Protein AF-A0A8H3U389-F1 (afdb_monomer)

Foldseek 3Di:
DDDDDDDDDDDDQDDAAEAELDPPAQEWEQAEQSRHTYGAHLVLLVLLFPQSVVVVVVVPDPDPDDDDDDDDDDDDDDDDDDDPPDDRHYDYHHHADPVLVVQVRCLSLLVLVPHDALVVCLPDCNLLSNLLVCLVRVRLLSCLLVVCRSVVDPSSVVSDDLLSQLNSCVSNVVPVSVVVSLVVCLQQPQDLCVVSVVVCVVGPHDDVVSSVVSSVVSVVVLVVVLVVLVVLLVVLVPPDPDPVSVVVNVLSVVLCVVLVNPDPNDPGDGNNSVVVSNVPRDDDDDDDDDDPPQPVVVVVPQPQEAELDPLALEWEQEEPSRRIYGAHLVLLLVQFPQSVVCLPPVHPNVVQSVVCVSVYDYHYHHPADPVLVVVLRNQSSVPPPPDVPDSPVPDDDLVSLLSNLVVCLVGVNLVSCLVVVVVVLVVRVVPDPDDLLSQCNSCLSSVPQVSNFVSLLCCLFPFLAQLVVSCCPSCVPCPDPPVQSVVSVVLSVVLLVLLLVLLVVVLVVLVVADPDDDDDDPDDDDPDHDPLSVLQSVLSCVQCVVSNDDDDRRDGNNNSLVSLLPRDADCPDDPDQDPPHPSSPDHSNRSSVVSSVVSSVPRTGDGSCCVVCVPPCPADDGPDHDPDDDDDDDDADDAAEAELDPPAQEWEQEAAPSHTHTYGAHLVLLLSQFVQSVVCLDPVHPNVVQSVVCVVVVHHYYHYHHPADPLLVNLVRNLSSSVCVPHAAAPGDDLVSLLSNLVVCLVRVRLSSCVSVNVSNLVSPLVDPPDDLVSQLLSCLSSVPFVSNFSSLLVVLQPDLDQLVVVCVDPVCCVVPPPPDDPLNSVQSNVLNVVLLVVLLVLLVVVLVCLVVVDDDDPDDDDDDGPDDDPLSVVLSCLSQVLCVVCCNPPVDPPHDSQCSGNNSVLVSLQPRDFDDQPPDPPDDPSSVDTSNNSSVVSSVVSSVPRIGDGSQSSVDPDPPDDRPGPDDD

InterPro domains:
  IPR000210 BTB/POZ domain [PS50097] (648-729)
  IPR011333 SKP1/BTB/POZ domain superfamily [G3DSA:3.30.710.10] (309-420)
  IPR011333 SKP1/BTB/POZ domain superfamily [G3DSA:3.30.710.10] (644-759)

Solvent-accessible surface area (backbone atoms only — not comparable to full-atom values): 56302 Å² total; per-residue (Å²): 135,83,89,82,86,82,82,85,76,85,74,80,81,73,82,59,53,74,45,76,79,30,93,87,33,60,28,32,36,30,22,15,88,70,45,31,35,35,30,31,45,56,70,55,42,36,64,45,9,66,52,47,36,52,57,53,51,65,70,69,55,80,88,87,66,92,86,82,88,81,93,87,83,87,86,80,92,77,85,91,77,95,70,93,72,78,87,57,51,72,49,83,37,57,91,41,61,47,70,39,49,52,49,51,52,32,57,73,61,42,36,56,87,76,52,73,52,48,75,64,42,43,54,87,61,47,52,52,54,31,24,52,48,34,45,74,36,56,28,49,60,58,44,44,54,54,50,53,59,34,65,68,35,64,70,31,54,71,63,42,57,56,64,56,42,31,54,32,19,57,41,62,68,33,64,68,54,26,50,53,32,50,52,49,49,52,32,62,44,56,65,88,56,58,69,43,52,54,61,40,72,78,40,87,86,61,65,63,67,59,57,53,50,49,54,49,51,46,50,52,51,54,49,51,52,51,48,53,54,51,51,52,52,50,52,46,68,66,52,79,95,40,75,67,40,56,50,52,46,52,51,51,57,51,43,34,44,74,64,59,51,51,95,62,74,84,75,82,63,23,52,50,64,51,50,55,53,58,67,69,50,85,83,86,91,83,90,87,84,84,81,88,64,62,70,72,50,60,61,70,75,52,63,71,55,44,74,75,28,94,85,28,36,29,28,38,29,23,19,91,82,52,37,32,36,27,30,46,55,69,52,44,38,73,52,9,66,51,44,37,51,46,56,25,77,90,30,71,63,11,42,48,42,59,71,37,68,72,69,48,28,80,45,81,38,62,91,43,59,51,67,42,49,54,55,52,49,36,53,65,66,68,48,84,81,78,60,89,67,77,65,66,80,64,70,84,62,67,64,59,52,40,50,36,28,53,52,25,50,77,39,51,30,33,84,62,46,38,81,65,43,61,59,52,54,54,54,55,69,73,75,58,96,77,60,56,62,60,48,39,52,32,21,55,53,50,66,34,41,63,56,28,21,53,39,43,30,47,48,41,33,62,48,32,68,60,44,72,64,48,43,61,71,69,42,79,81,59,85,67,63,67,65,56,41,52,50,44,46,53,49,33,51,53,48,54,49,45,45,32,50,49,52,50,52,49,49,53,55,53,74,67,52,81,92,80,81,87,80,90,69,84,95,64,91,69,102,68,72,51,75,56,40,52,49,48,45,50,49,46,49,60,59,42,46,83,66,57,56,82,84,66,91,65,63,20,50,51,57,52,45,49,57,53,64,65,42,68,70,79,83,74,89,71,95,72,90,47,97,85,40,72,55,69,73,53,53,60,40,57,56,38,49,54,51,46,52,54,43,58,70,66,59,71,38,55,54,51,56,46,66,78,35,62,89,79,40,87,39,72,80,52,94,52,89,58,93,73,54,83,91,85,90,86,79,94,66,78,68,50,78,43,77,73,33,93,88,35,52,29,30,38,34,22,18,48,89,92,56,30,28,40,37,29,28,45,56,68,47,43,35,65,39,12,59,47,46,34,56,47,54,26,74,92,30,71,59,12,40,48,41,53,56,25,55,76,69,79,39,67,30,77,47,83,37,48,90,42,60,46,68,31,51,51,47,52,51,26,54,63,56,34,37,53,87,82,40,75,54,68,75,65,61,52,72,70,52,52,38,48,33,25,52,49,24,48,76,33,53,22,36,63,51,45,39,54,58,51,51,47,41,47,54,55,44,76,80,47,98,82,64,66,56,69,59,50,35,50,31,20,57,51,48,69,34,50,68,56,22,19,54,40,39,25,50,48,44,29,61,49,47,66,56,62,76,61,55,69,66,40,69,87,50,41,83,84,43,69,88,74,72,50,71,61,46,50,50,51,49,49,52,46,33,54,52,42,52,52,50,47,51,50,56,54,50,50,50,55,48,50,58,70,61,74,76,82,82,85,84,83,86,80,93,75,67,94,88,71,83,51,76,61,39,56,52,49,47,52,50,52,54,49,49,31,38,76,62,49,64,39,80,78,58,97,78,50,49,83,62,46,50,7,55,50,35,39,43,54,53,49,68,63,57,73,71,72,83,80,72,89,73,82,92,73,58,69,70,76,71,58,53,63,51,58,54,40,52,50,53,44,52,47,47,66,65,72,50,64,39,55,60,48,58,68,55,69,53,90,58,96,86,60,89,74,86,55,96,62,89,131

Structure (mmCIF, N/CA/C/O backbone):
data_AF-A0A8H3U389-F1
#
_entry.id   AF-A0A8H3U389-F1
#
loop_
_atom_site.group_PDB
_atom_site.id
_atom_site.type_symbol
_atom_site.label_atom_id
_atom_site.label_alt_id
_atom_site.label_comp_id
_atom_site.label_asym_id
_atom_site.label_entity_id
_atom_site.label_seq_id
_atom_site.pdbx_PDB_ins_code
_atom_site.Cartn_x
_atom_site.Cartn_y
_atom_site.Cartn_z
_atom_site.occupancy
_atom_site.B_iso_or_equiv
_atom_site.auth_seq_id
_atom_site.auth_comp_id
_atom_site.auth_asym_id
_atom_site.auth_atom_id
_atom_site.pdbx_PDB_model_num
ATOM 1 N N . MET A 1 1 ? -30.116 -65.122 30.675 1.00 31.58 1 MET A N 1
ATOM 2 C CA . MET A 1 1 ? -29.232 -65.496 31.797 1.00 31.58 1 MET A CA 1
ATOM 3 C C . MET A 1 1 ? -28.264 -64.350 32.051 1.00 31.58 1 MET A C 1
ATOM 5 O O . MET A 1 1 ? -27.555 -63.986 31.128 1.00 31.58 1 MET A O 1
ATOM 9 N N . SER A 1 2 ? -28.268 -63.854 33.293 1.00 30.45 2 SER A N 1
ATOM 10 C CA . SER A 1 2 ? -27.250 -63.041 33.987 1.00 30.45 2 SER A CA 1
ATOM 11 C C . SER A 1 2 ? -26.970 -61.600 33.532 1.00 30.45 2 SER A C 1
ATOM 13 O O . SER A 1 2 ? -26.254 -61.361 32.566 1.00 30.45 2 SER A O 1
ATOM 15 N N . GLU A 1 3 ? -27.412 -60.663 34.375 1.00 33.66 3 GLU A N 1
ATOM 16 C CA . GLU A 1 3 ? -26.834 -59.332 34.613 1.00 33.66 3 GLU A CA 1
ATOM 17 C C . GLU A 1 3 ? -25.350 -59.398 35.038 1.00 33.66 3 GLU A C 1
ATOM 19 O O . GLU A 1 3 ? -24.922 -60.388 35.644 1.00 33.66 3 GLU A O 1
ATOM 24 N N . ARG A 1 4 ? -24.593 -58.316 34.775 1.00 30.34 4 ARG A N 1
ATOM 25 C CA . ARG A 1 4 ? -23.497 -57.810 35.630 1.00 30.34 4 ARG A CA 1
ATOM 26 C C . ARG A 1 4 ? -23.075 -56.376 35.233 1.00 30.34 4 ARG A C 1
ATOM 28 O O . ARG A 1 4 ? -22.478 -56.170 34.184 1.00 30.34 4 ARG A O 1
ATOM 35 N N . ASP A 1 5 ? -23.434 -55.431 36.102 1.00 27.38 5 ASP A N 1
ATOM 36 C CA . ASP A 1 5 ? -22.780 -54.165 36.504 1.00 27.38 5 ASP A CA 1
ATOM 37 C C . ASP A 1 5 ? -21.539 -53.644 35.729 1.00 27.38 5 ASP A C 1
ATOM 39 O O . ASP A 1 5 ? -20.494 -54.306 35.733 1.00 27.38 5 ASP A O 1
ATOM 43 N N . PRO A 1 6 ? -21.542 -52.384 35.238 1.00 29.55 6 PRO A N 1
ATOM 44 C CA . PRO A 1 6 ? -20.328 -51.609 35.024 1.00 29.55 6 PRO A CA 1
ATOM 45 C C . PRO A 1 6 ? -20.076 -50.669 36.217 1.00 29.55 6 PRO A C 1
ATOM 47 O O . PRO A 1 6 ? -20.831 -49.741 36.504 1.00 29.55 6 PRO A O 1
ATOM 50 N N . LYS A 1 7 ? -18.964 -50.916 36.912 1.00 30.80 7 LYS A N 1
ATOM 51 C CA . LYS A 1 7 ? -18.446 -50.114 38.025 1.00 30.80 7 LYS A CA 1
ATOM 52 C C . LYS A 1 7 ? -18.387 -48.615 37.688 1.00 30.80 7 LYS A C 1
ATOM 54 O O . LYS A 1 7 ? -17.728 -48.216 36.734 1.00 30.80 7 LYS A O 1
ATOM 59 N N . ARG A 1 8 ? -18.979 -47.799 38.570 1.00 29.50 8 ARG A N 1
ATOM 60 C CA . ARG A 1 8 ? -18.662 -46.375 38.773 1.00 29.50 8 ARG A CA 1
ATOM 61 C C . ARG A 1 8 ? -17.157 -46.208 39.017 1.00 29.50 8 ARG A C 1
ATOM 63 O O . ARG A 1 8 ? -16.671 -46.535 40.099 1.00 29.50 8 ARG A O 1
ATOM 70 N N . THR A 1 9 ? -16.438 -45.641 38.059 1.00 26.55 9 THR A N 1
ATOM 71 C CA . THR A 1 9 ? -15.171 -44.946 38.314 1.00 26.55 9 THR A CA 1
ATOM 72 C C . THR A 1 9 ? -15.516 -43.514 38.718 1.00 26.55 9 THR A C 1
ATOM 74 O O . THR A 1 9 ? -16.033 -42.744 37.912 1.00 26.55 9 THR A O 1
ATOM 77 N N . LYS A 1 10 ? -15.281 -43.165 39.990 1.00 26.84 10 LYS A N 1
ATOM 78 C CA . LYS A 1 10 ? -15.216 -41.767 40.432 1.00 26.84 10 LYS A CA 1
ATOM 79 C C . LYS A 1 10 ? -14.062 -41.107 39.673 1.00 26.84 10 LYS A C 1
ATOM 81 O O . LYS A 1 10 ? -12.914 -41.481 39.888 1.00 26.84 10 LYS A O 1
ATOM 86 N N . ILE A 1 11 ? -14.379 -40.178 38.780 1.00 28.47 11 ILE A N 1
ATOM 87 C CA . ILE A 1 11 ? -13.418 -39.205 38.263 1.00 28.47 11 ILE A CA 1
ATOM 88 C C . ILE A 1 11 ? -13.366 -38.106 39.326 1.00 28.47 11 ILE A C 1
ATOM 90 O O . ILE A 1 11 ? -14.380 -37.464 39.594 1.00 28.47 11 ILE A O 1
ATOM 94 N N . GLU A 1 12 ? -12.228 -37.969 40.001 1.00 29.84 12 GLU A N 1
ATOM 95 C CA . GLU A 1 12 ? -11.930 -36.798 40.827 1.00 29.84 12 GLU A CA 1
ATOM 96 C C . GLU A 1 12 ? -11.946 -35.566 39.911 1.00 29.84 12 GLU A C 1
ATOM 98 O O . GLU A 1 12 ? -11.271 -35.547 38.882 1.00 29.84 12 GLU A O 1
ATOM 103 N N . ALA A 1 13 ? -12.786 -34.579 40.231 1.00 33.91 13 ALA A N 1
ATOM 104 C CA . ALA A 1 13 ? -12.853 -33.323 39.498 1.00 33.91 13 ALA A CA 1
ATOM 105 C C . ALA A 1 13 ? -11.536 -32.566 39.712 1.00 33.91 13 ALA A C 1
ATOM 107 O O . ALA A 1 13 ? -11.208 -32.209 40.841 1.00 33.91 13 ALA A O 1
ATOM 108 N N . ALA A 1 14 ? -10.771 -32.371 38.639 1.00 38.34 14 ALA A N 1
ATOM 109 C CA . ALA A 1 14 ? -9.646 -31.448 38.640 1.00 38.34 14 ALA A CA 1
ATOM 110 C C . ALA A 1 14 ? -10.173 -30.022 38.866 1.00 38.34 14 ALA A C 1
ATOM 112 O O . ALA A 1 14 ? -11.208 -29.664 38.298 1.00 38.34 14 ALA A O 1
ATOM 113 N N . ASP A 1 15 ? -9.472 -29.223 39.674 1.00 44.41 15 ASP A N 1
ATOM 114 C CA . ASP A 1 15 ? -9.773 -27.796 39.809 1.00 44.41 15 ASP A CA 1
ATOM 115 C C . ASP A 1 15 ? -9.789 -27.138 38.414 1.00 44.41 15 ASP A C 1
ATOM 117 O O . ASP A 1 15 ? -8.889 -27.404 37.604 1.00 44.41 15 ASP A O 1
ATOM 121 N N . PRO A 1 16 ? -10.797 -26.308 38.090 1.00 56.16 16 PRO A N 1
ATOM 122 C CA . PRO A 1 16 ? -10.878 -25.664 36.787 1.00 56.16 16 PRO A CA 1
ATOM 123 C C . PRO A 1 16 ? -9.660 -24.757 36.578 1.00 56.16 16 PRO A C 1
ATOM 125 O O . PRO A 1 16 ? -9.362 -23.889 37.397 1.00 56.16 16 PRO A O 1
ATOM 128 N N . LEU A 1 17 ? -8.946 -24.959 35.467 1.00 77.56 17 LEU A N 1
ATOM 129 C CA . LEU A 1 17 ? -7.827 -24.107 35.064 1.00 77.56 17 LEU A CA 1
ATOM 130 C C . LEU A 1 17 ? -8.307 -22.651 34.937 1.00 77.56 17 LEU A C 1
ATOM 132 O O . LEU A 1 17 ? -9.255 -22.379 34.201 1.00 77.56 17 LEU A O 1
ATOM 136 N N . GLU A 1 18 ? -7.646 -21.720 35.629 1.00 87.50 18 GLU A N 1
ATOM 137 C CA . GLU A 1 18 ? -7.949 -20.285 35.578 1.00 87.50 18 GLU A CA 1
ATOM 138 C C . GLU A 1 18 ? -6.853 -19.503 34.836 1.00 87.50 18 GLU A C 1
ATOM 140 O O . GLU A 1 18 ? -5.659 -19.783 34.948 1.00 87.50 18 GLU A O 1
ATOM 145 N N . THR A 1 19 ? -7.245 -18.523 34.023 1.00 90.25 19 THR A N 1
ATOM 146 C CA . THR A 1 19 ? -6.338 -17.651 33.267 1.00 90.25 19 THR A CA 1
ATOM 147 C C . THR A 1 19 ? -6.800 -16.201 33.365 1.00 90.25 19 THR A C 1
ATOM 149 O O . THR A 1 19 ? -7.871 -15.838 32.886 1.00 90.25 19 THR A O 1
ATOM 152 N N . VAL A 1 20 ? -5.972 -15.346 33.965 1.00 89.19 20 VAL A N 1
ATOM 153 C CA . VAL A 1 20 ? -6.294 -13.927 34.179 1.00 89.19 20 VAL A CA 1
ATOM 154 C C . VAL A 1 20 ? -5.685 -13.069 33.066 1.00 89.19 20 VAL A C 1
ATOM 156 O O . VAL A 1 20 ? -4.471 -12.832 33.025 1.00 89.19 20 VAL A O 1
ATOM 159 N N . ILE A 1 21 ? -6.531 -12.602 32.143 1.00 87.94 21 ILE A N 1
ATOM 160 C CA . ILE A 1 21 ? -6.138 -11.746 31.008 1.00 87.94 21 ILE A CA 1
ATOM 161 C C . ILE A 1 21 ? -6.300 -10.261 31.353 1.00 87.94 21 ILE A C 1
ATOM 163 O O . ILE A 1 21 ? -5.461 -9.448 30.965 1.00 87.94 21 ILE A O 1
ATOM 167 N N . ASP A 1 22 ? -7.312 -9.891 32.131 1.00 83.94 22 ASP A N 1
ATOM 168 C CA . ASP A 1 22 ? -7.382 -8.576 32.775 1.00 83.94 22 ASP A CA 1
ATOM 169 C C . ASP A 1 22 ? -7.480 -8.774 34.295 1.00 83.94 22 ASP A C 1
ATOM 171 O O . ASP A 1 22 ? -8.491 -9.294 34.762 1.00 83.94 22 ASP A O 1
ATOM 175 N N . PRO A 1 23 ? -6.449 -8.402 35.080 1.00 82.19 23 PRO A N 1
ATOM 176 C CA . PRO A 1 23 ? -6.518 -8.436 36.542 1.00 82.19 23 PRO A CA 1
ATOM 177 C C . PRO A 1 23 ? -7.611 -7.532 37.124 1.00 82.19 23 PRO A C 1
ATOM 179 O O . PRO A 1 23 ? -8.062 -7.772 38.234 1.00 82.19 23 PRO A O 1
ATOM 182 N N . GLU A 1 24 ? -8.023 -6.501 36.380 1.00 79.56 24 GLU A N 1
ATOM 183 C CA . GLU A 1 24 ? -9.140 -5.603 36.707 1.00 79.56 24 GLU A CA 1
ATOM 184 C C . GLU A 1 24 ? -10.374 -5.929 35.844 1.00 79.56 24 GLU A C 1
ATOM 186 O O . GLU A 1 24 ? -11.165 -5.042 35.506 1.00 79.56 24 GLU A O 1
ATOM 191 N N . GLY A 1 25 ? -10.474 -7.179 35.384 1.00 82.38 25 GLY A N 1
ATOM 192 C CA . GLY A 1 25 ? -11.593 -7.671 34.595 1.00 82.38 25 GLY A CA 1
ATOM 193 C C . GLY A 1 25 ? -12.848 -7.833 35.447 1.00 82.38 25 GLY A C 1
ATOM 194 O O . GLY A 1 25 ? -12.783 -8.293 36.581 1.00 82.38 25 GLY A O 1
ATOM 195 N N . ASP A 1 26 ? -13.988 -7.468 34.874 1.00 86.12 26 ASP A N 1
ATOM 196 C CA . ASP A 1 26 ? -15.321 -7.534 35.479 1.00 86.12 26 ASP A CA 1
ATOM 197 C C . ASP A 1 26 ? -16.134 -8.754 35.005 1.00 86.12 26 ASP A C 1
ATOM 199 O O . ASP A 1 26 ? -17.257 -8.960 35.455 1.00 86.12 26 ASP A O 1
ATOM 203 N N . LEU A 1 27 ? -15.581 -9.569 34.097 1.00 88.38 27 LEU A N 1
ATOM 204 C CA . LEU A 1 27 ? -16.271 -10.700 33.478 1.00 88.38 27 LEU A CA 1
ATOM 205 C C . LEU A 1 27 ? -15.435 -11.984 33.539 1.00 88.38 27 LEU A C 1
ATOM 207 O O . LEU A 1 27 ? -14.271 -12.015 33.126 1.00 88.38 27 LEU A O 1
ATOM 211 N N . ARG A 1 28 ? -16.072 -13.080 33.959 1.00 91.31 28 ARG A N 1
ATOM 212 C CA . ARG A 1 28 ? -15.537 -14.445 33.907 1.00 91.31 28 ARG A CA 1
ATOM 213 C C . ARG A 1 28 ? -16.137 -15.212 32.727 1.00 91.31 28 ARG A C 1
ATOM 215 O O . ARG A 1 28 ? -17.337 -15.470 32.678 1.00 91.31 28 ARG A O 1
ATOM 222 N N . LEU A 1 29 ? -15.301 -15.641 31.786 1.00 90.88 29 LEU A N 1
ATOM 223 C CA . LEU A 1 29 ? -15.684 -16.576 30.725 1.00 90.88 29 LEU A CA 1
ATOM 224 C C . LEU A 1 29 ? -15.360 -18.006 31.167 1.00 90.88 29 LEU A C 1
ATOM 226 O O . LEU A 1 29 ? -14.203 -18.305 31.447 1.00 90.88 29 LEU A O 1
ATOM 230 N N . VAL A 1 30 ? -16.344 -18.903 31.174 1.00 89.81 30 VAL A N 1
ATOM 231 C CA . VAL A 1 30 ? -16.118 -20.339 31.429 1.00 89.81 30 VAL A CA 1
ATOM 232 C C . VAL A 1 30 ? -16.218 -21.087 30.107 1.00 89.81 30 VAL A C 1
ATOM 234 O O . VAL A 1 30 ? -17.298 -21.168 29.517 1.00 89.81 30 VAL A O 1
ATOM 237 N N . VAL A 1 31 ? -15.091 -21.594 29.604 1.00 90.69 31 VAL A N 1
ATOM 238 C CA 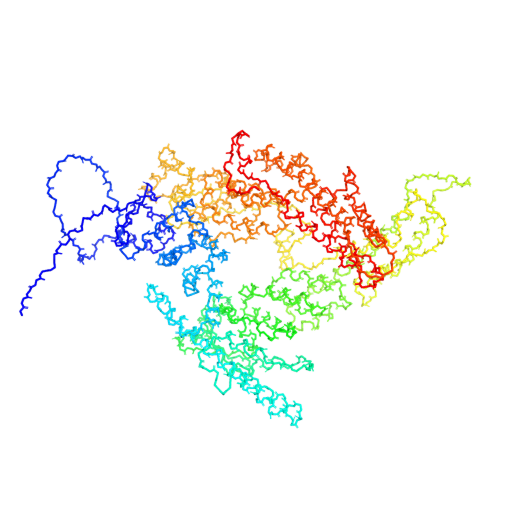. VAL A 1 31 ? -14.947 -22.005 28.199 1.00 90.69 31 VAL A CA 1
ATOM 239 C C . VAL A 1 31 ? -14.614 -23.487 28.058 1.00 90.69 31 VAL A C 1
ATOM 241 O O . VAL A 1 31 ? -13.679 -23.998 28.672 1.00 90.69 31 VAL A O 1
ATOM 244 N N . GLY A 1 32 ? -15.329 -24.151 27.150 1.00 85.56 32 GLY A N 1
ATOM 245 C CA . GLY A 1 32 ? -15.058 -25.530 26.750 1.00 85.56 32 GLY A CA 1
ATOM 246 C C . GLY A 1 32 ? -15.545 -26.595 27.743 1.00 85.56 32 GLY A C 1
ATOM 247 O O . GLY A 1 32 ? -16.123 -26.268 28.781 1.00 85.56 32 GLY A O 1
ATOM 248 N N . PRO A 1 33 ? -15.324 -27.884 27.422 1.00 77.62 33 PRO A N 1
ATOM 249 C CA . PRO A 1 33 ? -15.779 -29.010 28.241 1.00 77.62 33 PRO A CA 1
ATOM 250 C C . PRO A 1 33 ? -15.042 -29.112 29.582 1.00 77.62 33 PRO A C 1
ATOM 252 O O . PRO A 1 33 ? -15.611 -29.615 30.544 1.00 77.62 33 PRO A O 1
ATOM 255 N N . ASP A 1 34 ? -13.814 -28.592 29.649 1.00 82.06 34 ASP A N 1
ATOM 256 C CA . ASP A 1 34 ? -12.984 -28.576 30.860 1.00 82.06 34 ASP A CA 1
ATOM 257 C C . ASP A 1 34 ? -13.311 -27.386 31.787 1.00 82.06 34 ASP A C 1
ATOM 259 O O . ASP A 1 34 ? -12.638 -27.190 32.794 1.00 82.06 34 ASP A O 1
ATOM 263 N N . ALA A 1 35 ? -14.322 -26.575 31.438 1.00 83.75 35 ALA A N 1
ATOM 264 C CA . ALA A 1 35 ? -14.764 -25.401 32.194 1.00 83.75 35 ALA A CA 1
ATOM 265 C C . ALA A 1 35 ? -13.623 -24.423 32.556 1.00 83.75 35 ALA A C 1
ATOM 267 O O . ALA A 1 35 ? -13.550 -23.918 33.675 1.00 83.75 35 ALA A O 1
ATOM 268 N N . HIS A 1 36 ? -12.736 -24.134 31.596 1.00 90.62 36 HIS A N 1
ATOM 269 C CA . HIS A 1 36 ? -11.584 -23.247 31.798 1.00 90.62 36 HIS A CA 1
ATOM 270 C C . HIS A 1 36 ? -12.061 -21.814 32.088 1.00 90.62 36 HIS A C 1
ATOM 272 O O . HIS A 1 36 ? -12.776 -21.231 31.270 1.00 90.62 36 HIS A O 1
ATOM 278 N N . SER A 1 37 ? -11.669 -21.254 33.234 1.00 91.12 37 SER A N 1
ATOM 279 C CA . SER A 1 37 ? -12.039 -19.906 33.692 1.00 91.12 37 SER A CA 1
ATOM 280 C C . SER A 1 37 ? -11.095 -18.857 33.098 1.00 91.12 37 SER A C 1
ATOM 282 O O . SER A 1 37 ? -9.876 -18.981 33.212 1.00 91.12 37 SER A O 1
ATOM 284 N N . ILE A 1 38 ? -11.629 -17.822 32.447 1.00 92.50 38 ILE A N 1
ATOM 285 C CA . ILE A 1 38 ? -10.850 -16.727 31.855 1.00 92.50 38 ILE A CA 1
ATOM 286 C C . ILE A 1 38 ? -11.407 -15.384 32.339 1.00 92.50 38 ILE A C 1
ATOM 288 O O . ILE A 1 38 ? -12.562 -15.070 32.057 1.00 92.50 38 ILE A O 1
ATOM 292 N N . ILE A 1 39 ? -10.594 -14.578 33.028 1.00 90.38 39 ILE A N 1
ATOM 293 C CA . ILE A 1 39 ? -11.000 -13.257 33.549 1.00 90.38 39 ILE A CA 1
ATOM 294 C C . ILE A 1 39 ? -10.601 -12.153 32.560 1.00 90.38 39 ILE A C 1
ATOM 296 O O . ILE A 1 39 ? -9.427 -12.051 32.183 1.00 90.38 39 ILE A O 1
ATOM 300 N N . VAL A 1 40 ? -11.577 -11.351 32.120 1.00 91.50 40 VAL A N 1
ATOM 301 C CA . VAL A 1 40 ? -11.466 -10.346 31.041 1.00 91.50 40 VAL A CA 1
ATOM 302 C C . VAL A 1 40 ? -12.329 -9.106 31.317 1.00 91.50 40 VAL A C 1
ATOM 304 O O . VAL A 1 40 ? -13.203 -9.126 32.177 1.00 91.50 40 VAL A O 1
ATOM 307 N N . SER A 1 41 ? -12.114 -8.031 30.552 1.00 87.75 41 SER A N 1
ATOM 308 C CA . SER A 1 41 ? -12.941 -6.815 30.584 1.00 87.75 41 SER A CA 1
ATOM 309 C C . SER A 1 41 ? -14.129 -6.909 29.621 1.00 87.75 41 SER A C 1
ATOM 311 O O . SER A 1 41 ? -13.953 -7.018 28.402 1.00 87.75 41 SER A O 1
ATOM 313 N N . SER A 1 42 ? -15.347 -6.795 30.153 1.00 87.75 42 SER A N 1
ATOM 314 C CA . SER A 1 42 ? -16.600 -6.780 29.391 1.00 87.75 42 SER A CA 1
ATOM 315 C C . SER A 1 42 ? -16.640 -5.618 28.389 1.00 87.75 42 SER A C 1
ATOM 317 O O . SER A 1 42 ? -16.991 -5.816 27.225 1.00 87.75 42 SER A O 1
ATOM 319 N N . LYS A 1 43 ? -16.179 -4.423 28.798 1.00 81.12 43 LYS A N 1
ATOM 320 C CA . LYS A 1 43 ? -16.102 -3.225 27.943 1.00 81.12 43 LYS A CA 1
ATOM 321 C C . LYS A 1 43 ? -15.229 -3.463 26.704 1.00 81.12 43 LYS A C 1
ATOM 323 O O . LYS A 1 43 ? -15.625 -3.083 25.607 1.00 81.12 43 LYS A O 1
ATOM 328 N N . ILE A 1 44 ? -14.075 -4.121 26.853 1.00 85.56 44 ILE A N 1
ATOM 329 C CA . ILE A 1 44 ? -13.172 -4.417 25.721 1.00 85.56 44 ILE A CA 1
ATOM 330 C C . ILE A 1 44 ? -13.823 -5.395 24.749 1.00 85.56 44 ILE A C 1
ATOM 332 O O . ILE A 1 44 ? -13.752 -5.192 23.536 1.00 85.56 44 ILE A O 1
ATOM 336 N N . LEU A 1 45 ? -14.491 -6.430 25.265 1.00 87.75 45 LEU A N 1
ATOM 337 C CA . LEU A 1 45 ? -15.215 -7.371 24.414 1.00 87.75 45 LEU A CA 1
ATOM 338 C C . LEU A 1 45 ? -16.340 -6.681 23.634 1.00 87.75 45 LEU A C 1
ATOM 340 O O . LEU A 1 45 ? -16.474 -6.938 22.442 1.00 87.75 45 LEU A O 1
ATOM 344 N N . CYS A 1 46 ? -17.099 -5.781 24.268 1.00 84.44 46 CYS A N 1
ATOM 345 C CA . CYS A 1 46 ? -18.162 -5.017 23.609 1.00 84.44 46 CYS A CA 1
ATOM 346 C C . CYS A 1 46 ? -17.638 -4.095 22.501 1.00 84.44 46 CYS A C 1
ATOM 348 O O . CYS A 1 46 ? -18.257 -4.013 21.443 1.00 84.44 46 CYS A O 1
ATOM 350 N N . VAL A 1 47 ? -16.499 -3.427 22.723 1.00 80.62 47 VAL A N 1
ATOM 351 C CA . VAL A 1 47 ? -15.861 -2.569 21.707 1.00 80.62 47 VAL A CA 1
ATOM 352 C C . VAL A 1 47 ? -15.363 -3.403 20.525 1.00 80.62 47 VAL A C 1
ATOM 354 O O . VAL A 1 47 ? -15.509 -3.007 19.372 1.00 80.62 47 VAL A O 1
ATOM 357 N N . ALA A 1 48 ? -14.800 -4.583 20.793 1.00 79.94 48 ALA A N 1
ATOM 358 C CA . ALA A 1 48 ? -14.247 -5.450 19.759 1.00 79.94 48 ALA A CA 1
ATOM 359 C C . ALA A 1 48 ? -15.296 -6.273 18.988 1.00 79.94 48 ALA A C 1
ATOM 361 O O . ALA A 1 48 ? -14.984 -6.785 17.910 1.00 79.94 48 ALA A O 1
ATOM 362 N N . SER A 1 49 ? -16.495 -6.463 19.547 1.00 87.50 49 SER A N 1
ATOM 363 C CA . SER A 1 49 ? -17.476 -7.433 19.061 1.00 87.50 49 SER A CA 1
ATOM 364 C C . SER A 1 49 ? -18.911 -7.040 19.386 1.00 87.50 49 SER A C 1
ATOM 366 O O . SER A 1 49 ? -19.334 -6.986 20.544 1.00 87.50 49 SER A O 1
ATOM 368 N N . THR A 1 50 ? -19.714 -6.919 18.332 1.00 83.75 50 THR A N 1
ATOM 369 C CA . THR A 1 50 ? -21.167 -6.779 18.453 1.00 83.75 50 THR A CA 1
ATOM 370 C C . THR A 1 50 ? -21.812 -8.019 19.075 1.00 83.75 50 THR A C 1
ATOM 372 O O . THR A 1 50 ? -22.747 -7.891 19.855 1.00 83.75 50 THR A O 1
ATOM 375 N N . VAL A 1 51 ? -21.275 -9.216 18.813 1.00 85.88 51 VAL A N 1
ATOM 376 C CA . VAL A 1 51 ? -21.795 -10.482 19.358 1.00 85.88 51 VAL A CA 1
ATOM 377 C C . VAL A 1 51 ? -21.587 -10.568 20.870 1.00 85.88 51 VAL A C 1
ATOM 379 O O . VAL A 1 51 ? -22.484 -11.007 21.590 1.00 85.88 51 VAL A O 1
ATOM 382 N N . PHE A 1 52 ? -20.419 -10.158 21.377 1.00 87.19 52 PHE A N 1
ATOM 383 C CA . PHE A 1 52 ? -20.210 -10.067 22.822 1.00 87.19 52 PHE A CA 1
ATOM 384 C C . PHE A 1 52 ? -21.099 -8.986 23.436 1.00 87.19 52 PHE A C 1
ATOM 386 O O . PHE A 1 52 ? -21.710 -9.249 24.469 1.00 87.19 52 PHE A O 1
ATOM 393 N N . LYS A 1 53 ? -21.249 -7.830 22.773 1.00 83.81 53 LYS A N 1
ATOM 394 C CA . LYS A 1 53 ? -22.162 -6.765 23.213 1.00 83.81 53 LYS A CA 1
ATOM 395 C C . LYS A 1 53 ? -23.602 -7.269 23.354 1.00 83.81 53 LYS A C 1
ATOM 397 O O . LYS A 1 53 ? -24.199 -7.100 24.410 1.00 83.81 53 LYS A O 1
ATOM 402 N N . GLU A 1 54 ? -24.136 -7.964 22.352 1.00 84.25 54 GLU A N 1
ATOM 403 C CA . GLU A 1 54 ? -25.475 -8.571 22.403 1.00 84.25 54 GLU A CA 1
ATOM 404 C C . GLU A 1 54 ? -25.606 -9.603 23.530 1.00 84.25 54 GLU A C 1
ATOM 406 O O . GLU A 1 54 ? -26.565 -9.566 24.301 1.00 84.25 54 GLU A O 1
ATOM 411 N N . LYS A 1 55 ? -24.624 -10.504 23.671 1.00 81.88 55 LYS A N 1
ATOM 412 C CA . LYS A 1 55 ? -24.627 -11.523 24.733 1.00 81.88 55 LYS A CA 1
ATOM 413 C C . LYS A 1 55 ? -24.624 -10.918 26.135 1.00 81.88 55 LYS A C 1
ATOM 415 O O . LYS A 1 55 ? -25.291 -11.450 27.015 1.00 81.88 55 LYS A O 1
ATOM 420 N N . LEU A 1 56 ? -23.888 -9.827 26.330 1.00 82.88 56 LEU A N 1
ATOM 421 C CA . LEU A 1 56 ? -23.782 -9.131 27.611 1.00 82.88 56 LEU A CA 1
ATOM 422 C C . LEU A 1 56 ? -24.987 -8.218 27.887 1.00 82.88 56 LEU A C 1
ATOM 424 O O . LEU A 1 56 ? -25.334 -8.016 29.045 1.00 82.88 56 LEU A O 1
ATOM 428 N N . LEU A 1 57 ? -25.667 -7.711 26.852 1.00 75.12 57 LEU A N 1
ATOM 429 C CA . LEU A 1 57 ? -26.932 -6.979 27.002 1.00 75.12 57 LEU A CA 1
ATOM 430 C C . LEU A 1 57 ? -28.067 -7.894 27.475 1.00 75.12 57 LEU A C 1
ATOM 432 O O . LEU A 1 57 ? -28.809 -7.517 28.376 1.00 75.12 57 LEU A O 1
ATOM 436 N N . VAL A 1 58 ? -28.168 -9.109 26.919 1.00 65.50 58 VAL A N 1
ATOM 437 C CA . VAL A 1 58 ? -29.149 -10.120 27.366 1.00 65.50 58 VAL A CA 1
ATOM 438 C C . VAL A 1 58 ? -28.904 -10.521 28.822 1.00 65.50 58 VAL A C 1
ATOM 440 O O . VAL A 1 58 ? -29.854 -10.765 29.553 1.00 65.50 58 VAL A O 1
ATOM 443 N N . PHE A 1 59 ? -27.644 -10.534 29.258 1.00 57.03 59 PHE A N 1
ATOM 444 C CA . PHE A 1 59 ? -27.269 -10.825 30.642 1.00 57.03 59 PHE A CA 1
ATOM 445 C C . PHE A 1 59 ? -27.710 -9.729 31.637 1.00 57.03 59 PHE A C 1
ATOM 447 O O . PHE A 1 59 ? -27.905 -10.021 32.810 1.00 57.03 59 PHE A O 1
ATOM 454 N N . LYS A 1 60 ? -27.887 -8.477 31.182 1.00 51.38 60 LYS A N 1
ATOM 455 C CA . LYS A 1 60 ? -28.237 -7.314 32.025 1.00 51.38 60 LYS A CA 1
ATOM 456 C C . LYS A 1 60 ? -29.721 -6.916 31.983 1.00 51.38 60 LYS A C 1
ATOM 458 O O . LYS A 1 60 ? -30.096 -5.932 32.618 1.00 51.38 60 LYS A O 1
ATOM 463 N N . ALA A 1 61 ? -30.565 -7.633 31.240 1.00 37.44 61 ALA A N 1
ATOM 464 C CA . ALA A 1 61 ? -32.005 -7.379 31.214 1.00 37.44 61 ALA A CA 1
ATOM 465 C C . ALA A 1 61 ? -32.681 -7.979 32.468 1.00 37.44 61 ALA A C 1
ATOM 467 O O . ALA A 1 61 ? -32.430 -9.145 32.767 1.00 37.44 61 ALA A O 1
ATOM 468 N N . PRO A 1 62 ? -33.540 -7.239 33.199 1.00 40.19 62 PRO A N 1
ATOM 469 C CA . PRO A 1 62 ? -34.343 -7.820 34.272 1.00 40.19 62 PRO A CA 1
ATOM 470 C C . PRO A 1 62 ? -35.310 -8.860 33.695 1.00 40.19 62 PRO A C 1
ATOM 472 O O . PRO A 1 62 ? -35.972 -8.593 32.691 1.00 40.19 62 PRO A O 1
ATOM 475 N N . ASP A 1 63 ? -35.390 -10.026 34.333 1.00 41.00 63 ASP A N 1
ATOM 476 C CA . ASP A 1 63 ? -36.291 -11.121 33.973 1.00 41.00 63 ASP A CA 1
ATOM 477 C C . ASP A 1 63 ? -37.753 -10.658 33.817 1.00 41.00 63 ASP A C 1
ATOM 479 O O . ASP A 1 63 ? -38.468 -10.447 34.795 1.00 41.00 63 ASP A O 1
ATOM 483 N N . GLU A 1 64 ? -38.239 -10.613 32.577 1.00 36.69 64 GLU A N 1
ATOM 484 C CA . GLU A 1 64 ? -39.666 -10.721 32.252 1.00 36.69 64 GLU A CA 1
ATOM 485 C C . GLU A 1 64 ? -39.937 -12.010 31.462 1.00 36.69 64 GLU A C 1
ATOM 487 O O . GLU A 1 64 ? -40.565 -12.004 30.409 1.00 36.69 64 GLU A O 1
ATOM 492 N N . ALA A 1 65 ? -39.446 -13.148 31.949 1.00 33.38 65 ALA A N 1
ATOM 493 C CA . ALA A 1 65 ? -40.031 -14.453 31.648 1.00 33.38 65 ALA A CA 1
ATOM 494 C C . ALA A 1 65 ? -39.453 -15.488 32.606 1.00 33.38 65 ALA A C 1
ATOM 496 O O . ALA A 1 65 ? -38.345 -15.985 32.419 1.00 33.38 65 ALA A O 1
ATOM 497 N N . GLY A 1 66 ? -40.234 -15.825 33.631 1.00 38.41 66 GLY A N 1
ATOM 498 C CA . GLY A 1 66 ? -39.962 -16.996 34.441 1.00 38.41 66 GLY A CA 1
ATOM 499 C C . GLY A 1 66 ? -39.817 -18.241 33.565 1.00 38.41 66 GLY A C 1
ATOM 500 O O . GLY A 1 66 ? -40.575 -18.443 32.615 1.00 38.41 66 GLY A O 1
ATOM 501 N N . ASP A 1 67 ? -38.874 -19.076 33.992 1.00 37.75 67 ASP A N 1
ATOM 502 C CA . ASP A 1 67 ? -38.684 -20.479 33.632 1.00 37.75 67 ASP A CA 1
ATOM 503 C C . ASP A 1 67 ? -37.631 -20.770 32.544 1.00 37.75 67 ASP A C 1
ATOM 505 O O . ASP A 1 67 ? -37.910 -20.762 31.342 1.00 37.75 67 ASP A O 1
ATOM 509 N N . ARG A 1 68 ? -36.408 -21.097 33.008 1.00 29.73 68 ARG A N 1
ATOM 510 C CA . ARG A 1 68 ? -35.569 -22.223 32.536 1.00 29.73 68 ARG A CA 1
ATOM 511 C C . ARG A 1 68 ? -34.319 -22.430 33.431 1.00 29.73 68 ARG A C 1
ATOM 513 O O . ARG A 1 68 ? -33.281 -21.844 33.164 1.00 29.73 68 ARG A O 1
ATOM 520 N N . PHE A 1 69 ? -34.451 -23.357 34.401 1.00 31.72 69 PHE A N 1
ATOM 521 C CA . PHE A 1 69 ? -33.468 -24.385 34.856 1.00 31.72 69 PHE A CA 1
ATOM 522 C C . PHE A 1 69 ? -32.089 -23.941 35.431 1.00 31.72 69 PHE A C 1
ATOM 524 O O . PHE A 1 69 ? -31.337 -23.281 34.735 1.00 31.72 69 PHE A O 1
ATOM 531 N N . VAL A 1 70 ? -31.566 -24.349 36.607 1.00 30.88 70 VAL A N 1
ATOM 532 C CA . VAL A 1 70 ? -31.932 -25.240 37.741 1.00 30.88 70 VAL A CA 1
ATOM 533 C C . VAL A 1 70 ? -31.108 -24.791 38.968 1.00 30.88 70 VAL A C 1
ATOM 535 O O . VAL A 1 70 ? -29.891 -24.662 38.867 1.00 30.88 70 VAL A O 1
ATOM 538 N N . HIS A 1 71 ? -31.750 -24.649 40.132 1.00 31.94 71 HIS A N 1
ATOM 539 C CA . HIS A 1 71 ? -31.115 -24.777 41.450 1.00 31.94 71 HIS A CA 1
ATOM 540 C C . HIS A 1 71 ? -31.020 -26.262 41.815 1.00 31.94 71 HIS A C 1
ATOM 542 O O . HIS A 1 71 ? -32.067 -26.900 41.817 1.00 31.94 71 HIS A O 1
ATOM 548 N N . ASP A 1 72 ? -29.837 -26.783 42.167 1.00 29.45 72 ASP A N 1
ATOM 549 C CA . ASP A 1 72 ? -29.683 -27.660 43.346 1.00 29.45 72 ASP A CA 1
ATOM 550 C C . ASP A 1 72 ? -28.202 -27.980 43.642 1.00 29.45 72 ASP A C 1
ATOM 552 O O . ASP A 1 72 ? -27.607 -28.779 42.926 1.00 29.45 72 ASP A O 1
ATOM 556 N N . VAL A 1 73 ? -27.621 -27.385 44.695 1.00 29.50 73 VAL A N 1
ATOM 557 C CA . VAL A 1 73 ? -26.722 -28.053 45.664 1.00 29.50 73 VAL A CA 1
ATOM 558 C C . VAL A 1 73 ? -26.784 -27.247 46.971 1.00 29.50 73 VAL A C 1
ATOM 560 O O . VAL A 1 73 ? -26.426 -26.073 47.013 1.00 29.50 73 VAL A O 1
ATOM 563 N N . SER A 1 74 ? -27.246 -27.879 48.049 1.00 29.11 74 SER A N 1
ATOM 564 C CA . SER A 1 74 ? -27.264 -27.319 49.412 1.00 29.11 74 SER A CA 1
ATOM 565 C C . SER A 1 74 ? -25.848 -27.217 50.020 1.00 29.11 74 SER A C 1
ATOM 567 O O . SER A 1 74 ? -25.073 -28.160 49.847 1.00 29.11 74 SER A O 1
ATOM 569 N N . PRO A 1 75 ? -25.499 -26.174 50.804 1.00 34.12 75 PRO A N 1
ATOM 570 C CA . PRO A 1 75 ? -24.234 -26.131 51.535 1.00 34.12 75 PRO A CA 1
ATOM 571 C C . PRO A 1 75 ? -24.375 -26.750 52.939 1.00 34.12 75 PRO A C 1
ATOM 573 O O . PRO A 1 75 ? -25.248 -26.374 53.720 1.00 34.12 75 PRO A O 1
ATOM 576 N N . GLY A 1 76 ? -23.498 -27.701 53.271 1.00 28.14 76 GLY A N 1
ATOM 577 C CA . GLY A 1 76 ? -23.237 -28.133 54.652 1.00 28.14 76 GLY A CA 1
ATOM 578 C C . GLY A 1 76 ? -22.155 -27.257 55.307 1.00 28.14 76 GLY A C 1
ATOM 579 O O . GLY A 1 76 ? -21.334 -26.688 54.587 1.00 28.14 76 GLY A O 1
ATOM 580 N N . PRO A 1 77 ? -22.134 -27.118 56.646 1.00 40.84 77 PRO A N 1
ATOM 581 C CA . PRO A 1 77 ? -21.373 -26.076 57.327 1.00 40.84 77 PRO A CA 1
ATOM 582 C C . PRO A 1 77 ? -19.913 -26.493 57.524 1.00 40.84 77 PRO A C 1
ATOM 584 O O . PRO A 1 77 ? -19.650 -27.560 58.078 1.00 40.84 77 PRO A O 1
ATOM 587 N N . VAL A 1 78 ? -18.966 -25.641 57.124 1.00 33.91 78 VAL A N 1
ATOM 588 C CA . VAL A 1 78 ? -17.570 -25.727 57.576 1.00 33.91 78 VAL A CA 1
ATOM 589 C C . VAL A 1 78 ? -17.036 -24.322 57.845 1.00 33.91 78 VAL A C 1
ATOM 591 O O . VAL A 1 78 ? -17.215 -23.396 57.058 1.00 33.91 78 VAL A O 1
ATOM 594 N N . ASP A 1 79 ? -16.422 -24.204 59.015 1.00 31.12 79 ASP A N 1
ATOM 595 C CA . ASP A 1 79 ? -15.928 -23.008 59.676 1.00 31.12 79 ASP A CA 1
ATOM 596 C C . ASP A 1 79 ? -14.916 -22.166 58.878 1.00 31.12 79 ASP A C 1
ATOM 598 O O . ASP A 1 79 ? -13.960 -22.670 58.295 1.00 31.12 79 ASP A O 1
ATOM 602 N N . GLY A 1 80 ? -15.061 -20.844 59.018 1.00 36.00 80 GLY A N 1
ATOM 603 C CA . GLY A 1 80 ? -13.941 -19.948 59.312 1.00 36.00 80 GLY A CA 1
ATOM 604 C C . GLY A 1 80 ? -12.922 -19.665 58.206 1.00 36.00 80 GLY A C 1
ATOM 605 O O . GLY A 1 80 ? -11.788 -20.129 58.290 1.00 36.00 80 GLY A O 1
ATOM 606 N N . LYS A 1 81 ? -13.276 -18.765 57.276 1.00 27.75 81 LYS A N 1
ATOM 607 C CA . LYS A 1 81 ? -12.458 -17.616 56.819 1.00 27.75 81 LYS A CA 1
ATOM 608 C C . LYS A 1 81 ? -13.255 -16.806 55.790 1.00 27.75 81 LYS A C 1
ATOM 610 O O . LYS A 1 81 ? -13.535 -17.292 54.703 1.00 27.75 81 LYS A O 1
ATOM 615 N N . MET A 1 82 ? -13.615 -15.569 56.137 1.00 31.81 82 MET A N 1
ATOM 616 C CA . MET A 1 82 ? -14.111 -14.582 55.174 1.00 31.81 82 MET A CA 1
ATOM 617 C C . MET A 1 82 ? -12.991 -14.270 54.172 1.00 31.81 82 MET A C 1
ATOM 619 O O . MET A 1 82 ? -11.986 -13.667 54.546 1.00 31.81 82 MET A O 1
ATOM 623 N N . SER A 1 83 ? -13.160 -14.685 52.919 1.00 30.84 83 SER A N 1
ATOM 624 C CA . SER A 1 83 ? -12.508 -14.064 51.767 1.00 30.84 83 SER A CA 1
ATOM 625 C C . SER A 1 83 ? -13.606 -13.433 50.920 1.00 30.84 83 SER A C 1
ATOM 627 O O . SER A 1 83 ? -14.467 -14.145 50.408 1.00 30.84 83 SER A O 1
ATOM 629 N N . GLU A 1 84 ? -13.593 -12.108 50.817 1.00 33.41 84 GLU A N 1
ATOM 630 C CA . GLU A 1 84 ? -14.384 -11.342 49.855 1.00 33.41 84 GLU A CA 1
ATOM 631 C C . GLU A 1 84 ? -13.941 -11.747 48.438 1.00 33.41 84 GLU A C 1
ATOM 633 O O . GLU A 1 84 ? -12.972 -11.218 47.902 1.00 33.41 84 GLU A O 1
ATOM 638 N N . ALA A 1 85 ? -14.586 -12.760 47.859 1.00 35.47 85 ALA A N 1
ATOM 639 C CA . ALA A 1 85 ? -14.528 -13.023 46.429 1.00 35.47 85 ALA A CA 1
ATOM 640 C C . ALA A 1 85 ? -15.708 -12.265 45.814 1.00 35.47 85 ALA A C 1
ATOM 642 O O . ALA A 1 85 ? -16.852 -12.676 45.984 1.00 35.47 85 ALA A O 1
ATOM 643 N N . GLU A 1 86 ? -15.435 -11.112 45.203 1.00 45.91 86 GLU A N 1
ATOM 644 C CA . GLU A 1 86 ? -16.433 -10.345 44.455 1.00 45.91 86 GLU A CA 1
ATOM 645 C C . GLU A 1 86 ? -17.073 -11.249 43.382 1.00 45.91 86 GLU A C 1
ATOM 647 O O . GLU A 1 86 ? -16.366 -11.886 42.595 1.00 45.91 86 GLU A O 1
ATOM 652 N N . ASP A 1 87 ? -18.408 -11.336 43.380 1.00 57.81 87 ASP A N 1
ATOM 653 C CA . ASP A 1 87 ? -19.203 -12.059 42.381 1.00 57.81 87 ASP A CA 1
ATOM 654 C C . ASP A 1 87 ? -18.990 -11.416 40.997 1.00 57.81 87 ASP A C 1
ATOM 656 O O . ASP A 1 87 ? -19.633 -10.428 40.645 1.00 57.81 87 ASP A O 1
ATOM 660 N N . LEU A 1 88 ? -18.053 -11.953 40.212 1.00 73.75 88 LEU A N 1
ATOM 661 C CA . LEU A 1 88 ? -17.856 -11.565 38.814 1.00 73.75 88 LEU A CA 1
ATOM 662 C C . LEU A 1 88 ? -19.003 -12.101 37.947 1.00 73.75 88 LEU A C 1
ATOM 664 O O . LEU A 1 88 ? -19.336 -13.292 38.012 1.00 73.75 88 LEU A O 1
ATOM 668 N N . ASP A 1 89 ? -19.526 -11.262 37.049 1.00 81.00 89 ASP A N 1
ATOM 669 C CA . ASP A 1 89 ? -20.485 -11.689 36.026 1.00 81.00 89 ASP A CA 1
ATOM 670 C C . ASP A 1 89 ? -19.889 -12.874 35.242 1.00 81.00 89 ASP A C 1
ATOM 672 O O . ASP A 1 89 ? -18.755 -12.813 34.759 1.00 81.00 89 ASP A O 1
ATOM 676 N N . THR A 1 90 ? -20.624 -13.986 35.130 1.00 84.12 90 THR A N 1
ATOM 677 C CA . THR A 1 90 ? -20.103 -15.230 34.534 1.00 84.12 90 THR A CA 1
ATOM 678 C C . THR A 1 90 ? -20.840 -15.602 33.247 1.00 84.12 90 THR A C 1
ATOM 680 O O . THR A 1 90 ? -22.041 -15.867 33.252 1.00 84.12 90 THR A O 1
ATOM 683 N N . LEU A 1 91 ? -20.100 -15.706 32.137 1.00 86.88 91 LEU A N 1
ATOM 684 C CA . LEU A 1 91 ? -20.612 -16.116 30.827 1.00 86.88 91 LEU A CA 1
ATOM 685 C C . LEU A 1 91 ? -20.135 -17.532 30.462 1.00 86.88 91 LEU A C 1
ATOM 687 O O . LEU A 1 91 ? -18.944 -17.777 30.254 1.00 86.88 91 LEU A O 1
ATOM 691 N N . LEU A 1 92 ? -21.082 -18.466 30.328 1.00 87.00 92 LEU A N 1
ATOM 692 C CA . LEU A 1 92 ? -20.811 -19.871 30.002 1.00 87.00 92 LEU A CA 1
ATOM 693 C C . LEU A 1 92 ? -20.714 -20.107 28.484 1.00 87.00 92 LEU A C 1
ATOM 695 O O . LEU A 1 92 ? -21.664 -19.870 27.735 1.00 87.00 92 LEU A O 1
ATOM 699 N N . LEU A 1 93 ? -19.582 -20.651 28.031 1.00 88.56 93 LEU A N 1
ATOM 700 C CA . LEU A 1 93 ? -19.252 -20.936 26.630 1.00 88.56 93 LEU A CA 1
ATOM 701 C C . LEU A 1 93 ? -18.779 -22.400 26.447 1.00 88.56 93 LEU A C 1
ATOM 703 O O . LEU A 1 93 ? -17.660 -22.651 25.990 1.00 88.56 93 LEU A O 1
ATOM 707 N N . PRO A 1 94 ? -19.626 -23.403 26.753 1.00 81.19 94 PRO A N 1
ATOM 708 C CA . PRO A 1 94 ? -19.209 -24.807 26.888 1.00 81.19 94 PRO A CA 1
ATOM 709 C C . PRO A 1 94 ? -18.756 -25.469 25.576 1.00 81.19 94 PRO A C 1
ATOM 711 O O . PRO A 1 94 ? -18.050 -26.471 25.591 1.00 81.19 94 PRO A O 1
ATOM 714 N N . ASN A 1 95 ? -19.150 -24.914 24.427 1.00 81.94 95 ASN A N 1
ATOM 715 C CA . ASN A 1 95 ? -18.848 -25.472 23.103 1.00 81.94 95 ASN A CA 1
ATOM 716 C C . ASN A 1 95 ? -17.630 -24.825 22.422 1.00 81.94 95 ASN A C 1
ATOM 718 O O . ASN A 1 95 ? -17.367 -25.112 21.254 1.00 81.94 95 ASN A O 1
ATOM 722 N N . ASP A 1 96 ? -16.930 -23.920 23.108 1.00 88.25 96 ASP A N 1
ATOM 723 C CA . ASP A 1 96 ? -15.812 -23.176 22.532 1.00 88.25 96 ASP A CA 1
ATOM 724 C C . ASP A 1 96 ? -14.454 -23.751 22.907 1.00 88.25 96 ASP A C 1
ATOM 726 O O . ASP A 1 96 ? -14.270 -24.399 23.934 1.00 88.25 96 ASP A O 1
ATOM 730 N N . ASN A 1 97 ? -13.474 -23.510 22.040 1.00 88.62 97 ASN A N 1
ATOM 731 C CA . ASN A 1 97 ? -12.111 -23.956 22.267 1.00 88.62 97 ASN A CA 1
ATOM 732 C C . ASN A 1 97 ? -11.401 -22.976 23.213 1.00 88.62 97 ASN A C 1
ATOM 734 O O . ASN A 1 97 ? -11.090 -21.853 22.816 1.00 88.62 97 ASN A O 1
ATOM 738 N N . ALA A 1 98 ? -11.111 -23.413 24.442 1.00 89.25 98 ALA A N 1
ATOM 739 C CA . ALA A 1 98 ? -10.493 -22.573 25.471 1.00 89.25 98 ALA A CA 1
ATOM 740 C C . ALA A 1 98 ? -9.176 -21.922 25.009 1.00 89.25 98 ALA A C 1
ATOM 742 O O . ALA A 1 98 ? -8.987 -20.723 25.186 1.00 89.25 98 ALA A O 1
ATOM 743 N N . LYS A 1 99 ? -8.296 -22.664 24.319 1.00 89.00 99 LYS A N 1
ATOM 744 C CA . LYS A 1 99 ? -7.007 -22.132 23.832 1.00 89.00 99 LYS A CA 1
ATOM 745 C C . LYS A 1 99 ? -7.183 -21.037 22.778 1.00 89.00 99 LYS A C 1
ATOM 747 O O . LYS A 1 99 ? -6.473 -20.036 22.810 1.00 89.00 99 LYS A O 1
ATOM 752 N N . ALA A 1 100 ? -8.124 -21.216 21.851 1.00 89.31 100 ALA A N 1
ATOM 753 C CA . ALA A 1 100 ? -8.436 -20.197 20.853 1.00 89.31 100 ALA A CA 1
ATOM 754 C C . ALA A 1 100 ? -9.114 -18.964 21.481 1.00 89.31 100 ALA A C 1
ATOM 756 O O . ALA A 1 100 ? -8.852 -17.852 21.024 1.00 89.31 100 ALA A O 1
ATOM 757 N N . MET A 1 101 ? -9.910 -19.140 22.549 1.00 92.44 101 MET A N 1
ATOM 758 C CA . MET A 1 101 ? -10.504 -18.022 23.291 1.00 92.44 101 MET A CA 1
ATOM 759 C C . MET A 1 101 ? -9.442 -17.218 24.033 1.00 92.44 101 MET A C 1
ATOM 761 O O . MET A 1 101 ? -9.428 -15.999 23.920 1.00 92.44 101 MET A O 1
ATOM 765 N N . ILE A 1 102 ? -8.515 -17.887 24.726 1.00 91.19 102 ILE A N 1
ATOM 766 C CA . ILE A 1 102 ? -7.393 -17.225 25.407 1.00 91.19 102 ILE A CA 1
ATOM 767 C C . ILE A 1 102 ? -6.587 -16.394 24.404 1.00 91.19 102 ILE A C 1
ATOM 769 O O . ILE A 1 102 ? -6.318 -15.223 24.655 1.00 91.19 102 ILE A O 1
ATOM 773 N N . LEU A 1 103 ? -6.263 -16.964 23.237 1.00 91.56 103 LEU A N 1
ATOM 774 C CA . LEU A 1 103 ? -5.549 -16.242 22.184 1.00 91.56 103 LEU A CA 1
ATOM 775 C C . LEU A 1 103 ? -6.339 -15.027 21.670 1.00 91.56 103 LEU A C 1
ATOM 777 O O . LEU A 1 103 ? -5.770 -13.946 21.527 1.00 91.56 103 LEU A O 1
ATOM 781 N N . LEU A 1 104 ? -7.642 -15.183 21.415 1.00 92.06 104 LEU A N 1
ATOM 782 C CA . LEU A 1 104 ? -8.507 -14.071 21.016 1.00 92.06 104 LEU A CA 1
ATOM 783 C C . LEU A 1 104 ? -8.497 -12.971 22.078 1.00 92.06 104 LEU A C 1
ATOM 785 O O . LEU A 1 104 ? -8.207 -11.824 21.761 1.00 92.06 104 LEU A O 1
ATOM 789 N N . CYS A 1 105 ? -8.736 -13.315 23.340 1.00 91.00 105 CYS A N 1
ATOM 790 C CA . CYS A 1 105 ? -8.760 -12.356 24.435 1.00 91.00 105 CYS A CA 1
ATOM 791 C C . CYS A 1 105 ? -7.399 -11.678 24.657 1.00 91.00 105 CYS A C 1
ATOM 793 O O . CYS A 1 105 ? -7.385 -10.471 24.887 1.00 91.00 105 CYS A O 1
ATOM 795 N N . ASN A 1 106 ? -6.273 -12.386 24.512 1.00 88.56 106 ASN A N 1
ATOM 796 C CA . ASN A 1 106 ? -4.935 -11.785 24.561 1.00 88.56 106 ASN A CA 1
ATOM 797 C C . ASN A 1 106 ? -4.752 -10.718 23.473 1.00 88.56 106 ASN A C 1
ATOM 799 O O . ASN A 1 106 ? -4.233 -9.640 23.757 1.00 88.56 106 ASN A O 1
ATOM 803 N N . ILE A 1 107 ? -5.225 -10.983 22.249 1.00 87.06 107 ILE A N 1
ATOM 804 C CA . ILE A 1 107 ? -5.199 -10.000 21.157 1.00 87.06 107 ILE A CA 1
ATOM 805 C C . ILE A 1 107 ? -6.087 -8.796 21.488 1.00 87.06 107 ILE A C 1
ATOM 807 O O . ILE A 1 107 ? -5.634 -7.658 21.376 1.00 87.06 107 ILE A O 1
ATOM 811 N N . LEU A 1 108 ? -7.325 -9.037 21.933 1.00 86.94 108 LEU A N 1
ATOM 812 C CA . LEU A 1 108 ? -8.277 -7.969 22.257 1.00 86.94 108 LEU A CA 1
ATOM 813 C C . LEU A 1 108 ? -7.800 -7.072 23.412 1.00 86.94 108 LEU A C 1
ATOM 815 O O . LEU A 1 108 ? -8.117 -5.890 23.427 1.00 86.94 108 LEU A O 1
ATOM 819 N N . HIS A 1 109 ? -7.019 -7.614 24.351 1.00 86.94 109 HIS A N 1
ATOM 820 C CA . HIS A 1 109 ? -6.470 -6.885 25.501 1.00 86.94 109 HIS A CA 1
ATOM 821 C C . HIS A 1 109 ? -5.029 -6.393 25.273 1.00 86.94 109 HIS A C 1
ATOM 823 O O . HIS A 1 109 ? -4.309 -6.132 26.235 1.00 86.94 109 HIS A O 1
ATOM 829 N N . PHE A 1 110 ? -4.582 -6.287 24.016 1.00 82.19 110 PHE A N 1
ATOM 830 C CA . PHE A 1 110 ? -3.258 -5.770 23.635 1.00 82.19 110 PHE A CA 1
ATOM 831 C C . PHE A 1 110 ? -2.065 -6.498 24.276 1.00 82.19 110 PHE A C 1
ATOM 833 O O . PHE A 1 110 ? -0.969 -5.942 24.388 1.00 82.19 110 PHE A O 1
ATOM 840 N N . ARG A 1 111 ? -2.226 -7.774 24.648 1.00 78.62 111 ARG A N 1
ATOM 841 C CA . ARG A 1 111 ? -1.138 -8.615 25.166 1.00 78.62 111 ARG A CA 1
ATOM 842 C C . ARG A 1 111 ? -0.304 -9.181 24.021 1.00 78.62 111 ARG A C 1
ATOM 844 O O . ARG A 1 111 ? -0.217 -10.389 23.834 1.00 78.62 111 ARG A O 1
ATOM 851 N N . SER A 1 112 ? 0.331 -8.297 23.249 1.00 71.62 112 SER A N 1
ATOM 852 C CA . SER A 1 112 ? 1.071 -8.651 22.028 1.00 71.62 112 SER A CA 1
ATOM 853 C C . SER A 1 112 ? 2.218 -9.645 22.251 1.00 71.62 112 SER A C 1
ATOM 855 O O . SER A 1 112 ? 2.631 -10.305 21.308 1.00 71.62 112 SER A O 1
ATOM 857 N N . GLN A 1 113 ? 2.754 -9.739 23.471 1.00 72.75 113 GLN A N 1
ATOM 858 C CA . GLN A 1 113 ? 3.807 -10.700 23.834 1.00 72.75 113 GLN A CA 1
ATOM 859 C C . GLN A 1 113 ? 3.283 -12.136 23.975 1.00 72.75 113 GLN A C 1
ATOM 861 O O . GLN A 1 113 ? 4.036 -13.079 23.779 1.00 72.75 113 GLN A O 1
ATOM 866 N N . GLU A 1 114 ? 1.992 -12.291 24.270 1.00 81.81 114 GLU A N 1
ATOM 867 C CA . GLU A 1 114 ? 1.305 -13.584 24.386 1.00 81.81 114 GLU A CA 1
ATOM 868 C C . GLU A 1 114 ? 0.722 -14.044 23.035 1.00 81.81 114 GLU A C 1
ATOM 870 O O . GLU A 1 114 ? 0.033 -15.065 22.948 1.00 81.81 114 GLU A O 1
ATOM 875 N N . VAL A 1 115 ? 0.940 -13.257 21.972 1.00 83.06 115 VAL A N 1
ATOM 876 C CA . VAL A 1 115 ? 0.498 -13.562 20.611 1.00 83.06 115 VAL A CA 1
ATOM 877 C C . VAL A 1 115 ? 1.608 -14.353 19.910 1.00 83.06 115 VAL A C 1
ATOM 879 O O . VAL A 1 115 ? 2.723 -13.846 19.795 1.00 83.06 115 VAL A O 1
ATOM 882 N N . PRO A 1 116 ? 1.323 -15.568 19.413 1.00 83.75 116 PRO A N 1
ATOM 883 C CA . PRO A 1 116 ? 2.329 -16.422 18.804 1.00 83.75 116 PRO A CA 1
ATOM 884 C C . PRO A 1 116 ? 2.877 -15.824 17.506 1.00 83.75 116 PRO A C 1
ATOM 886 O O . PRO A 1 116 ? 2.174 -15.131 16.758 1.00 83.75 116 PRO A O 1
ATOM 889 N N . SER A 1 117 ? 4.130 -16.154 17.205 1.00 79.25 117 SER A N 1
ATOM 890 C CA . SER A 1 117 ? 4.747 -15.855 15.913 1.00 79.25 117 SER A CA 1
ATOM 891 C C . SER A 1 117 ? 4.088 -16.645 14.769 1.00 79.25 117 SER A C 1
ATOM 893 O O . SER A 1 117 ? 3.310 -17.579 14.990 1.00 79.25 117 SER A O 1
ATOM 895 N N . ALA A 1 118 ? 4.406 -16.280 13.522 1.00 77.12 118 ALA A N 1
ATOM 896 C CA . ALA A 1 118 ? 3.933 -17.006 12.342 1.00 77.12 118 ALA A CA 1
ATOM 897 C C . ALA A 1 118 ? 4.331 -18.499 12.394 1.00 77.12 118 ALA A C 1
ATOM 899 O O . ALA A 1 118 ? 3.513 -19.376 12.119 1.00 77.12 118 ALA A O 1
ATOM 900 N N . ASP A 1 119 ? 5.545 -18.808 12.846 1.00 72.88 119 ASP A N 1
ATOM 901 C CA . ASP A 1 119 ? 6.026 -20.189 12.931 1.00 72.88 119 ASP A CA 1
ATOM 902 C C . ASP A 1 119 ? 5.293 -20.979 14.029 1.00 72.88 119 ASP A C 1
ATOM 904 O O . ASP A 1 119 ? 4.903 -22.130 13.832 1.00 72.88 119 ASP A O 1
ATOM 908 N N . GLU A 1 120 ? 4.993 -20.348 15.164 1.00 78.38 120 GLU A N 1
ATOM 909 C CA . GLU A 1 120 ? 4.281 -20.987 16.277 1.00 78.38 120 GLU A CA 1
ATOM 910 C C . GLU A 1 120 ? 2.800 -21.254 15.972 1.00 78.38 120 GLU A C 1
ATOM 912 O O . GLU A 1 120 ? 2.254 -22.287 16.383 1.00 78.38 120 GLU A O 1
ATOM 917 N N . ILE A 1 121 ? 2.131 -20.348 15.244 1.00 81.69 121 ILE A N 1
ATOM 918 C CA . ILE A 1 121 ? 0.712 -20.510 14.886 1.00 81.69 121 ILE A CA 1
ATOM 919 C C . ILE A 1 121 ? 0.505 -21.572 13.792 1.00 81.69 121 ILE A C 1
ATOM 921 O O . ILE A 1 121 ? -0.568 -22.182 13.730 1.00 81.69 121 ILE A O 1
ATOM 925 N N . SER A 1 122 ? 1.537 -21.839 12.979 1.00 70.50 122 SER A N 1
ATOM 926 C CA . SER A 1 122 ? 1.530 -22.866 11.923 1.00 70.50 122 SER A CA 1
ATOM 927 C C . SER A 1 122 ? 1.360 -24.294 12.470 1.00 70.50 122 SER A C 1
ATOM 929 O O . SER A 1 122 ? 0.855 -25.192 11.794 1.00 70.50 122 SER A O 1
ATOM 931 N N . THR A 1 123 ? 1.703 -24.517 13.742 1.00 60.69 123 THR A N 1
ATOM 932 C CA . THR A 1 123 ? 1.766 -25.860 14.323 1.00 60.69 123 THR A CA 1
ATOM 933 C C . THR A 1 123 ? 0.394 -26.331 14.834 1.00 60.69 123 THR A C 1
ATOM 935 O O . THR A 1 123 ? -0.230 -25.703 15.692 1.00 60.69 123 THR A O 1
ATOM 938 N N . GLY A 1 124 ? -0.080 -27.495 14.369 1.00 59.28 124 GLY A N 1
ATOM 939 C CA . GLY A 1 124 ? -1.178 -28.232 15.020 1.00 59.28 124 GLY A CA 1
ATOM 940 C C . GLY A 1 124 ? -2.602 -27.704 14.788 1.00 59.28 124 GLY A C 1
ATOM 941 O O . GLY A 1 124 ? -3.483 -27.951 15.608 1.00 59.28 124 GLY A O 1
ATOM 942 N N . GLY A 1 125 ? -2.861 -26.976 13.695 1.00 68.38 125 GLY A N 1
ATOM 943 C CA . GLY A 1 125 ? -4.218 -26.534 13.332 1.00 68.38 125 GLY A CA 1
ATOM 944 C C . GLY A 1 125 ? -4.806 -25.436 14.231 1.00 68.38 125 GLY A C 1
ATOM 945 O O . GLY A 1 125 ? -6.011 -25.187 14.179 1.00 68.38 125 GLY A O 1
ATOM 946 N N . ARG A 1 126 ? -3.974 -24.760 15.035 1.00 82.88 126 ARG A N 1
ATOM 947 C CA . ARG A 1 126 ? -4.379 -23.678 15.953 1.00 82.88 126 ARG A CA 1
ATOM 948 C C . ARG A 1 126 ? -5.073 -22.525 15.225 1.00 82.88 126 ARG A C 1
ATOM 950 O O . ARG A 1 126 ? -6.126 -22.075 15.674 1.00 82.88 126 ARG A O 1
ATOM 957 N N . LEU A 1 127 ? -4.543 -22.117 14.066 1.00 87.62 127 LEU A N 1
ATOM 958 C CA . LEU A 1 127 ? -5.113 -21.038 13.252 1.00 87.62 127 LEU A CA 1
ATOM 959 C C . LEU A 1 127 ? -6.551 -21.329 12.796 1.00 87.62 127 LEU A C 1
ATOM 961 O O . LEU A 1 127 ? -7.375 -20.422 12.743 1.00 87.62 127 LEU A O 1
ATOM 965 N N . PHE A 1 128 ? -6.883 -22.595 12.524 1.00 86.06 128 PHE A N 1
ATOM 966 C CA . PHE A 1 128 ? -8.235 -22.992 12.124 1.00 86.06 128 PHE A CA 1
ATOM 967 C C . PHE A 1 128 ? -9.257 -22.751 13.242 1.00 86.06 128 PHE A C 1
ATOM 969 O O . PHE A 1 128 ? -10.308 -22.147 13.012 1.00 86.06 128 PHE A O 1
ATOM 976 N N . PHE A 1 129 ? -8.953 -23.194 14.467 1.00 85.31 129 PHE A N 1
ATOM 977 C CA . PHE A 1 129 ? -9.832 -22.974 15.621 1.00 85.31 129 PHE A CA 1
ATOM 978 C C . PHE A 1 129 ? -9.929 -21.491 15.977 1.00 85.31 129 PHE A C 1
ATOM 980 O O . PHE A 1 129 ? -11.026 -21.002 16.238 1.00 85.31 129 PHE A O 1
ATOM 987 N N . PHE A 1 130 ? -8.814 -20.764 15.899 1.00 90.56 130 PHE A N 1
ATOM 988 C CA . PHE A 1 130 ? -8.792 -19.319 16.090 1.00 90.56 130 PHE A CA 1
ATOM 989 C C . PHE A 1 130 ? -9.681 -18.582 15.076 1.00 90.56 130 PHE A C 1
ATOM 991 O O . PHE A 1 130 ? -10.581 -17.850 15.477 1.00 90.56 130 PHE A O 1
ATOM 998 N N . ALA A 1 131 ? -9.523 -18.844 13.774 1.00 89.38 131 ALA A N 1
ATOM 999 C CA . ALA A 1 131 ? -10.359 -18.251 12.728 1.00 89.38 131 ALA A CA 1
ATOM 1000 C C . ALA A 1 131 ? -11.854 -18.556 12.935 1.00 89.38 131 ALA A C 1
ATOM 1002 O O . ALA A 1 131 ? -12.709 -17.698 12.733 1.00 89.38 131 ALA A O 1
ATOM 1003 N N . SER A 1 132 ? -12.177 -19.767 13.400 1.00 85.56 132 SER A N 1
ATOM 1004 C CA . SER A 1 132 ? -13.553 -20.155 13.756 1.00 85.56 132 SER A CA 1
ATOM 1005 C C . SER A 1 132 ? -14.140 -19.275 14.851 1.00 85.56 132 SER A C 1
ATOM 1007 O O . SER A 1 132 ? -15.305 -18.891 14.774 1.00 85.56 132 SER A O 1
ATOM 1009 N N . MET A 1 133 ? -13.334 -18.953 15.859 1.00 87.69 133 MET A N 1
ATOM 1010 C CA . MET A 1 133 ? -13.743 -18.092 16.960 1.00 87.69 133 MET A CA 1
ATOM 1011 C C . MET A 1 133 ? -13.890 -16.637 16.542 1.00 87.69 133 MET A C 1
ATOM 1013 O O . MET A 1 133 ? -14.900 -16.023 16.870 1.00 87.69 133 MET A O 1
ATOM 1017 N N . VAL A 1 134 ? -12.935 -16.113 15.774 1.00 90.12 134 VAL A N 1
ATOM 1018 C CA . VAL A 1 134 ? -12.995 -14.751 15.225 1.00 90.12 134 VAL A CA 1
ATOM 1019 C C . VAL A 1 134 ? -14.290 -14.543 14.449 1.00 90.12 134 VAL A C 1
ATOM 1021 O O . VAL A 1 134 ? -15.002 -13.573 14.696 1.00 90.12 134 VAL A O 1
ATOM 1024 N N . HIS A 1 135 ? -14.625 -15.488 13.569 1.00 87.69 135 HIS A N 1
ATOM 1025 C CA . HIS A 1 135 ? -15.856 -15.441 12.791 1.00 87.69 135 HIS A CA 1
ATOM 1026 C C . HIS A 1 135 ? -17.104 -15.572 13.677 1.00 87.69 135 HIS A C 1
ATOM 1028 O O . HIS A 1 135 ? -18.043 -14.797 13.531 1.00 87.69 135 HIS A O 1
ATOM 1034 N N . LYS A 1 136 ? -17.105 -16.506 14.643 1.00 86.62 136 LYS A N 1
ATOM 1035 C CA . LYS A 1 136 ? -18.230 -16.714 15.574 1.00 86.62 136 LYS A CA 1
ATOM 1036 C C . LYS A 1 136 ? -18.564 -15.458 16.384 1.00 86.62 136 LYS A C 1
ATOM 1038 O O . LYS A 1 136 ? -19.737 -15.205 16.640 1.00 86.62 136 LYS A O 1
ATOM 1043 N N . TYR A 1 137 ? -17.545 -14.723 16.816 1.00 88.56 137 TYR A N 1
ATOM 1044 C CA . TYR A 1 137 ? -17.695 -13.538 17.656 1.00 88.56 137 TYR A CA 1
ATOM 1045 C C . TYR A 1 137 ? -17.604 -12.224 16.873 1.00 88.56 137 TYR A C 1
ATOM 1047 O O . TYR A 1 137 ? -17.609 -11.167 17.485 1.00 88.56 137 TYR A O 1
ATOM 1055 N N . ALA A 1 138 ? -17.551 -12.254 15.539 1.00 86.88 138 ALA A N 1
ATOM 1056 C CA . ALA A 1 138 ? -17.454 -11.057 14.698 1.00 86.88 138 ALA A CA 1
ATOM 1057 C C . ALA A 1 138 ? -16.311 -10.093 15.097 1.00 86.88 138 ALA A C 1
ATOM 1059 O O . ALA A 1 138 ? -16.444 -8.877 14.996 1.00 86.88 138 ALA A O 1
ATOM 1060 N N . CYS A 1 139 ? -15.166 -10.630 15.532 1.00 85.12 139 CYS A N 1
ATOM 1061 C CA . CYS A 1 139 ? -14.018 -9.837 16.000 1.00 85.12 139 CYS A CA 1
ATOM 1062 C C . CYS A 1 139 ? -12.991 -9.552 14.890 1.00 85.12 139 CYS A C 1
ATOM 1064 O O . CYS A 1 139 ? -11.812 -9.342 15.185 1.00 85.12 139 CYS A O 1
ATOM 1066 N N . ILE A 1 140 ? -13.380 -9.624 13.610 1.00 85.75 140 ILE A N 1
ATOM 1067 C CA . ILE A 1 140 ? -12.414 -9.625 12.501 1.00 85.75 140 ILE A CA 1
ATOM 1068 C C . ILE A 1 140 ? -11.567 -8.356 12.466 1.00 85.75 140 ILE A C 1
ATOM 1070 O O . ILE A 1 140 ? -10.348 -8.442 12.334 1.00 85.75 140 ILE A O 1
ATOM 1074 N N . ASN A 1 141 ? -12.182 -7.192 12.674 1.00 79.50 141 ASN A N 1
ATOM 1075 C CA . ASN A 1 141 ? -11.481 -5.913 12.638 1.00 79.50 141 ASN A CA 1
ATOM 1076 C C . ASN A 1 141 ? -10.321 -5.894 13.636 1.00 79.50 141 ASN A C 1
ATOM 1078 O O . ASN A 1 141 ? -9.200 -5.581 13.246 1.00 79.50 141 ASN A O 1
ATOM 1082 N N . ALA A 1 142 ? -10.563 -6.350 14.863 1.00 79.44 142 ALA A N 1
ATOM 1083 C CA . ALA A 1 142 ? -9.584 -6.388 15.942 1.00 79.44 142 ALA A CA 1
ATOM 1084 C C . ALA A 1 142 ? -8.378 -7.306 15.669 1.00 79.44 142 ALA A C 1
ATOM 1086 O O . ALA A 1 142 ? -7.267 -7.037 16.122 1.00 79.44 142 ALA A O 1
ATOM 1087 N N . VAL A 1 143 ? -8.574 -8.400 14.925 1.00 84.50 143 VAL A N 1
ATOM 1088 C CA . VAL A 1 143 ? -7.521 -9.407 14.690 1.00 84.50 143 VAL A CA 1
ATOM 1089 C C . VAL A 1 143 ? -6.885 -9.314 13.299 1.00 84.50 143 VAL A C 1
ATOM 1091 O O . VAL A 1 143 ? -5.845 -9.935 13.054 1.00 84.50 143 VAL A O 1
ATOM 1094 N N . ARG A 1 144 ? -7.486 -8.555 12.371 1.00 82.25 144 ARG A N 1
ATOM 1095 C CA . ARG A 1 144 ? -7.052 -8.433 10.967 1.00 82.25 144 ARG A CA 1
ATOM 1096 C C . ARG A 1 144 ? -5.566 -8.056 10.831 1.00 82.25 144 ARG A C 1
ATOM 1098 O O . ARG A 1 144 ? -4.874 -8.738 10.080 1.00 82.25 144 ARG A O 1
ATOM 1105 N N . PRO A 1 145 ? -5.011 -7.069 11.569 1.00 74.81 145 PRO A N 1
ATOM 1106 C CA . PRO A 1 145 ? -3.593 -6.712 11.435 1.00 74.81 145 PRO A CA 1
ATOM 1107 C C . PRO A 1 145 ? -2.629 -7.868 11.743 1.00 74.81 145 PRO A C 1
ATOM 1109 O O . PRO A 1 145 ? -1.618 -8.034 11.066 1.00 74.81 145 PRO A O 1
ATOM 1112 N N . ILE A 1 146 ? -2.956 -8.685 12.746 1.00 80.56 146 ILE A N 1
ATOM 1113 C CA . ILE A 1 146 ? -2.120 -9.808 13.190 1.00 80.56 146 ILE A CA 1
ATOM 1114 C C . ILE A 1 146 ? -2.253 -10.984 12.220 1.00 80.56 146 ILE A C 1
ATOM 1116 O O . ILE A 1 146 ? -1.258 -11.561 11.786 1.00 80.56 146 ILE A O 1
ATOM 1120 N N . THR A 1 147 ? -3.489 -11.311 11.841 1.00 84.31 147 THR A N 1
ATOM 1121 C CA . THR A 1 147 ? -3.779 -12.442 10.950 1.00 84.31 147 THR A CA 1
ATOM 1122 C C . THR A 1 147 ? -3.204 -12.252 9.548 1.00 84.31 147 THR A C 1
ATOM 1124 O O . THR A 1 147 ? -2.669 -13.210 8.996 1.00 84.31 147 THR A O 1
ATOM 1127 N N . VAL A 1 148 ? -3.203 -11.026 9.011 1.00 78.19 148 VAL A N 1
ATOM 1128 C CA . VAL A 1 148 ? -2.504 -10.700 7.753 1.00 78.19 148 VAL A CA 1
ATOM 1129 C C . VAL A 1 148 ? -1.004 -10.976 7.872 1.00 78.19 148 VAL A C 1
ATOM 1131 O O . VAL A 1 148 ? -0.410 -11.532 6.950 1.00 78.19 148 VAL A O 1
ATOM 1134 N N . GLY A 1 149 ? -0.385 -10.640 9.009 1.00 72.75 149 GLY A N 1
ATOM 1135 C CA . GLY A 1 149 ? 1.027 -10.934 9.265 1.00 72.75 149 GLY A CA 1
ATOM 1136 C C . GLY A 1 149 ? 1.326 -12.434 9.251 1.00 72.75 149 GLY A C 1
ATOM 1137 O O . GLY A 1 149 ? 2.262 -12.867 8.581 1.00 72.75 149 GLY A O 1
ATOM 1138 N N . TRP A 1 150 ? 0.497 -13.240 9.921 1.00 83.38 150 TRP A N 1
ATOM 1139 C CA . TRP A 1 150 ? 0.629 -14.701 9.905 1.00 83.38 150 TRP A CA 1
ATOM 1140 C C . TRP A 1 150 ? 0.446 -15.293 8.503 1.00 83.38 150 TRP A C 1
ATOM 1142 O O . TRP A 1 150 ? 1.253 -16.115 8.077 1.00 83.38 150 TRP A O 1
ATOM 1152 N N . LEU A 1 151 ? -0.587 -14.860 7.776 1.00 81.50 151 LEU A N 1
ATOM 1153 C CA . LEU A 1 151 ? -0.937 -15.385 6.450 1.00 81.50 151 LEU A CA 1
ATOM 1154 C C . LEU A 1 151 ? -0.017 -14.888 5.326 1.00 81.50 151 LEU A C 1
ATOM 1156 O O . LEU A 1 151 ? -0.000 -15.475 4.248 1.00 81.50 151 LEU A O 1
ATOM 1160 N N . SER A 1 152 ? 0.785 -13.851 5.578 1.00 75.06 152 SER A N 1
ATOM 1161 C CA . SER A 1 152 ? 1.838 -13.408 4.655 1.00 75.06 152 SER A CA 1
ATOM 1162 C C . SER A 1 152 ? 3.051 -14.348 4.642 1.00 75.06 152 SER A C 1
ATOM 1164 O O . SER A 1 152 ? 3.865 -14.281 3.722 1.00 75.06 152 SER A O 1
ATOM 1166 N N . SER A 1 153 ? 3.201 -15.217 5.650 1.00 76.06 153 SER A N 1
ATOM 1167 C CA . SER A 1 153 ? 4.276 -16.210 5.689 1.00 76.06 153 SER A CA 1
ATOM 1168 C C . SER A 1 153 ? 3.935 -17.408 4.808 1.00 76.06 153 SER A C 1
ATOM 1170 O O . SER A 1 153 ? 3.009 -18.170 5.091 1.00 76.06 153 SER A O 1
ATOM 1172 N N . GLN A 1 154 ? 4.734 -17.615 3.761 1.00 76.38 154 GLN A N 1
ATOM 1173 C CA . GLN A 1 154 ? 4.576 -18.754 2.859 1.00 76.38 154 GLN A CA 1
ATOM 1174 C C . GLN A 1 154 ? 4.688 -20.094 3.604 1.00 76.38 154 GLN A C 1
ATOM 1176 O O . GLN A 1 154 ? 3.904 -20.996 3.337 1.00 76.38 154 GLN A O 1
ATOM 1181 N N . ALA A 1 155 ? 5.566 -20.193 4.609 1.00 75.62 155 ALA A N 1
ATOM 1182 C CA . ALA A 1 155 ? 5.700 -21.391 5.439 1.00 75.62 155 ALA A CA 1
ATOM 1183 C C . ALA A 1 155 ? 4.404 -21.728 6.200 1.00 75.62 155 ALA A C 1
ATOM 1185 O O . ALA A 1 155 ? 4.026 -22.895 6.307 1.00 75.62 155 ALA A O 1
ATOM 1186 N N . VAL A 1 156 ? 3.681 -20.709 6.685 1.00 78.56 156 VAL A N 1
ATOM 1187 C CA . VAL A 1 156 ? 2.379 -20.901 7.343 1.00 78.56 156 VAL A CA 1
ATOM 1188 C C . VAL A 1 156 ? 1.361 -21.427 6.344 1.00 78.56 156 VAL A C 1
ATOM 1190 O O . VAL A 1 156 ? 0.692 -22.421 6.624 1.00 78.56 156 VAL A O 1
ATOM 1193 N N . VAL A 1 157 ? 1.265 -20.791 5.176 1.00 81.62 157 VAL A N 1
ATOM 1194 C CA . VAL A 1 157 ? 0.316 -21.176 4.124 1.00 81.62 157 VAL A CA 1
ATOM 1195 C C . VAL A 1 157 ? 0.575 -22.608 3.644 1.00 81.62 157 VAL A C 1
ATOM 1197 O O . VAL A 1 157 ? -0.365 -23.393 3.562 1.00 81.62 157 VAL A O 1
ATOM 1200 N N . GLU A 1 158 ? 1.839 -22.978 3.422 1.00 81.25 158 GLU A N 1
ATOM 1201 C CA . GLU A 1 158 ? 2.248 -24.319 2.976 1.00 81.25 158 GLU A CA 1
ATOM 1202 C C . GLU A 1 158 ? 2.044 -25.409 4.043 1.00 81.25 158 GLU A C 1
ATOM 1204 O O . GLU A 1 158 ? 1.822 -26.572 3.708 1.00 81.25 158 GLU A O 1
ATOM 1209 N N . SER A 1 159 ? 2.074 -25.056 5.334 1.00 81.50 159 SER A N 1
ATOM 1210 C CA . SER A 1 159 ? 1.836 -26.010 6.432 1.00 81.50 159 SER A CA 1
ATOM 1211 C C . SER A 1 159 ? 0.366 -26.428 6.589 1.00 81.50 159 SER A C 1
ATOM 1213 O O . SER A 1 159 ? 0.055 -27.424 7.253 1.00 81.50 159 SER A O 1
ATOM 1215 N N . ILE A 1 160 ? -0.563 -25.663 6.006 1.00 81.12 160 ILE A N 1
ATOM 1216 C CA . ILE A 1 160 ? -2.003 -25.840 6.182 1.00 81.12 160 ILE A CA 1
ATOM 1217 C C . ILE A 1 160 ? -2.570 -26.595 4.980 1.00 81.12 160 ILE A C 1
ATOM 1219 O O . ILE A 1 160 ? -2.395 -26.208 3.832 1.00 81.12 160 ILE A O 1
ATOM 1223 N N . GLN A 1 161 ? -3.333 -27.657 5.249 1.00 81.69 161 GLN A N 1
ATOM 1224 C CA . GLN A 1 161 ? -4.081 -28.363 4.205 1.00 81.69 161 GLN A CA 1
ATOM 1225 C C . GLN A 1 161 ? -5.009 -27.400 3.455 1.00 81.69 161 GLN A C 1
ATOM 1227 O O . GLN A 1 161 ? -5.756 -26.652 4.093 1.00 81.69 161 GLN A O 1
ATOM 1232 N N . MET A 1 162 ? -5.009 -27.467 2.122 1.00 81.88 162 MET A N 1
ATOM 1233 C CA . MET A 1 162 ? -5.729 -26.532 1.248 1.00 81.88 162 MET A CA 1
ATOM 1234 C C . MET A 1 162 ? -7.218 -26.400 1.614 1.00 81.88 162 MET A C 1
ATOM 1236 O O . MET A 1 162 ? -7.778 -25.305 1.610 1.00 81.88 162 MET A O 1
ATOM 1240 N N . GLU A 1 163 ? -7.851 -27.496 2.046 1.00 79.69 163 GLU A N 1
ATOM 1241 C CA . GLU A 1 163 ? -9.237 -27.514 2.519 1.00 79.69 163 GLU A CA 1
ATOM 1242 C C . GLU A 1 163 ? -9.467 -26.636 3.754 1.00 79.69 163 GLU A C 1
ATOM 1244 O O . GLU A 1 163 ? -10.475 -25.938 3.862 1.00 79.69 163 GLU A O 1
ATOM 1249 N N . LYS A 1 164 ? -8.531 -26.667 4.707 1.00 82.50 164 LYS A N 1
ATOM 1250 C CA . LYS A 1 164 ? -8.583 -25.839 5.917 1.00 82.50 164 LYS A CA 1
ATOM 1251 C C . LYS A 1 164 ? -8.207 -24.398 5.604 1.00 82.50 164 LYS A C 1
ATOM 1253 O O . LYS A 1 164 ? -8.779 -23.498 6.212 1.00 82.50 164 LYS A O 1
ATOM 1258 N N . LEU A 1 165 ? -7.291 -24.183 4.661 1.00 86.56 165 LEU A N 1
ATOM 1259 C CA . LEU A 1 165 ? -6.872 -22.857 4.214 1.00 86.56 165 LEU A CA 1
ATOM 1260 C C . LEU A 1 165 ? -8.036 -22.085 3.578 1.00 86.56 165 LEU A C 1
ATOM 1262 O O . LEU A 1 165 ? -8.225 -20.907 3.877 1.00 86.56 165 LEU A O 1
ATOM 1266 N N . LEU A 1 166 ? -8.876 -22.765 2.793 1.00 85.19 166 LEU A N 1
ATOM 1267 C CA . LEU A 1 166 ? -10.106 -22.194 2.237 1.00 85.19 166 LEU A CA 1
ATOM 1268 C C . LEU A 1 166 ? -11.078 -21.733 3.339 1.00 85.19 166 LEU A C 1
ATOM 1270 O O . LEU A 1 166 ? -11.654 -20.650 3.276 1.00 85.19 166 LEU A O 1
ATOM 1274 N N . VAL A 1 167 ? -11.244 -22.541 4.389 1.00 84.81 167 VAL A N 1
ATOM 1275 C CA . VAL A 1 167 ? -12.121 -22.195 5.518 1.00 84.81 167 VAL A CA 1
ATOM 1276 C C . VAL A 1 167 ? -11.529 -21.061 6.365 1.00 84.81 167 VAL A C 1
ATOM 1278 O O . VAL A 1 167 ? -12.266 -20.181 6.806 1.00 84.81 167 VAL A O 1
ATOM 1281 N N . ILE A 1 168 ? -10.212 -21.061 6.591 1.00 87.12 168 ILE A N 1
ATOM 1282 C CA . ILE A 1 168 ? -9.502 -20.006 7.330 1.00 87.12 168 ILE A CA 1
ATOM 1283 C C . ILE A 1 168 ? -9.609 -18.674 6.592 1.00 87.12 168 ILE A C 1
ATOM 1285 O O . ILE A 1 168 ? -10.002 -17.683 7.200 1.00 87.12 168 ILE A O 1
ATOM 1289 N N . SER A 1 169 ? -9.306 -18.659 5.294 1.00 87.56 169 SER A N 1
ATOM 1290 C CA . SER A 1 169 ? -9.365 -17.448 4.472 1.00 87.56 169 SER A CA 1
ATOM 1291 C C . SER A 1 169 ? -10.776 -16.866 4.398 1.00 87.56 169 SER A C 1
ATOM 1293 O O . SER A 1 169 ? -10.930 -15.658 4.529 1.00 87.56 169 SER A O 1
ATOM 1295 N N . TYR A 1 170 ? -11.816 -17.705 4.320 1.00 86.62 170 TYR A N 1
ATOM 1296 C CA . TYR A 1 170 ? -13.207 -17.251 4.438 1.00 86.62 170 TYR A CA 1
ATOM 1297 C C . TYR A 1 170 ? -13.493 -16.601 5.799 1.00 86.62 170 TYR A C 1
ATOM 1299 O O . TYR A 1 170 ? -14.011 -15.491 5.875 1.00 86.62 170 TYR A O 1
ATOM 1307 N N . ARG A 1 171 ? -13.143 -17.289 6.891 1.00 86.50 171 ARG A N 1
ATOM 1308 C CA . ARG A 1 171 ? -13.448 -16.849 8.263 1.00 86.50 171 ARG A CA 1
ATOM 1309 C C . ARG A 1 171 ? -12.685 -15.599 8.689 1.00 86.50 171 ARG A C 1
ATOM 1311 O O . ARG A 1 171 ? -13.163 -14.873 9.554 1.00 86.50 171 ARG A O 1
ATOM 1318 N N . LEU A 1 172 ? -11.509 -15.385 8.109 1.00 87.06 172 LEU A N 1
ATOM 1319 C CA . LEU A 1 172 ? -10.676 -14.206 8.324 1.00 87.06 172 LEU A CA 1
ATOM 1320 C C . LEU A 1 172 ? -10.875 -13.133 7.245 1.00 87.06 172 LEU A C 1
ATOM 1322 O O . LEU A 1 172 ? -10.135 -12.156 7.228 1.00 87.06 172 LEU A O 1
ATOM 1326 N N . GLU A 1 173 ? -11.857 -13.305 6.354 1.00 85.44 173 GLU A N 1
ATOM 1327 C CA . GLU A 1 173 ? -12.176 -12.356 5.280 1.00 85.44 173 GLU A CA 1
ATOM 1328 C C . GLU A 1 173 ? -10.968 -12.008 4.384 1.00 85.44 173 GLU A C 1
ATOM 1330 O O . GLU A 1 173 ? -10.869 -10.912 3.828 1.00 85.44 173 GLU A O 1
ATOM 1335 N N . ASP A 1 174 ? -10.042 -12.956 4.212 1.00 80.12 174 ASP A N 1
ATOM 1336 C CA . ASP A 1 174 ? -8.899 -12.814 3.314 1.00 80.12 174 ASP A CA 1
ATOM 1337 C C . ASP A 1 174 ? -9.303 -13.238 1.899 1.00 80.12 174 ASP A C 1
ATOM 1339 O O . ASP A 1 174 ? -9.187 -14.398 1.497 1.00 80.12 174 ASP A O 1
ATOM 1343 N N . ALA A 1 175 ? -9.802 -12.271 1.131 1.00 77.62 175 ALA A N 1
ATOM 1344 C CA . ALA A 1 175 ? -10.288 -12.503 -0.225 1.00 77.62 175 ALA A CA 1
ATOM 1345 C C . ALA A 1 175 ? -9.202 -13.028 -1.182 1.00 77.62 175 ALA A C 1
ATOM 1347 O O . ALA A 1 175 ? -9.506 -13.814 -2.083 1.00 77.62 175 ALA A O 1
ATOM 1348 N N . ALA A 1 176 ? -7.944 -12.608 -1.007 1.00 74.31 176 ALA A N 1
ATOM 1349 C CA . ALA A 1 176 ? -6.849 -13.011 -1.886 1.00 74.31 176 ALA A CA 1
ATOM 1350 C C . ALA A 1 176 ? -6.473 -14.475 -1.644 1.00 74.31 176 ALA A C 1
ATOM 1352 O O . ALA A 1 176 ? -6.383 -15.255 -2.595 1.00 74.31 176 ALA A O 1
ATOM 1353 N N . LEU A 1 177 ? -6.326 -14.851 -0.372 1.00 77.69 177 LEU A N 1
ATOM 1354 C CA . LEU A 1 177 ? -6.030 -16.221 0.025 1.00 77.69 177 LEU A CA 1
ATOM 1355 C C . LEU A 1 177 ? -7.212 -17.160 -0.243 1.00 77.69 177 LEU A C 1
ATOM 1357 O O . LEU A 1 177 ? -7.016 -18.314 -0.621 1.00 77.69 177 LEU A O 1
ATOM 1361 N N . PHE A 1 178 ? -8.448 -16.674 -0.105 1.00 82.88 178 PHE A N 1
ATOM 1362 C CA . PHE A 1 178 ? -9.645 -17.439 -0.458 1.00 82.88 178 PHE A CA 1
ATOM 1363 C C . PHE A 1 178 ? -9.697 -17.723 -1.962 1.00 82.88 178 PHE A C 1
ATOM 1365 O O . PHE A 1 178 ? -9.987 -18.843 -2.383 1.00 82.88 178 PHE A O 1
ATOM 1372 N N . PHE A 1 179 ? -9.354 -16.735 -2.793 1.00 79.31 179 PHE A N 1
ATOM 1373 C CA . PHE A 1 179 ? -9.264 -16.920 -4.238 1.00 79.31 179 PHE A CA 1
ATOM 1374 C C . PHE A 1 179 ? -8.166 -17.918 -4.627 1.00 79.31 179 PHE A C 1
ATOM 1376 O O . PHE A 1 179 ? -8.433 -18.834 -5.403 1.00 79.31 179 PHE A O 1
ATOM 1383 N N . SER A 1 180 ? -6.948 -17.774 -4.094 1.00 77.31 180 SER A N 1
ATOM 1384 C CA . SER A 1 180 ? -5.847 -18.682 -4.439 1.00 77.31 180 SER A CA 1
ATOM 1385 C C . SER A 1 180 ? -6.125 -20.111 -3.976 1.00 77.31 180 SER A C 1
ATOM 1387 O O . SER A 1 180 ? -6.023 -21.032 -4.783 1.00 77.31 180 SER A O 1
ATOM 1389 N N . SER A 1 181 ? -6.568 -20.290 -2.728 1.00 79.88 181 SER A N 1
ATOM 1390 C CA . SER A 1 181 ? -6.878 -21.615 -2.181 1.00 79.88 181 SER A CA 1
ATOM 1391 C C . SER A 1 181 ? -8.049 -22.287 -2.899 1.00 79.88 181 SER A C 1
ATOM 1393 O O . SER A 1 181 ? -7.968 -23.473 -3.205 1.00 79.88 181 SER A O 1
ATOM 1395 N N . SER A 1 182 ? -9.113 -21.551 -3.248 1.00 81.25 182 SER A N 1
ATOM 1396 C CA . SER A 1 182 ? -10.228 -22.104 -4.035 1.00 81.25 182 SER A CA 1
ATOM 1397 C C . SER A 1 182 ? -9.820 -22.479 -5.461 1.00 81.25 182 SER A C 1
ATOM 1399 O O . SER A 1 182 ? -10.217 -23.536 -5.952 1.00 81.25 182 SER A O 1
ATOM 1401 N N . HIS A 1 183 ? -9.007 -21.652 -6.121 1.00 81.31 183 HIS A N 1
ATOM 1402 C CA . HIS A 1 183 ? -8.486 -21.929 -7.458 1.00 81.31 183 HIS A CA 1
ATOM 1403 C C . HIS A 1 183 ? -7.568 -23.155 -7.472 1.00 81.31 183 HIS A C 1
ATOM 1405 O O . HIS A 1 183 ? -7.699 -24.025 -8.331 1.00 81.31 183 HIS A O 1
ATOM 1411 N N . GLU A 1 184 ? -6.664 -23.263 -6.502 1.00 80.19 184 GLU A N 1
ATOM 1412 C CA . GLU A 1 184 ? -5.768 -24.410 -6.383 1.00 80.19 184 GLU A CA 1
ATOM 1413 C C . GLU A 1 184 ? -6.537 -25.701 -6.085 1.00 80.19 184 GLU A C 1
ATOM 1415 O O . GLU A 1 184 ? -6.262 -26.740 -6.689 1.00 80.19 184 GLU A O 1
ATOM 1420 N N . LEU A 1 185 ? -7.579 -25.627 -5.252 1.00 79.25 185 LEU A N 1
ATOM 1421 C CA . LEU A 1 185 ? -8.472 -26.754 -5.002 1.00 79.25 185 LEU A CA 1
ATOM 1422 C C . LEU A 1 185 ? -9.200 -27.216 -6.280 1.00 79.25 185 LEU A C 1
ATOM 1424 O O . LEU A 1 185 ? -9.361 -28.415 -6.490 1.00 79.25 185 LEU A O 1
ATOM 1428 N N . LEU A 1 186 ? -9.612 -26.291 -7.159 1.00 78.12 186 LEU A N 1
ATOM 1429 C CA . LEU A 1 186 ? -10.223 -26.621 -8.457 1.00 78.12 186 LEU A CA 1
ATOM 1430 C C . LEU A 1 186 ? -9.246 -27.332 -9.404 1.00 78.12 186 LEU A C 1
ATOM 1432 O O . LEU A 1 186 ? -9.659 -28.212 -10.162 1.00 78.12 186 LEU A O 1
ATOM 1436 N N . LEU A 1 187 ? -7.968 -26.945 -9.379 1.00 75.00 187 LEU A N 1
ATOM 1437 C CA . LEU A 1 187 ? -6.939 -27.511 -10.252 1.00 75.00 187 LEU A CA 1
ATOM 1438 C C . LEU A 1 187 ? -6.491 -28.905 -9.813 1.00 75.00 187 LEU A C 1
ATOM 1440 O O . LEU A 1 187 ? -6.351 -29.793 -10.660 1.00 75.00 187 LEU A O 1
ATOM 1444 N N . THR A 1 188 ? -6.267 -29.069 -8.509 1.00 74.19 188 THR A N 1
ATOM 1445 C CA . THR A 1 188 ? -5.552 -30.212 -7.923 1.00 74.19 188 THR A CA 1
ATOM 1446 C C . THR A 1 188 ? -6.472 -31.318 -7.419 1.00 74.19 188 THR A C 1
ATOM 1448 O O . THR A 1 188 ? -6.049 -32.471 -7.355 1.00 74.19 188 THR A O 1
ATOM 1451 N N . SER A 1 189 ? -7.729 -31.012 -7.076 1.00 71.31 189 SER A N 1
ATOM 1452 C CA . SER A 1 189 ? -8.624 -32.004 -6.479 1.00 71.31 189 SER A CA 1
ATOM 1453 C C . SER A 1 189 ? -8.958 -33.125 -7.465 1.00 71.31 189 SER A C 1
ATOM 1455 O O . SER A 1 189 ? -9.448 -32.883 -8.569 1.00 71.31 189 SER A O 1
ATOM 1457 N N . GLU A 1 190 ? -8.689 -34.366 -7.060 1.00 66.81 190 GLU A N 1
ATOM 1458 C CA . GLU A 1 190 ? -9.017 -35.567 -7.834 1.00 66.81 190 GLU A CA 1
ATOM 1459 C C . GLU A 1 190 ? -10.431 -36.078 -7.504 1.00 66.81 190 GLU A C 1
ATOM 1461 O O . GLU A 1 190 ? -11.189 -36.395 -8.422 1.00 66.81 190 GLU A O 1
ATOM 1466 N N . ASP A 1 191 ? -10.817 -36.050 -6.223 1.00 62.03 191 ASP A N 1
ATOM 1467 C CA . ASP A 1 191 ? -12.115 -36.504 -5.694 1.00 62.03 191 ASP A CA 1
ATOM 1468 C C . ASP A 1 191 ? -13.210 -35.415 -5.783 1.00 62.03 191 ASP A C 1
ATOM 1470 O O . ASP A 1 191 ? -12.907 -34.224 -5.835 1.00 62.03 191 ASP A O 1
ATOM 1474 N N . ASP A 1 192 ? -14.495 -35.790 -5.729 1.00 62.00 192 ASP A N 1
ATOM 1475 C CA . ASP A 1 192 ? -15.647 -34.866 -5.635 1.00 62.00 192 ASP A CA 1
ATOM 1476 C C . ASP A 1 192 ? -15.713 -34.167 -4.260 1.00 62.00 192 ASP A C 1
ATOM 1478 O O . ASP A 1 192 ? -16.581 -34.479 -3.446 1.00 62.00 192 ASP A O 1
ATOM 1482 N N . PHE A 1 193 ? -14.747 -33.293 -3.938 1.00 66.19 193 PHE A N 1
ATOM 1483 C CA . PHE A 1 193 ? -14.643 -32.467 -2.714 1.00 66.19 193 PHE A CA 1
ATOM 1484 C C . PHE A 1 193 ? -15.041 -33.160 -1.381 1.00 66.19 193 PHE A C 1
ATOM 1486 O O . PHE A 1 193 ? -15.339 -32.507 -0.380 1.00 66.19 193 PHE A O 1
ATOM 1493 N N . LEU A 1 194 ? -15.015 -34.495 -1.316 1.00 61.09 194 LEU A N 1
ATOM 1494 C CA . LEU A 1 194 ? -15.508 -35.304 -0.194 1.00 61.09 194 LEU A CA 1
ATOM 1495 C C . LEU A 1 194 ? -14.680 -35.072 1.072 1.00 61.09 194 LEU A C 1
ATOM 1497 O O . LEU A 1 194 ? -15.210 -35.067 2.185 1.00 61.09 194 LEU A O 1
ATOM 1501 N N . ARG A 1 195 ? -13.375 -34.838 0.900 1.00 61.06 195 ARG A N 1
ATOM 1502 C CA . ARG A 1 195 ? -12.459 -34.453 1.981 1.00 61.06 195 ARG A CA 1
ATOM 1503 C C . ARG A 1 195 ? -12.822 -33.083 2.554 1.00 61.06 195 ARG A C 1
ATOM 1505 O O . ARG A 1 195 ? -12.909 -32.944 3.771 1.00 61.06 195 ARG A O 1
ATOM 1512 N N . LEU A 1 196 ? -13.141 -32.118 1.689 1.00 64.38 196 LEU A N 1
ATOM 1513 C CA . LEU A 1 196 ? -13.589 -30.781 2.081 1.00 64.38 196 LEU A CA 1
ATOM 1514 C C . LEU A 1 196 ? -14.940 -30.837 2.814 1.00 64.38 196 LEU A C 1
ATOM 1516 O O . LEU A 1 196 ? -15.082 -30.215 3.862 1.00 64.38 196 LEU A O 1
ATOM 1520 N N . LYS A 1 197 ? -15.892 -31.668 2.357 1.00 65.94 197 LYS A N 1
ATOM 1521 C CA . LYS A 1 197 ? -17.168 -31.914 3.062 1.00 65.94 197 LYS A CA 1
ATOM 1522 C C . LYS A 1 197 ? -16.958 -32.432 4.487 1.00 65.94 197 LYS A C 1
ATOM 1524 O O . LYS A 1 197 ? -17.637 -31.967 5.398 1.00 65.94 197 LYS A O 1
ATOM 1529 N N . LYS A 1 198 ? -15.990 -33.331 4.713 1.00 66.44 198 LYS A N 1
ATOM 1530 C CA . LYS A 1 198 ? -15.633 -33.800 6.067 1.00 66.44 198 LYS A CA 1
ATOM 1531 C C . LYS A 1 198 ? -15.077 -32.666 6.933 1.00 66.44 198 LYS A C 1
ATOM 1533 O O . LYS A 1 198 ? -15.547 -32.483 8.050 1.00 66.44 198 LYS A O 1
ATOM 1538 N N . VAL A 1 199 ? -14.135 -31.875 6.416 1.00 64.56 199 VAL A N 1
ATOM 1539 C CA . VAL A 1 199 ? -13.541 -30.731 7.142 1.00 64.56 199 VAL A CA 1
ATOM 1540 C C . VAL A 1 199 ? -14.600 -29.684 7.503 1.00 64.56 199 VAL A C 1
ATOM 1542 O O . VAL A 1 199 ? -14.641 -29.210 8.637 1.00 64.56 199 VAL A O 1
ATOM 1545 N N . VAL A 1 200 ? -15.498 -29.381 6.565 1.00 62.00 200 VAL A N 1
ATOM 1546 C CA . VAL A 1 200 ? -16.616 -28.454 6.761 1.00 62.00 200 VAL A CA 1
ATOM 1547 C C . VAL A 1 200 ? -17.622 -29.001 7.772 1.00 62.00 200 VAL A C 1
ATOM 1549 O O . VAL A 1 200 ? -17.995 -28.267 8.676 1.00 62.00 200 VAL A O 1
ATOM 1552 N N . SER A 1 201 ? -17.992 -30.285 7.703 1.00 57.88 201 SER A N 1
ATOM 1553 C CA . SER A 1 201 ? -18.984 -30.900 8.605 1.00 57.88 201 SER A CA 1
ATOM 1554 C C . SER A 1 201 ? -18.598 -30.889 10.090 1.00 57.88 201 SER A C 1
ATOM 1556 O O . SER A 1 201 ? -19.471 -30.903 10.952 1.00 57.88 201 SER A O 1
ATOM 1558 N N . VAL A 1 202 ? -17.300 -30.818 10.400 1.00 54.41 202 VAL A N 1
ATOM 1559 C CA . VAL A 1 202 ? -16.781 -30.743 11.777 1.00 54.41 202 VAL A CA 1
ATOM 1560 C C . VAL A 1 202 ? -16.840 -29.306 12.329 1.00 54.41 202 VAL A C 1
ATOM 1562 O O . VAL A 1 202 ? -16.659 -29.086 13.523 1.00 54.41 202 VAL A O 1
ATOM 1565 N N . SER A 1 203 ? -17.127 -28.302 11.492 1.00 52.97 203 SER A N 1
ATOM 1566 C CA . SER A 1 203 ? -17.091 -26.888 11.870 1.00 52.97 203 SER A CA 1
ATOM 1567 C C . SER A 1 203 ? -18.392 -26.148 11.509 1.00 52.97 203 SER A C 1
ATOM 1569 O O . SER A 1 203 ? -18.903 -26.272 10.403 1.00 52.97 203 SER A O 1
ATOM 1571 N N . ARG A 1 204 ? -18.953 -25.360 12.437 1.00 56.09 204 ARG A N 1
ATOM 1572 C CA . ARG A 1 204 ? -20.167 -24.535 12.212 1.00 56.09 204 ARG A CA 1
ATOM 1573 C C . ARG A 1 204 ? -20.019 -23.561 11.013 1.00 56.09 204 ARG A C 1
ATOM 1575 O O . ARG A 1 204 ? -18.892 -23.207 10.652 1.00 56.09 204 ARG A O 1
ATOM 1582 N N . PRO A 1 205 ? -21.151 -23.133 10.414 1.00 58.75 205 PRO A N 1
ATOM 1583 C CA . PRO A 1 205 ? -21.450 -23.379 9.008 1.00 58.75 205 PRO A CA 1
ATOM 1584 C C . PRO A 1 205 ? -20.448 -22.677 8.081 1.00 58.75 205 PRO A C 1
ATOM 1586 O O . PRO A 1 205 ? -20.458 -21.459 7.934 1.00 58.75 205 PRO A O 1
ATOM 1589 N N . PHE A 1 206 ? -19.590 -23.456 7.425 1.00 65.81 206 PHE A N 1
ATOM 1590 C CA . PHE A 1 206 ? -19.005 -23.009 6.164 1.00 65.81 206 PHE A CA 1
ATOM 1591 C C . PHE A 1 206 ? -20.084 -23.192 5.083 1.00 65.81 206 PHE A C 1
ATOM 1593 O O . PHE A 1 206 ? -20.661 -24.284 5.025 1.00 65.81 206 PHE A O 1
ATOM 1600 N N . PRO A 1 207 ? -20.416 -22.165 4.280 1.00 72.00 207 PRO A N 1
ATOM 1601 C CA . PRO A 1 207 ? -21.547 -22.240 3.357 1.00 72.00 207 PRO A CA 1
ATOM 1602 C C . PRO A 1 207 ? -21.420 -23.427 2.392 1.00 72.00 207 PRO A C 1
ATOM 1604 O O . PRO A 1 207 ? -20.474 -23.495 1.606 1.00 72.00 207 PRO A O 1
ATOM 1607 N N . SER A 1 208 ? -22.377 -24.362 2.424 1.00 69.88 208 SER A N 1
ATOM 1608 C CA . SER A 1 208 ? -22.388 -25.515 1.506 1.00 69.88 208 SER A CA 1
ATOM 1609 C C . SER A 1 208 ? -22.464 -25.071 0.044 1.00 69.88 208 SER A C 1
ATOM 1611 O O . SER A 1 208 ? -21.842 -25.691 -0.809 1.00 69.88 208 SER A O 1
ATOM 1613 N N . GLN A 1 209 ? -23.103 -23.924 -0.206 1.00 74.38 209 GLN A N 1
ATOM 1614 C CA . GLN A 1 209 ? -23.174 -23.252 -1.506 1.00 74.38 209 GLN A CA 1
ATOM 1615 C C . GLN A 1 209 ? -21.793 -23.015 -2.133 1.00 74.38 209 GLN A C 1
ATOM 1617 O O . GLN A 1 209 ? -21.646 -23.137 -3.345 1.00 74.38 209 GLN A O 1
ATOM 1622 N N . ILE A 1 210 ? -20.759 -22.719 -1.331 1.00 75.81 210 ILE A N 1
ATOM 1623 C CA . ILE A 1 210 ? -19.387 -22.556 -1.842 1.00 75.81 210 ILE A CA 1
ATOM 1624 C C . ILE A 1 210 ? -18.871 -23.888 -2.395 1.00 75.81 210 ILE A C 1
ATOM 1626 O O . ILE A 1 210 ? -18.252 -23.914 -3.455 1.00 75.81 210 ILE A O 1
ATOM 1630 N N . LEU A 1 211 ? -19.145 -25.000 -1.706 1.00 72.56 211 LEU A N 1
ATOM 1631 C CA . LEU A 1 211 ? -18.744 -26.340 -2.147 1.00 72.56 211 LEU A CA 1
ATOM 1632 C C . LEU A 1 211 ? -19.455 -26.731 -3.440 1.00 72.56 211 LEU A C 1
ATOM 1634 O O . LEU A 1 211 ? -18.818 -27.242 -4.361 1.00 72.56 211 LEU A O 1
ATOM 1638 N N . ASP A 1 212 ? -20.755 -26.457 -3.504 1.00 73.94 212 ASP A N 1
ATOM 1639 C CA . ASP A 1 212 ? -21.583 -26.759 -4.667 1.00 73.94 212 ASP A CA 1
ATOM 1640 C C . ASP A 1 212 ? -21.129 -25.922 -5.876 1.00 73.94 212 ASP A C 1
ATOM 1642 O O . ASP A 1 212 ? -20.898 -26.474 -6.950 1.00 73.94 212 ASP A O 1
ATOM 1646 N N . THR A 1 213 ? -20.834 -24.632 -5.670 1.00 78.50 213 THR A N 1
ATOM 1647 C CA . THR A 1 213 ? -20.289 -23.730 -6.701 1.00 78.50 213 THR A CA 1
ATOM 1648 C C . THR A 1 213 ? -18.917 -24.192 -7.200 1.00 78.50 213 THR A C 1
ATOM 1650 O O . THR A 1 213 ? -18.632 -24.117 -8.396 1.00 78.50 213 THR A O 1
ATOM 1653 N N . LEU A 1 214 ? -18.032 -24.670 -6.316 1.00 75.94 214 LEU A N 1
ATOM 1654 C CA . LEU A 1 214 ? -16.724 -25.193 -6.727 1.00 75.94 214 LEU A CA 1
ATOM 1655 C C . LEU A 1 214 ? -16.871 -26.475 -7.557 1.00 75.94 214 LEU A C 1
ATOM 1657 O O . LEU A 1 214 ? -16.200 -26.620 -8.580 1.00 75.94 214 LEU A O 1
ATOM 1661 N N . GLN A 1 215 ? -17.778 -27.375 -7.169 1.00 75.88 215 GLN A N 1
ATOM 1662 C CA . GLN A 1 215 ? -18.078 -28.583 -7.944 1.00 75.88 215 GLN A CA 1
ATOM 1663 C C . GLN A 1 215 ? -18.682 -28.250 -9.310 1.00 75.88 215 GLN A C 1
ATOM 1665 O O . GLN A 1 215 ? -18.285 -28.833 -10.326 1.00 75.88 215 GLN A O 1
ATOM 1670 N N . GLU A 1 216 ? -19.603 -27.294 -9.354 1.00 77.31 216 GLU A N 1
ATOM 1671 C CA . GLU A 1 216 ? -20.218 -26.850 -10.595 1.00 77.31 216 GLU A CA 1
ATOM 1672 C C . GLU A 1 216 ? -19.186 -26.203 -11.521 1.00 77.31 216 GLU A C 1
ATOM 1674 O O . GLU A 1 216 ? -19.059 -26.610 -12.675 1.00 77.31 216 GLU A O 1
ATOM 1679 N N . ARG A 1 217 ? -18.364 -25.275 -11.013 1.00 78.75 217 ARG A N 1
ATOM 1680 C CA . ARG A 1 217 ? -17.292 -24.642 -11.798 1.00 78.75 217 ARG A CA 1
ATOM 1681 C C . ARG A 1 217 ? -16.297 -25.656 -12.339 1.00 78.75 217 ARG A C 1
ATOM 1683 O O . ARG A 1 217 ? -15.923 -25.563 -13.505 1.00 78.75 217 ARG A O 1
ATOM 1690 N N . ARG A 1 218 ? -15.882 -26.636 -11.531 1.00 76.31 218 ARG A N 1
ATOM 1691 C CA . ARG A 1 218 ? -15.006 -27.722 -11.994 1.00 76.31 218 ARG A CA 1
ATOM 1692 C C . ARG A 1 218 ? -15.652 -28.475 -13.158 1.00 76.31 218 ARG A C 1
ATOM 1694 O O . ARG A 1 218 ? -14.995 -28.691 -14.174 1.00 76.31 218 ARG A O 1
ATOM 1701 N N . SER A 1 219 ? -16.937 -28.806 -13.035 1.00 75.75 219 SER A N 1
ATOM 1702 C CA . SER A 1 219 ? -17.702 -29.484 -14.087 1.00 75.75 219 SER A CA 1
ATOM 1703 C C . SER A 1 219 ? -17.792 -28.631 -15.357 1.00 75.75 219 SER A C 1
ATOM 1705 O O . SER A 1 219 ? -17.421 -29.097 -16.426 1.00 75.75 219 SER A O 1
ATOM 1707 N N . GLN A 1 220 ? -18.155 -27.351 -15.243 1.00 77.88 220 GLN A N 1
ATOM 1708 C CA . GLN A 1 220 ? -18.218 -26.418 -16.374 1.00 77.88 220 GLN A CA 1
ATOM 1709 C C . GLN A 1 220 ? -16.865 -26.250 -17.086 1.00 77.88 220 GLN A C 1
ATOM 1711 O O . GLN A 1 220 ? -16.826 -26.106 -18.306 1.00 77.88 220 GLN A O 1
ATOM 1716 N N . ILE A 1 221 ? -15.744 -26.258 -16.354 1.00 73.06 221 ILE A N 1
ATOM 1717 C CA . ILE A 1 221 ? -14.408 -26.162 -16.962 1.00 73.06 221 ILE A CA 1
ATOM 1718 C C . ILE A 1 221 ? -14.077 -27.428 -17.759 1.00 73.06 221 ILE A C 1
ATOM 1720 O O . ILE A 1 221 ? -13.560 -27.322 -18.873 1.00 73.06 221 ILE A O 1
ATOM 1724 N N . PHE A 1 222 ? -14.388 -28.614 -17.228 1.00 72.56 222 PHE A N 1
ATOM 1725 C CA . PHE A 1 222 ? -14.240 -29.855 -17.991 1.00 72.56 222 PHE A CA 1
ATOM 1726 C C . PHE A 1 222 ? -15.101 -29.841 -19.254 1.00 72.56 222 PHE A C 1
ATOM 1728 O O . PHE A 1 222 ? -14.622 -30.249 -20.310 1.00 72.56 222 PHE A O 1
ATOM 1735 N N . ASP A 1 223 ? -16.316 -29.307 -19.176 1.00 73.75 223 ASP A N 1
ATOM 1736 C CA . ASP A 1 223 ? -17.252 -29.255 -20.302 1.00 73.75 223 ASP A CA 1
ATOM 1737 C C . ASP A 1 223 ? -16.739 -28.315 -21.390 1.00 73.75 223 ASP A C 1
ATOM 1739 O O . ASP A 1 223 ? -16.612 -28.714 -22.544 1.00 73.75 223 ASP A O 1
ATOM 1743 N N . LYS A 1 224 ? -16.274 -27.123 -21.003 1.00 76.81 224 LYS A N 1
ATOM 1744 C CA . LYS A 1 224 ? -15.620 -26.184 -21.923 1.00 76.81 224 LYS A CA 1
ATOM 1745 C C . LYS A 1 224 ? -14.353 -26.754 -22.555 1.00 76.81 224 LYS A C 1
ATOM 1747 O O . LYS A 1 224 ? -14.083 -26.488 -23.722 1.00 76.81 224 LYS A O 1
ATOM 1752 N N . LEU A 1 225 ? -13.550 -27.521 -21.813 1.00 71.38 225 LEU A N 1
ATOM 1753 C CA . LEU A 1 225 ? -12.371 -28.183 -22.379 1.00 71.38 225 LEU A CA 1
ATOM 1754 C C . LEU A 1 225 ? -12.764 -29.217 -23.433 1.00 71.38 225 LEU A C 1
ATOM 1756 O O . LEU A 1 225 ? -12.120 -29.284 -24.481 1.00 71.38 225 LEU A O 1
ATOM 1760 N N . VAL A 1 226 ? -13.816 -29.995 -23.169 1.00 71.75 226 VAL A N 1
ATOM 1761 C CA . VAL A 1 226 ? -14.393 -30.919 -24.148 1.00 71.75 226 VAL A CA 1
ATOM 1762 C C . VAL A 1 226 ? -14.840 -30.141 -25.387 1.00 71.75 226 VAL A C 1
ATOM 1764 O O . VAL A 1 226 ? -14.390 -30.459 -26.488 1.00 71.75 226 VAL A O 1
ATOM 1767 N N . ASP A 1 227 ? -15.619 -29.077 -25.214 1.00 74.25 227 ASP A N 1
ATOM 1768 C CA . ASP A 1 227 ? -16.134 -28.266 -26.319 1.00 74.25 227 ASP A CA 1
ATOM 1769 C C . ASP A 1 227 ? -15.018 -27.626 -27.149 1.00 74.25 227 ASP A C 1
ATOM 1771 O O . ASP A 1 227 ? -15.062 -27.680 -28.373 1.00 74.25 227 ASP A O 1
ATOM 1775 N N . LEU A 1 228 ? -13.964 -27.096 -26.519 1.00 76.00 228 LEU A N 1
ATOM 1776 C CA . LEU A 1 228 ? -12.801 -26.534 -27.220 1.00 76.00 228 LEU A CA 1
ATOM 1777 C C . LEU A 1 228 ? -12.067 -27.581 -28.066 1.00 76.00 228 LEU A C 1
ATOM 1779 O O . LEU A 1 228 ? -11.611 -27.287 -29.176 1.00 76.00 228 LEU A O 1
ATOM 1783 N N . ILE A 1 229 ? -11.937 -28.806 -27.550 1.00 70.19 229 ILE A N 1
ATOM 1784 C CA . ILE A 1 229 ? -11.342 -29.920 -28.292 1.00 70.19 229 ILE A CA 1
ATOM 1785 C C . ILE A 1 229 ? -12.229 -30.275 -29.494 1.00 70.19 229 ILE A C 1
ATOM 1787 O O . ILE A 1 229 ? -11.715 -30.409 -30.609 1.00 70.19 229 ILE A O 1
ATOM 1791 N N . PHE A 1 230 ? -13.545 -30.377 -29.296 1.00 70.50 230 PHE A N 1
ATOM 1792 C CA . PHE A 1 230 ? -14.504 -30.691 -30.357 1.00 70.50 230 PHE A CA 1
ATOM 1793 C C . PHE A 1 230 ? -14.613 -29.586 -31.411 1.00 70.50 230 PHE A C 1
ATOM 1795 O O . PHE A 1 230 ? -14.574 -29.886 -32.602 1.00 70.50 230 PHE A O 1
ATOM 1802 N N . ASP A 1 231 ? -14.672 -28.316 -31.017 1.00 74.69 231 ASP A N 1
ATOM 1803 C CA . ASP A 1 231 ? -14.701 -27.175 -31.934 1.00 74.69 231 ASP A CA 1
ATOM 1804 C C . ASP A 1 231 ? -13.420 -27.113 -32.773 1.00 74.69 231 ASP A C 1
ATOM 1806 O O . ASP A 1 231 ? -13.467 -26.896 -33.985 1.00 74.69 231 ASP A O 1
ATOM 1810 N N . ARG A 1 232 ? -12.256 -27.410 -32.176 1.00 69.31 232 ARG A N 1
ATOM 1811 C CA . ARG A 1 232 ? -11.005 -27.490 -32.939 1.00 69.31 232 ARG A CA 1
ATOM 1812 C C . ARG A 1 232 ? -11.023 -28.620 -33.969 1.00 69.31 232 ARG A C 1
ATOM 1814 O O . ARG A 1 232 ? -10.536 -28.420 -35.082 1.00 69.31 232 ARG A O 1
ATOM 1821 N N . ILE A 1 233 ? -11.566 -29.781 -33.605 1.00 65.12 233 ILE A N 1
ATOM 1822 C CA . ILE A 1 233 ? -11.775 -30.919 -34.513 1.00 65.12 233 ILE A CA 1
ATOM 1823 C C . ILE A 1 233 ? -12.735 -30.519 -35.644 1.00 65.12 233 ILE A C 1
ATOM 1825 O O . ILE A 1 233 ? -12.433 -30.761 -36.811 1.00 65.12 233 ILE A O 1
ATOM 1829 N N . LEU A 1 234 ? -13.842 -29.845 -35.320 1.00 66.12 234 LEU A N 1
ATOM 1830 C CA . LEU A 1 234 ? -14.847 -29.396 -36.283 1.00 66.12 234 LEU A CA 1
ATOM 1831 C C . LEU A 1 234 ? -14.304 -28.337 -37.248 1.00 66.12 234 LEU A C 1
ATOM 1833 O O . LEU A 1 234 ? -14.522 -28.458 -38.451 1.00 66.12 234 LEU A O 1
ATOM 1837 N N . LYS A 1 235 ? -13.560 -27.337 -36.765 1.00 67.44 235 LYS A N 1
ATOM 1838 C CA . LYS A 1 235 ? -12.909 -26.323 -37.613 1.00 67.44 235 LYS A CA 1
ATOM 1839 C C . LYS A 1 235 ? -11.933 -26.962 -38.600 1.00 67.44 235 LYS A C 1
ATOM 1841 O O . LYS A 1 235 ? -12.040 -26.731 -39.798 1.00 67.44 235 LYS A O 1
ATOM 1846 N N . LEU A 1 236 ? -11.064 -27.856 -38.119 1.00 57.09 236 LEU A N 1
ATOM 1847 C CA . LEU A 1 236 ? -10.138 -28.603 -38.979 1.00 57.09 236 LEU A CA 1
ATOM 1848 C C . LEU A 1 236 ? -10.847 -29.548 -39.966 1.00 57.09 236 LEU A C 1
ATOM 1850 O O . LEU A 1 236 ? -10.242 -29.940 -40.957 1.00 57.09 236 LEU A O 1
ATOM 1854 N N . SER A 1 237 ? -12.105 -29.920 -39.709 1.00 55.84 237 SER A N 1
ATOM 1855 C CA . SER A 1 237 ? -12.908 -30.746 -40.621 1.00 55.84 237 SER A CA 1
ATOM 1856 C C . SER A 1 237 ? -13.669 -29.954 -41.694 1.00 55.84 237 SER A C 1
ATOM 1858 O O . SER A 1 237 ? -14.164 -30.567 -42.636 1.00 55.84 237 SER A O 1
ATOM 1860 N N . LYS A 1 238 ? -13.795 -28.625 -41.545 1.00 53.00 238 LYS A N 1
ATOM 1861 C CA . LYS A 1 238 ? -14.617 -27.758 -42.411 1.00 53.00 238 LYS A CA 1
ATOM 1862 C C . LYS A 1 238 ? -13.818 -26.890 -43.391 1.00 53.00 238 LYS A C 1
ATOM 1864 O O . LYS A 1 238 ? -14.400 -26.464 -44.383 1.00 53.00 238 LYS A O 1
ATOM 1869 N N . ASP A 1 239 ? -12.539 -26.615 -43.129 1.00 50.34 239 ASP A N 1
ATOM 1870 C CA . ASP A 1 239 ? -11.665 -25.910 -44.083 1.00 50.34 239 ASP A CA 1
ATOM 1871 C C . ASP A 1 239 ? -11.426 -26.775 -45.338 1.00 50.34 239 ASP A C 1
ATOM 1873 O O . ASP A 1 239 ? -11.351 -28.001 -45.218 1.00 50.34 239 ASP A O 1
ATOM 1877 N N . ASP A 1 240 ? -11.287 -26.152 -46.522 1.00 45.91 240 ASP A N 1
ATOM 1878 C CA . ASP A 1 240 ? -11.053 -26.834 -47.810 1.00 45.91 240 ASP A CA 1
ATOM 1879 C C . ASP A 1 240 ? -10.072 -28.005 -47.643 1.00 45.91 240 ASP A C 1
ATOM 1881 O O . ASP A 1 240 ? -8.981 -27.829 -47.084 1.00 45.91 240 ASP A O 1
ATOM 1885 N N . PHE A 1 241 ? -10.485 -29.201 -48.092 1.00 50.97 241 PHE A N 1
ATOM 1886 C CA . PHE A 1 241 ? -9.793 -30.491 -47.942 1.00 50.97 241 PHE A CA 1
ATOM 1887 C C . PHE A 1 241 ? -8.393 -30.476 -48.580 1.00 50.97 241 PHE A C 1
ATOM 1889 O O . PHE A 1 241 ? -8.144 -31.057 -49.634 1.00 50.97 241 PHE A O 1
ATOM 1896 N N . SER A 1 242 ? -7.453 -29.807 -47.926 1.00 48.84 242 SER A N 1
ATOM 1897 C CA . SER A 1 242 ? -6.038 -29.839 -48.250 1.00 48.84 242 SER A CA 1
ATOM 1898 C C . SER A 1 242 ? -5.363 -30.935 -47.430 1.00 48.84 242 SER A C 1
ATOM 1900 O O . SER A 1 242 ? -5.709 -31.164 -46.264 1.00 48.84 242 SER A O 1
ATOM 1902 N N . ASP A 1 243 ? -4.339 -31.574 -47.996 1.00 45.47 243 ASP A N 1
ATOM 1903 C CA . ASP A 1 243 ? -3.533 -32.593 -47.303 1.00 45.47 243 ASP A CA 1
ATOM 1904 C C . ASP A 1 243 ? -2.983 -32.087 -45.959 1.00 45.47 243 ASP A C 1
ATOM 1906 O O . ASP A 1 243 ? -2.812 -32.838 -44.996 1.00 45.47 243 ASP A O 1
ATOM 1910 N N . ARG A 1 244 ? -2.756 -30.773 -45.861 1.00 48.47 244 ARG A N 1
ATOM 1911 C CA . ARG A 1 244 ? -2.305 -30.095 -44.647 1.00 48.47 244 ARG A CA 1
ATOM 1912 C C . ARG A 1 244 ? -3.356 -30.119 -43.536 1.00 48.47 244 ARG A C 1
ATOM 1914 O O . ARG A 1 244 ? -2.994 -30.392 -42.390 1.00 48.47 244 ARG A O 1
ATOM 1921 N N . THR A 1 245 ? -4.622 -29.843 -43.847 1.00 53.97 245 THR A N 1
ATOM 1922 C CA . THR A 1 245 ? -5.715 -29.840 -42.860 1.00 53.97 245 THR A CA 1
ATOM 1923 C C . THR A 1 245 ? -6.005 -31.264 -42.375 1.00 53.97 245 THR A C 1
ATOM 1925 O O . THR A 1 245 ? -6.124 -31.502 -41.171 1.00 53.97 245 THR A O 1
ATOM 1928 N N . ALA A 1 246 ? -5.983 -32.240 -43.293 1.00 50.97 246 ALA A N 1
ATOM 1929 C CA . ALA A 1 246 ? -6.157 -33.660 -42.981 1.00 50.97 246 ALA A CA 1
ATOM 1930 C C . ALA A 1 246 ? -5.050 -34.203 -42.054 1.00 50.97 246 ALA A C 1
ATOM 1932 O O . ALA A 1 246 ? -5.336 -34.890 -41.068 1.00 50.97 246 ALA A O 1
ATOM 1933 N N . LEU A 1 247 ? -3.786 -33.840 -42.310 1.00 51.94 247 LEU A N 1
ATOM 1934 C CA . LEU A 1 247 ? -2.660 -34.190 -41.438 1.00 51.94 247 LEU A CA 1
ATOM 1935 C C . LEU A 1 247 ? -2.815 -33.587 -40.035 1.00 51.94 247 LEU A C 1
ATOM 1937 O O . LEU A 1 247 ? -2.610 -34.286 -39.042 1.00 51.94 247 LEU A O 1
ATOM 1941 N N . GLN A 1 248 ? -3.202 -32.312 -39.928 1.00 56.06 248 GLN A N 1
ATOM 1942 C CA . GLN A 1 248 ? -3.408 -31.649 -38.634 1.00 56.06 248 GLN A CA 1
ATOM 1943 C C . GLN A 1 248 ? -4.508 -32.319 -37.804 1.00 56.06 248 GLN A C 1
ATOM 1945 O O . GLN A 1 248 ? -4.315 -32.548 -36.606 1.00 56.06 248 GLN A O 1
ATOM 1950 N N . LEU A 1 249 ? -5.626 -32.676 -38.440 1.00 62.94 249 LEU A N 1
ATOM 1951 C CA . LEU A 1 249 ? -6.734 -33.370 -37.790 1.00 62.94 249 LEU A CA 1
ATOM 1952 C C . LEU A 1 249 ? -6.324 -34.774 -37.309 1.00 62.94 249 LEU A C 1
ATOM 1954 O O . LEU A 1 249 ? -6.579 -35.135 -36.158 1.00 62.94 249 LEU A O 1
ATOM 1958 N N . GLY A 1 250 ? -5.613 -35.537 -38.146 1.00 54.97 250 GLY A N 1
ATOM 1959 C CA . GLY A 1 250 ? -5.117 -36.871 -37.796 1.00 54.97 250 GLY A CA 1
ATOM 1960 C C . GLY A 1 250 ? -4.129 -36.870 -36.621 1.00 54.97 250 GLY A C 1
ATOM 1961 O O . GLY A 1 250 ? -4.237 -37.708 -35.721 1.00 54.97 250 GLY A O 1
ATOM 1962 N N . TYR A 1 251 ? -3.195 -35.910 -36.579 1.00 60.38 251 TYR A N 1
ATOM 1963 C CA . TYR A 1 251 ? -2.250 -35.761 -35.463 1.00 60.38 251 TYR A CA 1
ATOM 1964 C C . TYR A 1 251 ? -2.945 -35.386 -34.153 1.00 60.38 251 TYR A C 1
ATOM 1966 O O . TYR A 1 251 ? -2.599 -35.941 -33.108 1.00 60.38 251 TYR A O 1
ATOM 1974 N N . LEU A 1 252 ? -3.929 -34.483 -34.203 1.00 68.62 252 LEU A N 1
ATOM 1975 C CA . LEU A 1 252 ? -4.689 -34.064 -33.028 1.00 68.62 252 LEU A CA 1
ATOM 1976 C C . LEU A 1 252 ? -5.455 -35.243 -32.415 1.00 68.62 252 LEU A C 1
ATOM 1978 O O . LEU A 1 252 ? -5.276 -35.536 -31.235 1.00 68.62 252 LEU A O 1
ATOM 1982 N N . ILE A 1 253 ? -6.234 -35.974 -33.221 1.00 66.56 253 ILE A N 1
ATOM 1983 C CA . ILE A 1 253 ? -7.021 -37.125 -32.747 1.00 66.56 253 ILE A CA 1
ATOM 1984 C C . ILE A 1 253 ? -6.104 -38.230 -32.200 1.00 66.56 253 ILE A C 1
ATOM 1986 O O . ILE A 1 253 ? -6.373 -38.796 -31.138 1.00 66.56 253 ILE A O 1
ATOM 1990 N N . LYS A 1 254 ? -4.982 -38.521 -32.875 1.00 63.12 254 LYS A N 1
ATOM 1991 C CA . LYS A 1 254 ? -4.012 -39.526 -32.408 1.00 63.12 254 LYS A CA 1
ATOM 1992 C C . LYS A 1 254 ? -3.322 -39.105 -31.105 1.00 63.12 254 LYS A C 1
ATOM 1994 O O . LYS A 1 254 ? -3.121 -39.953 -30.239 1.00 63.12 254 LYS A O 1
ATOM 1999 N N . GLY A 1 255 ? -2.996 -37.819 -30.951 1.00 69.50 255 GLY A N 1
ATOM 2000 C CA . GLY A 1 255 ? -2.425 -37.254 -29.725 1.00 69.50 255 GLY A CA 1
ATOM 2001 C C . GLY A 1 255 ? -3.392 -37.310 -28.542 1.00 69.50 255 GLY A C 1
ATOM 2002 O O . GLY A 1 255 ? -3.014 -37.765 -27.466 1.00 69.50 255 GLY A O 1
ATOM 2003 N N . LEU A 1 256 ? -4.658 -36.942 -28.758 1.00 72.69 256 LEU A N 1
ATOM 2004 C CA . LEU A 1 256 ? -5.712 -37.033 -27.742 1.00 72.69 256 LEU A CA 1
ATOM 2005 C C . LEU A 1 256 ? -5.956 -38.484 -27.307 1.00 72.69 256 LEU A C 1
ATOM 2007 O O . LEU A 1 256 ? -6.038 -38.765 -26.111 1.00 72.69 256 LEU A O 1
ATOM 2011 N N . LYS A 1 257 ? -5.997 -39.425 -28.260 1.00 71.44 257 LYS A N 1
ATOM 2012 C CA . LYS A 1 257 ? -6.132 -40.858 -27.963 1.00 71.44 257 LYS A CA 1
ATOM 2013 C C . LYS A 1 257 ? -4.936 -41.404 -27.177 1.00 71.44 257 LYS A C 1
ATOM 2015 O O . LYS A 1 257 ? -5.136 -42.176 -26.247 1.00 71.44 257 LYS A O 1
ATOM 2020 N N . ALA A 1 258 ? -3.713 -40.988 -27.515 1.00 70.31 258 ALA A N 1
ATOM 2021 C CA . ALA A 1 258 ? -2.503 -41.406 -26.803 1.00 70.31 258 ALA A CA 1
ATOM 2022 C C . ALA A 1 258 ? -2.480 -40.950 -25.333 1.00 70.31 258 ALA A C 1
ATOM 2024 O O . ALA A 1 258 ? -1.886 -41.625 -24.500 1.00 70.31 258 ALA A O 1
ATOM 2025 N N . GLN A 1 259 ? -3.155 -39.841 -25.013 1.00 74.31 259 GLN A N 1
ATOM 2026 C CA . GLN A 1 259 ? -3.273 -39.305 -23.652 1.00 74.31 259 GLN A CA 1
ATOM 2027 C C . GLN A 1 259 ? -4.534 -39.779 -22.902 1.00 74.31 259 GLN A C 1
ATOM 2029 O O . GLN A 1 259 ? -4.804 -39.322 -21.787 1.00 74.31 259 GLN A O 1
ATOM 2034 N N . CYS A 1 260 ? -5.304 -40.702 -23.494 1.00 70.38 260 CYS A N 1
ATOM 2035 C CA . CYS A 1 260 ? -6.606 -41.170 -23.001 1.00 70.38 260 CYS A CA 1
ATOM 2036 C C . CYS A 1 260 ? -7.635 -40.038 -22.809 1.00 70.38 260 CYS A C 1
ATOM 2038 O O . CYS A 1 260 ? -8.450 -40.097 -21.895 1.00 70.38 260 CYS A O 1
ATOM 2040 N N . LEU A 1 261 ? -7.591 -39.005 -23.657 1.00 71.25 261 LEU A N 1
ATOM 2041 C CA . LEU A 1 261 ? -8.504 -37.852 -23.626 1.00 71.25 261 LEU A CA 1
ATOM 2042 C C . LEU A 1 261 ? -9.654 -37.968 -24.647 1.00 71.25 261 LEU A C 1
ATOM 2044 O O . LEU A 1 261 ? -10.437 -37.039 -24.811 1.00 71.25 261 LEU A O 1
ATOM 2048 N N . TRP A 1 262 ? -9.742 -39.089 -25.367 1.00 63.34 262 TRP A N 1
ATOM 2049 C CA . TRP A 1 262 ? -10.750 -39.352 -26.396 1.00 63.34 262 TRP A CA 1
ATOM 2050 C C . TRP A 1 262 ? -11.233 -40.809 -26.310 1.00 63.34 262 TRP A C 1
ATOM 2052 O O . TRP A 1 262 ? -10.375 -41.698 -26.244 1.00 63.34 262 TRP A O 1
ATOM 2062 N N . PRO A 1 263 ? -12.551 -41.105 -26.369 1.00 53.94 263 PRO A N 1
ATOM 2063 C CA . PRO A 1 263 ? -13.680 -40.202 -26.649 1.00 53.94 263 PRO A CA 1
ATOM 2064 C C . PRO A 1 263 ? -14.319 -39.540 -25.410 1.00 53.94 263 PRO A C 1
ATOM 2066 O O . PRO A 1 263 ? -15.098 -38.609 -25.571 1.00 53.94 263 PRO A O 1
ATOM 2069 N N . GLU A 1 264 ? -13.997 -39.984 -24.190 1.00 61.34 264 GLU A N 1
ATOM 2070 C CA . GLU A 1 264 ? -14.532 -39.423 -22.938 1.00 61.34 264 GLU A CA 1
ATOM 2071 C C . GLU A 1 264 ? -13.409 -38.796 -22.095 1.00 61.34 264 GLU A C 1
ATOM 2073 O O . GLU A 1 264 ? -12.445 -39.469 -21.742 1.00 61.34 264 GLU A O 1
ATOM 2078 N N . LEU A 1 265 ? -13.558 -37.515 -21.732 1.00 60.44 265 LEU A N 1
ATOM 2079 C CA . LEU A 1 265 ? -12.611 -36.761 -20.891 1.00 60.44 265 LEU A CA 1
ATOM 2080 C C . LEU A 1 265 ? -12.850 -36.972 -19.375 1.00 60.44 265 LEU A C 1
ATOM 2082 O O . LEU A 1 265 ? -12.016 -36.614 -18.550 1.00 60.44 265 LEU A O 1
ATOM 2086 N N . ARG A 1 266 ? -14.021 -37.511 -19.000 1.00 59.56 266 ARG A N 1
ATOM 2087 C CA . ARG A 1 266 ? -14.695 -37.257 -17.709 1.00 59.56 266 ARG A CA 1
ATOM 2088 C C . ARG A 1 266 ? -14.512 -38.297 -16.594 1.00 59.56 266 ARG A C 1
ATOM 2090 O O . ARG A 1 266 ? -15.371 -38.388 -15.722 1.00 59.56 266 ARG A O 1
ATOM 2097 N N . ARG A 1 267 ? -13.439 -39.093 -16.543 1.00 52.69 267 ARG A N 1
ATOM 2098 C CA . ARG A 1 267 ? -13.266 -40.018 -15.399 1.00 52.69 267 ARG A CA 1
ATOM 2099 C C . ARG A 1 267 ? -11.912 -39.851 -14.709 1.00 52.69 267 ARG A C 1
ATOM 2101 O O . ARG A 1 267 ? -10.871 -40.180 -15.267 1.00 52.69 267 ARG A O 1
ATOM 2108 N N . THR A 1 268 ? -11.997 -39.319 -13.483 1.00 53.88 268 THR A N 1
ATOM 2109 C CA . THR A 1 268 ? -11.024 -39.427 -12.378 1.00 53.88 268 THR A CA 1
ATOM 2110 C C . THR A 1 268 ? -9.653 -38.765 -12.570 1.00 53.88 268 THR A C 1
ATOM 2112 O O . THR A 1 268 ? -8.644 -39.333 -12.162 1.00 53.88 268 THR A O 1
ATOM 2115 N N . ARG A 1 269 ? -9.580 -37.573 -13.180 1.00 64.12 269 ARG A N 1
ATOM 2116 C CA . ARG A 1 269 ? -8.328 -36.792 -13.274 1.00 64.12 269 ARG A CA 1
ATOM 2117 C C . ARG A 1 269 ? -8.492 -35.386 -12.696 1.00 64.12 269 ARG A C 1
ATOM 2119 O O . ARG A 1 269 ? -9.572 -34.799 -12.781 1.00 64.12 269 ARG A O 1
ATOM 2126 N N . SER A 1 270 ? -7.411 -34.841 -12.140 1.00 73.06 270 SER A N 1
ATOM 2127 C CA . SER A 1 270 ? -7.324 -33.414 -11.821 1.00 73.06 270 SER A CA 1
ATOM 2128 C C . SER A 1 270 ? -7.310 -32.581 -13.114 1.00 73.06 270 SER A C 1
ATOM 2130 O O . SER A 1 270 ? -6.916 -33.056 -14.193 1.00 73.06 270 SER A O 1
ATOM 2132 N N . LEU A 1 271 ? -7.773 -31.334 -13.027 1.00 72.81 271 LEU A N 1
ATOM 2133 C CA . LEU A 1 271 ? -7.803 -30.421 -14.171 1.00 72.81 271 LEU A CA 1
ATOM 2134 C C . LEU A 1 271 ? -6.376 -30.113 -14.653 1.00 72.81 271 LEU A C 1
ATOM 2136 O O . LEU A 1 271 ? -6.110 -30.107 -15.855 1.00 72.81 271 LEU A O 1
ATOM 2140 N N . GLU A 1 272 ? -5.439 -29.965 -13.718 1.00 77.56 272 GLU A N 1
ATOM 2141 C CA . GLU A 1 272 ? -4.021 -29.752 -14.006 1.00 77.56 272 GLU A CA 1
ATOM 2142 C C . GLU A 1 272 ? -3.396 -30.909 -14.804 1.00 77.56 272 GLU A C 1
ATOM 2144 O O . GLU A 1 272 ? -2.778 -30.686 -15.848 1.00 77.56 272 GLU A O 1
ATOM 2149 N N . ASN A 1 273 ? -3.629 -32.160 -14.392 1.00 73.88 273 ASN A N 1
ATOM 2150 C CA . ASN A 1 273 ? -3.126 -33.334 -15.114 1.00 73.88 273 ASN A CA 1
ATOM 2151 C C . ASN A 1 273 ? -3.699 -33.419 -16.538 1.00 73.88 273 ASN A C 1
ATOM 2153 O O . ASN A 1 273 ? -3.006 -33.822 -17.479 1.00 73.88 273 ASN A O 1
ATOM 2157 N N . THR A 1 274 ? -4.953 -33.001 -16.713 1.00 73.62 274 THR A N 1
ATOM 2158 C CA . THR A 1 274 ? -5.622 -32.947 -18.020 1.00 73.62 274 THR A CA 1
ATOM 2159 C C . THR A 1 274 ? -4.986 -31.888 -18.927 1.00 73.62 274 THR A C 1
ATOM 2161 O O . THR A 1 274 ? -4.651 -32.182 -20.077 1.00 73.62 274 THR A O 1
ATOM 2164 N N . ILE A 1 275 ? -4.737 -30.684 -18.401 1.00 73.44 275 ILE A N 1
ATOM 2165 C CA . ILE A 1 275 ? -4.075 -29.584 -19.123 1.00 73.44 275 ILE A CA 1
ATOM 2166 C C . ILE A 1 275 ? -2.645 -29.967 -19.524 1.00 73.44 275 ILE A C 1
ATOM 2168 O O . ILE A 1 275 ? -2.261 -29.789 -20.682 1.00 73.44 275 ILE A O 1
ATOM 2172 N N . ASN A 1 276 ? -1.872 -30.547 -18.605 1.00 74.44 276 ASN A N 1
ATOM 2173 C CA . ASN A 1 276 ? -0.500 -30.980 -18.876 1.00 74.44 276 ASN A CA 1
ATOM 2174 C C . ASN A 1 276 ? -0.451 -32.067 -19.963 1.00 74.44 276 ASN A C 1
ATOM 2176 O O . ASN A 1 276 ? 0.390 -32.020 -20.867 1.00 74.44 276 ASN A O 1
ATOM 2180 N N . SER A 1 277 ? -1.411 -32.995 -19.939 1.00 73.56 277 SER A N 1
ATOM 2181 C CA . SER A 1 277 ? -1.563 -34.021 -20.977 1.00 73.56 277 SER A CA 1
ATOM 2182 C C . SER A 1 277 ? -1.873 -33.406 -22.348 1.00 73.56 277 SER A C 1
ATOM 2184 O O . SER A 1 277 ? -1.265 -33.801 -23.343 1.00 73.56 277 SER A O 1
ATOM 2186 N N . LEU A 1 278 ? -2.745 -32.392 -22.415 1.00 70.12 278 LEU A N 1
ATOM 2187 C CA . LEU A 1 278 ? -3.041 -31.655 -23.653 1.00 70.12 278 LEU A CA 1
ATOM 2188 C C . LEU A 1 278 ? -1.828 -30.874 -24.179 1.00 70.12 278 LEU A C 1
ATOM 2190 O O . LEU A 1 278 ? -1.547 -30.903 -25.379 1.00 70.12 278 LEU A O 1
ATOM 2194 N N . ALA A 1 279 ? -1.083 -30.205 -23.296 1.00 67.31 279 ALA A N 1
ATOM 2195 C CA . ALA A 1 279 ? 0.096 -29.416 -23.656 1.00 67.31 279 ALA A CA 1
ATOM 2196 C C . ALA A 1 279 ? 1.232 -30.268 -24.253 1.00 67.31 279 ALA A C 1
ATOM 2198 O O . ALA A 1 279 ? 2.023 -29.774 -25.058 1.00 67.31 279 ALA A O 1
ATOM 2199 N N . SER A 1 280 ? 1.291 -31.557 -23.903 1.00 66.56 280 SER A N 1
ATOM 2200 C CA . SER A 1 280 ? 2.280 -32.504 -24.432 1.00 66.56 280 SER A CA 1
ATOM 2201 C C . SER A 1 280 ? 2.080 -32.868 -25.918 1.00 66.56 280 SER A C 1
ATOM 2203 O O . SER A 1 280 ? 2.978 -33.439 -26.547 1.00 66.56 280 SER A O 1
ATOM 2205 N N . ILE A 1 281 ? 0.932 -32.518 -26.516 1.00 64.69 281 ILE A N 1
ATOM 2206 C CA . ILE A 1 281 ? 0.625 -32.779 -27.929 1.00 64.69 281 ILE A CA 1
ATOM 2207 C C . ILE A 1 281 ? 1.367 -31.750 -28.813 1.00 64.69 281 ILE A C 1
ATOM 2209 O O . ILE A 1 281 ? 1.055 -30.559 -28.823 1.00 64.69 281 ILE A O 1
ATOM 2213 N N . LYS A 1 282 ? 2.383 -32.201 -29.567 1.00 50.59 282 LYS A N 1
ATOM 2214 C CA . LYS A 1 282 ? 3.292 -31.344 -30.366 1.00 50.59 282 LYS A CA 1
ATOM 2215 C C . LYS A 1 282 ? 2.552 -30.465 -31.402 1.00 50.59 282 LYS A C 1
ATOM 2217 O O . LYS A 1 282 ? 1.782 -30.973 -32.212 1.00 50.59 282 LYS A O 1
ATOM 2222 N N . ARG A 1 283 ? 2.851 -29.153 -31.440 1.00 46.00 283 ARG A N 1
ATOM 2223 C CA . ARG A 1 283 ? 2.309 -28.164 -32.410 1.00 46.00 283 ARG A CA 1
ATOM 2224 C C . ARG A 1 283 ? 3.132 -28.072 -33.709 1.00 46.00 283 ARG A C 1
ATOM 2226 O O . ARG A 1 283 ? 4.358 -28.083 -33.657 1.00 46.00 283 ARG A O 1
ATOM 2233 N N . ILE A 1 284 ? 2.465 -27.832 -34.848 1.00 36.00 284 ILE A N 1
ATOM 2234 C CA . ILE A 1 284 ? 3.078 -27.357 -36.111 1.00 36.00 284 ILE A CA 1
ATOM 2235 C C . ILE A 1 284 ? 2.797 -25.847 -36.252 1.00 36.00 284 ILE A C 1
ATOM 2237 O O . ILE A 1 284 ? 1.645 -25.428 -36.151 1.00 36.00 284 ILE A O 1
ATOM 2241 N N . LYS A 1 285 ? 3.833 -25.017 -36.456 1.00 27.50 285 LYS A N 1
ATOM 2242 C CA . LYS A 1 285 ? 3.742 -23.539 -36.525 1.00 27.50 285 LYS A CA 1
ATOM 2243 C C . LYS A 1 285 ? 3.464 -23.029 -37.943 1.00 27.50 285 LYS A C 1
ATOM 2245 O O . LYS A 1 285 ? 4.257 -23.330 -38.823 1.00 27.50 285 LYS A O 1
ATOM 2250 N N . PHE A 1 286 ? 2.468 -22.149 -38.111 1.00 27.09 286 PHE A N 1
ATOM 2251 C CA . PHE A 1 286 ? 2.398 -21.143 -39.188 1.00 27.09 286 PHE A CA 1
ATOM 2252 C C . PHE A 1 286 ? 1.661 -19.871 -38.709 1.00 27.09 286 PHE A C 1
ATOM 2254 O O . PHE A 1 286 ? 0.819 -19.948 -37.818 1.00 27.09 286 PHE A O 1
ATOM 2261 N N . SER A 1 287 ? 2.052 -18.719 -39.268 1.00 29.50 287 SER A N 1
ATOM 2262 C CA . SER A 1 287 ? 1.716 -17.329 -38.883 1.00 29.50 287 SER A CA 1
ATOM 2263 C C . SER A 1 287 ? 0.393 -16.828 -39.482 1.00 29.50 287 SER A C 1
ATOM 2265 O O . SER A 1 287 ? 0.103 -17.204 -40.613 1.00 29.50 287 SER A O 1
ATOM 2267 N N . VAL A 1 288 ? -0.349 -15.943 -38.786 1.00 28.44 288 VAL A N 1
ATOM 2268 C CA . VAL A 1 288 ? -1.534 -15.232 -39.330 1.00 28.44 288 VAL A CA 1
ATOM 2269 C C . VAL A 1 288 ? -1.665 -13.785 -38.807 1.00 28.44 288 VAL A C 1
ATOM 2271 O O . VAL A 1 288 ? -1.225 -13.459 -37.703 1.00 28.44 288 VAL A O 1
ATOM 2274 N N . ASP A 1 289 ? -2.270 -12.969 -39.676 1.00 25.48 289 ASP A N 1
ATOM 2275 C CA . ASP A 1 289 ? -2.555 -11.530 -39.707 1.00 25.48 289 ASP A CA 1
ATOM 2276 C C . ASP A 1 289 ? -3.787 -11.003 -38.913 1.00 25.48 289 ASP A C 1
ATOM 2278 O O . ASP A 1 289 ? -4.674 -11.755 -38.531 1.00 25.48 289 ASP A O 1
ATOM 2282 N N . SER A 1 290 ? -3.803 -9.659 -38.800 1.00 28.55 290 SER A N 1
ATOM 2283 C CA . SER A 1 290 ? -4.873 -8.620 -38.820 1.00 28.55 290 SER A CA 1
ATOM 2284 C C . SER A 1 290 ? -6.086 -8.544 -37.851 1.00 28.55 290 SER A C 1
ATOM 2286 O O . SER A 1 290 ? -6.651 -9.554 -37.462 1.00 28.55 290 SER A O 1
ATOM 2288 N N . PRO A 1 291 ? -6.544 -7.309 -37.495 1.00 31.53 291 PRO A N 1
ATOM 2289 C CA . PRO A 1 291 ? -7.135 -6.987 -36.180 1.00 31.53 291 PRO A CA 1
ATOM 2290 C C . PRO A 1 291 ? -8.659 -6.715 -36.132 1.00 31.53 291 PRO A C 1
ATOM 2292 O O . PRO A 1 291 ? -9.176 -6.427 -35.062 1.00 31.53 291 PRO A O 1
ATOM 2295 N N . GLY A 1 292 ? -9.399 -6.773 -37.244 1.00 33.50 292 GLY A N 1
ATOM 2296 C CA . GLY A 1 292 ? -10.818 -6.355 -37.280 1.00 33.50 292 GLY A CA 1
ATOM 2297 C C . GLY A 1 292 ? -11.844 -7.388 -36.787 1.00 33.50 292 GLY A C 1
ATOM 2298 O O . GLY A 1 292 ? -13.027 -7.082 -36.713 1.00 33.50 292 GLY A O 1
ATOM 2299 N N . THR A 1 293 ? -11.413 -8.607 -36.470 1.00 40.09 293 THR A N 1
ATOM 2300 C CA . THR A 1 293 ? -12.304 -9.774 -36.305 1.00 40.09 293 THR A CA 1
ATOM 2301 C C . THR A 1 293 ? -12.575 -10.132 -34.835 1.00 40.09 293 THR A C 1
ATOM 2303 O O . THR A 1 293 ? -13.444 -10.947 -34.542 1.00 40.09 293 THR A O 1
ATOM 2306 N N . ILE A 1 294 ? -11.847 -9.522 -33.895 1.00 39.94 294 ILE A N 1
ATOM 2307 C CA . ILE A 1 294 ? -11.726 -10.020 -32.513 1.00 39.94 294 ILE A CA 1
ATOM 2308 C C . ILE A 1 294 ? -12.964 -9.683 -31.657 1.00 39.94 294 ILE A C 1
ATOM 2310 O O . ILE A 1 294 ? -13.416 -10.513 -30.872 1.00 39.94 294 ILE A O 1
ATOM 2314 N N . MET A 1 295 ? -13.570 -8.504 -31.834 1.00 41.00 295 MET A N 1
ATOM 2315 C CA . MET A 1 295 ? -14.643 -8.030 -30.942 1.00 41.00 295 MET A CA 1
ATOM 2316 C C . MET A 1 295 ? -16.037 -8.572 -31.285 1.00 41.00 295 MET A C 1
ATOM 2318 O O . MET A 1 295 ? -16.831 -8.814 -30.382 1.00 41.00 295 MET A O 1
ATOM 2322 N N . SER A 1 296 ? -16.322 -8.861 -32.558 1.00 45.16 296 SER A N 1
ATOM 2323 C CA . SER A 1 296 ? -17.555 -9.558 -32.960 1.00 45.16 296 SER A CA 1
ATOM 2324 C C . SER A 1 296 ? -17.541 -11.050 -32.607 1.00 45.16 296 SER A C 1
ATOM 2326 O O . SER A 1 296 ? -18.587 -11.688 -32.574 1.00 45.16 296 SER A O 1
ATOM 2328 N N . GLN A 1 297 ? -16.359 -11.623 -32.359 1.00 44.00 297 GLN A N 1
ATOM 2329 C CA . GLN A 1 297 ? -16.209 -13.012 -31.917 1.00 44.00 297 GLN A CA 1
ATOM 2330 C C . GLN A 1 297 ? -16.475 -13.170 -30.410 1.00 44.00 297 GLN A C 1
ATOM 2332 O O . GLN A 1 297 ? -17.026 -14.185 -30.002 1.00 44.00 297 GLN A O 1
ATOM 2337 N N . LEU A 1 298 ? -16.186 -12.148 -29.593 1.00 42.75 298 LEU A N 1
ATOM 2338 C CA . LEU A 1 298 ? -16.398 -12.179 -28.137 1.00 42.75 298 LEU A CA 1
ATOM 2339 C C . LEU A 1 298 ? -17.879 -12.234 -27.724 1.00 42.75 298 LEU A C 1
ATOM 2341 O O . LEU A 1 298 ? -18.209 -12.883 -26.734 1.00 42.75 298 LEU A O 1
ATOM 2345 N N . THR A 1 299 ? -18.779 -11.585 -28.468 1.00 44.38 299 THR A N 1
ATOM 2346 C CA . THR A 1 299 ? -20.233 -11.644 -28.219 1.00 44.38 299 THR A CA 1
ATOM 2347 C C . THR A 1 299 ? -20.883 -12.912 -28.770 1.00 44.38 299 THR A C 1
ATOM 2349 O O . THR A 1 299 ? -21.872 -13.373 -28.206 1.00 44.38 299 THR A O 1
ATOM 2352 N N . ALA A 1 300 ? -20.318 -13.526 -29.815 1.00 47.25 300 ALA A N 1
ATOM 2353 C CA . ALA A 1 300 ? -20.820 -14.788 -30.362 1.00 47.25 300 ALA A CA 1
ATOM 2354 C C . ALA A 1 300 ? -20.600 -15.987 -29.412 1.00 47.25 300 ALA A C 1
ATOM 2356 O O . ALA A 1 300 ? -21.393 -16.927 -29.427 1.00 47.25 300 ALA A O 1
ATOM 2357 N N . ASP A 1 301 ? -19.577 -15.925 -28.551 1.00 43.97 301 ASP A N 1
ATOM 2358 C CA . ASP A 1 301 ? -19.205 -17.001 -27.619 1.00 43.97 301 ASP A CA 1
ATOM 2359 C C . ASP A 1 301 ? -19.975 -16.976 -26.271 1.00 43.97 301 ASP A C 1
ATOM 2361 O O . ASP A 1 301 ? -19.861 -17.920 -25.488 1.00 43.97 301 ASP A O 1
ATOM 2365 N N . LEU A 1 302 ? -20.766 -15.932 -25.967 1.00 48.62 302 LEU A N 1
ATOM 2366 C CA . LEU A 1 302 ? -21.365 -15.710 -24.629 1.00 48.62 302 LEU A CA 1
ATOM 2367 C C . LEU A 1 302 ? -22.858 -16.082 -24.476 1.00 48.62 302 LEU A C 1
ATOM 2369 O O . LEU A 1 302 ? -23.412 -15.913 -23.389 1.00 48.62 302 LEU A O 1
ATOM 2373 N N . GLY A 1 303 ? -23.509 -16.641 -25.503 1.00 57.41 303 GLY A N 1
ATOM 2374 C CA . GLY A 1 303 ? -24.948 -16.963 -25.473 1.00 57.41 303 GLY A CA 1
ATOM 2375 C C . GLY A 1 303 ? -25.855 -15.714 -25.411 1.00 57.41 303 GLY A C 1
ATOM 2376 O O . GLY A 1 303 ? -25.354 -14.602 -25.320 1.00 57.41 303 GLY A O 1
ATOM 2377 N N . PRO A 1 304 ? -27.195 -15.846 -25.475 1.00 71.06 304 PRO A N 1
ATOM 2378 C CA . PRO A 1 304 ? -28.113 -14.694 -25.548 1.00 71.06 304 PRO A CA 1
ATOM 2379 C C . PRO A 1 304 ? -28.294 -13.930 -24.220 1.00 71.06 304 PRO A C 1
ATOM 2381 O O . PRO A 1 304 ? -28.815 -12.812 -24.214 1.00 71.06 304 PRO A O 1
ATOM 2384 N N . THR A 1 305 ? -27.887 -14.537 -23.099 1.00 79.12 305 THR A N 1
ATOM 2385 C CA . THR A 1 305 ? -28.036 -13.987 -21.748 1.00 79.12 305 THR A CA 1
ATOM 2386 C C . THR A 1 305 ? -26.763 -14.215 -20.941 1.00 79.12 305 THR A C 1
ATOM 2388 O O . THR A 1 305 ? -26.271 -15.337 -20.851 1.00 79.12 305 THR A O 1
ATOM 2391 N N . THR A 1 306 ? -26.259 -13.166 -20.297 1.00 83.62 306 THR A N 1
ATOM 2392 C CA . THR A 1 306 ? -25.131 -13.203 -19.364 1.00 83.62 306 THR A CA 1
ATOM 2393 C C . THR A 1 306 ? -25.613 -12.878 -17.952 1.00 83.62 306 THR A C 1
ATOM 2395 O O . THR A 1 306 ? -25.994 -11.749 -17.652 1.00 83.62 306 THR A O 1
ATOM 2398 N N . THR A 1 307 ? -25.577 -13.864 -17.059 1.00 84.62 307 THR A N 1
ATOM 2399 C CA . THR A 1 307 ? -25.977 -13.690 -15.657 1.00 84.62 307 THR A CA 1
ATOM 2400 C C . THR A 1 307 ? -24.774 -13.261 -14.816 1.00 84.62 307 THR A C 1
ATOM 2402 O O . THR A 1 307 ? -23.863 -14.051 -14.569 1.00 84.62 307 THR A O 1
ATOM 2405 N N . ILE A 1 308 ? -24.750 -11.993 -14.399 1.00 80.81 308 ILE A N 1
ATOM 2406 C CA . ILE A 1 308 ? -23.724 -11.419 -13.510 1.00 80.81 308 ILE A CA 1
ATOM 2407 C C . ILE A 1 308 ? -24.130 -11.569 -12.047 1.00 80.81 308 ILE A C 1
ATOM 2409 O O . ILE A 1 308 ? -23.256 -11.670 -11.194 1.00 80.81 308 ILE A O 1
ATOM 2413 N N . ASP A 1 309 ? -25.422 -11.632 -11.746 1.00 76.50 309 ASP A N 1
ATOM 2414 C CA . ASP A 1 309 ? -25.934 -12.023 -10.436 1.00 76.50 309 ASP A CA 1
ATOM 2415 C C . ASP A 1 309 ? -27.075 -13.030 -10.610 1.00 76.50 309 ASP A C 1
ATOM 2417 O O . ASP A 1 309 ? -28.026 -12.759 -11.340 1.00 76.50 309 ASP A O 1
ATOM 2421 N N . GLU A 1 310 ? -26.951 -14.207 -9.992 1.00 76.50 310 GLU A N 1
ATOM 2422 C CA . GLU A 1 310 ? -27.953 -15.282 -10.086 1.00 76.50 310 GLU A CA 1
ATOM 2423 C C . GLU A 1 310 ? -29.203 -14.967 -9.259 1.00 76.50 310 GLU A C 1
ATOM 2425 O O . GLU A 1 310 ? -30.292 -15.417 -9.606 1.00 76.50 310 GLU A O 1
ATOM 2430 N N . GLU A 1 311 ? -29.061 -14.130 -8.227 1.00 74.81 311 GLU A N 1
ATOM 2431 C CA . GLU A 1 311 ? -30.169 -13.562 -7.452 1.00 74.81 311 GLU A CA 1
ATOM 2432 C C . GLU A 1 311 ? -30.541 -12.151 -7.950 1.00 74.81 311 GLU A C 1
ATOM 2434 O O . GLU A 1 311 ? -31.238 -11.398 -7.268 1.00 74.81 311 GLU A O 1
ATOM 2439 N N . GLY A 1 312 ? -30.058 -11.770 -9.139 1.00 78.75 312 GLY A N 1
ATOM 2440 C CA . GLY A 1 312 ? -30.267 -10.449 -9.715 1.00 78.75 312 GLY A CA 1
ATOM 2441 C C . GLY A 1 312 ? -31.745 -10.130 -9.946 1.00 78.75 312 GLY A C 1
ATOM 2442 O O . GLY A 1 312 ? -32.484 -10.882 -10.579 1.00 78.75 312 GLY A O 1
ATOM 2443 N N . ASP A 1 313 ? -32.172 -8.967 -9.466 1.00 86.31 313 ASP A N 1
ATOM 2444 C CA . ASP A 1 313 ? -33.537 -8.450 -9.565 1.00 86.31 313 ASP A CA 1
ATOM 2445 C C . ASP A 1 313 ? -33.759 -7.555 -10.801 1.00 86.31 313 ASP A C 1
ATOM 2447 O O . ASP A 1 313 ? -34.891 -7.145 -11.078 1.00 86.31 313 ASP A O 1
ATOM 2451 N N . LEU A 1 314 ? -32.697 -7.273 -11.565 1.00 89.50 314 LEU A N 1
ATOM 2452 C CA . LEU A 1 314 ? -32.704 -6.409 -12.743 1.00 89.50 314 LEU A CA 1
ATOM 2453 C C . LEU A 1 314 ? -32.004 -7.086 -13.931 1.00 89.50 314 LEU A C 1
ATOM 2455 O O . LEU A 1 314 ? -30.895 -7.597 -13.813 1.00 89.50 314 LEU A O 1
ATOM 2459 N N . THR A 1 315 ? -32.629 -7.042 -15.106 1.00 92.38 315 THR A N 1
ATOM 2460 C CA . THR A 1 315 ? -32.061 -7.512 -16.374 1.00 92.38 315 THR A CA 1
ATOM 2461 C C . THR A 1 315 ? -31.953 -6.356 -17.359 1.00 92.38 315 THR A C 1
ATOM 2463 O O . THR A 1 315 ? -32.962 -5.795 -17.777 1.00 92.38 315 THR A O 1
ATOM 2466 N N . PHE A 1 316 ? -30.739 -6.015 -17.778 1.00 91.94 316 PHE A N 1
ATOM 2467 C CA . PHE A 1 316 ? -30.532 -5.071 -18.871 1.00 91.94 316 PHE A CA 1
ATOM 2468 C C . PHE A 1 316 ? -30.621 -5.770 -20.225 1.00 91.94 316 PHE A C 1
ATOM 2470 O O . PHE A 1 316 ? -30.040 -6.836 -20.407 1.00 91.94 316 PHE A O 1
ATOM 2477 N N . ILE A 1 317 ? -31.304 -5.157 -21.185 1.00 90.19 317 ILE A N 1
ATOM 2478 C CA . ILE A 1 317 ? -31.333 -5.580 -22.588 1.00 90.19 317 ILE A CA 1
ATOM 2479 C C . ILE A 1 317 ? -30.491 -4.571 -23.369 1.00 90.19 317 ILE A C 1
ATOM 2481 O O . ILE A 1 317 ? -30.923 -3.439 -23.573 1.00 90.19 317 ILE A O 1
ATOM 2485 N N . VAL A 1 318 ? -29.274 -4.956 -23.749 1.00 88.06 318 VAL A N 1
ATOM 2486 C CA . VAL A 1 318 ? -28.231 -4.027 -24.207 1.00 88.06 318 VAL A CA 1
ATOM 2487 C C . VAL A 1 318 ? -27.937 -4.188 -25.699 1.00 88.06 318 VAL A C 1
ATOM 2489 O O . VAL A 1 318 ? -27.806 -5.312 -26.197 1.00 88.06 318 VAL A O 1
ATOM 2492 N N . GLY A 1 319 ? -27.787 -3.056 -26.391 1.00 83.00 319 GLY A N 1
ATOM 2493 C CA . GLY A 1 319 ? -27.382 -2.974 -27.796 1.00 83.00 319 GLY A CA 1
ATOM 2494 C C . GLY A 1 319 ? -28.434 -3.461 -28.801 1.00 83.00 319 GLY A C 1
ATOM 2495 O O . GLY A 1 319 ? -29.476 -4.014 -28.443 1.00 83.00 319 GLY A O 1
ATOM 2496 N N . GLU A 1 320 ? -28.141 -3.311 -30.097 1.00 74.06 320 GLU A N 1
ATOM 2497 C CA . GLU A 1 320 ? -29.020 -3.770 -31.191 1.00 74.06 320 GLU A CA 1
ATOM 2498 C C . GLU A 1 320 ? -29.247 -5.290 -31.176 1.00 74.06 320 GLU A C 1
ATOM 2500 O O . GLU A 1 320 ? -30.319 -5.770 -31.545 1.00 74.06 320 GLU A O 1
ATOM 2505 N N . ALA A 1 321 ? -28.259 -6.049 -30.688 1.00 73.69 321 ALA A N 1
ATOM 2506 C CA . ALA A 1 321 ? -28.347 -7.497 -30.510 1.00 73.69 321 ALA A CA 1
ATOM 2507 C C . ALA A 1 321 ? -29.265 -7.918 -29.343 1.00 73.69 321 ALA A C 1
ATOM 2509 O O . ALA A 1 321 ? -29.478 -9.115 -29.148 1.00 73.69 321 ALA A O 1
ATOM 2510 N N . LYS A 1 322 ? -29.808 -6.956 -28.576 1.00 83.69 322 LYS A N 1
ATOM 2511 C CA . LYS A 1 322 ? -30.687 -7.167 -27.413 1.00 83.69 322 LYS A CA 1
ATOM 2512 C C . LYS A 1 322 ? -30.128 -8.185 -26.414 1.00 83.69 322 LYS A C 1
ATOM 2514 O O . LYS A 1 322 ? -30.854 -9.037 -25.898 1.00 83.69 322 LYS A O 1
ATOM 2519 N N . HIS A 1 323 ? -28.830 -8.088 -26.136 1.00 84.44 323 HIS A N 1
ATOM 2520 C CA . HIS A 1 323 ? -28.139 -9.008 -25.238 1.00 84.44 323 HIS A CA 1
ATOM 2521 C C . HIS A 1 323 ? -28.640 -8.823 -23.808 1.00 84.44 323 HIS A C 1
ATOM 2523 O O . HIS A 1 323 ? -28.673 -7.698 -23.305 1.00 84.44 323 HIS A O 1
ATOM 2529 N N . ARG A 1 324 ? -29.030 -9.909 -23.141 1.00 89.62 324 ARG A N 1
ATOM 2530 C CA . ARG A 1 324 ? -29.583 -9.840 -21.783 1.00 89.62 324 ARG A CA 1
ATOM 2531 C C . ARG A 1 324 ? -28.484 -9.932 -20.739 1.00 89.62 324 ARG A C 1
ATOM 2533 O O . ARG A 1 324 ? -27.666 -10.842 -20.797 1.00 89.62 324 ARG A O 1
ATOM 2540 N N . ILE A 1 325 ? -28.481 -9.038 -19.757 1.00 90.06 325 ILE A N 1
ATOM 2541 C CA . ILE A 1 325 ? -27.498 -9.026 -18.672 1.00 90.06 325 ILE A CA 1
ATOM 2542 C C . ILE A 1 325 ? -28.217 -8.938 -17.326 1.00 90.06 325 ILE A C 1
ATOM 2544 O O . ILE A 1 325 ? -28.802 -7.903 -17.015 1.00 90.06 325 ILE A O 1
ATOM 2548 N N . VAL A 1 326 ? -28.171 -10.006 -16.529 1.00 89.44 326 VAL A N 1
ATOM 2549 C CA . VAL A 1 326 ? -28.842 -10.077 -15.215 1.00 89.44 326 VAL A CA 1
ATOM 2550 C C . VAL A 1 326 ? -27.890 -9.598 -14.120 1.00 89.44 326 VAL A C 1
ATOM 2552 O O . VAL A 1 326 ? -26.765 -10.088 -14.039 1.00 89.44 326 VAL A O 1
ATOM 2555 N N . VAL A 1 327 ? -28.317 -8.642 -13.297 1.00 89.69 327 VAL A N 1
ATOM 2556 C CA . VAL A 1 327 ? -27.505 -7.923 -12.298 1.00 89.69 327 VAL A CA 1
ATOM 2557 C C . VAL A 1 327 ? -28.316 -7.624 -11.033 1.00 89.69 327 VAL A C 1
ATOM 2559 O O . VAL A 1 327 ? -29.546 -7.608 -11.062 1.00 89.69 327 VAL A O 1
ATOM 2562 N N . ALA A 1 328 ? -27.632 -7.312 -9.930 1.00 87.75 328 ALA A N 1
ATOM 2563 C CA . ALA A 1 328 ? -28.274 -6.816 -8.716 1.00 87.75 328 ALA A CA 1
ATOM 2564 C C . ALA A 1 328 ? -28.404 -5.285 -8.746 1.00 87.75 328 ALA A C 1
ATOM 2566 O O . ALA A 1 328 ? -27.419 -4.538 -8.681 1.00 87.75 328 ALA A O 1
ATOM 2567 N N . SER A 1 329 ? -29.642 -4.796 -8.764 1.00 87.12 329 SER A N 1
ATOM 2568 C CA . SER A 1 329 ? -29.972 -3.368 -8.762 1.00 87.12 329 SER A CA 1
ATOM 2569 C C . SER A 1 329 ? -29.359 -2.639 -7.559 1.00 87.12 329 SER A C 1
ATOM 2571 O O . SER A 1 329 ? -28.831 -1.533 -7.690 1.00 87.12 329 SER A O 1
ATOM 2573 N N . LYS A 1 330 ? -29.339 -3.294 -6.388 1.00 82.31 330 LYS A N 1
ATOM 2574 C CA . LYS A 1 330 ? -28.804 -2.748 -5.134 1.00 82.31 330 LYS A CA 1
ATOM 2575 C C . LYS A 1 330 ? -27.311 -2.433 -5.224 1.00 82.31 330 LYS A C 1
ATOM 2577 O O . LYS A 1 330 ? -26.885 -1.403 -4.707 1.00 82.31 330 LYS A O 1
ATOM 2582 N N . VAL A 1 331 ? -26.529 -3.270 -5.908 1.00 80.31 331 VAL A N 1
ATOM 2583 C CA . VAL A 1 331 ? -25.096 -3.029 -6.136 1.00 80.31 331 VAL A CA 1
ATOM 2584 C C . VAL A 1 331 ? -24.909 -1.791 -7.010 1.00 80.31 331 VAL A C 1
ATOM 2586 O O . VAL A 1 331 ? -24.123 -0.909 -6.669 1.00 80.31 331 VAL A O 1
ATOM 2589 N N . LEU A 1 332 ? -25.692 -1.662 -8.083 1.00 85.38 332 LEU A N 1
ATOM 2590 C CA . LEU A 1 332 ? -25.627 -0.518 -8.998 1.00 85.38 332 LEU A CA 1
ATOM 2591 C C . LEU A 1 332 ? -26.014 0.806 -8.326 1.00 85.38 332 LEU A C 1
ATOM 2593 O O . LEU A 1 332 ? -25.360 1.824 -8.542 1.00 85.38 332 LEU A O 1
ATOM 2597 N N . VAL A 1 333 ? -27.031 0.791 -7.461 1.00 84.06 333 VAL A N 1
ATOM 2598 C CA . VAL A 1 333 ? -27.461 1.958 -6.670 1.00 84.06 333 VAL A CA 1
ATOM 2599 C C . VAL A 1 333 ? -26.387 2.412 -5.671 1.00 84.06 333 VAL A C 1
ATOM 2601 O O . VAL A 1 333 ? -26.288 3.605 -5.375 1.00 84.06 333 VAL A O 1
ATOM 2604 N N . LEU A 1 334 ? -25.584 1.483 -5.143 1.00 77.56 334 LEU A N 1
ATOM 2605 C CA . LEU A 1 334 ? -24.494 1.799 -4.215 1.00 77.56 334 LEU A CA 1
ATOM 2606 C C . LEU A 1 334 ? -23.304 2.458 -4.922 1.00 77.56 334 LEU A C 1
ATOM 2608 O O . LEU A 1 334 ? -22.708 3.383 -4.373 1.00 77.56 334 LEU A O 1
ATOM 2612 N N . VAL A 1 335 ? -22.972 1.999 -6.131 1.00 78.69 335 VAL A N 1
ATOM 2613 C CA . VAL A 1 335 ? -21.760 2.426 -6.854 1.00 78.69 335 VAL A CA 1
ATOM 2614 C C . VAL A 1 335 ? -21.975 3.612 -7.796 1.00 78.69 335 VAL A C 1
ATOM 2616 O O . VAL A 1 335 ? -21.004 4.275 -8.146 1.00 78.69 335 VAL A O 1
ATOM 2619 N N . SER A 1 336 ? -23.217 3.889 -8.207 1.00 89.44 336 SER A N 1
ATOM 2620 C CA . SER A 1 336 ? -23.544 4.901 -9.217 1.00 89.44 336 SER A CA 1
ATOM 2621 C C . SER A 1 336 ? -24.695 5.796 -8.782 1.00 89.44 336 SER A C 1
ATOM 2623 O O . SER A 1 336 ? -25.811 5.345 -8.507 1.00 89.44 336 SER A O 1
ATOM 2625 N N . LYS A 1 337 ? -24.469 7.112 -8.819 1.00 86.38 337 LYS A N 1
ATOM 2626 C CA . LYS A 1 337 ? -25.535 8.096 -8.572 1.00 86.38 337 LYS A CA 1
ATOM 2627 C C . LYS A 1 337 ? -26.572 8.114 -9.693 1.00 86.38 337 LYS A C 1
ATOM 2629 O O . LYS A 1 337 ? -27.740 8.402 -9.430 1.00 86.38 337 LYS A O 1
ATOM 2634 N N . VAL A 1 338 ? -26.153 7.810 -10.923 1.00 90.56 338 VAL A N 1
ATOM 2635 C CA . VAL A 1 338 ? -27.040 7.729 -12.090 1.00 90.56 338 VAL A CA 1
ATOM 2636 C C . VAL A 1 338 ? -28.019 6.576 -11.906 1.00 90.56 338 VAL A C 1
ATOM 2638 O O . VAL A 1 338 ? -29.226 6.810 -11.957 1.00 90.56 338 VAL A O 1
ATOM 2641 N N . PHE A 1 339 ? -27.532 5.372 -11.585 1.00 89.50 339 PHE A N 1
ATOM 2642 C CA . PHE A 1 339 ? -28.399 4.226 -11.301 1.00 89.50 339 PHE A CA 1
ATOM 2643 C C . PHE A 1 339 ? -29.224 4.430 -10.030 1.00 89.50 339 PHE A C 1
ATOM 2645 O O . PHE A 1 339 ? -30.414 4.138 -10.040 1.00 89.50 339 PHE A O 1
ATOM 2652 N N . LYS A 1 340 ? -28.667 5.036 -8.972 1.00 86.75 340 LYS A N 1
ATOM 2653 C CA . LYS A 1 340 ? -29.437 5.420 -7.773 1.00 86.75 340 LYS A CA 1
ATOM 2654 C C . LYS A 1 340 ? -30.636 6.305 -8.094 1.00 86.75 340 LYS A C 1
ATOM 2656 O O . LYS A 1 340 ? -31.696 6.138 -7.499 1.00 86.75 340 LYS A O 1
ATOM 2661 N N . LYS A 1 341 ? -30.473 7.257 -9.014 1.00 89.06 341 LYS A N 1
ATOM 2662 C CA . LYS A 1 341 ? -31.555 8.148 -9.438 1.00 89.06 341 LYS A CA 1
ATOM 2663 C C . LYS A 1 341 ? -32.530 7.434 -10.379 1.00 89.06 341 LYS A C 1
ATOM 2665 O O . LYS A 1 341 ? -33.731 7.486 -10.131 1.00 89.06 341 LYS A O 1
ATOM 2670 N N . MET A 1 342 ? -32.022 6.738 -11.397 1.00 88.31 342 MET A N 1
ATOM 2671 C CA . MET A 1 342 ? -32.810 5.997 -12.394 1.00 88.31 342 MET A CA 1
ATOM 2672 C C . MET A 1 342 ? -33.674 4.894 -11.765 1.00 88.31 342 MET A C 1
ATOM 2674 O O . MET A 1 342 ? -34.829 4.729 -12.134 1.00 88.31 342 MET A O 1
ATOM 2678 N N . LEU A 1 343 ? -33.140 4.177 -10.777 1.00 87.50 343 LEU A N 1
ATOM 2679 C CA . LEU A 1 343 ? -33.822 3.073 -10.095 1.00 87.50 343 LEU A CA 1
ATOM 2680 C C . LEU A 1 343 ? -34.584 3.532 -8.838 1.00 87.50 343 LEU A C 1
ATOM 2682 O O . LEU A 1 343 ? -35.066 2.712 -8.062 1.00 87.50 343 LEU A O 1
ATOM 2686 N N . SER A 1 344 ? -34.724 4.847 -8.629 1.00 84.94 344 SER A N 1
ATOM 2687 C CA . SER A 1 344 ? -35.562 5.404 -7.562 1.00 84.94 344 SER A CA 1
ATOM 2688 C C . SER A 1 344 ? -37.039 5.466 -7.966 1.00 84.94 344 SER A C 1
ATOM 2690 O O . SER A 1 344 ? -37.383 5.517 -9.146 1.00 84.94 344 SER A O 1
ATOM 2692 N N . ASN A 1 345 ? -37.933 5.581 -6.982 1.00 84.56 345 ASN A N 1
ATOM 2693 C CA . ASN A 1 345 ? -39.380 5.724 -7.204 1.00 84.56 345 ASN A CA 1
ATOM 2694 C C . ASN A 1 345 ? -39.795 6.984 -8.007 1.00 84.56 345 ASN A C 1
ATOM 2696 O O . ASN A 1 345 ? -40.955 7.111 -8.413 1.00 84.56 345 ASN A O 1
ATOM 2700 N N . GLN A 1 346 ? -38.866 7.913 -8.256 1.00 83.12 346 GLN A N 1
ATOM 2701 C CA . GLN A 1 346 ? -39.102 9.125 -9.042 1.00 83.12 346 GLN A CA 1
ATOM 2702 C C . GLN A 1 346 ? -39.152 8.837 -10.549 1.00 83.12 346 GLN A C 1
ATOM 2704 O O . GLN A 1 346 ? -39.846 9.539 -11.287 1.00 83.12 346 GLN A O 1
ATOM 2709 N N . PHE A 1 347 ? -38.487 7.774 -10.999 1.00 86.12 347 PHE A N 1
ATOM 2710 C CA . PHE A 1 347 ? -38.397 7.382 -12.404 1.00 86.12 347 PHE A CA 1
ATOM 2711 C C . PHE A 1 347 ? -39.282 6.169 -12.702 1.00 86.12 347 PHE A C 1
ATOM 2713 O O . PHE A 1 347 ? -39.699 5.444 -11.795 1.00 86.12 347 PHE A O 1
ATOM 2720 N N . LYS A 1 348 ? -39.638 5.990 -13.979 1.00 86.38 348 LYS A N 1
ATOM 2721 C CA . LYS A 1 348 ? -40.511 4.891 -14.415 1.00 86.38 348 LYS A CA 1
ATOM 2722 C C . LYS A 1 348 ? -39.851 3.551 -14.088 1.00 86.38 348 LYS A C 1
ATOM 2724 O O . LYS A 1 348 ? -40.477 2.695 -13.478 1.00 86.38 348 LYS A O 1
ATOM 2729 N N . GLU A 1 349 ? -38.570 3.451 -14.408 1.00 88.19 349 GLU A N 1
ATOM 2730 C CA . GLU A 1 349 ? -37.716 2.284 -14.247 1.00 88.19 349 GLU A CA 1
ATOM 2731 C C . GLU A 1 349 ? -37.654 1.827 -12.784 1.00 88.19 349 GLU A C 1
ATOM 2733 O O . GLU A 1 349 ? -37.835 0.649 -12.498 1.00 88.19 349 GLU A O 1
ATOM 2738 N N . GLY A 1 350 ? -37.482 2.752 -11.832 1.00 83.69 350 GLY A N 1
ATOM 2739 C CA . GLY A 1 350 ? -37.489 2.416 -10.407 1.00 83.69 350 GLY A CA 1
ATOM 2740 C C . GLY A 1 350 ? -38.868 2.047 -9.856 1.00 83.69 350 GLY A C 1
ATOM 2741 O O . GLY A 1 350 ? -38.965 1.173 -8.996 1.00 83.69 350 GLY A O 1
ATOM 2742 N N . ARG A 1 351 ? -39.959 2.650 -10.356 1.00 86.94 351 ARG A N 1
ATOM 2743 C CA . ARG A 1 351 ? -41.323 2.224 -9.980 1.00 86.94 351 ARG A CA 1
ATOM 2744 C C . ARG A 1 351 ? -41.634 0.817 -10.479 1.00 86.94 351 ARG A C 1
ATOM 2746 O O . ARG A 1 351 ? -42.239 0.044 -9.743 1.00 86.94 351 ARG A O 1
ATOM 2753 N N . GLU A 1 352 ? -41.217 0.493 -11.698 1.00 86.25 352 GLU A N 1
ATOM 2754 C CA . GLU A 1 352 ? -41.419 -0.830 -12.294 1.00 86.25 352 GLU A CA 1
ATOM 2755 C C . GLU A 1 352 ? -40.535 -1.894 -11.633 1.00 86.25 352 GLU A C 1
ATOM 2757 O O . GLU A 1 352 ? -41.028 -2.982 -11.344 1.00 86.25 352 GLU A O 1
ATOM 2762 N N . LEU A 1 353 ? -39.297 -1.555 -11.256 1.00 85.19 353 LEU A N 1
ATOM 2763 C CA . LEU A 1 353 ? -38.443 -2.417 -10.434 1.00 85.19 353 LEU A CA 1
ATOM 2764 C C . LEU A 1 353 ? -39.081 -2.734 -9.067 1.00 85.19 353 LEU A C 1
ATOM 2766 O O . LEU A 1 353 ? -39.113 -3.891 -8.652 1.00 85.19 353 LEU A O 1
ATOM 2770 N N . ILE A 1 354 ? -39.644 -1.728 -8.384 1.00 83.25 354 ILE A N 1
ATOM 2771 C CA . ILE A 1 354 ? -40.352 -1.924 -7.105 1.00 83.25 354 ILE A CA 1
ATOM 2772 C C . ILE A 1 354 ? -41.613 -2.779 -7.305 1.00 83.25 354 ILE A C 1
ATOM 2774 O O . ILE A 1 354 ? -41.870 -3.689 -6.519 1.00 83.25 354 ILE A O 1
ATOM 2778 N N . ALA A 1 355 ? -42.385 -2.522 -8.365 1.00 83.56 355 ALA A N 1
ATOM 2779 C CA . ALA A 1 355 ? -43.591 -3.285 -8.686 1.00 83.56 355 ALA A CA 1
ATOM 2780 C C . ALA A 1 355 ? -43.289 -4.749 -9.051 1.00 83.56 355 ALA A C 1
ATOM 2782 O O . ALA A 1 355 ? -44.097 -5.632 -8.755 1.00 83.56 355 ALA A O 1
ATOM 2783 N N . ALA A 1 356 ? -42.122 -5.018 -9.647 1.00 81.75 356 ALA A N 1
ATOM 2784 C CA . ALA A 1 356 ? -41.660 -6.369 -9.946 1.00 81.75 356 ALA A CA 1
ATOM 2785 C C . ALA A 1 356 ? -41.370 -7.189 -8.675 1.00 81.75 356 ALA A C 1
ATOM 2787 O O . ALA A 1 356 ? -41.432 -8.416 -8.729 1.00 81.75 356 ALA A O 1
ATOM 2788 N N . ASN A 1 357 ? -41.109 -6.542 -7.529 1.00 75.25 357 ASN A N 1
ATOM 2789 C CA . ASN A 1 357 ? -40.970 -7.172 -6.209 1.00 75.25 357 ASN A CA 1
ATOM 2790 C C . ASN A 1 357 ? -40.037 -8.404 -6.209 1.00 75.25 357 ASN A C 1
ATOM 2792 O O . ASN A 1 357 ? -40.411 -9.483 -5.748 1.00 75.25 357 ASN A O 1
ATOM 2796 N N . GLY A 1 358 ? -38.848 -8.262 -6.804 1.00 66.31 358 GLY A N 1
ATOM 2797 C CA . GLY A 1 358 ? -37.847 -9.334 -6.892 1.00 66.31 358 GLY A CA 1
ATOM 2798 C C . GLY A 1 358 ? -38.114 -10.401 -7.961 1.00 66.31 358 GLY A C 1
ATOM 2799 O O . GLY A 1 358 ? -37.365 -11.366 -8.041 1.00 66.31 358 GLY A O 1
ATOM 2800 N N . LYS A 1 359 ? -39.143 -10.248 -8.809 1.00 67.75 359 LYS A N 1
ATOM 2801 C CA . LYS A 1 359 ? -39.441 -11.180 -9.920 1.00 67.75 359 LYS A CA 1
ATOM 2802 C C . LYS A 1 359 ? -38.640 -10.915 -11.207 1.00 67.75 359 LYS A C 1
ATOM 2804 O O . LYS A 1 359 ? -38.966 -11.501 -12.235 1.00 67.75 359 LYS A O 1
ATOM 2809 N N . GLY A 1 360 ? -37.619 -10.056 -11.149 1.00 70.38 360 GLY A N 1
ATOM 2810 C CA . GLY A 1 360 ? -36.809 -9.642 -12.298 1.00 70.38 360 GLY A CA 1
ATOM 2811 C C . GLY A 1 360 ? -37.507 -8.577 -13.152 1.00 70.38 360 GLY A C 1
ATOM 2812 O O . GLY A 1 360 ? -38.504 -8.859 -13.811 1.00 70.38 360 GLY A O 1
ATOM 2813 N N . TYR A 1 361 ? -36.993 -7.346 -13.147 1.00 87.94 361 TYR A N 1
ATOM 2814 C CA . TYR A 1 361 ? -37.441 -6.265 -14.040 1.00 87.94 361 TYR A CA 1
ATOM 2815 C C . TYR A 1 361 ? -36.498 -6.127 -15.243 1.00 87.94 361 TYR A C 1
ATOM 2817 O O . TYR A 1 361 ? -35.289 -6.285 -15.092 1.00 87.94 361 TYR A O 1
ATOM 2825 N N . GLU A 1 362 ? -37.028 -5.819 -16.428 1.00 90.12 362 GLU A N 1
ATOM 2826 C CA . GLU A 1 362 ? -36.248 -5.698 -17.667 1.00 90.12 362 GLU A CA 1
ATOM 2827 C C . GLU A 1 362 ? -36.130 -4.243 -18.122 1.00 90.12 362 GLU A C 1
ATOM 2829 O O . GLU A 1 362 ? -37.132 -3.542 -18.241 1.00 90.12 362 GLU A O 1
ATOM 2834 N N . LEU A 1 363 ? -34.905 -3.795 -18.407 1.00 90.00 363 LEU A N 1
ATOM 2835 C CA . LEU A 1 363 ? -34.601 -2.412 -18.777 1.00 90.00 363 LEU A CA 1
ATOM 2836 C C . LEU A 1 363 ? -33.775 -2.372 -20.070 1.00 90.00 363 LEU A C 1
ATOM 2838 O O . LEU A 1 363 ? -32.672 -2.911 -20.124 1.00 90.00 363 LEU A O 1
ATOM 2842 N N . GLU A 1 364 ? -34.292 -1.723 -21.117 1.00 89.50 364 GLU A N 1
ATOM 2843 C CA . GLU A 1 364 ? -33.604 -1.604 -22.412 1.00 89.50 364 GLU A CA 1
ATOM 2844 C C . GLU A 1 364 ? -32.570 -0.460 -22.430 1.00 89.50 364 GLU A C 1
ATOM 2846 O O . GLU A 1 364 ? -32.878 0.682 -22.088 1.00 89.50 364 GLU A O 1
ATOM 2851 N N . LEU A 1 365 ? -31.350 -0.766 -22.884 1.00 88.25 365 LEU A N 1
ATOM 2852 C CA . LEU A 1 365 ? -30.232 0.156 -23.109 1.00 88.25 365 LEU A CA 1
ATOM 2853 C C . LEU A 1 365 ? -29.716 -0.001 -24.557 1.00 88.25 365 LEU A C 1
ATOM 2855 O O . LEU A 1 365 ? -28.673 -0.622 -24.784 1.00 88.25 365 LEU A O 1
ATOM 2859 N N . PRO A 1 366 ? -30.450 0.510 -25.562 1.00 81.38 366 PRO A N 1
ATOM 2860 C CA . PRO A 1 366 ? -30.163 0.237 -26.973 1.00 81.38 366 PRO A CA 1
ATOM 2861 C C . PRO A 1 366 ? -28.850 0.859 -27.468 1.00 81.38 366 PRO A C 1
ATOM 2863 O O . PRO A 1 366 ? -28.220 0.305 -28.363 1.00 81.38 366 PRO A O 1
ATOM 2866 N N . ASP A 1 367 ? -28.423 1.972 -26.868 1.00 78.38 367 ASP A N 1
ATOM 2867 C CA . ASP A 1 367 ? -27.235 2.729 -27.290 1.00 78.38 367 ASP A CA 1
ATOM 2868 C C . ASP A 1 367 ? -25.930 2.256 -26.624 1.00 78.38 367 ASP A C 1
ATOM 2870 O O . ASP A 1 367 ? -24.860 2.795 -26.914 1.00 78.38 367 ASP A O 1
ATOM 2874 N N . ASP A 1 368 ? -26.004 1.308 -25.687 1.00 85.56 368 ASP A N 1
ATOM 2875 C CA . ASP A 1 368 ? -24.836 0.830 -24.949 1.00 85.56 368 ASP A CA 1
ATOM 2876 C C . ASP A 1 368 ? -24.228 -0.423 -25.571 1.00 85.56 368 ASP A C 1
ATOM 2878 O O . ASP A 1 368 ? -24.919 -1.274 -26.130 1.00 85.56 368 ASP A O 1
ATOM 2882 N N . ASP A 1 369 ? -22.905 -0.538 -25.454 1.00 78.25 369 ASP A N 1
ATOM 2883 C CA . ASP A 1 369 ? -22.164 -1.695 -25.937 1.00 78.25 369 ASP A CA 1
ATOM 2884 C C . ASP A 1 369 ? -22.284 -2.868 -24.941 1.00 78.25 369 ASP A C 1
ATOM 2886 O O . ASP A 1 369 ? -21.872 -2.732 -23.779 1.00 78.25 369 ASP A O 1
ATOM 2890 N N . PRO A 1 370 ? -22.800 -4.038 -25.366 1.00 79.56 370 PRO A N 1
ATOM 2891 C CA . PRO A 1 370 ? -22.983 -5.185 -24.482 1.00 79.56 370 PRO A CA 1
ATOM 2892 C C . PRO A 1 370 ? -21.689 -5.657 -23.815 1.00 79.56 370 PRO A C 1
ATOM 2894 O O . PRO A 1 370 ? -21.697 -5.986 -22.629 1.00 79.56 370 PRO A O 1
ATOM 2897 N N . ALA A 1 371 ? -20.564 -5.662 -24.537 1.00 75.19 371 ALA A N 1
ATOM 2898 C CA . ALA A 1 371 ? -19.292 -6.139 -24.000 1.00 75.19 371 ALA A CA 1
ATOM 2899 C C . ALA A 1 371 ? -18.754 -5.196 -22.910 1.00 75.19 371 ALA A C 1
ATOM 2901 O O . ALA A 1 371 ? -18.329 -5.653 -21.845 1.00 75.19 371 ALA A O 1
ATOM 2902 N N . ALA A 1 372 ? -18.837 -3.882 -23.129 1.00 78.19 372 ALA A N 1
ATOM 2903 C CA . ALA A 1 372 ? -18.473 -2.880 -22.138 1.00 78.19 372 ALA A CA 1
ATOM 2904 C C . ALA A 1 372 ? -19.374 -2.957 -20.890 1.00 78.19 372 ALA A C 1
ATOM 2906 O O . ALA A 1 372 ? -18.865 -2.909 -19.766 1.00 78.19 372 ALA A O 1
ATOM 2907 N N . CYS A 1 373 ? -20.688 -3.153 -21.065 1.00 84.00 373 CYS A N 1
ATOM 2908 C CA . CYS A 1 373 ? -21.625 -3.366 -19.958 1.00 84.00 373 CYS A CA 1
ATOM 2909 C C . CYS A 1 373 ? -21.270 -4.609 -19.139 1.00 84.00 373 CYS A C 1
ATOM 2911 O O . CYS A 1 373 ? -21.193 -4.523 -17.915 1.00 84.00 373 CYS A O 1
ATOM 2913 N N . ILE A 1 374 ? -20.987 -5.740 -19.792 1.00 81.44 374 ILE A N 1
ATOM 2914 C CA . ILE A 1 374 ? -20.610 -6.987 -19.110 1.00 81.44 374 ILE A CA 1
ATOM 2915 C C . ILE A 1 374 ? -19.353 -6.782 -18.263 1.00 81.44 374 ILE A C 1
ATOM 2917 O O . ILE A 1 374 ? -19.322 -7.168 -17.094 1.00 81.44 374 ILE A O 1
ATOM 2921 N N . VAL A 1 375 ? -18.314 -6.162 -18.821 1.00 76.31 375 VAL A N 1
ATOM 2922 C CA . VAL A 1 375 ? -17.058 -5.940 -18.093 1.00 76.31 375 VAL A CA 1
ATOM 2923 C C . VAL A 1 375 ? -17.259 -4.959 -16.935 1.00 76.31 375 VAL A C 1
ATOM 2925 O O . VAL A 1 375 ? -16.856 -5.260 -15.812 1.00 76.31 375 VAL A O 1
ATOM 2928 N N . MET A 1 376 ? -17.926 -3.822 -17.160 1.00 83.31 376 MET A N 1
ATOM 2929 C CA . MET A 1 376 ? -18.207 -2.843 -16.103 1.00 83.31 376 MET A CA 1
ATOM 2930 C C . MET A 1 376 ? -19.034 -3.462 -14.968 1.00 83.31 376 MET A C 1
ATOM 2932 O O . MET A 1 376 ? -18.695 -3.288 -13.796 1.00 83.31 376 MET A O 1
ATOM 2936 N N . PHE A 1 377 ? -20.086 -4.216 -15.297 1.00 85.00 377 PHE A N 1
ATOM 2937 C CA . PHE A 1 377 ? -20.959 -4.837 -14.307 1.00 85.00 377 PHE A CA 1
ATOM 2938 C C . PHE A 1 377 ? -20.267 -5.952 -13.521 1.00 85.00 377 PHE A C 1
ATOM 2940 O O . PHE A 1 377 ? -20.436 -6.005 -12.306 1.00 85.00 377 PHE A O 1
ATOM 2947 N N . ASN A 1 378 ? -19.419 -6.769 -14.151 1.00 78.94 378 ASN A N 1
ATOM 2948 C CA . ASN A 1 378 ? -18.600 -7.747 -13.425 1.00 78.94 378 ASN A CA 1
ATOM 2949 C C . ASN A 1 378 ? -17.671 -7.081 -12.397 1.00 78.94 378 ASN A C 1
ATOM 2951 O O . ASN A 1 378 ? -17.499 -7.600 -11.293 1.00 78.94 378 ASN A O 1
ATOM 2955 N N . ILE A 1 379 ? -17.102 -5.921 -12.740 1.00 73.81 379 ILE A N 1
ATOM 2956 C CA . ILE A 1 379 ? -16.204 -5.181 -11.847 1.00 73.81 379 ILE A CA 1
ATOM 2957 C C . ILE A 1 379 ? -16.971 -4.596 -10.658 1.00 73.81 379 ILE A C 1
ATOM 2959 O O . ILE A 1 379 ? -16.564 -4.808 -9.518 1.00 73.81 379 ILE A O 1
ATOM 2963 N N . VAL A 1 380 ? -18.089 -3.899 -10.892 1.00 77.44 380 VAL A N 1
ATOM 2964 C CA . VAL A 1 380 ? -18.854 -3.276 -9.793 1.00 77.44 380 VAL A CA 1
ATOM 2965 C C . VAL A 1 380 ? -19.575 -4.292 -8.900 1.00 77.44 380 VAL A C 1
ATOM 2967 O O . VAL A 1 380 ? -19.820 -3.995 -7.737 1.00 77.44 380 VAL A O 1
ATOM 2970 N N . HIS A 1 381 ? -19.857 -5.499 -9.404 1.00 80.62 381 HIS A N 1
ATOM 2971 C CA . HIS A 1 381 ? -20.366 -6.627 -8.609 1.00 80.62 381 HIS A CA 1
ATOM 2972 C C . HIS A 1 381 ? -19.252 -7.439 -7.932 1.00 80.62 381 HIS A C 1
ATOM 2974 O O . HIS A 1 381 ? -19.506 -8.536 -7.440 1.00 80.62 381 HIS A O 1
ATOM 2980 N N . TYR A 1 382 ? -18.017 -6.920 -7.899 1.00 66.62 382 TYR A N 1
ATOM 2981 C CA . TYR A 1 382 ? -16.871 -7.542 -7.233 1.00 66.62 382 TYR A CA 1
ATOM 2982 C C . TYR A 1 382 ? -16.637 -9.003 -7.647 1.00 66.62 382 TYR A C 1
ATOM 2984 O O . TYR A 1 382 ? -16.210 -9.812 -6.827 1.00 66.62 382 TYR A O 1
ATOM 2992 N N . ARG A 1 383 ? -16.890 -9.368 -8.914 1.00 61.41 383 ARG A N 1
ATOM 2993 C CA . ARG A 1 383 ? -16.658 -10.734 -9.407 1.00 61.41 383 ARG A CA 1
ATOM 2994 C C . ARG A 1 383 ? -15.170 -10.923 -9.760 1.00 61.41 383 ARG A C 1
ATOM 2996 O O . ARG A 1 383 ? -14.719 -10.424 -10.791 1.00 61.41 383 ARG A O 1
ATOM 3003 N N . PRO A 1 384 ? -14.386 -11.687 -8.967 1.00 40.50 384 PRO A N 1
ATOM 3004 C CA . PRO A 1 384 ? -12.932 -11.802 -9.141 1.00 40.50 384 PRO A CA 1
ATOM 3005 C C . PRO A 1 384 ? -12.521 -12.706 -10.317 1.00 40.50 384 PRO A C 1
ATOM 3007 O O . PRO A 1 384 ? -11.345 -12.783 -10.661 1.00 40.50 384 PRO A O 1
ATOM 3010 N N . ALA A 1 385 ? -13.482 -13.395 -10.943 1.00 42.09 385 ALA A N 1
ATOM 3011 C CA . ALA A 1 385 ? -13.255 -14.298 -12.071 1.00 42.09 385 ALA A CA 1
ATOM 3012 C C . ALA A 1 385 ? -13.001 -13.575 -13.408 1.00 42.09 385 ALA A C 1
ATOM 3014 O O . ALA A 1 385 ? -12.638 -14.231 -14.383 1.00 42.09 385 ALA A O 1
ATOM 3015 N N . PHE A 1 386 ? -13.138 -12.245 -13.473 1.00 43.66 386 PHE A N 1
ATOM 3016 C CA . PHE A 1 386 ? -12.685 -11.478 -14.633 1.00 43.66 386 PHE A CA 1
ATOM 3017 C C . PHE A 1 386 ? -11.159 -11.311 -14.585 1.00 43.66 386 PHE A C 1
ATOM 3019 O O . PHE A 1 386 ? -10.615 -10.258 -14.253 1.00 43.66 386 PHE A O 1
ATOM 3026 N N . GLN A 1 387 ? -10.454 -12.397 -14.890 1.00 47.56 387 GLN A N 1
ATOM 3027 C CA . GLN A 1 387 ? -9.079 -12.334 -15.357 1.00 47.56 387 GLN A CA 1
ATOM 3028 C C . GLN A 1 387 ? -9.139 -12.322 -16.876 1.00 47.56 387 GLN A C 1
ATOM 3030 O O . GLN A 1 387 ? -9.648 -13.289 -17.453 1.00 47.56 387 GLN A O 1
ATOM 3035 N N . PRO A 1 388 ? -8.637 -11.280 -17.546 1.00 43.84 388 PRO A N 1
ATOM 3036 C CA . PRO A 1 388 ? -8.584 -11.321 -18.986 1.00 43.84 388 PRO A CA 1
ATOM 3037 C C . PRO A 1 388 ? -7.552 -12.377 -19.398 1.00 43.84 388 PRO A C 1
ATOM 3039 O O . PRO A 1 388 ? -6.338 -12.209 -19.297 1.00 43.84 388 PRO A O 1
ATOM 3042 N N . THR A 1 389 ? -8.065 -13.549 -19.745 1.00 39.50 389 THR A N 1
ATOM 3043 C CA . THR A 1 389 ? -7.288 -14.769 -19.918 1.00 39.50 389 THR A CA 1
ATOM 3044 C C . THR A 1 389 ? -7.170 -15.064 -21.405 1.00 39.50 389 THR A C 1
ATOM 3046 O O . THR A 1 389 ? -8.148 -15.095 -22.143 1.00 39.50 389 THR A O 1
ATOM 3049 N N . GLU A 1 390 ? -5.921 -15.225 -21.838 1.00 38.06 390 GLU A N 1
ATOM 3050 C CA . GLU A 1 390 ? -5.443 -15.667 -23.156 1.00 38.06 390 GLU A CA 1
ATOM 3051 C C . GLU A 1 390 ? -5.804 -14.849 -24.413 1.00 38.06 390 GLU A C 1
ATOM 3053 O O . GLU A 1 390 ? -4.977 -14.811 -25.325 1.00 38.06 390 GLU A O 1
ATOM 3058 N N . VAL A 1 391 ? -6.921 -14.119 -24.466 1.00 37.62 391 VAL A N 1
ATOM 3059 C CA . VAL A 1 391 ? -7.271 -13.248 -25.612 1.00 37.62 391 VAL A CA 1
ATOM 3060 C C . VAL A 1 391 ? -6.414 -11.966 -25.627 1.00 37.62 391 VAL A C 1
ATOM 3062 O O . VAL A 1 391 ? -6.003 -11.493 -26.682 1.00 37.62 391 VAL A O 1
ATOM 3065 N N . GLU A 1 392 ? -5.984 -11.474 -24.459 1.00 43.00 392 GLU A N 1
ATOM 3066 C CA . GLU A 1 392 ? -5.098 -10.302 -24.321 1.00 43.00 392 GLU A CA 1
ATOM 3067 C C . GLU A 1 392 ? -3.636 -10.532 -24.729 1.00 43.00 392 GLU A C 1
ATOM 3069 O O . GLU A 1 392 ? -2.869 -9.577 -24.909 1.00 43.00 392 GLU A O 1
ATOM 3074 N N . LYS A 1 393 ? -3.211 -11.790 -24.892 1.00 39.66 393 LYS A N 1
ATOM 3075 C CA . LYS A 1 393 ? -1.830 -12.098 -25.292 1.00 39.66 393 LYS A CA 1
ATOM 3076 C C . LYS A 1 393 ? -1.569 -11.790 -26.768 1.00 39.66 393 LYS A C 1
ATOM 3078 O O . LYS A 1 393 ? -0.406 -11.682 -27.163 1.00 39.66 393 LYS A O 1
ATOM 3083 N N . GLN A 1 394 ? -2.611 -11.564 -27.572 1.00 39.25 394 GLN A N 1
ATOM 3084 C CA . GLN A 1 394 ? -2.486 -11.056 -28.936 1.00 39.25 394 GLN A CA 1
ATOM 3085 C C . GLN A 1 394 ? -3.062 -9.639 -29.043 1.00 39.25 394 GLN A C 1
ATOM 3087 O O . GLN A 1 394 ? -4.207 -9.446 -29.404 1.00 39.25 394 GLN A O 1
ATOM 3092 N N . LYS A 1 395 ? -2.195 -8.645 -28.794 1.00 42.75 395 LYS A N 1
ATOM 3093 C CA . LYS A 1 395 ? -2.384 -7.208 -29.082 1.00 42.75 395 LYS A CA 1
ATOM 3094 C C . LYS A 1 395 ? -3.583 -6.517 -28.388 1.00 42.75 395 LYS A C 1
ATOM 3096 O O . LYS A 1 395 ? -4.699 -6.560 -28.855 1.00 42.75 395 LYS A O 1
ATOM 3101 N N . ARG A 1 396 ? -3.247 -5.590 -27.478 1.00 54.12 396 ARG A N 1
ATOM 3102 C CA . ARG A 1 396 ? -3.556 -4.154 -27.659 1.00 54.12 396 ARG A CA 1
ATOM 3103 C C . ARG A 1 396 ? -5.022 -3.792 -28.059 1.00 54.12 396 ARG A C 1
ATOM 3105 O O . ARG A 1 396 ? -5.178 -3.293 -29.165 1.00 54.12 396 ARG A O 1
ATOM 3112 N N . ASP A 1 397 ? -5.974 -3.674 -27.125 1.00 61.78 397 ASP A N 1
ATOM 3113 C CA . ASP A 1 397 ? -7.234 -2.932 -27.402 1.00 61.78 397 ASP A CA 1
ATOM 3114 C C . ASP A 1 397 ? -7.419 -1.689 -26.520 1.00 61.78 397 ASP A C 1
ATOM 3116 O O . ASP A 1 397 ? -7.954 -1.717 -25.416 1.00 61.78 397 ASP A O 1
ATOM 3120 N N . LEU A 1 398 ? -6.946 -0.549 -27.041 1.00 64.12 398 LEU A N 1
ATOM 3121 C CA . LEU A 1 398 ? -7.292 0.775 -26.513 1.00 64.12 398 LEU A CA 1
ATOM 3122 C C . LEU A 1 398 ? -8.780 1.071 -26.719 1.00 64.12 398 LEU A C 1
ATOM 3124 O O . LEU A 1 398 ? -9.332 1.876 -25.979 1.00 64.12 398 LEU A O 1
ATOM 3128 N N . ASP A 1 399 ? -9.413 0.409 -27.684 1.00 67.44 399 ASP A N 1
ATOM 3129 C CA . ASP A 1 399 ? -10.811 0.614 -28.042 1.00 67.44 399 ASP A CA 1
ATOM 3130 C C . ASP A 1 399 ? -11.755 0.037 -26.981 1.00 67.44 399 ASP A C 1
ATOM 3132 O O . ASP A 1 399 ? -12.710 0.704 -26.593 1.00 67.44 399 ASP A O 1
ATOM 3136 N N . VAL A 1 400 ? -11.417 -1.118 -26.393 1.00 70.19 400 VAL A N 1
ATOM 3137 C CA . VAL A 1 400 ? -12.140 -1.685 -25.238 1.00 70.19 400 VAL A CA 1
ATOM 3138 C C . VAL A 1 400 ? -12.021 -0.772 -24.019 1.00 70.19 400 VAL A C 1
ATOM 3140 O O . VAL A 1 400 ? -13.017 -0.439 -23.380 1.00 70.19 400 VAL A O 1
ATOM 3143 N N . LEU A 1 401 ? -10.807 -0.300 -23.721 1.00 72.88 401 LEU A N 1
ATOM 3144 C CA . LEU A 1 401 ? -10.581 0.650 -22.628 1.00 72.88 401 LEU A CA 1
ATOM 3145 C C . LEU A 1 401 ? -11.313 1.979 -22.851 1.00 72.88 401 LEU A C 1
ATOM 3147 O O . LEU A 1 401 ? -11.832 2.560 -21.900 1.00 72.88 401 LEU A O 1
ATOM 3151 N N . ARG A 1 402 ? -11.367 2.457 -24.097 1.00 76.56 402 ARG A N 1
ATOM 3152 C CA . ARG A 1 402 ? -12.104 3.662 -24.487 1.00 76.56 402 ARG A CA 1
ATOM 3153 C C . ARG A 1 402 ? -13.604 3.471 -24.286 1.00 76.56 402 ARG A C 1
ATOM 3155 O O . ARG A 1 402 ? -14.223 4.326 -23.659 1.00 76.56 402 ARG A O 1
ATOM 3162 N N . ALA A 1 403 ? -14.169 2.367 -24.772 1.00 76.81 403 ALA A N 1
ATOM 3163 C CA . ALA A 1 403 ? -15.586 2.045 -24.612 1.00 76.81 403 ALA A CA 1
ATOM 3164 C C . ALA A 1 403 ? -15.975 1.950 -23.129 1.00 76.81 403 ALA A C 1
ATOM 3166 O O . ALA A 1 403 ? -16.959 2.552 -22.705 1.00 76.81 403 ALA A O 1
ATOM 3167 N N . LEU A 1 404 ? -15.143 1.295 -22.316 1.00 77.50 404 LEU A N 1
ATOM 3168 C CA . LEU A 1 404 ? -15.353 1.177 -20.872 1.00 77.50 404 LEU A CA 1
ATOM 3169 C C . LEU A 1 404 ? -15.251 2.513 -20.139 1.00 77.50 404 LEU A C 1
ATOM 3171 O O . LEU A 1 404 ? -16.086 2.798 -19.286 1.00 77.50 404 LEU A O 1
ATOM 3175 N N . ALA A 1 405 ? -14.262 3.345 -20.472 1.00 81.44 405 ALA A N 1
ATOM 3176 C CA . ALA A 1 405 ? -14.118 4.669 -19.873 1.00 81.44 405 ALA A CA 1
ATOM 3177 C C . ALA A 1 405 ? -15.314 5.577 -20.203 1.00 81.44 405 ALA A C 1
ATOM 3179 O O . ALA A 1 405 ? -15.797 6.290 -19.327 1.00 81.44 405 ALA A O 1
ATOM 3180 N N . LEU A 1 406 ? -15.820 5.518 -21.441 1.00 82.06 406 LEU A N 1
ATOM 3181 C CA . LEU A 1 406 ? -17.019 6.250 -21.861 1.00 82.06 406 LEU A CA 1
ATOM 3182 C C . LEU A 1 406 ? -18.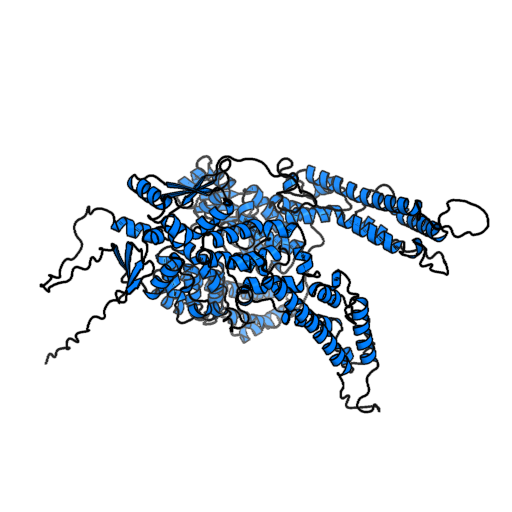274 5.760 -21.132 1.00 82.06 406 LEU A C 1
ATOM 3184 O O . LEU A 1 406 ? -19.076 6.575 -20.680 1.00 82.06 406 LEU A O 1
ATOM 3188 N N . LEU A 1 407 ? -18.431 4.443 -20.990 1.00 85.06 407 LEU A N 1
ATOM 3189 C CA . LEU A 1 407 ? -19.568 3.847 -20.295 1.00 85.06 407 LEU A CA 1
ATOM 3190 C C . LEU A 1 407 ? -19.546 4.165 -18.792 1.00 85.06 407 LEU A C 1
ATOM 3192 O O . LEU A 1 407 ? -20.566 4.532 -18.211 1.00 85.06 407 LEU A O 1
ATOM 3196 N N . ALA A 1 408 ? -18.374 4.084 -18.162 1.00 85.00 408 ALA A N 1
ATOM 3197 C CA . ALA A 1 408 ? -18.213 4.385 -16.747 1.00 85.00 408 ALA A CA 1
ATOM 3198 C C . ALA A 1 408 ? -18.444 5.865 -16.425 1.00 85.00 408 ALA A C 1
ATOM 3200 O O . ALA A 1 408 ? -19.030 6.166 -15.388 1.00 85.00 408 ALA A O 1
ATOM 3201 N N . ASP A 1 409 ? -18.020 6.775 -17.305 1.00 85.00 409 ASP A N 1
ATOM 3202 C CA . ASP A 1 409 ? -18.333 8.205 -17.207 1.00 85.00 409 ASP A CA 1
ATOM 3203 C C . ASP A 1 409 ? -19.843 8.452 -17.369 1.00 85.00 409 ASP A C 1
ATOM 3205 O O . ASP A 1 409 ? -20.453 9.095 -16.514 1.00 85.00 409 ASP A O 1
ATOM 3209 N N . LYS A 1 410 ? -20.477 7.847 -18.392 1.00 86.81 410 LYS A N 1
ATOM 3210 C CA . LYS A 1 410 ? -21.933 7.937 -18.641 1.00 86.81 410 LYS A CA 1
ATOM 3211 C C . LYS A 1 410 ? -22.755 7.572 -17.401 1.00 86.81 410 LYS A C 1
ATOM 3213 O O . LYS A 1 410 ? -23.755 8.231 -17.119 1.00 86.81 410 LYS A O 1
ATOM 3218 N N . TYR A 1 411 ? -22.334 6.541 -16.671 1.00 88.62 411 TYR A N 1
ATOM 3219 C CA . TYR A 1 411 ? -23.048 6.019 -15.507 1.00 88.62 411 TYR A CA 1
ATOM 3220 C C . TYR A 1 411 ? -22.467 6.446 -14.148 1.00 88.62 411 TYR A C 1
ATOM 3222 O O . TYR A 1 411 ? -22.934 5.942 -13.134 1.00 88.62 411 TYR A O 1
ATOM 3230 N N . ASP A 1 412 ? -21.511 7.379 -14.071 1.00 84.75 412 ASP A N 1
ATOM 3231 C CA . ASP A 1 412 ? -20.859 7.791 -12.804 1.00 84.75 412 ASP A CA 1
ATOM 3232 C C . ASP A 1 412 ? -20.289 6.598 -11.999 1.00 84.75 412 ASP A C 1
ATOM 3234 O O . ASP A 1 412 ? -20.384 6.540 -10.775 1.00 84.75 412 ASP A O 1
ATOM 3238 N N . CYS A 1 413 ? -19.712 5.617 -12.699 1.00 82.50 413 CYS A N 1
ATOM 3239 C CA . CYS A 1 413 ? -19.103 4.409 -12.125 1.00 82.50 413 CYS A CA 1
ATOM 3240 C C . CYS A 1 413 ? -17.570 4.494 -12.036 1.00 82.50 413 CYS A C 1
ATOM 3242 O O . CYS A 1 413 ? -16.927 3.548 -11.581 1.00 82.50 413 CYS A O 1
ATOM 3244 N N . VAL A 1 414 ? -16.961 5.606 -12.468 1.00 81.50 414 VAL A N 1
ATOM 3245 C CA . VAL A 1 414 ? -15.497 5.775 -12.556 1.00 81.50 414 VAL A CA 1
ATOM 3246 C C . VAL A 1 414 ? -14.798 5.450 -11.233 1.00 81.50 414 VAL A C 1
ATOM 3248 O O . VAL A 1 414 ? -13.831 4.690 -11.217 1.00 81.50 414 VAL A O 1
ATOM 3251 N N . GLY A 1 415 ? -15.313 5.967 -10.114 1.00 69.81 415 GLY A N 1
ATOM 3252 C CA . GLY A 1 415 ? -14.729 5.734 -8.789 1.00 69.81 415 GLY A CA 1
ATOM 3253 C C . GLY A 1 415 ? -14.796 4.276 -8.323 1.00 69.81 415 GLY A C 1
ATOM 3254 O O . GLY A 1 415 ? -13.936 3.848 -7.559 1.00 69.81 415 GLY A O 1
ATOM 3255 N N . ALA A 1 416 ? -15.777 3.507 -8.803 1.00 72.38 416 ALA A N 1
ATOM 3256 C CA . ALA A 1 416 ? -15.940 2.097 -8.456 1.00 72.38 416 ALA A CA 1
ATOM 3257 C C . ALA A 1 416 ? -14.987 1.185 -9.244 1.00 72.38 416 ALA A C 1
ATOM 3259 O O . ALA A 1 416 ? -14.582 0.137 -8.745 1.00 72.38 416 ALA A O 1
ATOM 3260 N N . ILE A 1 417 ? -14.603 1.587 -10.460 1.00 73.75 417 ILE A N 1
ATOM 3261 C CA . ILE A 1 417 ? -13.756 0.774 -11.342 1.00 73.75 417 ILE A CA 1
ATOM 3262 C C . ILE A 1 417 ? -12.272 1.182 -11.326 1.00 73.75 417 ILE A C 1
ATOM 3264 O O . ILE A 1 417 ? -11.418 0.372 -11.687 1.00 73.75 417 ILE A O 1
ATOM 3268 N N . GLU A 1 418 ? -11.936 2.401 -10.883 1.00 71.50 418 GLU A N 1
ATOM 3269 C CA . GLU A 1 418 ? -10.572 2.970 -10.910 1.00 71.50 418 GLU A CA 1
ATOM 3270 C C . GLU A 1 418 ? -9.456 2.009 -10.441 1.00 71.50 418 GLU A C 1
ATOM 3272 O O . GLU A 1 418 ? -8.477 1.856 -11.185 1.00 71.50 418 GLU A O 1
ATOM 3277 N N . PRO A 1 419 ? -9.590 1.274 -9.313 1.00 61.88 419 PRO A N 1
ATOM 3278 C CA . PRO A 1 419 ? -8.503 0.435 -8.802 1.00 61.88 419 PRO A CA 1
ATOM 3279 C C . PRO A 1 419 ? -8.083 -0.689 -9.761 1.00 61.88 419 PRO A C 1
ATOM 3281 O O . PRO A 1 419 ? -6.913 -1.077 -9.808 1.00 61.88 419 PRO A O 1
ATOM 3284 N N . VAL A 1 420 ? -9.031 -1.210 -10.548 1.00 64.12 420 VAL A N 1
ATOM 3285 C CA . VAL A 1 420 ? -8.793 -2.279 -11.530 1.00 64.12 420 VAL A CA 1
ATOM 3286 C C . VAL A 1 420 ? -8.109 -1.717 -12.780 1.00 64.12 420 VAL A C 1
ATOM 3288 O O . VAL A 1 420 ? -7.170 -2.317 -13.314 1.00 64.12 420 VAL A O 1
ATOM 3291 N N . PHE A 1 421 ? -8.524 -0.526 -13.216 1.00 68.62 421 PHE A N 1
ATOM 3292 C CA . PHE A 1 421 ? -8.078 0.077 -14.472 1.00 68.62 421 PHE A CA 1
ATOM 3293 C C . PHE A 1 421 ? -6.720 0.771 -14.381 1.00 68.62 421 PHE A C 1
ATOM 3295 O O . PHE A 1 421 ? -5.956 0.699 -15.345 1.00 68.62 421 PHE A O 1
ATOM 3302 N N . SER A 1 422 ? -6.345 1.349 -13.236 1.00 63.94 422 SER A N 1
ATOM 3303 C CA . SER A 1 422 ? -5.016 1.959 -13.049 1.00 63.94 422 SER A CA 1
ATOM 3304 C C . SER A 1 422 ? -3.874 0.974 -13.349 1.00 63.94 422 SER A C 1
ATOM 3306 O O . SER A 1 422 ? -2.847 1.334 -13.939 1.00 63.94 422 SER A O 1
ATOM 3308 N N . ARG A 1 423 ? -4.078 -0.318 -13.053 1.00 62.91 423 ARG A N 1
ATOM 3309 C CA . ARG A 1 423 ? -3.133 -1.395 -13.389 1.00 62.91 423 ARG A CA 1
ATOM 3310 C C . ARG A 1 423 ? -3.127 -1.732 -14.887 1.00 62.91 423 ARG A C 1
ATOM 3312 O O . ARG A 1 423 ? -2.049 -1.913 -15.462 1.00 62.91 423 ARG A O 1
ATOM 3319 N N . TRP A 1 424 ? -4.299 -1.772 -15.523 1.00 68.94 424 TRP A N 1
ATOM 3320 C CA . TRP A 1 424 ? -4.464 -2.074 -16.952 1.00 68.94 424 TRP A CA 1
ATOM 3321 C C . TRP A 1 424 ? -3.895 -0.959 -17.844 1.00 68.94 424 TRP A C 1
ATOM 3323 O O . TRP A 1 424 ? -3.089 -1.217 -18.742 1.00 68.94 424 TRP A O 1
ATOM 3333 N N . ILE A 1 425 ? -4.193 0.301 -17.521 1.00 65.38 425 ILE A N 1
ATOM 3334 C CA . ILE A 1 425 ? -3.686 1.498 -18.205 1.00 65.38 425 ILE A CA 1
ATOM 3335 C C . ILE A 1 425 ? -2.157 1.575 -18.108 1.00 65.38 425 ILE A C 1
ATOM 3337 O O . ILE A 1 425 ? -1.476 1.837 -19.104 1.00 65.38 425 ILE A O 1
ATOM 3341 N N . ALA A 1 426 ? -1.582 1.269 -16.939 1.00 64.94 426 ALA A N 1
ATOM 3342 C CA . ALA A 1 426 ? -0.133 1.207 -16.771 1.00 64.94 426 ALA A CA 1
ATOM 3343 C C . ALA A 1 426 ? 0.520 0.107 -17.629 1.00 64.94 426 ALA A C 1
ATOM 3345 O O . ALA A 1 426 ? 1.632 0.304 -18.125 1.00 64.94 426 ALA A O 1
ATOM 3346 N N . ALA A 1 427 ? -0.138 -1.041 -17.826 1.00 61.16 427 ALA A N 1
ATOM 3347 C CA . ALA A 1 427 ? 0.345 -2.110 -18.703 1.00 61.16 427 ALA A CA 1
ATOM 3348 C C . ALA A 1 427 ? 0.296 -1.704 -20.189 1.00 61.16 427 ALA A C 1
ATOM 3350 O O . ALA A 1 427 ? 1.290 -1.858 -20.906 1.00 61.16 427 ALA A O 1
ATOM 3351 N N . VAL A 1 428 ? -0.803 -1.087 -20.635 1.00 61.97 428 VAL A N 1
ATOM 3352 C CA . VAL A 1 428 ? -0.955 -0.591 -22.016 1.00 61.97 428 VAL A CA 1
ATOM 3353 C C . VAL A 1 428 ? 0.037 0.539 -22.323 1.00 61.97 428 VAL A C 1
ATOM 3355 O O . VAL A 1 428 ? 0.679 0.539 -23.375 1.00 61.97 428 VAL A O 1
ATOM 3358 N N . ALA A 1 429 ? 0.264 1.459 -21.383 1.00 61.88 429 ALA A N 1
ATOM 3359 C CA . ALA A 1 429 ? 1.182 2.586 -21.560 1.00 61.88 429 ALA A CA 1
ATOM 3360 C C . ALA A 1 429 ? 2.673 2.196 -21.641 1.00 61.88 429 ALA A C 1
ATOM 3362 O O . ALA A 1 429 ? 3.494 3.027 -22.045 1.00 61.88 429 ALA A O 1
ATOM 3363 N N . ARG A 1 430 ? 3.046 0.969 -21.238 1.00 60.38 430 ARG A N 1
ATOM 3364 C CA . ARG A 1 430 ? 4.423 0.440 -21.329 1.00 60.38 430 ARG A CA 1
ATOM 3365 C C . ARG A 1 430 ? 4.740 -0.205 -22.684 1.00 60.38 430 ARG A C 1
ATOM 3367 O O . ARG A 1 430 ? 5.913 -0.370 -22.995 1.00 60.38 430 ARG A O 1
ATOM 3374 N N . THR A 1 431 ? 3.731 -0.562 -23.483 1.00 53.50 431 THR A N 1
ATOM 3375 C CA . THR A 1 431 ? 3.886 -1.435 -24.667 1.00 53.50 431 THR A CA 1
ATOM 3376 C C . THR A 1 431 ? 3.656 -0.738 -26.017 1.00 53.50 431 THR A C 1
ATOM 3378 O O . THR A 1 431 ? 3.788 -1.373 -27.072 1.00 53.50 431 THR A O 1
ATOM 3381 N N . ARG A 1 432 ? 3.304 0.558 -26.030 1.00 56.00 432 ARG A N 1
ATOM 3382 C CA . ARG A 1 432 ? 2.899 1.285 -27.249 1.00 56.00 432 ARG A CA 1
ATOM 3383 C C . ARG A 1 432 ? 3.746 2.518 -27.580 1.00 56.00 432 ARG A C 1
ATOM 3385 O O . ARG A 1 432 ? 4.239 3.204 -26.692 1.00 56.00 432 ARG A O 1
ATOM 3392 N N . VAL A 1 433 ? 3.819 2.785 -28.890 1.00 47.62 433 VAL A N 1
ATOM 3393 C CA . VAL A 1 433 ? 4.387 3.982 -29.548 1.00 47.62 433 VAL A CA 1
ATOM 3394 C C . VAL A 1 433 ? 3.280 4.820 -30.242 1.00 47.62 433 VAL A C 1
ATOM 3396 O O . VAL A 1 433 ? 3.543 5.932 -30.669 1.00 47.62 433 VAL A O 1
ATOM 3399 N N . SER A 1 434 ? 2.029 4.333 -30.327 1.00 54.69 434 SER A N 1
ATOM 3400 C CA . SER A 1 434 ? 0.877 5.034 -30.936 1.00 54.69 434 SER A CA 1
ATOM 3401 C C . SER A 1 434 ? -0.426 4.836 -30.133 1.00 54.69 434 SER A C 1
ATOM 3403 O O . SER A 1 434 ? -0.608 3.778 -29.517 1.00 54.69 434 SER A O 1
ATOM 3405 N N . GLY A 1 435 ? -1.314 5.846 -30.139 1.00 66.50 435 GLY A N 1
ATOM 3406 C CA . GLY A 1 435 ? -2.604 5.875 -29.416 1.00 66.50 435 GLY A CA 1
ATOM 3407 C C . GLY A 1 435 ? -2.674 6.813 -28.195 1.00 66.50 435 GLY A C 1
ATOM 3408 O O . GLY A 1 435 ? -3.516 6.622 -27.317 1.00 66.50 435 GLY A O 1
ATOM 3409 N N . ASP A 1 436 ? -1.755 7.780 -28.087 1.00 72.69 436 ASP A N 1
ATOM 3410 C CA . ASP A 1 436 ? -1.700 8.762 -26.989 1.00 72.69 436 ASP A CA 1
ATOM 3411 C C . ASP A 1 436 ? -2.958 9.642 -26.904 1.00 72.69 436 ASP A C 1
ATOM 3413 O O . ASP A 1 436 ? -3.353 10.072 -25.827 1.00 72.69 436 ASP A O 1
ATOM 3417 N N . ASP A 1 437 ? -3.599 9.872 -28.039 1.00 73.69 437 ASP A N 1
ATOM 3418 C CA . ASP A 1 437 ? -4.840 10.610 -28.204 1.00 73.69 437 ASP A CA 1
ATOM 3419 C C . ASP A 1 437 ? -6.004 9.906 -27.464 1.00 73.69 437 ASP A C 1
ATOM 3421 O O . ASP A 1 437 ? -6.641 10.464 -26.565 1.00 73.69 437 ASP A O 1
ATOM 3425 N N . THR A 1 438 ? -6.186 8.610 -27.717 1.00 75.62 438 THR A N 1
ATOM 3426 C CA . THR A 1 438 ? -7.181 7.782 -27.021 1.00 75.62 438 THR A CA 1
ATOM 3427 C C . THR A 1 438 ? -6.836 7.610 -25.537 1.00 75.62 438 THR A C 1
ATOM 3429 O O . THR A 1 438 ? -7.720 7.639 -24.682 1.00 75.62 438 THR A O 1
ATOM 3432 N N . LEU A 1 439 ? -5.548 7.511 -25.190 1.00 80.06 439 LEU A N 1
ATOM 3433 C CA . LEU A 1 439 ? -5.096 7.462 -23.795 1.00 80.06 439 LEU A CA 1
ATOM 3434 C C . LEU A 1 439 ? -5.325 8.776 -23.034 1.00 80.06 439 LEU A C 1
ATOM 3436 O O . LEU A 1 439 ? -5.583 8.739 -21.828 1.00 80.06 439 LEU A O 1
ATOM 3440 N N . LEU A 1 440 ? -5.233 9.931 -23.700 1.00 84.00 440 LEU A N 1
ATOM 3441 C CA . LEU A 1 440 ? -5.528 11.226 -23.087 1.00 84.00 440 LEU A CA 1
ATOM 3442 C C . LEU A 1 440 ? -7.010 11.309 -22.705 1.00 84.00 440 LEU A C 1
ATOM 3444 O O . LEU A 1 440 ? -7.323 11.712 -21.587 1.00 84.00 440 LEU A O 1
ATOM 3448 N N . LEU A 1 441 ? -7.900 10.857 -23.595 1.00 82.75 441 LEU A N 1
ATOM 3449 C CA . LEU A 1 441 ? -9.335 10.748 -23.325 1.00 82.75 441 LEU A CA 1
ATOM 3450 C C . LEU A 1 441 ? -9.621 9.779 -22.169 1.00 82.75 441 LEU A C 1
ATOM 3452 O O . LEU A 1 441 ? -10.276 10.163 -21.206 1.00 82.75 441 LEU A O 1
ATOM 3456 N N . ILE A 1 442 ? -9.077 8.558 -22.219 1.00 83.19 442 ILE A N 1
ATOM 3457 C CA . ILE A 1 442 ? -9.276 7.542 -21.170 1.00 83.19 442 ILE A CA 1
ATOM 3458 C C . ILE A 1 442 ? -8.798 8.055 -19.806 1.00 83.19 442 ILE A C 1
ATOM 3460 O O . ILE A 1 442 ? -9.520 7.950 -18.820 1.00 83.19 442 ILE A O 1
ATOM 3464 N N . SER A 1 443 ? -7.594 8.632 -19.737 1.00 86.38 443 SER A N 1
ATOM 3465 C CA . SER A 1 443 ? -7.035 9.135 -18.473 1.00 86.38 443 SER A CA 1
ATOM 3466 C C . SER A 1 443 ? -7.784 10.349 -17.918 1.00 86.38 443 SER A C 1
ATOM 3468 O O . SER A 1 443 ? -7.816 10.530 -16.703 1.00 86.38 443 SER A O 1
ATOM 3470 N N . TYR A 1 444 ? -8.418 11.155 -18.776 1.00 86.81 444 TYR A N 1
ATOM 3471 C CA . TYR A 1 444 ? -9.321 12.221 -18.346 1.00 86.81 444 TYR A CA 1
ATOM 3472 C C . TYR A 1 444 ? -10.629 11.664 -17.771 1.00 86.81 444 TYR A C 1
ATOM 3474 O O . TYR A 1 444 ? -10.969 11.996 -16.636 1.00 86.81 444 TYR A O 1
ATOM 3482 N N . LEU A 1 445 ? -11.318 10.793 -18.521 1.00 84.56 445 LEU A N 1
ATOM 3483 C CA . LEU A 1 445 ? -12.606 10.203 -18.128 1.00 84.56 445 LEU A CA 1
ATOM 3484 C C . LEU A 1 445 ? -12.484 9.377 -16.843 1.00 84.56 445 LEU A C 1
ATOM 3486 O O . LEU A 1 445 ? -13.322 9.475 -15.956 1.00 84.56 445 LEU A O 1
ATOM 3490 N N . LEU A 1 446 ? -11.396 8.617 -16.697 1.00 80.88 446 LEU A N 1
ATOM 3491 C CA . LEU A 1 446 ? -11.139 7.811 -15.502 1.00 80.88 446 LEU A CA 1
ATOM 3492 C C . LEU A 1 446 ? -10.501 8.595 -14.349 1.00 80.88 446 LEU A C 1
ATOM 3494 O O . LEU A 1 446 ? -10.167 8.021 -13.315 1.00 80.88 446 LEU A O 1
ATOM 3498 N N . ASN A 1 447 ? -10.322 9.908 -14.512 1.00 81.50 447 ASN A N 1
ATOM 3499 C CA . ASN A 1 447 ? -9.727 10.784 -13.513 1.00 81.50 447 ASN A CA 1
ATOM 3500 C C . ASN A 1 447 ? -8.307 10.353 -13.061 1.00 81.50 447 ASN A C 1
ATOM 3502 O O . ASN A 1 447 ? -7.924 10.579 -11.911 1.00 81.50 447 ASN A O 1
ATOM 3506 N N . ASP A 1 448 ? -7.497 9.763 -13.948 1.00 83.62 448 ASP A N 1
ATOM 3507 C CA . ASP A 1 448 ? -6.114 9.343 -13.673 1.00 83.62 448 ASP A CA 1
ATOM 3508 C C . ASP A 1 448 ? -5.132 10.500 -13.926 1.00 83.62 448 ASP A C 1
ATOM 3510 O O . ASP A 1 448 ? -4.592 10.698 -15.021 1.00 83.62 448 ASP A O 1
ATOM 3514 N N . ALA A 1 449 ? -4.855 11.269 -12.870 1.00 83.56 449 ALA A N 1
ATOM 3515 C CA . ALA A 1 449 ? -3.970 12.429 -12.940 1.00 83.56 449 ALA A CA 1
ATOM 3516 C C . ALA A 1 449 ? -2.520 12.087 -13.338 1.00 83.56 449 ALA A C 1
ATOM 3518 O O . ALA A 1 449 ? -1.847 12.908 -13.976 1.00 83.56 449 ALA A O 1
ATOM 3519 N N . GLN A 1 450 ? -2.012 10.904 -12.971 1.00 84.12 450 GLN A N 1
ATOM 3520 C CA . GLN A 1 450 ? -0.626 10.525 -13.258 1.00 84.12 450 GLN A CA 1
ATOM 3521 C C . GLN A 1 450 ? -0.452 10.178 -14.732 1.00 84.12 450 GLN A C 1
ATOM 3523 O O . GLN A 1 450 ? 0.477 10.683 -15.381 1.00 84.12 450 GLN A O 1
ATOM 3528 N N . MET A 1 451 ? -1.355 9.355 -15.272 1.00 83.00 451 MET A N 1
ATOM 3529 C CA . MET A 1 451 ? -1.319 8.991 -16.681 1.00 83.00 451 MET A CA 1
ATOM 3530 C C . MET A 1 451 ? -1.634 10.193 -17.566 1.00 83.00 451 MET A C 1
ATOM 3532 O O . MET A 1 451 ? -0.896 10.437 -18.522 1.00 83.00 451 MET A O 1
ATOM 3536 N N . PHE A 1 452 ? -2.614 11.022 -17.191 1.00 86.94 452 PHE A N 1
ATOM 3537 C CA . PHE A 1 452 ? -2.946 12.246 -17.920 1.00 86.94 452 PHE A CA 1
ATOM 3538 C C . PHE A 1 452 ? -1.731 13.178 -18.056 1.00 86.94 452 PHE A C 1
ATOM 3540 O O . PHE A 1 452 ? -1.411 13.661 -19.147 1.00 86.94 452 PHE A O 1
ATOM 3547 N N . LYS A 1 453 ? -0.961 13.376 -16.975 1.00 87.19 453 LYS A N 1
ATOM 3548 C CA . LYS A 1 453 ? 0.284 14.165 -17.008 1.00 87.19 453 LYS A CA 1
ATOM 3549 C C . LYS A 1 453 ? 1.363 13.540 -17.889 1.00 87.19 453 LYS A C 1
ATOM 3551 O O . LYS A 1 453 ? 2.113 14.256 -18.557 1.00 87.19 453 LYS A O 1
ATOM 3556 N N . LYS A 1 454 ? 1.486 12.214 -17.873 1.00 85.00 454 LYS A N 1
ATOM 3557 C CA . LYS A 1 454 ? 2.491 11.490 -18.657 1.00 85.00 454 LYS A CA 1
ATOM 3558 C C . LYS A 1 454 ? 2.183 11.549 -20.154 1.00 85.00 454 LYS A C 1
ATOM 3560 O O . LYS A 1 454 ? 3.073 11.892 -20.932 1.00 85.00 454 LYS A O 1
ATOM 3565 N N . VAL A 1 455 ? 0.941 11.256 -20.533 1.00 85.19 455 VAL A N 1
ATOM 3566 C CA . VAL A 1 455 ? 0.471 11.234 -21.924 1.00 85.19 455 VAL A CA 1
ATOM 3567 C C . VAL A 1 455 ? 0.459 12.646 -22.504 1.00 85.19 455 VAL A C 1
ATOM 3569 O O . VAL A 1 455 ? 1.077 12.874 -23.537 1.00 85.19 455 VAL A O 1
ATOM 3572 N N . SER A 1 456 ? -0.075 13.641 -21.787 1.00 88.00 456 SER A N 1
ATOM 3573 C CA . SER A 1 456 ? -0.020 15.043 -22.240 1.00 88.00 456 SER A CA 1
ATOM 3574 C C . SER A 1 456 ? 1.413 15.555 -22.442 1.00 88.00 456 SER A C 1
ATOM 3576 O O . SER A 1 456 ? 1.680 16.287 -23.394 1.00 88.00 456 SER A O 1
ATOM 3578 N N . ARG A 1 457 ? 2.378 15.150 -21.597 1.00 87.69 457 ARG A N 1
ATOM 3579 C CA . ARG A 1 457 ? 3.802 15.470 -21.814 1.00 87.69 457 ARG A CA 1
ATOM 3580 C C . ARG A 1 457 ? 4.330 14.844 -23.103 1.00 87.69 457 ARG A C 1
ATOM 3582 O O . ARG A 1 457 ? 5.119 15.488 -23.795 1.00 87.69 457 ARG A O 1
ATOM 3589 N N . ARG A 1 458 ? 3.956 13.593 -23.383 1.00 84.62 458 ARG A N 1
ATOM 3590 C CA . ARG A 1 458 ? 4.371 12.883 -24.596 1.00 84.62 458 ARG A CA 1
ATOM 3591 C C . ARG A 1 458 ? 3.798 13.568 -25.829 1.00 84.62 458 ARG A C 1
ATOM 3593 O O . ARG A 1 458 ? 4.570 13.943 -26.705 1.00 84.62 458 ARG A O 1
ATOM 3600 N N . MET A 1 459 ? 2.510 13.904 -25.798 1.00 82.31 459 MET A N 1
ATOM 3601 C CA . MET A 1 459 ? 1.852 14.624 -26.881 1.00 82.31 459 MET A CA 1
ATOM 3602 C C . MET A 1 459 ? 2.500 15.980 -27.180 1.00 82.31 459 MET A C 1
ATOM 3604 O O . MET A 1 459 ? 2.773 16.281 -28.337 1.00 82.31 459 MET A O 1
ATOM 3608 N N . ILE A 1 460 ? 2.831 16.770 -26.150 1.00 85.75 460 ILE A N 1
ATOM 3609 C CA . ILE A 1 460 ? 3.553 18.047 -26.314 1.00 85.75 460 ILE A CA 1
ATOM 3610 C C . ILE A 1 460 ? 4.911 17.843 -27.011 1.00 85.75 460 ILE A C 1
ATOM 3612 O O . ILE A 1 460 ? 5.339 18.707 -27.775 1.00 85.75 460 ILE A O 1
ATOM 3616 N N . ARG A 1 461 ? 5.602 16.726 -26.738 1.00 84.19 461 ARG A N 1
ATOM 3617 C CA . ARG A 1 461 ? 6.938 16.436 -27.286 1.00 84.19 461 ARG A CA 1
ATOM 3618 C C . ARG A 1 461 ? 6.905 15.893 -28.711 1.00 84.19 461 ARG A C 1
ATOM 3620 O O . ARG A 1 461 ? 7.793 16.225 -29.494 1.00 84.19 461 ARG A O 1
ATOM 3627 N N . GLU A 1 462 ? 5.935 15.033 -29.001 1.00 80.44 462 GLU A N 1
ATOM 3628 C CA . GLU A 1 462 ? 5.971 14.112 -30.142 1.00 80.44 462 GLU A CA 1
ATOM 3629 C C . GLU A 1 462 ? 4.995 14.479 -31.265 1.00 80.44 462 GLU A C 1
ATOM 3631 O O . GLU A 1 462 ? 5.312 14.205 -32.419 1.00 80.44 462 GLU A O 1
ATOM 3636 N N . HIS A 1 463 ? 3.870 15.154 -30.988 1.00 76.00 463 HIS A N 1
ATOM 3637 C CA . HIS A 1 463 ? 2.943 15.546 -32.056 1.00 76.00 463 HIS A CA 1
ATOM 3638 C C . HIS A 1 463 ? 3.466 16.728 -32.881 1.00 76.00 463 HIS A C 1
ATOM 3640 O O . HIS A 1 463 ? 3.773 17.806 -32.353 1.00 76.00 463 HIS A O 1
ATOM 3646 N N . ALA A 1 464 ? 3.496 16.517 -34.196 1.00 71.06 464 ALA A N 1
ATOM 3647 C CA . ALA A 1 464 ? 3.779 17.528 -35.209 1.00 71.06 464 ALA A CA 1
ATOM 3648 C C . ALA A 1 464 ? 2.530 18.340 -35.599 1.00 71.06 464 ALA A C 1
ATOM 3650 O O . ALA A 1 464 ? 2.651 19.517 -35.940 1.00 71.06 464 ALA A O 1
ATOM 3651 N N . ASP A 1 465 ? 1.344 17.736 -35.497 1.00 70.75 465 ASP A N 1
ATOM 3652 C CA . ASP A 1 465 ? 0.083 18.332 -35.942 1.00 70.75 465 ASP A CA 1
ATOM 3653 C C . ASP A 1 465 ? -0.401 19.463 -35.030 1.00 70.75 465 ASP A C 1
ATOM 3655 O O . ASP A 1 465 ? -0.071 19.550 -33.843 1.00 70.75 465 ASP A O 1
ATOM 3659 N N . ASP A 1 466 ? -1.206 20.360 -35.584 1.00 72.38 466 ASP A N 1
ATOM 3660 C CA . ASP A 1 466 ? -1.964 21.336 -34.811 1.00 72.38 466 ASP A CA 1
ATOM 3661 C C . ASP A 1 466 ? -2.955 20.624 -33.859 1.00 72.38 466 ASP A C 1
ATOM 3663 O O . ASP A 1 466 ? -3.619 19.659 -34.238 1.00 72.38 466 ASP A O 1
ATOM 3667 N N . PHE A 1 467 ? -3.039 21.090 -32.607 1.00 79.12 467 PHE A N 1
ATOM 3668 C CA . PHE A 1 467 ? -3.890 20.446 -31.604 1.00 79.12 467 PHE A CA 1
ATOM 3669 C C . PHE A 1 467 ? -5.386 20.712 -31.833 1.00 79.12 467 PHE A C 1
ATOM 3671 O O . PHE A 1 467 ? -6.188 19.916 -31.346 1.00 79.12 467 PHE A O 1
ATOM 3678 N N . ASP A 1 468 ? -5.762 21.731 -32.616 1.00 72.38 468 ASP A N 1
ATOM 3679 C CA . ASP A 1 468 ? -7.157 21.946 -33.031 1.00 72.38 468 ASP A CA 1
ATOM 3680 C C . ASP A 1 468 ? -7.600 20.864 -34.036 1.00 72.38 468 ASP A C 1
ATOM 3682 O O . ASP A 1 468 ? -8.731 20.375 -34.004 1.00 72.38 468 ASP A O 1
ATOM 3686 N N . SER A 1 469 ? -6.686 20.425 -34.903 1.00 69.50 469 SER A N 1
ATOM 3687 C CA . SER A 1 469 ? -6.884 19.311 -35.835 1.00 69.50 469 SER A CA 1
ATOM 3688 C C . SER A 1 469 ? -6.908 17.965 -35.106 1.00 69.50 469 SER A C 1
ATOM 3690 O O . SER A 1 469 ? -7.766 17.129 -35.388 1.00 69.50 469 SER A O 1
ATOM 3692 N N . VAL A 1 470 ? -6.031 17.778 -34.110 1.00 69.31 470 VAL A N 1
ATOM 3693 C CA . VAL A 1 470 ? -6.046 16.593 -33.229 1.00 69.31 470 VAL A CA 1
ATOM 3694 C C . VAL A 1 470 ? -7.359 16.510 -32.444 1.00 69.31 470 VAL A C 1
ATOM 3696 O O . VAL A 1 470 ? -7.928 15.425 -32.343 1.00 69.31 470 VAL A O 1
ATOM 3699 N N . GLN A 1 471 ? -7.882 17.637 -31.945 1.00 73.81 471 GLN A N 1
ATOM 3700 C CA . GLN A 1 471 ? -9.165 17.684 -31.236 1.00 73.81 471 GLN A CA 1
ATOM 3701 C C . GLN A 1 471 ? -10.313 17.136 -32.097 1.00 73.81 471 GLN A C 1
ATOM 3703 O O . GLN A 1 471 ? -11.070 16.284 -31.633 1.00 73.81 471 GLN A O 1
ATOM 3708 N N . LYS A 1 472 ? -10.412 17.580 -33.357 1.00 68.62 472 LYS A N 1
ATOM 3709 C CA . LYS A 1 472 ? -11.483 17.170 -34.285 1.00 68.62 472 LYS A CA 1
ATOM 3710 C C . LYS A 1 472 ? -11.471 15.674 -34.608 1.00 68.62 472 LYS A C 1
ATOM 3712 O O . LYS A 1 472 ? -12.528 15.103 -34.848 1.00 68.62 472 LYS A O 1
ATOM 3717 N N . ILE A 1 473 ? -10.291 15.054 -34.633 1.00 64.50 473 ILE A N 1
ATOM 3718 C CA . ILE A 1 473 ? -10.123 13.630 -34.961 1.00 64.50 473 ILE A CA 1
ATOM 3719 C C . ILE A 1 473 ? -10.350 12.750 -33.724 1.00 64.50 473 ILE A C 1
ATOM 3721 O O . ILE A 1 473 ? -10.984 11.702 -33.805 1.00 64.50 473 ILE A O 1
ATOM 3725 N N . MET A 1 474 ? -9.827 13.171 -32.574 1.00 64.81 474 MET A N 1
ATOM 3726 C CA . MET A 1 474 ? -9.744 12.342 -31.371 1.00 64.81 474 MET A CA 1
ATOM 3727 C C . MET A 1 474 ? -11.062 12.277 -30.588 1.00 64.81 474 MET A C 1
ATOM 3729 O O . MET A 1 474 ? -11.418 11.220 -30.051 1.00 64.81 474 MET A O 1
ATOM 3733 N N . ASP A 1 475 ? -11.787 13.394 -30.528 1.00 61.38 475 ASP A N 1
ATOM 3734 C CA . ASP A 1 475 ? -13.035 13.513 -29.778 1.00 61.38 475 ASP A CA 1
ATOM 3735 C C . ASP A 1 475 ? -14.099 14.300 -30.562 1.00 61.38 475 ASP A C 1
ATOM 3737 O O . ASP A 1 475 ? -14.407 15.452 -30.239 1.00 61.38 475 ASP A O 1
ATOM 3741 N N . PRO A 1 476 ? -14.707 13.666 -31.582 1.00 59.69 476 PRO A N 1
ATOM 3742 C CA . PRO A 1 476 ? -15.793 14.270 -32.356 1.00 59.69 476 PRO A CA 1
ATOM 3743 C C . PRO A 1 476 ? -17.001 14.667 -31.489 1.00 59.69 476 PRO A C 1
ATOM 3745 O O . PRO A 1 476 ? -17.793 15.517 -31.884 1.00 59.69 476 PRO A O 1
ATOM 3748 N N . SER A 1 477 ? -17.138 14.051 -30.309 1.00 60.88 477 SER A N 1
ATOM 3749 C CA . SER A 1 477 ? -18.224 14.260 -29.348 1.00 60.88 477 SER A CA 1
ATOM 3750 C C . SER A 1 477 ? -18.014 15.417 -28.362 1.00 60.88 477 SER A C 1
ATOM 3752 O O . SER A 1 477 ? -18.953 15.764 -27.649 1.00 60.88 477 SER A O 1
ATOM 3754 N N . GLY A 1 478 ? -16.817 16.012 -28.291 1.00 68.94 478 GLY A N 1
ATOM 3755 C CA . GLY A 1 478 ? -16.524 17.151 -27.407 1.00 68.94 478 GLY A CA 1
ATOM 3756 C C . GLY A 1 478 ? -16.543 16.849 -25.898 1.00 68.94 478 GLY A C 1
ATOM 3757 O O . GLY A 1 478 ? -16.827 17.740 -25.100 1.00 68.94 478 GLY A O 1
ATOM 3758 N N . ARG A 1 479 ? -16.251 15.606 -25.497 1.00 74.06 479 ARG A N 1
ATOM 3759 C CA . ARG A 1 479 ? -16.112 15.145 -24.099 1.00 74.06 479 ARG A CA 1
ATOM 3760 C C . ARG A 1 479 ? -14.914 15.772 -23.374 1.00 74.06 479 ARG A C 1
ATOM 3762 O O . ARG A 1 479 ? -14.971 16.009 -22.170 1.00 74.06 479 ARG A O 1
ATOM 3769 N N . LEU A 1 480 ? -13.822 16.028 -24.087 1.00 80.38 480 LEU A N 1
ATOM 3770 C CA . LEU A 1 480 ? -12.652 16.738 -23.591 1.00 80.38 480 LEU A CA 1
ATOM 3771 C C . LEU A 1 480 ? -12.834 18.244 -23.794 1.00 80.38 480 LEU A C 1
ATOM 3773 O O . LEU A 1 480 ? -13.040 18.697 -24.923 1.00 80.38 480 LEU A O 1
ATOM 3777 N N . PRO A 1 481 ? -12.665 19.058 -22.741 1.00 82.88 481 PRO A N 1
ATOM 3778 C CA . PRO A 1 481 ? -12.734 20.505 -22.883 1.00 82.88 481 PRO A CA 1
ATOM 3779 C C . PRO A 1 481 ? -11.700 21.049 -23.881 1.00 82.88 481 PRO A C 1
ATOM 3781 O O . PRO A 1 481 ? -10.504 20.782 -23.740 1.00 82.88 481 PRO A O 1
ATOM 3784 N N . SER A 1 482 ? -12.122 21.916 -24.812 1.00 80.88 482 SER A N 1
ATOM 3785 C CA . SER A 1 482 ? -11.241 22.554 -25.815 1.00 80.88 482 SER A CA 1
ATOM 3786 C C . SER A 1 482 ? -10.026 23.258 -25.197 1.00 80.88 482 SER A C 1
ATOM 3788 O O . SER A 1 482 ? -8.936 23.284 -25.766 1.00 80.88 482 SER A O 1
ATOM 3790 N N . ARG A 1 483 ? -10.180 23.761 -23.965 1.00 82.38 483 ARG A N 1
ATOM 3791 C CA . ARG A 1 483 ? -9.105 24.378 -23.175 1.00 82.38 483 ARG A CA 1
ATOM 3792 C C . ARG A 1 483 ? -7.906 23.442 -22.956 1.00 82.38 483 ARG A C 1
ATOM 3794 O O . ARG A 1 483 ? -6.791 23.931 -22.806 1.00 82.38 483 ARG A O 1
ATOM 3801 N N . ILE A 1 484 ? -8.092 22.119 -22.939 1.00 85.38 484 ILE A N 1
ATOM 3802 C CA . ILE A 1 484 ? -6.986 21.153 -22.824 1.00 85.38 484 ILE A CA 1
ATOM 3803 C C . ILE A 1 484 ? -6.063 21.268 -24.040 1.00 85.38 484 ILE A C 1
ATOM 3805 O O . ILE A 1 484 ? -4.858 21.447 -23.866 1.00 85.38 484 ILE A O 1
ATOM 3809 N N . PHE A 1 485 ? -6.616 21.227 -25.253 1.00 84.31 485 PHE A N 1
ATOM 3810 C CA . PHE A 1 485 ? -5.859 21.327 -26.507 1.00 84.31 485 PHE A CA 1
ATOM 3811 C C . PHE A 1 485 ? -5.198 22.691 -26.657 1.00 84.31 485 PHE A C 1
ATOM 3813 O O . PHE A 1 485 ? -4.019 22.772 -27.007 1.00 84.31 485 PHE A O 1
ATOM 3820 N N . GLU A 1 486 ? -5.902 23.748 -26.253 1.00 81.94 486 GLU A N 1
ATOM 3821 C CA . GLU A 1 486 ? -5.333 25.088 -26.189 1.00 81.94 486 GLU A CA 1
ATOM 3822 C C . GLU A 1 486 ? -4.104 25.131 -25.256 1.00 81.94 486 GLU A C 1
ATOM 3824 O O . GLU A 1 486 ? -3.048 25.651 -25.619 1.00 81.94 486 GLU A O 1
ATOM 3829 N N . LEU A 1 487 ? -4.191 24.535 -24.060 1.00 83.12 487 LEU A N 1
ATOM 3830 C CA . LEU A 1 487 ? -3.075 24.470 -23.110 1.00 83.12 487 LEU A CA 1
ATOM 3831 C C . LEU A 1 487 ? -1.920 23.585 -23.604 1.00 83.12 487 LEU A C 1
ATOM 3833 O O . LEU A 1 487 ? -0.759 23.934 -23.362 1.00 83.12 487 LEU A O 1
ATOM 3837 N N . LEU A 1 488 ? -2.204 22.474 -24.296 1.00 85.62 488 LEU A N 1
ATOM 3838 C CA . LEU A 1 488 ? -1.185 21.655 -24.967 1.00 85.62 488 LEU A CA 1
ATOM 3839 C C . LEU A 1 488 ? -0.443 22.487 -26.022 1.00 85.62 488 LEU A C 1
ATOM 3841 O O . LEU A 1 488 ? 0.790 22.537 -26.006 1.00 85.62 488 LEU A O 1
ATOM 3845 N N . GLY A 1 489 ? -1.186 23.211 -26.865 1.00 82.69 489 GLY A N 1
ATOM 3846 C CA . GLY A 1 489 ? -0.650 24.117 -27.878 1.00 82.69 489 GLY A CA 1
ATOM 3847 C C . GLY A 1 489 ? 0.211 25.225 -27.278 1.00 82.69 489 GLY A C 1
ATOM 3848 O O . GLY A 1 489 ? 1.384 25.360 -27.638 1.00 82.69 489 GLY A O 1
ATOM 3849 N N . ARG A 1 490 ? -0.312 25.959 -26.285 1.00 82.81 490 ARG A N 1
ATOM 3850 C CA . ARG A 1 490 ? 0.431 27.019 -25.580 1.00 82.81 490 ARG A CA 1
ATOM 3851 C C . ARG A 1 490 ? 1.720 26.487 -24.944 1.00 82.81 490 ARG A C 1
ATOM 3853 O O . ARG A 1 490 ? 2.764 27.135 -25.039 1.00 82.81 490 ARG A O 1
ATOM 3860 N N . ARG A 1 491 ? 1.692 25.307 -24.306 1.00 84.88 491 ARG A N 1
ATOM 3861 C CA . ARG A 1 491 ? 2.897 24.713 -23.694 1.00 84.88 491 ARG A CA 1
ATOM 3862 C C . ARG A 1 491 ? 3.907 24.224 -24.716 1.00 84.88 491 ARG A C 1
ATOM 3864 O O . ARG A 1 491 ? 5.102 24.381 -24.470 1.00 84.88 491 ARG A O 1
ATOM 3871 N N . ARG A 1 492 ? 3.454 23.687 -25.850 1.00 84.25 492 ARG A N 1
ATOM 3872 C CA . ARG A 1 492 ? 4.335 23.329 -26.965 1.00 84.25 492 ARG A CA 1
ATOM 3873 C C . ARG A 1 492 ? 5.059 24.560 -27.500 1.00 84.25 492 ARG A C 1
ATOM 3875 O O . ARG A 1 492 ? 6.282 24.538 -27.580 1.00 84.25 492 ARG A O 1
ATOM 3882 N N . ILE A 1 493 ? 4.336 25.651 -27.760 1.00 80.19 493 ILE A N 1
ATOM 3883 C CA . ILE A 1 493 ? 4.927 26.920 -28.215 1.00 80.19 493 ILE A CA 1
ATOM 3884 C C . ILE A 1 493 ? 5.940 27.442 -27.190 1.00 80.19 493 ILE A C 1
ATOM 3886 O O . ILE A 1 493 ? 7.073 27.753 -27.546 1.00 80.19 493 ILE A O 1
ATOM 3890 N N . LYS A 1 494 ? 5.582 27.460 -25.899 1.00 83.12 494 LYS A N 1
ATOM 3891 C CA . LYS A 1 494 ? 6.496 27.886 -24.827 1.00 83.12 494 LYS A CA 1
ATOM 3892 C C . LYS A 1 494 ? 7.763 27.027 -24.761 1.00 83.12 494 LYS A C 1
ATOM 3894 O O . LYS A 1 494 ? 8.848 27.559 -24.555 1.00 83.12 494 LYS A O 1
ATOM 3899 N N . ALA A 1 495 ? 7.643 25.713 -24.939 1.00 83.94 495 ALA A N 1
ATOM 3900 C CA . ALA A 1 495 ? 8.788 24.808 -24.948 1.00 83.94 495 ALA A CA 1
ATOM 3901 C C . ALA A 1 495 ? 9.686 25.001 -26.182 1.00 83.94 495 ALA A C 1
ATOM 3903 O O . ALA A 1 495 ? 10.908 24.956 -26.052 1.00 83.94 495 ALA A O 1
ATOM 3904 N N . ILE A 1 496 ? 9.095 25.254 -27.353 1.00 79.19 496 ILE A N 1
ATOM 3905 C CA . ILE A 1 496 ? 9.826 25.574 -28.587 1.00 79.19 496 ILE A CA 1
ATOM 3906 C C . ILE A 1 496 ? 10.587 26.895 -28.432 1.00 79.19 496 ILE A C 1
ATOM 3908 O O . ILE A 1 496 ? 11.786 26.936 -28.711 1.00 79.19 496 ILE A O 1
ATOM 3912 N N . ASN A 1 497 ? 9.930 27.937 -27.917 1.00 82.25 497 ASN A N 1
ATOM 3913 C CA . ASN A 1 497 ? 10.564 29.228 -27.650 1.00 82.25 497 ASN A CA 1
ATOM 3914 C C . ASN A 1 497 ? 11.700 29.084 -26.631 1.00 82.25 497 ASN A C 1
ATOM 3916 O O . ASN A 1 497 ? 12.791 29.581 -26.870 1.00 82.25 497 ASN A O 1
ATOM 3920 N N . ASN A 1 498 ? 11.510 28.284 -25.578 1.00 84.94 498 ASN A N 1
ATOM 3921 C CA . ASN A 1 498 ? 12.557 28.013 -24.593 1.00 84.94 498 ASN A CA 1
ATOM 3922 C C . ASN A 1 498 ? 13.814 27.357 -25.204 1.00 84.94 498 ASN A C 1
ATOM 3924 O O . ASN A 1 498 ? 14.917 27.616 -24.733 1.00 84.94 498 ASN A O 1
ATOM 3928 N N . ILE A 1 499 ? 13.691 26.532 -26.256 1.00 83.94 499 ILE A N 1
ATOM 3929 C CA . ILE A 1 499 ? 14.871 26.020 -26.983 1.00 83.94 499 ILE A CA 1
ATOM 3930 C C . ILE A 1 499 ? 15.630 27.185 -27.634 1.00 83.94 499 ILE A C 1
ATOM 3932 O O . ILE A 1 499 ? 16.848 27.280 -27.485 1.00 83.94 499 ILE A O 1
ATOM 3936 N N . ALA A 1 500 ? 14.921 28.081 -28.327 1.00 81.38 500 ALA A N 1
ATOM 3937 C CA . ALA A 1 500 ? 15.524 29.252 -28.963 1.00 81.38 500 ALA A CA 1
ATOM 3938 C C . ALA A 1 500 ? 16.133 30.226 -27.935 1.00 81.38 500 ALA A C 1
ATOM 3940 O O . ALA A 1 500 ? 17.239 30.728 -28.152 1.00 81.38 500 ALA A O 1
ATOM 3941 N N . ASP A 1 501 ? 15.467 30.428 -26.796 1.00 83.81 501 ASP A N 1
ATOM 3942 C CA . ASP A 1 501 ? 15.927 31.278 -25.696 1.00 83.81 501 ASP A CA 1
ATOM 3943 C C . ASP A 1 501 ? 17.198 30.719 -25.055 1.00 83.81 501 ASP A C 1
ATOM 3945 O O . ASP A 1 501 ? 18.145 31.463 -24.816 1.00 83.81 501 ASP A O 1
ATOM 3949 N N . LEU A 1 502 ? 17.267 29.402 -24.823 1.00 84.50 502 LEU A N 1
ATOM 3950 C CA . LEU A 1 502 ? 18.464 28.755 -24.281 1.00 84.50 502 LEU A CA 1
ATOM 3951 C C . LEU A 1 502 ? 19.649 28.843 -25.250 1.00 84.50 502 LEU A C 1
ATOM 3953 O O . LEU A 1 502 ? 20.761 29.148 -24.815 1.00 84.50 502 LEU A O 1
ATOM 3957 N N . CYS A 1 503 ? 19.424 28.637 -26.553 1.00 82.12 503 CYS A N 1
ATOM 3958 C CA . CYS A 1 503 ? 20.457 28.838 -27.571 1.00 82.12 503 CYS A CA 1
ATOM 3959 C C . CYS A 1 503 ? 20.928 30.300 -27.614 1.00 82.12 503 CYS A C 1
ATOM 3961 O O . CYS A 1 503 ? 22.128 30.556 -27.658 1.00 82.12 503 CYS A O 1
ATOM 3963 N N . SER A 1 504 ? 20.005 31.262 -27.553 1.00 82.06 504 SER A N 1
ATOM 3964 C CA . SER A 1 504 ? 20.321 32.698 -27.575 1.00 82.06 504 SER A CA 1
ATOM 3965 C C . SER A 1 504 ? 21.034 33.161 -26.302 1.00 82.06 504 SER A C 1
ATOM 3967 O O . SER A 1 504 ? 21.974 33.951 -26.367 1.00 82.06 504 SER A O 1
ATOM 3969 N N . ALA A 1 505 ? 20.643 32.638 -25.138 1.00 80.88 505 ALA A N 1
ATOM 3970 C CA . ALA A 1 505 ? 21.305 32.902 -23.865 1.00 80.88 505 ALA A CA 1
ATOM 3971 C C . ALA A 1 505 ? 22.736 32.351 -23.853 1.00 80.88 505 ALA A C 1
ATOM 3973 O O . ALA A 1 505 ? 23.653 33.037 -23.398 1.00 80.88 505 ALA A O 1
ATOM 3974 N N . HIS A 1 506 ? 22.945 31.147 -24.399 1.00 81.81 506 HIS A N 1
ATOM 3975 C CA . HIS A 1 506 ? 24.285 30.578 -24.548 1.00 81.81 506 HIS A CA 1
ATOM 3976 C C . HIS A 1 506 ? 25.129 31.375 -25.546 1.00 81.81 506 HIS A C 1
ATOM 3978 O O . HIS A 1 506 ? 26.276 31.694 -25.252 1.00 81.81 506 HIS A O 1
ATOM 3984 N N . LEU A 1 507 ? 24.545 31.797 -26.673 1.00 78.94 507 LEU A N 1
ATOM 3985 C CA . LEU A 1 507 ? 25.203 32.662 -27.656 1.00 78.94 507 LEU A CA 1
ATOM 3986 C C . LEU A 1 507 ? 25.647 33.997 -27.035 1.00 78.94 507 LEU A C 1
ATOM 3988 O O . LEU A 1 507 ? 26.778 34.427 -27.244 1.00 78.94 507 LEU A O 1
ATOM 3992 N N . LYS A 1 508 ? 24.790 34.617 -26.213 1.00 76.00 508 LYS A N 1
ATOM 3993 C CA . LYS A 1 508 ? 25.113 35.838 -25.461 1.00 76.00 508 LYS A CA 1
ATOM 3994 C C . LYS A 1 508 ? 26.233 35.608 -24.442 1.00 76.00 508 LYS A C 1
ATOM 3996 O O . LYS A 1 508 ? 27.087 36.472 -24.259 1.00 76.00 508 LYS A O 1
ATOM 4001 N N . CYS A 1 509 ? 26.253 34.444 -23.791 1.00 73.50 509 CYS A N 1
ATOM 4002 C CA . CYS A 1 509 ? 27.335 34.064 -22.883 1.00 73.50 509 CYS A CA 1
ATOM 4003 C C . CYS A 1 509 ? 28.668 33.903 -23.634 1.00 73.50 509 CYS A C 1
ATOM 4005 O O . CYS A 1 509 ? 29.693 34.404 -23.175 1.00 73.50 509 CYS A O 1
ATOM 4007 N N . LEU A 1 510 ? 28.646 33.278 -24.817 1.00 69.06 510 LEU A N 1
ATOM 4008 C CA . LEU A 1 510 ? 29.820 33.140 -25.683 1.00 69.06 510 LEU A CA 1
ATOM 4009 C C . LEU A 1 510 ? 30.302 34.499 -26.226 1.00 69.06 510 LEU A C 1
ATOM 4011 O O . LEU A 1 510 ? 31.507 34.725 -26.298 1.00 69.06 510 LEU A O 1
ATOM 4015 N N . SER A 1 511 ? 29.395 35.433 -26.545 1.00 67.12 511 SER A N 1
ATOM 4016 C CA . SER A 1 511 ? 29.757 36.763 -27.068 1.00 67.12 511 SER A CA 1
ATOM 4017 C C . SER A 1 511 ? 30.362 37.705 -26.024 1.00 67.12 511 SER A C 1
ATOM 4019 O O . SER A 1 511 ? 31.018 38.677 -26.383 1.00 67.12 511 SER A O 1
ATOM 4021 N N . GLN A 1 512 ? 30.125 37.453 -24.733 1.00 64.62 512 GLN A N 1
ATOM 4022 C CA . GLN A 1 512 ? 30.648 38.274 -23.633 1.00 64.62 512 GLN A CA 1
ATOM 4023 C C . GLN A 1 512 ? 32.107 37.944 -23.267 1.00 64.62 512 GLN A C 1
ATOM 4025 O O . GLN A 1 512 ? 32.745 38.736 -22.577 1.00 64.62 512 GLN A O 1
ATOM 4030 N N . GLY A 1 513 ? 32.649 36.818 -23.750 1.00 54.16 513 GLY A N 1
ATOM 4031 C CA . GLY A 1 513 ? 34.031 36.401 -23.495 1.00 54.16 513 GLY A CA 1
ATOM 4032 C C . GLY A 1 513 ? 34.345 36.102 -22.020 1.00 54.16 513 GLY A C 1
ATOM 4033 O O . GLY A 1 513 ? 33.509 36.215 -21.125 1.00 54.16 513 GLY A O 1
ATOM 4034 N N . THR A 1 514 ? 35.574 35.666 -21.739 1.00 47.78 514 THR A N 1
ATOM 4035 C CA . THR A 1 514 ? 36.083 35.489 -20.366 1.00 47.78 514 THR A CA 1
ATOM 4036 C C . THR A 1 514 ? 36.580 36.811 -19.772 1.00 47.78 514 THR A C 1
ATOM 4038 O O . THR A 1 514 ? 37.401 37.473 -20.413 1.00 47.78 514 THR A O 1
ATOM 4041 N N . PRO A 1 515 ? 36.218 37.179 -18.528 1.00 44.94 515 PRO A N 1
ATOM 4042 C CA . PRO A 1 515 ? 36.874 38.285 -17.838 1.00 44.94 515 PRO A CA 1
ATOM 4043 C C . PRO A 1 515 ? 38.332 37.922 -17.477 1.00 44.94 515 PRO A C 1
ATOM 4045 O O . PRO A 1 515 ? 38.566 37.103 -16.596 1.00 44.94 515 PRO A O 1
ATOM 4048 N N . ARG A 1 516 ? 39.282 38.582 -18.162 1.00 40.44 516 ARG A N 1
ATOM 4049 C CA . ARG A 1 516 ? 40.736 38.745 -17.896 1.00 40.44 516 ARG A CA 1
ATOM 4050 C C . ARG A 1 516 ? 41.656 37.506 -17.877 1.00 40.44 516 ARG A C 1
ATOM 4052 O O . ARG A 1 516 ? 41.738 36.794 -16.886 1.00 40.44 516 ARG A O 1
ATOM 4059 N N . ASN A 1 517 ? 42.538 37.428 -18.884 1.00 36.84 517 ASN A N 1
ATOM 4060 C CA . ASN A 1 517 ? 43.972 37.746 -18.727 1.00 36.84 517 ASN A CA 1
ATOM 4061 C C . ASN A 1 517 ? 44.575 38.070 -20.122 1.00 36.84 517 ASN A C 1
ATOM 4063 O O . ASN A 1 517 ? 44.532 37.204 -20.995 1.00 36.84 517 ASN A O 1
ATOM 4067 N N . PRO A 1 518 ? 45.069 39.292 -20.405 1.00 38.62 518 PRO A N 1
ATOM 4068 C CA . PRO A 1 518 ? 45.540 39.645 -21.744 1.00 38.62 518 PRO A CA 1
ATOM 4069 C C . PRO A 1 518 ? 46.926 39.043 -22.009 1.00 38.62 518 PRO A C 1
ATOM 4071 O O . PRO A 1 518 ? 47.916 39.465 -21.411 1.00 38.62 518 PRO A O 1
ATOM 4074 N N . MET A 1 519 ? 47.031 38.099 -22.948 1.00 36.66 519 MET A N 1
ATOM 4075 C CA . MET A 1 519 ? 48.316 37.842 -23.602 1.00 36.66 519 MET A CA 1
ATOM 4076 C C . MET A 1 519 ? 48.596 38.990 -24.574 1.00 36.66 519 MET A C 1
ATOM 4078 O O . MET A 1 519 ? 47.833 39.225 -25.509 1.00 36.66 519 MET A O 1
ATOM 4082 N N . LYS A 1 520 ? 49.696 39.715 -24.346 1.00 38.25 520 LYS A N 1
ATOM 4083 C CA . LYS A 1 520 ? 50.227 40.691 -25.301 1.00 38.25 520 LYS A CA 1
ATOM 4084 C C . LYS A 1 520 ? 50.680 39.954 -26.559 1.00 38.25 520 LYS A C 1
ATOM 4086 O O . LYS A 1 520 ? 51.683 39.248 -26.524 1.00 38.25 520 LYS A O 1
ATOM 4091 N N . VAL A 1 521 ? 49.995 40.187 -27.670 1.00 40.28 521 VAL A N 1
ATOM 4092 C CA . VAL A 1 521 ? 50.517 39.894 -29.005 1.00 40.28 521 VAL A CA 1
ATOM 4093 C C . VAL A 1 521 ? 50.437 41.192 -29.809 1.00 40.28 521 VAL A C 1
ATOM 4095 O O . VAL A 1 521 ? 49.361 41.737 -30.017 1.00 40.28 521 VAL A O 1
ATOM 4098 N N . HIS A 1 522 ? 51.607 41.720 -30.175 1.00 38.22 522 HIS A N 1
ATOM 4099 C CA . HIS A 1 522 ? 51.822 42.836 -31.108 1.00 38.22 522 HIS A CA 1
ATOM 4100 C C . HIS A 1 522 ? 51.055 44.155 -30.872 1.00 38.22 522 HIS A C 1
ATOM 4102 O O . HIS A 1 522 ? 50.350 44.640 -31.747 1.00 38.22 522 HIS A O 1
ATOM 4108 N N . GLY A 1 523 ? 51.297 44.814 -29.735 1.00 40.34 523 GLY A N 1
ATOM 4109 C CA . GLY A 1 523 ? 51.358 46.287 -29.686 1.00 40.34 523 GLY A CA 1
ATOM 4110 C C . GLY A 1 523 ? 50.089 47.108 -29.968 1.00 40.34 523 GLY A C 1
ATOM 4111 O O . GLY A 1 523 ? 50.190 48.330 -30.000 1.00 40.34 523 GLY A O 1
ATOM 4112 N N . LEU A 1 524 ? 48.908 46.507 -30.112 1.00 34.03 524 LEU A N 1
ATOM 4113 C CA . LEU A 1 524 ? 47.641 47.236 -30.199 1.00 34.03 524 LEU A CA 1
ATOM 4114 C C . LEU A 1 524 ? 46.673 46.743 -29.126 1.00 34.03 524 LEU A C 1
ATOM 4116 O O . LEU A 1 524 ? 46.464 45.547 -28.946 1.00 34.03 524 LEU A O 1
ATOM 4120 N N . ASN A 1 525 ? 46.092 47.695 -28.401 1.00 48.41 525 ASN A N 1
ATOM 4121 C CA . ASN A 1 525 ? 45.018 47.456 -27.449 1.00 48.41 525 ASN A CA 1
ATOM 4122 C C . ASN A 1 525 ? 43.716 47.313 -28.253 1.00 48.41 525 ASN A C 1
ATOM 4124 O O . ASN A 1 525 ? 43.321 48.265 -28.927 1.00 48.41 525 ASN A O 1
ATOM 4128 N N . PRO A 1 526 ? 43.067 46.141 -28.234 1.00 41.34 526 PRO A N 1
ATOM 4129 C CA . PRO A 1 526 ? 41.653 46.173 -27.884 1.00 41.34 526 PRO A CA 1
ATOM 4130 C C . PRO A 1 526 ? 41.209 44.945 -27.078 1.00 41.34 526 PRO A C 1
ATOM 4132 O O . PRO A 1 526 ? 41.691 43.827 -27.242 1.00 41.34 526 PRO A O 1
ATOM 4135 N N . SER A 1 527 ? 40.203 45.171 -26.248 1.00 48.31 527 SER A N 1
ATOM 4136 C CA . SER A 1 527 ? 39.224 44.214 -25.727 1.00 48.31 527 SER A CA 1
ATOM 4137 C C . SER A 1 527 ? 38.749 43.171 -26.762 1.00 48.31 527 SER A C 1
ATOM 4139 O O . SER A 1 527 ? 37.676 43.326 -27.342 1.00 48.31 527 SER A O 1
ATOM 4141 N N . SER A 1 528 ? 39.531 42.120 -27.023 1.00 47.59 528 SER A N 1
ATOM 4142 C CA . SER A 1 528 ? 39.284 41.173 -28.120 1.00 47.59 528 SER A CA 1
ATOM 4143 C C . SER A 1 528 ? 39.243 39.719 -27.636 1.00 47.59 528 SER A C 1
ATOM 4145 O O . SER A 1 528 ? 40.112 39.248 -26.905 1.00 47.59 528 SER A O 1
ATOM 4147 N N . LEU A 1 529 ? 38.163 39.033 -28.022 1.00 53.00 529 LEU A N 1
ATOM 4148 C CA . LEU A 1 529 ? 37.927 37.593 -27.876 1.00 53.00 529 LEU A CA 1
ATOM 4149 C C . LEU A 1 529 ? 39.078 36.797 -28.522 1.00 53.00 529 LEU A C 1
ATOM 4151 O O . LEU A 1 529 ? 39.609 37.226 -29.547 1.00 53.00 529 LEU A O 1
ATOM 4155 N N . SER A 1 530 ? 39.461 35.637 -27.971 1.00 60.72 530 SER A N 1
ATOM 4156 C CA . SER A 1 530 ? 40.499 34.808 -28.607 1.00 60.72 530 SER A CA 1
ATOM 4157 C C . SER A 1 530 ? 40.016 34.245 -29.953 1.00 60.72 530 SER A C 1
ATOM 4159 O O . SER A 1 530 ? 38.814 34.065 -30.159 1.00 60.72 530 SER A O 1
ATOM 4161 N N . GLN A 1 531 ? 40.937 33.902 -30.865 1.00 60.38 531 GLN A N 1
ATOM 4162 C CA . GLN A 1 531 ? 40.596 33.248 -32.141 1.00 60.38 531 GLN A CA 1
ATOM 4163 C C . GLN A 1 531 ? 39.748 31.976 -31.925 1.00 60.38 531 GLN A C 1
ATOM 4165 O O . GLN A 1 531 ? 38.821 31.712 -32.690 1.00 60.38 531 GLN A O 1
ATOM 4170 N N . HIS A 1 532 ? 40.003 31.235 -30.840 1.00 62.53 532 HIS A N 1
ATOM 4171 C CA . HIS A 1 532 ? 39.215 30.073 -30.419 1.00 62.53 532 HIS A CA 1
ATOM 4172 C C . HIS A 1 532 ? 37.788 30.441 -29.982 1.00 62.53 532 HIS A C 1
ATOM 4174 O O . HIS A 1 532 ? 36.841 29.756 -30.364 1.00 62.53 532 HIS A O 1
ATOM 4180 N N . ASP A 1 533 ? 37.612 31.533 -29.230 1.00 63.06 533 ASP A N 1
ATOM 4181 C CA . ASP A 1 533 ? 36.285 32.014 -28.818 1.00 63.06 533 ASP A CA 1
ATOM 4182 C C . ASP A 1 533 ? 35.471 32.498 -30.028 1.00 63.06 533 ASP A C 1
ATOM 4184 O O . ASP A 1 533 ? 34.280 32.204 -30.120 1.00 63.06 533 ASP A O 1
ATOM 4188 N N . MET A 1 534 ? 36.109 33.173 -30.993 1.00 65.94 534 MET A N 1
ATOM 4189 C CA . MET A 1 534 ? 35.457 33.627 -32.230 1.00 65.94 534 MET A CA 1
ATOM 4190 C C . MET A 1 534 ? 35.021 32.459 -33.124 1.00 65.94 534 MET A C 1
ATOM 4192 O O . MET A 1 534 ? 33.917 32.481 -33.669 1.00 65.94 534 MET A O 1
ATOM 4196 N N . LEU A 1 535 ? 35.853 31.420 -33.251 1.00 68.94 535 LEU A N 1
ATOM 4197 C CA . LEU A 1 535 ? 35.520 30.222 -34.027 1.00 68.94 535 LEU A CA 1
ATOM 4198 C C . LEU A 1 535 ? 34.425 29.392 -33.359 1.00 68.94 535 LEU A C 1
ATOM 4200 O O . LEU A 1 535 ? 33.496 28.957 -34.038 1.00 68.94 535 LEU A O 1
ATOM 4204 N N . LYS A 1 536 ? 34.480 29.227 -32.032 1.00 72.38 536 LYS A N 1
ATOM 4205 C CA . LYS A 1 536 ? 33.430 28.540 -31.272 1.00 72.38 536 LYS A CA 1
ATOM 4206 C C . LYS A 1 536 ? 32.100 29.294 -31.339 1.00 72.38 536 LYS A C 1
ATOM 4208 O O . LYS A 1 536 ? 31.068 28.676 -31.588 1.00 72.38 536 LYS A O 1
ATOM 4213 N N . LEU A 1 537 ? 32.120 30.620 -31.179 1.00 73.50 537 LEU A N 1
ATOM 4214 C CA . LEU A 1 537 ? 30.943 31.480 -31.330 1.00 73.50 537 LEU A CA 1
ATOM 4215 C C . LEU A 1 537 ? 30.350 31.373 -32.744 1.00 73.50 537 LEU A C 1
ATOM 4217 O O . LEU A 1 537 ? 29.143 31.185 -32.883 1.00 73.50 537 LEU A O 1
ATOM 4221 N N . GLY A 1 538 ? 31.186 31.439 -33.786 1.00 70.44 538 GLY A N 1
ATOM 4222 C CA . GLY A 1 538 ? 30.756 31.320 -35.182 1.00 70.44 538 GLY A CA 1
ATOM 4223 C C . GLY A 1 538 ? 30.212 29.933 -35.540 1.00 70.44 538 GLY A C 1
ATOM 4224 O O . GLY A 1 538 ? 29.192 29.839 -36.224 1.00 70.44 538 GLY A O 1
ATOM 4225 N N . SER A 1 539 ? 30.848 28.866 -35.048 1.00 74.44 539 SER A N 1
ATOM 4226 C CA . SER A 1 539 ? 30.407 27.476 -35.232 1.00 74.44 539 SER A CA 1
ATOM 4227 C C . SER A 1 539 ? 29.077 27.211 -34.518 1.00 74.44 539 SER A C 1
ATOM 4229 O O . SER A 1 539 ? 28.132 26.716 -35.133 1.00 74.44 539 SER A O 1
ATOM 4231 N N . PHE A 1 540 ? 28.945 27.648 -33.260 1.00 78.38 540 PHE A N 1
ATOM 4232 C CA . PHE A 1 540 ? 27.698 27.542 -32.501 1.00 78.38 540 PHE A CA 1
ATOM 4233 C C . PHE A 1 540 ? 26.564 28.353 -33.149 1.00 78.38 540 PHE A C 1
ATOM 4235 O O . PHE A 1 540 ? 25.455 27.842 -33.306 1.00 78.38 540 PHE A O 1
ATOM 4242 N N . PHE A 1 541 ? 26.826 29.595 -33.577 1.00 79.12 541 PHE A N 1
ATOM 4243 C CA . PHE A 1 541 ? 25.847 30.437 -34.276 1.00 79.12 541 PHE A CA 1
ATOM 4244 C C . PHE A 1 541 ? 25.381 29.801 -35.591 1.00 79.12 541 PHE A C 1
ATOM 4246 O O . PHE A 1 541 ? 24.182 29.687 -35.836 1.00 79.12 541 PHE A O 1
ATOM 4253 N N . ARG A 1 542 ? 26.318 29.318 -36.418 1.00 73.44 542 ARG A N 1
ATOM 4254 C CA . ARG A 1 542 ? 26.005 28.648 -37.688 1.00 73.44 542 ARG A CA 1
ATOM 4255 C C . ARG A 1 542 ? 25.183 27.381 -37.461 1.00 73.44 542 ARG A C 1
ATOM 4257 O O . ARG A 1 542 ? 24.136 27.236 -38.089 1.00 73.44 542 ARG A O 1
ATOM 4264 N N . GLY A 1 543 ? 25.612 26.513 -36.544 1.00 73.06 543 GLY A N 1
ATOM 4265 C CA . GLY A 1 543 ? 24.926 25.258 -36.236 1.00 73.06 543 GLY A CA 1
ATOM 4266 C C . GLY A 1 543 ? 23.520 25.468 -35.675 1.00 73.06 543 GLY A C 1
ATOM 4267 O O . GLY A 1 543 ? 22.587 24.769 -36.063 1.00 73.06 543 GLY A O 1
ATOM 4268 N N . THR A 1 544 ? 23.334 26.467 -34.807 1.00 78.00 544 THR A N 1
ATOM 4269 C CA . THR A 1 544 ? 22.035 26.731 -34.164 1.00 78.00 544 THR A CA 1
ATOM 4270 C C . THR A 1 544 ? 21.100 27.624 -34.979 1.00 78.00 544 THR A C 1
ATOM 4272 O O . THR A 1 544 ? 19.905 27.629 -34.696 1.00 78.00 544 THR A O 1
ATOM 4275 N N . SER A 1 545 ? 21.579 28.304 -36.028 1.00 72.75 545 SER A N 1
ATOM 4276 C CA . SER A 1 545 ? 20.775 29.216 -36.863 1.00 72.75 545 SER A CA 1
ATOM 4277 C C . SER A 1 545 ? 19.503 28.572 -37.440 1.00 72.75 545 SER A C 1
ATOM 4279 O O . SER A 1 545 ? 18.422 29.159 -37.376 1.00 72.75 545 SER A O 1
ATOM 4281 N N . ALA A 1 546 ? 19.585 27.319 -37.905 1.00 67.31 546 ALA A N 1
ATOM 4282 C CA . ALA A 1 546 ? 18.438 26.554 -38.408 1.00 67.31 546 ALA A CA 1
ATOM 4283 C C . ALA A 1 546 ? 17.403 26.216 -37.313 1.00 67.31 546 ALA A C 1
ATOM 4285 O O . ALA A 1 546 ? 16.225 26.016 -37.604 1.00 67.31 546 ALA A O 1
ATOM 4286 N N . VAL A 1 547 ? 17.840 26.194 -36.050 1.00 68.62 547 VAL A N 1
ATOM 4287 C CA . VAL A 1 547 ? 17.046 25.912 -34.843 1.00 68.62 547 VAL A CA 1
ATOM 4288 C C . VAL A 1 547 ? 16.678 27.212 -34.099 1.00 68.62 547 VAL A C 1
ATOM 4290 O O . VAL A 1 547 ? 15.992 27.180 -33.083 1.00 68.62 547 VAL A O 1
ATOM 4293 N N . GLN A 1 548 ? 17.089 28.386 -34.577 1.00 64.75 548 GLN A N 1
ATOM 4294 C CA . GLN A 1 548 ? 16.710 29.691 -34.012 1.00 64.75 548 GLN A CA 1
ATOM 4295 C C . GLN A 1 548 ? 15.575 30.371 -34.792 1.00 64.75 548 GLN A C 1
ATOM 4297 O O . GLN A 1 548 ? 14.936 31.276 -34.263 1.00 64.75 548 GLN A O 1
ATOM 4302 N N . GLY A 1 549 ? 15.280 29.911 -36.013 1.00 63.09 549 GLY A N 1
ATOM 4303 C CA . GLY A 1 549 ? 14.176 30.423 -36.828 1.00 63.09 549 GLY A CA 1
ATOM 4304 C C . GLY A 1 549 ? 12.780 30.183 -36.232 1.00 63.09 549 GLY A C 1
ATOM 4305 O O . GLY A 1 549 ? 12.566 29.265 -35.426 1.00 63.09 549 GLY A O 1
ATOM 4306 N N . THR A 1 550 ? 11.821 31.010 -36.664 1.00 54.59 550 THR A N 1
ATOM 4307 C CA . THR A 1 550 ? 10.395 30.878 -36.336 1.00 54.59 550 THR A CA 1
ATOM 4308 C C . THR A 1 550 ? 9.829 29.555 -36.856 1.00 54.59 550 THR A C 1
ATOM 4310 O O . THR A 1 550 ? 10.253 29.016 -37.879 1.00 54.59 550 THR A O 1
ATOM 4313 N N . CYS A 1 551 ? 8.898 28.990 -36.089 1.00 52.28 551 CYS A N 1
ATOM 4314 C CA . CYS A 1 551 ? 8.377 27.640 -36.281 1.00 52.28 551 CYS A CA 1
ATOM 4315 C C . CYS A 1 551 ? 7.782 27.444 -37.688 1.00 52.28 551 CYS A C 1
ATOM 4317 O O . CYS A 1 551 ? 6.883 28.184 -38.083 1.00 52.28 551 CYS A O 1
ATOM 4319 N N . LYS A 1 552 ? 8.216 26.408 -38.418 1.00 54.19 552 LYS A N 1
ATOM 4320 C CA . LYS A 1 552 ? 7.435 25.880 -39.547 1.00 54.19 552 LYS A CA 1
ATOM 4321 C C . LYS A 1 552 ? 6.272 25.059 -38.977 1.00 54.19 552 LYS A C 1
ATOM 4323 O O . LYS A 1 552 ? 6.474 24.298 -38.024 1.00 54.19 552 LYS A O 1
ATOM 4328 N N . ALA A 1 553 ? 5.068 25.210 -39.530 1.00 52.00 553 ALA A N 1
ATOM 4329 C CA . ALA A 1 553 ? 3.938 24.339 -39.204 1.00 52.00 553 ALA A CA 1
ATOM 4330 C C . ALA A 1 553 ? 4.330 22.864 -39.444 1.00 52.00 553 ALA A C 1
ATOM 4332 O O . ALA A 1 553 ? 4.951 22.563 -40.463 1.00 52.00 553 ALA A O 1
ATOM 4333 N N . GLY A 1 554 ? 4.023 21.965 -38.501 1.00 58.06 554 GLY A N 1
ATOM 4334 C CA . GLY A 1 554 ? 4.295 20.525 -38.649 1.00 58.06 554 GLY A CA 1
ATOM 4335 C C . GLY A 1 554 ? 5.627 20.008 -38.077 1.00 58.06 554 GLY A C 1
ATOM 4336 O O . GLY A 1 554 ? 6.083 18.945 -38.481 1.00 58.06 554 GLY A O 1
ATOM 4337 N N . THR A 1 555 ? 6.289 20.733 -37.164 1.00 67.38 555 THR A N 1
ATOM 4338 C CA . THR A 1 555 ? 7.549 20.292 -36.523 1.00 67.38 555 THR A CA 1
ATOM 4339 C C . THR A 1 555 ? 7.372 20.021 -35.027 1.00 67.38 555 THR A C 1
ATOM 4341 O O . THR A 1 555 ? 6.942 20.902 -34.282 1.00 67.38 555 THR A O 1
ATOM 4344 N N . SER A 1 556 ? 7.709 18.808 -34.564 1.00 79.88 556 SER A N 1
ATOM 4345 C CA . SER A 1 556 ? 7.598 18.441 -33.144 1.00 79.88 556 SER A CA 1
ATOM 4346 C C . SER A 1 556 ? 8.789 18.951 -32.317 1.00 79.88 556 SER A C 1
ATOM 4348 O O . SER A 1 556 ? 9.859 19.267 -32.850 1.00 79.88 556 SER A O 1
ATOM 4350 N N . ILE A 1 557 ? 8.650 18.989 -30.983 1.00 82.31 557 ILE A N 1
ATOM 4351 C CA . ILE A 1 557 ? 9.777 19.325 -30.091 1.00 82.31 557 ILE A CA 1
ATOM 4352 C C . ILE A 1 557 ? 10.902 18.301 -30.259 1.00 82.31 557 ILE A C 1
ATOM 4354 O O . ILE A 1 557 ? 12.074 18.675 -30.283 1.00 82.31 557 ILE A O 1
ATOM 4358 N N . ASN A 1 558 ? 10.560 17.018 -30.396 1.00 83.94 558 ASN A N 1
ATOM 4359 C CA . ASN A 1 558 ? 11.543 15.961 -30.600 1.00 83.94 558 ASN A CA 1
ATOM 4360 C C . ASN A 1 558 ? 12.323 16.134 -31.905 1.00 83.94 558 ASN A C 1
ATOM 4362 O O . ASN A 1 558 ? 13.533 15.921 -31.900 1.00 83.94 558 ASN A O 1
ATOM 4366 N N . ASP A 1 559 ? 11.684 16.552 -32.997 1.00 81.44 559 ASP A N 1
ATOM 4367 C CA . ASP A 1 559 ? 12.393 16.803 -34.259 1.00 81.44 559 ASP A CA 1
ATOM 4368 C C . ASP A 1 559 ? 13.368 17.971 -34.120 1.00 81.44 559 ASP A C 1
ATOM 4370 O O . ASP A 1 559 ? 14.502 17.900 -34.589 1.00 81.44 559 ASP A O 1
ATOM 4374 N N . ARG A 1 560 ? 12.975 19.005 -33.374 1.00 79.00 560 ARG A N 1
ATOM 4375 C CA . ARG A 1 560 ? 13.823 20.164 -33.078 1.00 79.00 560 ARG A CA 1
ATOM 4376 C C . ARG A 1 560 ? 15.001 19.809 -32.168 1.00 79.00 560 ARG A C 1
ATOM 4378 O O . ARG A 1 560 ? 16.120 20.254 -32.405 1.00 79.00 560 ARG A O 1
ATOM 4385 N N . LEU A 1 561 ? 14.778 18.963 -31.160 1.00 84.06 561 LEU A N 1
ATOM 4386 C CA . LEU A 1 561 ? 15.840 18.424 -30.307 1.00 84.06 561 LEU A CA 1
ATOM 4387 C C . LEU A 1 561 ? 16.777 17.494 -31.086 1.00 84.06 561 LEU A C 1
ATOM 4389 O O . LEU A 1 561 ? 17.979 17.529 -30.847 1.00 84.06 561 LEU A O 1
ATOM 4393 N N . LYS A 1 562 ? 16.265 16.693 -32.029 1.00 84.19 562 LYS A N 1
ATOM 4394 C CA . LYS A 1 562 ? 17.088 15.869 -32.930 1.00 84.19 562 LYS A CA 1
ATOM 4395 C C . LYS A 1 562 ? 17.945 16.732 -33.853 1.00 84.19 562 LYS A C 1
ATOM 4397 O O . LYS A 1 562 ? 19.127 16.448 -33.991 1.00 84.19 562 LYS A O 1
ATOM 4402 N N . GLN A 1 563 ? 17.377 17.788 -34.438 1.00 81.94 563 GLN A N 1
ATOM 4403 C CA . GLN A 1 563 ? 18.123 18.754 -35.250 1.00 81.94 563 GLN A CA 1
ATOM 4404 C C . GLN A 1 563 ? 19.223 19.428 -34.430 1.00 81.94 563 GLN A C 1
ATOM 4406 O O . GLN A 1 563 ? 20.366 19.470 -34.870 1.00 81.94 563 GLN A O 1
ATOM 4411 N N . LEU A 1 564 ? 18.899 19.872 -33.211 1.00 82.31 564 LEU A N 1
ATOM 4412 C CA . LEU A 1 564 ? 19.862 20.468 -32.290 1.00 82.31 564 LEU A CA 1
ATOM 4413 C C . LEU A 1 564 ? 20.988 19.476 -31.952 1.00 82.31 564 LEU A C 1
ATOM 4415 O O . LEU A 1 564 ? 22.155 19.794 -32.123 1.00 82.31 564 LEU A O 1
ATOM 4419 N N . ARG A 1 565 ? 20.649 18.240 -31.567 1.00 84.81 565 ARG A N 1
ATOM 4420 C CA . ARG A 1 565 ? 21.617 17.170 -31.254 1.00 84.81 565 ARG A CA 1
ATOM 4421 C C . ARG A 1 565 ? 22.427 16.678 -32.456 1.00 84.81 565 ARG A C 1
ATOM 4423 O O . ARG A 1 565 ? 23.432 16.006 -32.261 1.00 84.81 565 ARG A O 1
ATOM 4430 N N . GLY A 1 566 ? 21.976 16.959 -33.675 1.00 80.44 566 GLY A N 1
ATOM 4431 C CA . GLY A 1 566 ? 22.665 16.597 -34.912 1.00 80.44 566 GLY A CA 1
ATOM 4432 C C . GLY A 1 566 ? 23.804 17.546 -35.290 1.00 80.44 566 GLY A C 1
ATOM 4433 O O . GLY A 1 566 ? 24.560 17.231 -36.208 1.00 80.44 566 GLY A O 1
ATOM 4434 N N . ILE A 1 567 ? 23.934 18.687 -34.607 1.00 78.00 567 ILE A N 1
ATOM 4435 C CA . ILE A 1 567 ? 25.013 19.651 -34.833 1.00 78.00 567 ILE A CA 1
ATOM 4436 C C . ILE A 1 567 ? 26.314 19.073 -34.267 1.00 78.00 567 ILE A C 1
ATOM 4438 O O . ILE A 1 567 ? 26.404 18.773 -33.077 1.00 78.00 567 ILE A O 1
ATOM 4442 N N . LYS A 1 568 ? 27.315 18.926 -35.135 1.00 74.44 568 LYS A N 1
ATOM 4443 C CA . LYS A 1 568 ? 28.652 18.420 -34.802 1.00 74.44 568 LYS A CA 1
ATOM 4444 C C . LYS A 1 568 ? 29.676 19.548 -34.838 1.00 74.44 568 LYS A C 1
ATOM 4446 O O . LYS A 1 568 ? 29.423 20.592 -35.434 1.00 74.44 568 LYS A O 1
ATOM 4451 N N . ASP A 1 569 ? 30.835 19.318 -34.228 1.00 67.38 569 ASP A N 1
ATOM 4452 C CA . ASP A 1 569 ? 31.943 20.267 -34.286 1.00 67.38 569 ASP A CA 1
ATOM 4453 C C . ASP A 1 569 ? 32.488 20.386 -35.719 1.00 67.38 569 ASP A C 1
ATOM 4455 O O . ASP A 1 569 ? 32.998 19.419 -36.297 1.00 67.38 569 ASP A O 1
ATOM 4459 N N . ASP A 1 570 ? 32.442 21.594 -36.277 1.00 58.59 570 ASP A N 1
ATOM 4460 C CA . ASP A 1 570 ? 33.197 21.927 -37.480 1.00 58.59 570 ASP A CA 1
ATOM 4461 C C . ASP A 1 570 ? 34.679 22.006 -37.088 1.00 58.59 570 ASP A C 1
ATOM 4463 O O . ASP A 1 570 ? 35.112 22.939 -36.407 1.00 58.59 570 ASP A O 1
ATOM 4467 N N . LYS A 1 571 ? 35.477 21.006 -37.479 1.00 51.47 571 LYS A N 1
ATOM 4468 C CA . LYS A 1 571 ? 36.931 21.000 -37.252 1.00 51.47 571 LYS A CA 1
ATOM 4469 C C . LYS A 1 571 ? 37.605 22.094 -38.089 1.00 51.47 571 LYS A C 1
ATOM 4471 O O . LYS A 1 571 ? 38.181 21.819 -39.138 1.00 51.47 571 LYS A O 1
ATOM 4476 N N . TYR A 1 572 ? 37.569 23.337 -37.627 1.00 51.34 572 TYR A N 1
ATOM 4477 C CA . TYR A 1 572 ? 38.440 24.390 -38.139 1.00 51.34 572 TYR A CA 1
ATOM 4478 C C . TYR A 1 572 ? 39.841 24.144 -37.575 1.00 51.34 572 TYR A C 1
ATOM 4480 O O . TYR A 1 572 ? 40.123 24.502 -36.436 1.00 51.34 572 TYR A O 1
ATOM 4488 N N . GLY A 1 573 ? 40.670 23.436 -38.348 1.00 47.16 573 GLY A N 1
ATOM 4489 C CA . GLY A 1 573 ? 41.967 22.884 -37.948 1.00 47.16 573 GLY A CA 1
ATOM 4490 C C . GLY A 1 573 ? 42.874 23.841 -37.174 1.00 47.16 573 GLY A C 1
ATOM 4491 O O . GLY A 1 573 ? 43.649 24.590 -37.762 1.00 47.16 573 GLY A O 1
ATOM 4492 N N . LEU A 1 574 ? 42.825 23.749 -35.846 1.00 47.25 574 LEU A N 1
ATOM 4493 C CA . LEU A 1 574 ? 43.741 24.415 -34.930 1.00 47.25 574 LEU A CA 1
ATOM 4494 C C . LEU A 1 574 ? 44.556 23.354 -34.202 1.00 47.25 574 LEU A C 1
ATOM 4496 O O . LEU A 1 574 ? 44.018 22.413 -33.625 1.00 47.25 574 LEU A O 1
ATOM 4500 N N . LEU A 1 575 ? 45.875 23.491 -34.313 1.00 44.78 575 LEU A N 1
ATOM 4501 C CA . LEU A 1 575 ? 46.863 22.459 -34.001 1.00 44.78 575 LEU A CA 1
ATOM 4502 C C . LEU A 1 575 ? 47.345 22.477 -32.537 1.00 44.78 575 LEU A C 1
ATOM 4504 O O . LEU A 1 575 ? 48.295 21.769 -32.216 1.00 44.78 575 LEU A O 1
ATOM 4508 N N . SER A 1 576 ? 46.735 23.258 -31.637 1.00 50.59 576 SER A N 1
ATOM 4509 C CA . SER A 1 576 ? 47.153 23.286 -30.228 1.00 50.59 576 SER A CA 1
ATOM 4510 C C . SER A 1 576 ? 46.015 23.592 -29.248 1.00 50.59 576 SER A C 1
ATOM 4512 O O . SER A 1 576 ? 45.458 24.688 -29.206 1.00 50.59 576 SER A O 1
ATOM 4514 N N . GLU A 1 577 ? 45.685 22.608 -28.409 1.00 53.38 577 GLU A N 1
ATOM 4515 C CA . GLU A 1 577 ? 44.792 22.778 -27.261 1.00 53.38 577 GLU A CA 1
ATOM 4516 C C . GLU A 1 577 ? 45.507 23.588 -26.165 1.00 53.38 577 GLU A C 1
ATOM 4518 O O . GLU A 1 577 ? 46.585 23.213 -25.703 1.00 53.38 577 GLU A O 1
ATOM 4523 N N . SER A 1 578 ? 44.918 24.707 -25.726 1.00 52.03 578 SER A N 1
ATOM 4524 C CA . SER A 1 578 ? 45.432 25.484 -24.589 1.00 52.03 578 SER A CA 1
ATOM 4525 C C . SER A 1 578 ? 44.572 25.246 -23.341 1.00 52.03 578 SER A C 1
ATOM 4527 O O . SER A 1 578 ? 43.385 25.587 -23.360 1.00 52.03 578 SER A O 1
ATOM 4529 N N . PRO A 1 579 ? 45.137 24.764 -22.213 1.00 54.28 579 PRO A N 1
ATOM 4530 C CA . PRO A 1 579 ? 44.385 24.521 -20.972 1.00 54.28 579 PRO A CA 1
ATOM 4531 C C . PRO A 1 579 ? 43.818 25.802 -20.326 1.00 54.28 579 PRO A C 1
ATOM 4533 O O . PRO A 1 579 ? 42.964 25.743 -19.436 1.00 54.28 579 PRO A O 1
ATOM 4536 N N . HIS A 1 580 ? 44.258 26.973 -20.796 1.00 52.53 580 HIS A N 1
ATOM 4537 C CA . HIS A 1 580 ? 43.822 28.286 -20.321 1.00 52.53 580 HIS A CA 1
ATOM 4538 C C . HIS A 1 580 ? 42.701 28.890 -21.190 1.00 52.53 580 HIS A C 1
ATOM 4540 O O . HIS A 1 580 ? 42.115 29.902 -20.811 1.00 52.53 580 HIS A O 1
ATOM 4546 N N . CYS A 1 581 ? 42.353 28.266 -22.324 1.00 55.19 581 CYS A N 1
ATOM 4547 C CA . CYS A 1 581 ? 41.301 28.736 -23.225 1.00 55.19 581 CYS A CA 1
ATOM 4548 C C . CYS A 1 581 ? 39.945 28.096 -22.886 1.00 55.19 581 CYS A C 1
ATOM 4550 O O . CYS A 1 581 ? 39.788 26.878 -22.951 1.00 55.19 581 CYS A O 1
ATOM 4552 N N . ARG A 1 582 ? 38.932 28.908 -22.546 1.00 54.66 582 ARG A N 1
ATOM 4553 C CA . ARG A 1 582 ? 37.577 28.420 -22.218 1.00 54.66 582 ARG A CA 1
ATOM 4554 C C . ARG A 1 582 ? 36.887 27.759 -23.417 1.00 54.66 582 ARG A C 1
ATOM 4556 O O . ARG A 1 582 ? 36.181 26.774 -23.216 1.00 54.66 582 ARG A O 1
ATOM 4563 N N . ALA A 1 583 ? 37.126 28.240 -24.639 1.00 54.88 583 ALA A N 1
ATOM 4564 C CA . ALA A 1 583 ? 36.620 27.613 -25.860 1.00 54.88 583 ALA A CA 1
ATOM 4565 C C . ALA A 1 583 ? 37.212 26.217 -26.131 1.00 54.88 583 ALA A C 1
ATOM 4567 O O . ALA A 1 583 ? 36.525 25.396 -26.727 1.00 54.88 583 ALA A O 1
ATOM 4568 N N . CYS A 1 584 ? 38.418 25.911 -25.634 1.00 57.44 584 CYS A N 1
ATOM 4569 C CA . CYS A 1 584 ? 39.030 24.578 -25.736 1.00 57.44 584 CYS A CA 1
ATOM 4570 C C . CYS A 1 584 ? 38.582 23.603 -24.626 1.00 57.44 584 CYS A C 1
ATOM 4572 O O . CYS A 1 584 ? 38.892 22.421 -24.705 1.00 57.44 584 CYS A O 1
ATOM 4574 N N . LYS A 1 585 ? 37.872 24.068 -23.582 1.00 59.53 585 LYS A N 1
ATOM 4575 C CA . LYS A 1 585 ? 37.467 23.231 -22.429 1.00 59.53 585 LYS A CA 1
ATOM 4576 C C . LYS A 1 585 ? 36.195 22.411 -22.651 1.00 59.53 585 LYS A C 1
ATOM 4578 O O . LYS A 1 585 ? 35.987 21.434 -21.940 1.00 59.53 585 LYS A O 1
ATOM 4583 N N . CYS A 1 586 ? 35.333 22.822 -23.575 1.00 63.69 586 CYS A N 1
ATOM 4584 C CA . CYS A 1 586 ? 34.144 22.067 -23.960 1.00 63.69 586 CYS A CA 1
ATOM 4585 C C . CYS A 1 586 ? 33.837 22.293 -25.437 1.00 63.69 586 CYS A C 1
ATOM 4587 O O . CYS A 1 586 ? 34.005 23.408 -25.940 1.00 63.69 586 CYS A O 1
ATOM 4589 N N . SER A 1 587 ? 33.383 21.255 -26.131 1.00 72.19 587 SER A N 1
ATOM 4590 C CA . SER A 1 587 ? 33.058 21.359 -27.552 1.00 72.19 587 SER A CA 1
ATOM 4591 C C . SER A 1 587 ? 31.689 22.004 -27.807 1.00 72.19 587 SER A C 1
ATOM 4593 O O . SER A 1 587 ? 30.878 22.150 -26.886 1.00 72.19 587 SER A O 1
ATOM 4595 N N . VAL A 1 588 ? 31.423 22.420 -29.052 1.00 73.19 588 VAL A N 1
ATOM 4596 C CA . VAL A 1 588 ? 30.099 22.932 -29.454 1.00 73.19 588 VAL A CA 1
ATOM 4597 C C . VAL A 1 588 ? 29.062 21.820 -29.304 1.00 73.19 588 VAL A C 1
ATOM 4599 O O . VAL A 1 588 ? 27.980 22.067 -28.775 1.00 73.19 588 VAL A O 1
ATOM 4602 N N . GLU A 1 589 ? 29.424 20.584 -29.654 1.00 79.00 589 GLU A N 1
ATOM 4603 C CA . GLU A 1 589 ? 28.595 19.394 -29.431 1.00 79.00 589 GLU A CA 1
ATOM 4604 C C . GLU A 1 589 ? 28.205 19.216 -27.948 1.00 79.00 589 GLU A C 1
ATOM 4606 O O . GLU A 1 589 ? 27.032 19.002 -27.635 1.00 79.00 589 GLU A O 1
ATOM 4611 N N . GLN A 1 590 ? 29.148 19.369 -27.011 1.00 79.44 590 GLN A N 1
ATOM 4612 C CA . GLN A 1 590 ? 28.868 19.253 -25.572 1.00 79.44 590 GLN A CA 1
ATOM 4613 C C . GLN A 1 590 ? 27.933 20.356 -25.059 1.00 79.44 590 GLN A C 1
ATOM 4615 O O . GLN A 1 590 ? 26.989 20.066 -24.319 1.00 79.44 590 GLN A O 1
ATOM 4620 N N . ASP A 1 591 ? 28.152 21.606 -25.474 1.00 79.12 591 ASP A N 1
ATOM 4621 C CA . ASP A 1 591 ? 27.282 22.732 -25.115 1.00 79.12 591 ASP A CA 1
ATOM 4622 C C . ASP A 1 591 ? 25.843 22.505 -25.620 1.00 79.12 591 ASP A C 1
ATOM 4624 O O . ASP A 1 591 ? 24.861 22.738 -24.909 1.00 79.12 591 ASP A O 1
ATOM 4628 N N . ILE A 1 592 ? 25.716 21.974 -26.835 1.00 82.56 592 ILE A N 1
ATOM 4629 C CA . ILE A 1 592 ? 24.445 21.632 -27.475 1.00 82.56 592 ILE A CA 1
ATOM 4630 C C . ILE A 1 592 ? 23.726 20.496 -26.743 1.00 82.56 592 ILE A C 1
ATOM 4632 O O . ILE A 1 592 ? 22.511 20.581 -26.543 1.00 82.56 592 ILE A O 1
ATOM 4636 N N . MET A 1 593 ? 24.446 19.469 -26.278 1.00 82.56 593 MET A N 1
ATOM 4637 C CA . MET A 1 593 ? 23.860 18.392 -25.468 1.00 82.56 593 MET A CA 1
ATOM 4638 C C . MET A 1 593 ? 23.288 18.914 -24.148 1.00 82.56 593 MET A C 1
ATOM 4640 O O . MET A 1 593 ? 22.175 18.536 -23.775 1.00 82.56 593 MET A O 1
ATOM 4644 N N . VAL A 1 594 ? 24.000 19.819 -23.469 1.00 82.81 594 VAL A N 1
ATOM 4645 C CA . VAL A 1 594 ? 23.533 20.439 -22.216 1.00 82.81 594 VAL A CA 1
ATOM 4646 C C . VAL A 1 594 ? 22.277 21.280 -22.452 1.00 82.81 594 VAL A C 1
ATOM 4648 O O . VAL A 1 594 ? 21.311 21.180 -21.692 1.00 82.81 594 VAL A O 1
ATOM 4651 N N . ILE A 1 595 ? 22.252 22.080 -23.521 1.00 81.69 595 ILE A N 1
ATOM 4652 C CA . ILE A 1 595 ? 21.085 22.894 -23.888 1.00 81.69 595 ILE A CA 1
ATOM 4653 C C . ILE A 1 595 ? 19.889 22.005 -24.245 1.00 81.69 595 ILE A C 1
ATOM 4655 O O . ILE A 1 595 ? 18.780 22.254 -23.768 1.00 81.69 595 ILE A O 1
ATOM 4659 N N . ALA A 1 596 ? 20.108 20.949 -25.032 1.00 83.12 596 ALA A N 1
ATOM 4660 C CA . ALA A 1 596 ? 19.064 20.012 -25.431 1.00 83.12 596 ALA A CA 1
ATOM 4661 C C . ALA A 1 596 ? 18.472 19.254 -24.229 1.00 83.12 596 ALA A C 1
ATOM 4663 O O . ALA A 1 596 ? 17.253 19.122 -24.134 1.00 83.12 596 ALA A O 1
ATOM 4664 N N . ASP A 1 597 ? 19.305 18.784 -23.294 1.00 85.12 597 ASP A N 1
ATOM 4665 C CA . ASP A 1 597 ? 18.855 18.118 -22.061 1.00 85.12 597 ASP A CA 1
ATOM 4666 C C . ASP A 1 597 ? 18.081 19.080 -21.144 1.00 85.12 597 ASP A C 1
ATOM 4668 O O . ASP A 1 597 ? 17.001 18.752 -20.641 1.00 85.12 597 ASP A O 1
ATOM 4672 N N . LYS A 1 598 ? 18.572 20.317 -20.990 1.00 83.50 598 LYS A N 1
ATOM 4673 C CA . LYS A 1 598 ? 17.886 21.362 -20.218 1.00 83.50 598 LYS A CA 1
ATOM 4674 C C . LYS A 1 598 ? 16.523 21.707 -20.821 1.00 83.50 598 LYS A C 1
ATOM 4676 O O . LYS A 1 598 ? 15.538 21.809 -20.086 1.00 83.50 598 LYS A O 1
ATOM 4681 N N . ALA A 1 599 ? 16.446 21.837 -22.144 1.00 83.69 599 ALA A N 1
ATOM 4682 C CA . ALA A 1 599 ? 15.196 22.082 -22.852 1.00 83.69 599 ALA A CA 1
ATOM 4683 C C . ALA A 1 599 ? 14.212 20.908 -22.715 1.00 83.69 599 ALA A C 1
ATOM 4685 O O . ALA A 1 599 ? 13.036 21.121 -22.421 1.00 83.69 599 ALA A O 1
ATOM 4686 N N . GLU A 1 600 ? 14.684 19.666 -22.851 1.00 84.06 600 GLU A N 1
ATOM 4687 C CA . GLU A 1 600 ? 13.854 18.463 -22.728 1.00 84.06 600 GLU A CA 1
ATOM 4688 C C . GLU A 1 600 ? 13.286 18.275 -21.308 1.00 84.06 600 GLU A C 1
ATOM 4690 O O . GLU A 1 600 ? 12.106 17.938 -21.129 1.00 84.06 600 GLU A O 1
ATOM 4695 N N . LYS A 1 601 ? 14.097 18.540 -20.275 1.00 83.50 601 LYS A N 1
ATOM 4696 C CA . LYS A 1 601 ? 13.680 18.471 -18.862 1.00 83.50 601 LYS A CA 1
ATOM 4697 C C . LYS A 1 601 ? 12.643 19.533 -18.492 1.00 83.50 601 LYS A C 1
ATOM 4699 O O . LYS A 1 601 ? 11.802 19.274 -17.615 1.00 83.50 601 LYS A O 1
ATOM 4704 N N . ALA A 1 602 ? 12.688 20.688 -19.158 1.00 79.69 602 ALA A N 1
ATOM 4705 C CA . ALA A 1 602 ? 11.766 21.803 -18.959 1.00 79.69 602 ALA A CA 1
ATOM 4706 C C . ALA A 1 602 ? 10.355 21.532 -19.509 1.00 79.69 602 ALA A C 1
ATOM 4708 O O . ALA A 1 602 ? 9.392 22.108 -19.003 1.00 79.69 602 ALA A O 1
ATOM 4709 N N . VAL A 1 603 ? 10.192 20.619 -20.475 1.00 83.44 603 VAL A N 1
ATOM 4710 C CA . VAL A 1 603 ? 8.864 20.248 -20.993 1.00 83.44 603 VAL A CA 1
ATOM 4711 C C . VAL A 1 603 ? 8.065 19.515 -19.915 1.00 83.44 603 VAL A C 1
ATOM 4713 O O . VAL A 1 603 ? 8.477 18.458 -19.443 1.00 83.44 603 VAL A O 1
ATOM 4716 N N . LYS A 1 604 ? 6.901 20.040 -19.518 1.00 83.25 604 LYS A N 1
ATOM 4717 C CA . LYS A 1 604 ? 6.016 19.418 -18.517 1.00 83.25 604 LYS A CA 1
ATOM 4718 C C . LYS A 1 604 ? 4.633 19.143 -19.109 1.00 83.25 604 LYS A C 1
ATOM 4720 O O . LYS A 1 604 ? 4.081 19.989 -19.809 1.00 83.25 604 LYS A O 1
ATOM 4725 N N . GLY A 1 605 ? 4.065 17.984 -18.776 1.00 85.25 605 GLY A N 1
ATOM 4726 C CA . GLY A 1 605 ? 2.677 17.644 -19.100 1.00 85.25 605 GLY A CA 1
ATOM 4727 C C . GLY A 1 605 ? 1.667 18.454 -18.289 1.00 85.25 605 GLY A C 1
ATOM 4728 O O . GLY A 1 605 ? 2.030 19.109 -17.306 1.00 85.25 605 GLY A O 1
ATOM 4729 N N . LEU A 1 606 ? 0.409 18.434 -18.721 1.00 86.75 606 LEU A N 1
ATOM 4730 C CA . LEU A 1 606 ? -0.710 19.074 -18.028 1.00 86.75 606 LEU A CA 1
ATOM 4731 C C . LEU A 1 606 ? -0.993 18.375 -16.690 1.00 86.75 606 LEU A C 1
ATOM 4733 O O . LEU A 1 606 ? -0.736 17.187 -16.533 1.00 86.75 606 LEU A O 1
ATOM 4737 N N . CYS A 1 607 ? -1.494 19.127 -15.713 1.00 86.88 607 CYS A N 1
ATOM 4738 C CA . CYS A 1 607 ? -1.972 18.569 -14.451 1.00 86.88 607 CYS A CA 1
ATOM 4739 C C . CYS A 1 607 ? -3.495 18.553 -14.488 1.00 86.88 607 CYS A C 1
ATOM 4741 O O . CYS A 1 607 ? -4.097 19.605 -14.704 1.00 86.88 607 CYS A O 1
ATOM 4743 N N . LEU A 1 608 ? -4.089 17.375 -14.292 1.00 84.12 608 LEU A N 1
ATOM 4744 C CA . LEU A 1 608 ? -5.538 17.203 -14.317 1.00 84.12 608 LEU A CA 1
ATOM 4745 C C . LEU A 1 608 ? -6.215 17.973 -13.173 1.00 84.12 608 LEU A C 1
ATOM 4747 O O . LEU A 1 608 ? -7.188 18.677 -13.411 1.00 84.12 608 LEU A O 1
ATOM 4751 N N . ASP A 1 609 ? -5.642 17.931 -11.968 1.00 80.50 609 ASP A N 1
ATOM 4752 C CA . ASP A 1 609 ? -6.207 18.594 -10.783 1.00 80.50 609 ASP A CA 1
ATOM 4753 C C . ASP A 1 609 ? -6.193 20.123 -10.918 1.00 80.50 609 ASP A C 1
ATOM 4755 O O . ASP A 1 609 ? -7.212 20.771 -10.696 1.00 80.50 609 ASP A O 1
ATOM 4759 N N . CYS A 1 610 ? -5.072 20.710 -11.361 1.00 78.06 610 CYS A N 1
ATOM 4760 C CA . CYS A 1 610 ? -4.997 22.154 -11.633 1.00 78.06 610 CYS A CA 1
ATOM 4761 C C . CYS A 1 610 ? -5.903 22.585 -12.787 1.00 78.06 610 CYS A C 1
ATOM 4763 O O . CYS A 1 610 ? -6.279 23.750 -12.870 1.00 78.06 610 CYS A O 1
ATOM 4765 N N . PHE A 1 611 ? -6.190 21.676 -13.720 1.00 78.88 611 PHE A N 1
ATOM 4766 C CA . PHE A 1 611 ? -7.111 21.951 -14.810 1.00 78.88 611 PHE A CA 1
ATOM 4767 C C . PHE A 1 611 ? -8.565 21.962 -14.318 1.00 78.88 611 PHE A C 1
ATOM 4769 O O . PHE A 1 611 ? -9.297 22.895 -14.638 1.00 78.88 611 PHE A O 1
ATOM 4776 N N . GLN A 1 612 ? -8.968 20.956 -13.536 1.00 74.75 612 GLN A N 1
ATOM 4777 C CA . GLN A 1 612 ? -10.335 20.824 -13.020 1.00 74.75 612 GLN A CA 1
ATOM 4778 C C . GLN A 1 612 ? -10.656 21.851 -11.924 1.00 74.75 612 GLN A C 1
ATOM 4780 O O . GLN A 1 612 ? -11.796 22.294 -11.818 1.00 74.75 612 GLN A O 1
ATOM 4785 N N . TYR A 1 613 ? -9.658 22.253 -11.132 1.00 71.19 613 TYR A N 1
ATOM 4786 C CA . TYR A 1 613 ? -9.838 23.115 -9.963 1.00 71.19 613 TYR A CA 1
ATOM 4787 C C . TYR A 1 613 ? -8.742 24.194 -9.886 1.00 71.19 613 TYR A C 1
ATOM 4789 O O . TYR A 1 613 ? -7.876 24.142 -9.003 1.00 71.19 613 TYR A O 1
ATOM 4797 N N . PRO A 1 614 ? -8.759 25.179 -10.802 1.00 61.12 614 PRO A N 1
ATOM 4798 C CA . PRO A 1 614 ? -7.718 26.203 -10.893 1.00 61.12 614 PRO A CA 1
ATOM 4799 C C . PRO A 1 614 ? -7.577 27.044 -9.614 1.00 61.12 614 PRO A C 1
ATOM 4801 O O . PRO A 1 614 ? -6.461 27.434 -9.281 1.00 61.12 614 PRO A O 1
ATOM 4804 N N . ASP A 1 615 ? -8.668 27.239 -8.865 1.00 54.09 615 ASP A N 1
ATOM 4805 C CA . ASP A 1 615 ? -8.711 28.118 -7.685 1.00 54.09 615 ASP A CA 1
ATOM 4806 C C . ASP A 1 615 ? -8.442 27.390 -6.352 1.00 54.09 615 ASP A C 1
ATOM 4808 O O . ASP A 1 615 ? -8.212 28.033 -5.333 1.00 54.09 615 ASP A O 1
ATOM 4812 N N . LYS A 1 616 ? -8.457 26.044 -6.333 1.00 52.72 616 LYS A N 1
ATOM 4813 C CA . LYS A 1 616 ? -8.249 25.236 -5.107 1.00 52.72 616 LYS A CA 1
ATOM 4814 C C . LYS A 1 616 ? -6.826 24.706 -4.942 1.00 52.72 616 LYS A C 1
ATOM 4816 O O . LYS A 1 616 ? -6.420 24.391 -3.829 1.00 52.72 616 LYS A O 1
ATOM 4821 N N . PHE A 1 617 ? -6.073 24.564 -6.033 1.00 54.28 617 PHE A N 1
ATOM 4822 C CA . PHE A 1 617 ? -4.762 23.910 -6.012 1.00 54.28 617 PHE A CA 1
ATOM 4823 C C . PHE A 1 617 ? -3.697 24.753 -6.712 1.00 54.28 617 PHE A C 1
ATOM 4825 O O . PHE A 1 617 ? -3.112 24.353 -7.722 1.00 54.28 617 PHE A O 1
ATOM 4832 N N . GLY A 1 618 ? -3.397 25.910 -6.123 1.00 46.97 618 GLY A N 1
ATOM 4833 C CA . GLY A 1 618 ? -2.213 26.716 -6.420 1.00 46.97 618 GLY A CA 1
ATOM 4834 C C . GLY A 1 618 ? -0.907 26.066 -5.940 1.00 46.97 618 GLY A C 1
ATOM 4835 O O . GLY A 1 618 ? -0.119 26.704 -5.261 1.00 46.97 618 GLY A O 1
ATOM 4836 N N . GLY A 1 619 ? -0.673 24.789 -6.268 1.00 49.81 619 GLY A N 1
ATOM 4837 C CA . GLY A 1 619 ? 0.661 24.181 -6.225 1.00 49.81 619 GLY A CA 1
ATOM 4838 C C . GLY A 1 619 ? 0.949 23.109 -5.161 1.00 49.81 619 GLY A C 1
ATOM 4839 O O . GLY A 1 619 ? 1.814 22.280 -5.432 1.00 49.81 619 GLY A O 1
ATOM 4840 N N . GLY A 1 620 ? 0.235 23.037 -4.029 1.00 50.06 620 GLY A N 1
ATOM 4841 C CA . GLY A 1 620 ? 0.610 22.139 -2.911 1.00 50.06 620 GLY A CA 1
ATOM 4842 C C . GLY A 1 620 ? -0.054 20.748 -2.851 1.00 50.06 620 GLY A C 1
ATOM 4843 O O . GLY A 1 620 ? 0.618 19.767 -2.554 1.00 50.06 620 GLY A O 1
ATOM 4844 N N . ASN A 1 621 ? -1.349 20.629 -3.178 1.00 57.72 621 ASN A N 1
ATOM 4845 C CA . ASN A 1 621 ? -2.168 19.434 -2.870 1.00 57.72 621 ASN A CA 1
ATOM 4846 C C . ASN A 1 621 ? -2.617 18.604 -4.094 1.00 57.72 621 ASN A C 1
ATOM 4848 O O . ASN A 1 621 ? -3.643 17.926 -4.063 1.00 57.72 621 ASN A O 1
ATOM 4852 N N . CYS A 1 622 ? -1.878 18.650 -5.203 1.00 69.62 622 CYS A N 1
ATOM 4853 C CA . CYS A 1 622 ? -2.217 17.862 -6.394 1.00 69.62 622 CYS A CA 1
ATOM 4854 C C . CYS A 1 622 ? -1.724 16.412 -6.293 1.00 69.62 622 CYS A C 1
ATOM 4856 O O . CYS A 1 622 ? -0.619 16.150 -5.815 1.00 69.62 622 CYS A O 1
ATOM 4858 N N . ARG A 1 623 ? -2.476 15.471 -6.881 1.00 76.88 623 ARG A N 1
ATOM 4859 C CA . ARG A 1 623 ? -2.113 14.044 -7.020 1.00 76.88 623 ARG A CA 1
ATOM 4860 C C . ARG A 1 623 ? -0.828 13.824 -7.823 1.00 76.88 623 ARG A C 1
ATOM 4862 O O . ARG A 1 623 ? -0.252 12.737 -7.816 1.00 76.88 623 ARG A O 1
ATOM 4869 N N . VAL A 1 624 ? -0.360 14.859 -8.522 1.00 71.31 624 VAL A N 1
ATOM 4870 C CA . VAL A 1 624 ? 0.917 14.892 -9.232 1.00 71.31 624 VAL A CA 1
ATOM 4871 C C . VAL A 1 624 ? 1.806 16.009 -8.692 1.00 71.31 624 VAL A C 1
ATOM 4873 O O . VAL A 1 624 ? 1.417 17.170 -8.666 1.00 71.31 624 VAL A O 1
ATOM 4876 N N . LYS A 1 625 ? 3.056 15.674 -8.352 1.00 62.78 625 LYS A N 1
ATOM 4877 C CA . LYS A 1 625 ? 4.038 16.651 -7.854 1.00 62.78 625 LYS A CA 1
ATOM 4878 C C . LYS A 1 625 ? 4.270 17.785 -8.862 1.00 62.78 625 LYS A C 1
ATOM 4880 O O . LYS A 1 625 ? 4.628 17.518 -10.020 1.00 62.78 625 LYS A O 1
ATOM 4885 N N . HIS A 1 626 ? 4.120 19.033 -8.433 1.00 61.00 626 HIS A N 1
ATOM 4886 C CA . HIS A 1 626 ? 4.602 20.204 -9.164 1.00 61.00 626 HIS A CA 1
ATOM 4887 C C . HIS A 1 626 ? 6.013 20.553 -8.701 1.00 61.00 626 HIS A C 1
ATOM 4889 O O . HIS A 1 626 ? 6.351 20.403 -7.534 1.00 61.00 626 HIS A O 1
ATOM 4895 N N . ALA A 1 627 ? 6.865 20.971 -9.635 1.00 47.03 627 ALA A N 1
ATOM 4896 C CA . ALA A 1 627 ? 8.123 21.592 -9.257 1.00 47.03 627 ALA A CA 1
ATOM 4897 C C . ALA A 1 627 ? 7.793 23.057 -8.937 1.00 47.03 627 ALA A C 1
ATOM 4899 O O . ALA A 1 627 ? 7.489 23.793 -9.872 1.00 47.03 627 ALA A O 1
ATOM 4900 N N . ALA A 1 628 ? 7.836 23.402 -7.644 1.00 41.56 628 ALA A N 1
ATOM 4901 C CA . ALA A 1 628 ? 7.524 24.685 -6.994 1.00 41.56 628 ALA A CA 1
ATOM 4902 C C . ALA A 1 628 ? 6.105 24.813 -6.399 1.00 41.56 628 ALA A C 1
ATOM 4904 O O . ALA A 1 628 ? 5.163 25.194 -7.089 1.00 41.56 628 ALA A O 1
ATOM 4905 N N . ALA A 1 629 ? 6.010 24.517 -5.098 1.00 29.05 629 ALA A N 1
ATOM 4906 C CA . ALA A 1 629 ? 5.104 25.139 -4.130 1.00 29.05 629 ALA A CA 1
ATOM 4907 C C . ALA A 1 629 ? 5.620 24.817 -2.714 1.00 29.05 629 ALA A C 1
ATOM 4909 O O . ALA A 1 629 ? 5.210 23.840 -2.092 1.00 29.05 629 ALA A O 1
ATOM 4910 N N . MET A 1 630 ? 6.605 25.590 -2.261 1.00 31.17 630 MET A N 1
ATOM 4911 C CA . MET A 1 630 ? 6.716 25.926 -0.842 1.00 31.17 630 MET A CA 1
ATOM 4912 C C . MET A 1 630 ? 5.863 27.183 -0.619 1.00 31.17 630 MET A C 1
ATOM 4914 O O . MET A 1 630 ? 5.703 27.956 -1.562 1.00 31.17 630 MET A O 1
ATOM 4918 N N . GLU A 1 631 ? 5.370 27.348 0.612 1.00 29.77 631 GLU A N 1
ATOM 4919 C CA . GLU A 1 631 ? 4.646 28.510 1.169 1.00 29.77 631 GLU A CA 1
ATOM 4920 C C . GLU A 1 631 ? 3.120 28.543 0.947 1.00 29.77 631 GLU A C 1
ATOM 4922 O O . GLU A 1 631 ? 2.622 29.041 -0.057 1.00 29.77 631 GLU A O 1
ATOM 4927 N N . HIS A 1 632 ? 2.367 27.990 1.910 1.00 25.23 632 HIS A N 1
ATOM 4928 C CA . HIS A 1 632 ? 1.494 28.743 2.834 1.00 25.23 632 HIS A CA 1
ATOM 4929 C C . HIS A 1 632 ? 0.550 27.790 3.598 1.00 25.23 632 HIS A C 1
ATOM 4931 O O . HIS A 1 632 ? -0.389 27.233 3.031 1.00 25.23 632 HIS A O 1
ATOM 4937 N N . GLU A 1 633 ? 0.789 27.637 4.903 1.00 25.78 633 GLU A N 1
ATOM 4938 C CA . GLU A 1 633 ? -0.209 27.200 5.886 1.00 25.78 633 GLU A CA 1
ATOM 4939 C C . GLU A 1 633 ? -0.950 28.427 6.430 1.00 25.78 633 GLU A C 1
ATOM 4941 O O . GLU A 1 633 ? -0.320 29.443 6.720 1.00 25.78 633 GLU A O 1
ATOM 4946 N N . ALA A 1 634 ? -2.277 28.310 6.541 1.00 30.34 634 ALA A N 1
ATOM 4947 C CA . ALA A 1 634 ? -3.136 28.797 7.630 1.00 30.34 634 ALA A CA 1
ATOM 4948 C C . ALA A 1 634 ? -4.566 28.998 7.099 1.00 30.34 634 ALA A C 1
ATOM 4950 O O . ALA A 1 634 ? -4.876 30.004 6.467 1.00 30.34 634 ALA A O 1
ATOM 4951 N N . MET A 1 635 ? -5.463 28.055 7.392 1.00 25.89 635 MET A N 1
ATOM 4952 C CA . MET A 1 635 ? -6.901 28.326 7.422 1.00 25.89 635 MET A CA 1
ATOM 4953 C C . MET A 1 635 ? -7.500 27.540 8.583 1.00 25.89 635 MET A C 1
ATOM 4955 O O . MET A 1 635 ? -7.586 26.315 8.540 1.00 25.89 635 MET A O 1
ATOM 4959 N N . ALA A 1 636 ? -7.862 28.270 9.636 1.00 29.33 636 ALA A N 1
ATOM 4960 C CA . ALA A 1 636 ? -8.569 27.756 10.795 1.00 29.33 636 ALA A CA 1
ATOM 4961 C C . ALA A 1 636 ? -9.933 27.194 10.364 1.00 29.33 636 ALA A C 1
ATOM 4963 O O . ALA A 1 636 ? -10.765 27.918 9.810 1.00 29.33 636 ALA A O 1
ATOM 4964 N N . SER A 1 637 ? -10.156 25.902 10.605 1.00 30.25 637 SER A N 1
ATOM 4965 C CA . SER A 1 637 ? -11.478 25.280 10.544 1.00 30.25 637 SER A CA 1
ATOM 4966 C C . SER A 1 637 ? -12.038 25.137 11.955 1.00 30.25 637 SER A C 1
ATOM 4968 O O . SER A 1 637 ? -11.294 24.858 12.889 1.00 30.25 637 SER A O 1
ATOM 4970 N N . SER A 1 638 ? -13.354 25.284 12.086 1.00 37.28 638 SER A N 1
ATOM 4971 C CA . SER A 1 638 ? -14.151 24.971 13.281 1.00 37.28 638 SER A CA 1
ATOM 4972 C C . SER A 1 638 ? -13.715 23.682 14.008 1.00 37.28 638 SER A C 1
ATOM 4974 O O . SER A 1 638 ? -13.249 22.753 13.337 1.00 37.28 638 SER A O 1
ATOM 4976 N N . PRO A 1 639 ? -13.929 23.570 15.337 1.00 49.31 639 PRO A N 1
ATOM 4977 C CA . PRO A 1 639 ? -13.521 22.401 16.117 1.00 49.31 639 PRO A CA 1
ATOM 4978 C C . PRO A 1 639 ? -14.104 21.117 15.518 1.00 49.31 639 PRO A C 1
ATOM 4980 O O . PRO A 1 639 ? -15.316 20.975 15.349 1.00 49.31 639 PRO A O 1
ATOM 4983 N N . THR A 1 640 ? -13.222 20.189 15.145 1.00 71.44 640 THR A N 1
ATOM 4984 C CA . THR A 1 640 ? -13.608 18.918 14.522 1.00 71.44 640 THR A CA 1
ATOM 4985 C C . THR A 1 640 ? -14.013 17.943 15.627 1.00 71.44 640 THR A C 1
ATOM 4987 O O . THR A 1 640 ? -13.185 17.581 16.461 1.00 71.44 640 THR A O 1
ATOM 4990 N N . SER A 1 641 ? -15.285 17.536 15.655 1.00 83.25 641 SER A N 1
ATOM 4991 C CA . SER A 1 641 ? -15.767 16.467 16.538 1.00 83.25 641 SER A CA 1
ATOM 4992 C C . SER A 1 641 ? -15.563 15.111 15.860 1.00 83.25 641 SER A C 1
ATOM 4994 O O . SER A 1 641 ? -16.023 14.907 14.736 1.00 83.25 641 SER A O 1
ATOM 4996 N N . ILE A 1 642 ? -14.860 14.196 16.523 1.00 91.06 642 ILE A N 1
ATOM 4997 C CA . ILE A 1 642 ? -14.518 12.857 16.039 1.00 91.06 642 ILE A CA 1
ATOM 4998 C C . ILE A 1 642 ? -15.086 11.837 17.027 1.00 91.06 642 ILE A C 1
ATOM 5000 O O . ILE A 1 642 ? -14.614 11.732 18.156 1.00 91.06 642 ILE A O 1
ATOM 5004 N N . THR A 1 643 ? -16.061 11.042 16.594 1.00 91.06 643 THR A N 1
ATOM 5005 C CA . THR A 1 643 ? -16.586 9.930 17.397 1.00 91.06 643 THR A CA 1
ATOM 5006 C C . THR A 1 643 ? -15.848 8.643 17.048 1.00 91.06 643 THR A C 1
ATOM 5008 O O . THR A 1 643 ? -16.004 8.119 15.942 1.00 91.06 643 THR A O 1
ATOM 5011 N N . VAL A 1 644 ? -15.018 8.149 17.971 1.00 88.38 644 VAL A N 1
ATOM 5012 C CA . VAL A 1 644 ? -14.329 6.857 17.828 1.00 88.38 644 VAL A CA 1
ATOM 5013 C C . VAL A 1 644 ? -15.188 5.741 18.416 1.00 88.38 644 VAL A C 1
ATOM 5015 O O . VAL A 1 644 ? -15.368 4.728 17.741 1.00 88.38 644 VAL A O 1
ATOM 5018 N N . ASP A 1 645 ? -15.758 5.972 19.600 1.00 85.06 645 ASP A N 1
ATOM 5019 C CA . ASP A 1 645 ? -16.707 5.087 20.285 1.00 85.06 645 ASP A CA 1
ATOM 5020 C C . ASP A 1 645 ? -18.007 5.849 20.587 1.00 85.06 645 ASP A C 1
ATOM 5022 O O . ASP A 1 645 ? -17.971 6.909 21.211 1.00 85.06 645 ASP A O 1
ATOM 5026 N N . GLU A 1 646 ? -19.150 5.345 20.121 1.00 85.94 646 GLU A N 1
ATOM 5027 C CA . GLU A 1 646 ? -20.459 5.975 20.359 1.00 85.94 646 GLU A CA 1
ATOM 5028 C C . GLU A 1 646 ? -20.886 5.873 21.832 1.00 85.94 646 GLU A C 1
ATOM 5030 O O . GLU A 1 646 ? -21.499 6.807 22.361 1.00 85.94 646 GLU A O 1
ATOM 5035 N N . ASP A 1 647 ? -20.475 4.795 22.509 1.00 81.19 647 ASP A N 1
ATOM 5036 C CA . ASP A 1 647 ? -20.739 4.535 23.928 1.00 81.19 647 ASP A CA 1
ATOM 5037 C C . ASP A 1 647 ? -19.610 5.074 24.832 1.00 81.19 647 ASP A C 1
ATOM 5039 O O . ASP A 1 647 ? -19.524 4.737 26.014 1.00 81.19 647 ASP A O 1
ATOM 5043 N N . GLY A 1 648 ? -18.716 5.903 24.278 1.00 83.88 648 GLY A N 1
ATOM 5044 C CA . GLY A 1 648 ? -17.570 6.457 24.993 1.00 83.88 648 GLY A CA 1
ATOM 5045 C C . GLY A 1 648 ? -17.963 7.307 26.210 1.00 83.88 648 GLY A C 1
ATOM 5046 O O . GLY A 1 648 ? -18.907 8.104 26.160 1.00 83.88 648 GLY A O 1
ATOM 5047 N N . ASP A 1 649 ? -17.183 7.174 27.285 1.00 87.56 649 ASP A N 1
ATOM 5048 C CA . ASP A 1 649 ? -17.337 7.877 28.568 1.00 87.56 649 ASP A CA 1
ATOM 5049 C C . ASP A 1 649 ? -16.348 9.055 28.741 1.00 87.56 649 ASP A C 1
ATOM 5051 O O . ASP A 1 649 ? -16.450 9.828 29.698 1.00 87.56 649 ASP A O 1
ATOM 5055 N N . LEU A 1 650 ? -15.427 9.249 27.787 1.00 92.25 650 LEU A N 1
ATOM 5056 C CA . LEU A 1 650 ? -14.365 10.258 27.836 1.00 92.25 650 LEU A CA 1
ATOM 5057 C C . LEU A 1 650 ? -14.244 11.031 26.512 1.00 92.25 650 LEU A C 1
ATOM 5059 O O . LEU A 1 650 ? -14.218 10.444 25.431 1.00 92.25 650 LEU A O 1
ATOM 5063 N N . VAL A 1 651 ? -14.108 12.357 26.590 1.00 95.62 651 VAL A N 1
ATOM 5064 C CA . VAL A 1 651 ? -13.825 13.239 25.448 1.00 95.62 651 VAL A CA 1
ATOM 5065 C C . VAL A 1 651 ? -12.425 13.827 25.598 1.00 95.62 651 VAL A C 1
ATOM 5067 O O . VAL A 1 651 ? -12.158 14.573 26.535 1.00 95.62 651 VAL A O 1
ATOM 5070 N N . LEU A 1 652 ? -11.530 13.535 24.656 1.00 96.00 652 LEU A N 1
ATOM 5071 C CA . LEU A 1 652 ? -10.209 14.165 24.597 1.00 96.00 652 LEU A CA 1
ATOM 5072 C C . LEU A 1 652 ? -10.307 15.501 23.854 1.00 96.00 652 LEU A C 1
ATOM 5074 O O . LEU A 1 652 ? -10.809 15.537 22.727 1.00 96.00 652 LEU A O 1
ATOM 5078 N N . LEU A 1 653 ? -9.806 16.580 24.457 1.00 95.00 653 LEU A N 1
ATOM 5079 C CA . LEU A 1 653 ? -9.678 17.896 23.823 1.00 95.00 653 LEU A CA 1
ATOM 5080 C C . LEU A 1 653 ? -8.228 18.083 23.365 1.00 95.00 653 LEU A C 1
ATOM 5082 O O . LEU A 1 653 ? -7.365 18.446 24.162 1.00 95.00 653 LEU A O 1
ATOM 5086 N N . VAL A 1 654 ? -7.946 17.782 22.098 1.00 94.75 654 VAL A N 1
ATOM 5087 C CA . VAL A 1 654 ? -6.576 17.613 21.587 1.00 94.75 654 VAL A CA 1
ATOM 5088 C C . VAL A 1 654 ? -6.157 18.782 20.702 1.00 94.75 654 VAL A C 1
ATOM 5090 O O . VAL A 1 654 ? -6.886 19.147 19.778 1.00 94.75 654 VAL A O 1
ATOM 5093 N N . GLY A 1 655 ? -4.960 19.315 20.940 1.00 89.19 655 GLY A N 1
ATOM 5094 C CA . GLY A 1 655 ? -4.390 20.443 20.201 1.00 89.19 655 GLY A CA 1
ATOM 5095 C C . GLY A 1 655 ? -4.578 21.792 20.907 1.00 89.19 655 GLY A C 1
ATOM 5096 O O . GLY A 1 655 ? -5.198 21.860 21.974 1.00 89.19 655 GLY A O 1
ATOM 5097 N N . PRO A 1 656 ? -4.040 22.883 20.336 1.00 85.62 656 PRO A N 1
ATOM 5098 C CA . PRO A 1 656 ? -4.026 24.185 20.992 1.00 85.62 656 PRO A CA 1
ATOM 5099 C C . PRO A 1 656 ? -5.453 24.692 21.227 1.00 85.62 656 PRO A C 1
ATOM 5101 O O . PRO A 1 656 ? -6.370 24.366 20.475 1.00 85.62 656 PRO A O 1
ATOM 5104 N N . VAL A 1 657 ? -5.642 25.471 22.296 1.00 77.94 657 VAL A N 1
ATOM 5105 C CA . VAL A 1 657 ? -6.959 25.858 22.848 1.00 77.94 657 VAL A CA 1
ATOM 5106 C C . VAL A 1 657 ? -7.895 26.481 21.799 1.00 77.94 657 VAL A C 1
ATOM 5108 O O . VAL A 1 657 ? -9.107 26.298 21.858 1.00 77.94 657 VAL A O 1
ATOM 5111 N N . ASP A 1 658 ? -7.341 27.181 20.814 1.00 76.88 658 ASP A N 1
ATOM 5112 C CA . ASP A 1 658 ? -8.042 27.851 19.717 1.00 76.88 658 ASP A CA 1
ATOM 5113 C C . ASP A 1 658 ? -8.389 26.940 18.519 1.00 76.88 658 ASP A C 1
ATOM 5115 O O . ASP A 1 658 ? -9.171 27.344 17.656 1.00 76.88 658 ASP A O 1
ATOM 5119 N N . ALA A 1 659 ? -7.872 25.707 18.473 1.00 79.56 659 ALA A N 1
ATOM 5120 C CA . ALA A 1 659 ? -8.096 24.738 17.395 1.00 79.56 659 ALA A CA 1
ATOM 5121 C C . ALA A 1 659 ? -8.301 23.288 17.895 1.00 79.56 659 ALA A C 1
ATOM 5123 O O . ALA A 1 659 ? -7.961 22.332 17.192 1.00 79.56 659 ALA A O 1
ATOM 5124 N N . GLN A 1 660 ? -8.865 23.107 19.095 1.00 83.62 660 GLN A N 1
ATOM 5125 C CA . GLN A 1 660 ? -9.043 21.784 19.704 1.00 83.62 660 GLN A CA 1
ATOM 5126 C C . GLN A 1 660 ? -9.947 20.852 18.884 1.00 83.62 660 GLN A C 1
ATOM 5128 O O . GLN A 1 660 ? -11.087 21.180 18.538 1.00 83.62 660 GLN A O 1
ATOM 5133 N N . ALA A 1 661 ? -9.459 19.637 18.644 1.00 91.75 661 ALA A N 1
ATOM 5134 C CA . ALA A 1 661 ? -10.273 18.514 18.205 1.00 91.75 661 ALA A CA 1
ATOM 5135 C C . ALA A 1 661 ? -10.930 17.842 19.417 1.00 91.75 661 ALA A C 1
ATOM 5137 O O . ALA A 1 661 ? -10.280 17.627 20.439 1.00 91.75 661 ALA A O 1
ATOM 5138 N N . ARG A 1 662 ? -12.209 17.476 19.292 1.00 94.00 662 ARG A N 1
ATOM 5139 C CA . ARG A 1 662 ? -12.967 16.765 20.334 1.00 94.00 662 ARG A CA 1
ATOM 5140 C C . ARG A 1 662 ? -13.087 15.304 19.930 1.00 94.00 662 ARG A C 1
ATOM 5142 O O . ARG A 1 662 ? -13.745 15.018 18.934 1.00 94.00 662 ARG A O 1
ATOM 5149 N N . ILE A 1 663 ? -12.449 14.392 20.658 1.00 95.38 663 ILE A N 1
ATOM 5150 C CA . ILE A 1 663 ? -12.399 12.967 20.298 1.00 95.38 663 ILE A CA 1
ATOM 5151 C C . ILE A 1 663 ? -13.124 12.143 21.365 1.00 95.38 663 ILE A C 1
ATOM 5153 O O . ILE A 1 663 ? -12.634 12.035 22.485 1.00 95.38 663 ILE A O 1
ATOM 5157 N N . LEU A 1 664 ? -14.282 11.571 21.024 1.00 93.31 664 LEU A N 1
ATOM 5158 C CA . LEU A 1 664 ? -15.071 10.722 21.925 1.00 93.31 664 LEU A CA 1
ATOM 5159 C C . LEU A 1 664 ? -14.557 9.274 21.904 1.00 93.31 664 LEU A C 1
ATOM 5161 O O . LEU A 1 664 ? -14.506 8.659 20.834 1.00 93.31 664 LEU A O 1
ATOM 5165 N N . VAL A 1 665 ? -14.186 8.753 23.077 1.00 91.56 665 VAL A N 1
ATOM 5166 C CA . VAL A 1 665 ? -13.495 7.468 23.284 1.00 91.56 665 VAL A CA 1
ATOM 5167 C C . VAL A 1 665 ? -13.958 6.766 24.569 1.00 91.56 665 VAL A C 1
ATOM 5169 O O . VAL A 1 665 ? -14.537 7.385 25.461 1.00 91.56 665 VAL A O 1
ATOM 5172 N N . SER A 1 666 ? -13.652 5.474 24.689 1.00 88.88 666 SER A N 1
ATOM 5173 C CA . SER A 1 666 ? -13.763 4.704 25.929 1.00 88.88 666 SER A CA 1
ATOM 5174 C C . SER A 1 666 ? -12.501 4.849 26.780 1.00 88.88 666 SER A C 1
ATOM 5176 O O . SER A 1 666 ? -11.399 4.455 26.383 1.00 88.88 666 SER A O 1
ATOM 5178 N N . SER A 1 667 ? -12.663 5.367 27.996 1.00 88.25 667 SER A N 1
ATOM 5179 C CA . SER A 1 667 ? -11.599 5.478 28.995 1.00 88.25 667 SER A CA 1
ATOM 5180 C C . SER A 1 667 ? -10.979 4.116 29.324 1.00 88.25 667 SER A C 1
ATOM 5182 O O . SER A 1 667 ? -9.754 4.001 29.349 1.00 88.25 667 SER A O 1
ATOM 5184 N N . LYS A 1 668 ? -11.785 3.051 29.484 1.00 84.06 668 LYS A N 1
ATOM 5185 C CA . LYS A 1 668 ? -11.275 1.697 29.780 1.00 84.06 668 LYS A CA 1
ATOM 5186 C C . LYS A 1 668 ? -10.372 1.187 28.654 1.00 84.06 668 LYS A C 1
ATOM 5188 O O . LYS A 1 668 ? -9.296 0.668 28.947 1.00 84.06 668 LYS A O 1
ATOM 5193 N N . VAL A 1 669 ? -10.747 1.389 27.387 1.00 82.12 669 VAL A N 1
ATOM 5194 C CA . VAL A 1 669 ? -9.902 1.021 26.236 1.00 82.12 669 VAL A CA 1
ATOM 5195 C C . VAL A 1 669 ? -8.555 1.752 26.285 1.00 82.12 669 VAL A C 1
ATOM 5197 O O . VAL A 1 669 ? -7.515 1.112 26.124 1.00 82.12 669 VAL A O 1
ATOM 5200 N N . LEU A 1 670 ? -8.545 3.057 26.593 1.00 87.25 670 LEU A N 1
ATOM 5201 C CA . LEU A 1 670 ? -7.295 3.811 26.761 1.00 87.25 670 LEU A CA 1
ATOM 5202 C C . LEU A 1 670 ? -6.430 3.264 27.903 1.00 87.25 670 LEU A C 1
ATOM 5204 O O . LEU A 1 670 ? -5.227 3.096 27.718 1.00 87.25 670 LEU A O 1
ATOM 5208 N N . THR A 1 671 ? -7.020 2.957 29.065 1.00 85.69 671 THR A N 1
ATOM 5209 C CA . THR A 1 671 ? -6.262 2.438 30.221 1.00 85.69 671 THR A CA 1
ATOM 5210 C C . THR A 1 671 ? -5.645 1.062 29.978 1.00 85.69 671 THR A C 1
ATOM 5212 O O . THR A 1 671 ? -4.613 0.745 30.562 1.00 85.69 671 THR A O 1
ATOM 5215 N N . VAL A 1 672 ? -6.242 0.237 29.112 1.00 78.25 672 VAL A N 1
ATOM 5216 C CA . VAL A 1 672 ? -5.653 -1.063 28.758 1.00 78.25 672 VAL A CA 1
ATOM 5217 C C . VAL A 1 672 ? -4.583 -0.910 27.678 1.00 78.25 672 VAL A C 1
ATOM 5219 O O . VAL A 1 672 ? -3.561 -1.588 27.736 1.00 78.25 672 VAL A O 1
ATOM 5222 N N . ALA A 1 673 ? -4.763 0.015 26.733 1.00 82.19 673 ALA A N 1
ATOM 5223 C CA . ALA A 1 673 ? -3.785 0.259 25.676 1.00 82.19 673 ALA A CA 1
ATOM 5224 C C . ALA A 1 673 ? -2.542 1.051 26.134 1.00 82.19 673 ALA A C 1
ATOM 5226 O O . ALA A 1 673 ? -1.480 0.915 25.526 1.00 82.19 673 ALA A O 1
ATOM 5227 N N . SER A 1 674 ? -2.659 1.891 27.169 1.00 91.81 674 SER A N 1
ATOM 5228 C CA . SER A 1 674 ? -1.633 2.854 27.589 1.00 91.81 674 SER A CA 1
ATOM 5229 C C . SER A 1 674 ? -1.435 2.864 29.101 1.00 91.81 674 SER A C 1
ATOM 5231 O O . SER A 1 674 ? -2.357 3.162 29.866 1.00 91.81 674 SER A O 1
ATOM 5233 N N . LYS A 1 675 ? -0.190 2.645 29.547 1.00 87.88 675 LYS A N 1
ATOM 5234 C CA . LYS A 1 675 ? 0.147 2.730 30.980 1.00 87.88 675 LYS A CA 1
ATOM 5235 C C . LYS A 1 675 ? 0.005 4.150 31.526 1.00 87.88 675 LYS A C 1
ATOM 5237 O O . LYS A 1 675 ? -0.366 4.327 32.684 1.00 87.88 675 LYS A O 1
ATOM 5242 N N . VAL A 1 676 ? 0.272 5.157 30.695 1.00 93.12 676 VAL A N 1
ATOM 5243 C CA . VAL A 1 676 ? 0.145 6.569 31.078 1.00 93.12 676 VAL A CA 1
ATOM 5244 C C . VAL A 1 676 ? -1.318 6.946 31.272 1.00 93.12 676 VAL A C 1
ATOM 5246 O O . VAL A 1 676 ? -1.650 7.502 32.315 1.00 93.12 676 VAL A O 1
ATOM 5249 N N . PHE A 1 677 ? -2.210 6.582 30.342 1.00 91.81 677 PHE A N 1
ATOM 5250 C CA . PHE A 1 677 ? -3.646 6.791 30.546 1.00 91.81 677 PHE A CA 1
ATOM 5251 C C . PHE A 1 677 ? -4.176 5.968 31.722 1.00 91.81 677 PHE A C 1
ATOM 5253 O O . PHE A 1 677 ? -5.000 6.478 32.473 1.00 91.81 677 PHE A O 1
ATOM 5260 N N . LYS A 1 678 ? -3.667 4.749 31.956 1.00 86.62 678 LYS A N 1
ATOM 5261 C CA . LYS A 1 678 ? -4.003 3.966 33.157 1.00 86.62 678 LYS A CA 1
ATOM 5262 C C . LYS A 1 678 ? -3.674 4.710 34.450 1.00 86.62 678 LYS A C 1
ATOM 5264 O O . LYS A 1 678 ? -4.510 4.774 35.345 1.00 86.62 678 LYS A O 1
ATOM 5269 N N . ALA A 1 679 ? -2.473 5.277 34.546 1.00 89.25 679 ALA A N 1
ATOM 5270 C CA . ALA A 1 679 ? -2.066 6.055 35.711 1.00 89.25 679 ALA A CA 1
ATOM 5271 C C . ALA A 1 6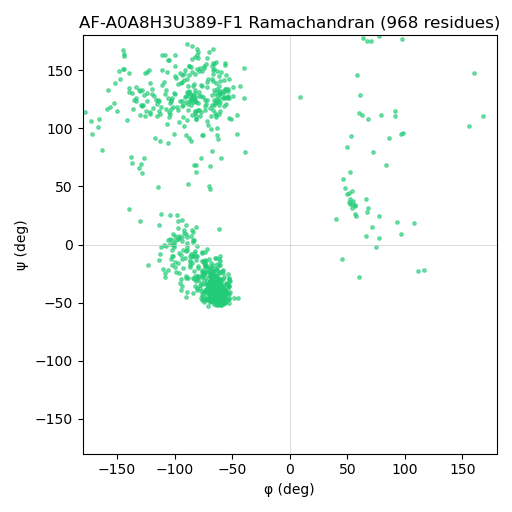79 ? -2.891 7.346 35.838 1.00 89.25 679 ALA A C 1
ATOM 5273 O O . ALA A 1 679 ? -3.464 7.598 36.895 1.00 89.25 679 ALA A O 1
ATOM 5274 N N . MET A 1 680 ? -3.007 8.116 34.752 1.00 90.81 680 MET A N 1
ATOM 5275 C CA . MET A 1 680 ? -3.719 9.398 34.704 1.00 90.81 680 MET A CA 1
ATOM 5276 C C . MET A 1 680 ? -5.206 9.263 35.055 1.00 90.81 680 MET A C 1
ATOM 5278 O O . MET A 1 680 ? -5.743 10.076 35.798 1.00 90.81 680 MET A O 1
ATOM 5282 N N . LEU A 1 681 ? -5.874 8.220 34.563 1.00 89.50 681 LEU A N 1
ATOM 5283 C CA . LEU A 1 681 ? -7.301 7.982 34.798 1.00 89.50 681 LEU A CA 1
ATOM 5284 C C . LEU A 1 681 ? -7.567 7.152 36.065 1.00 89.50 681 LEU A C 1
ATOM 5286 O O . LEU A 1 681 ? -8.709 6.790 36.342 1.00 89.50 681 LEU A O 1
ATOM 5290 N N . SER A 1 682 ? -6.534 6.865 36.863 1.00 85.62 682 SER A N 1
ATOM 5291 C CA . SER A 1 682 ? -6.706 6.231 38.170 1.00 85.62 682 SER A CA 1
ATOM 5292 C C . SER A 1 682 ? -7.260 7.220 39.202 1.00 85.62 682 SER A C 1
ATOM 5294 O O . SER A 1 682 ? -7.020 8.426 39.136 1.00 85.62 682 SER A O 1
ATOM 5296 N N . ARG A 1 683 ? -7.953 6.708 40.229 1.00 82.50 683 ARG A N 1
ATOM 5297 C CA . ARG A 1 683 ? -8.521 7.536 41.316 1.00 82.50 683 ARG A CA 1
ATOM 5298 C C . ARG A 1 683 ? -7.474 8.318 42.122 1.00 82.50 683 ARG A C 1
ATOM 5300 O O . ARG A 1 683 ? -7.841 9.200 42.894 1.00 82.50 683 ARG A O 1
ATOM 5307 N N . SER A 1 684 ? -6.191 7.999 41.959 1.00 82.56 684 SER A N 1
ATOM 5308 C CA . SER A 1 684 ? -5.077 8.715 42.583 1.00 82.56 684 SER A CA 1
ATOM 5309 C C . SER A 1 684 ? -4.827 10.096 41.966 1.00 82.56 684 SER A C 1
ATOM 5311 O O . SER A 1 684 ? -4.199 10.933 42.610 1.00 82.56 684 SER A O 1
ATOM 5313 N N . PHE A 1 685 ? -5.327 10.348 40.754 1.00 87.25 685 PHE A N 1
ATOM 5314 C CA . PHE A 1 685 ? -5.181 11.614 40.039 1.00 87.25 685 PHE A CA 1
ATOM 5315 C C . PHE A 1 685 ? -6.516 12.360 39.938 1.00 87.25 685 PHE A C 1
ATOM 5317 O O . PHE A 1 685 ? -7.592 11.814 40.200 1.00 87.25 685 PHE A O 1
ATOM 5324 N N . ASN A 1 686 ? -6.457 13.655 39.623 1.00 85.56 686 ASN A N 1
ATOM 5325 C CA . ASN A 1 686 ? -7.655 14.489 39.552 1.00 85.56 686 ASN A CA 1
ATOM 5326 C C . ASN A 1 686 ? -8.563 14.066 38.391 1.00 85.56 686 ASN A C 1
ATOM 5328 O O . ASN A 1 686 ? -9.775 13.978 38.550 1.00 85.56 686 ASN A O 1
ATOM 5332 N N . GLU A 1 687 ? -7.952 13.736 37.262 1.00 90.25 687 GLU A N 1
ATOM 5333 C CA . GLU A 1 687 ? -8.579 13.281 36.031 1.00 90.25 687 GLU A CA 1
ATOM 5334 C C . GLU A 1 687 ? -9.393 12.001 36.271 1.00 90.25 687 GLU A C 1
ATOM 5336 O O . GLU A 1 687 ? -10.559 11.928 35.891 1.00 90.25 687 GLU A O 1
ATOM 5341 N N . GLY A 1 688 ? -8.831 11.015 36.982 1.00 84.56 688 GLY A N 1
ATOM 5342 C CA . GLY A 1 688 ? -9.553 9.790 37.336 1.00 84.56 688 GLY A CA 1
ATOM 5343 C C . GLY A 1 688 ? -10.683 9.990 38.352 1.00 84.56 688 GLY A C 1
ATOM 5344 O O . GLY A 1 688 ? -11.700 9.299 38.276 1.00 84.56 688 GLY A O 1
ATOM 5345 N N . ARG A 1 689 ? -10.560 10.955 39.279 1.00 87.56 689 ARG A N 1
ATOM 5346 C CA . ARG A 1 689 ? -11.673 11.333 40.175 1.00 87.56 689 ARG A CA 1
ATOM 5347 C C . ARG A 1 689 ? -12.812 11.995 39.403 1.00 87.56 689 ARG A C 1
ATOM 5349 O O . ARG A 1 689 ? -13.953 11.576 39.556 1.00 87.56 689 ARG A O 1
ATOM 5356 N N . GLN A 1 690 ? -12.494 12.943 38.524 1.00 88.75 690 GLN A N 1
ATOM 5357 C CA . GLN A 1 690 ? -13.481 13.621 37.678 1.00 88.75 690 GLN A CA 1
ATOM 5358 C C . GLN A 1 690 ? -14.169 12.653 36.709 1.00 88.75 690 GLN A C 1
ATOM 5360 O O . GLN A 1 690 ? -15.379 12.742 36.511 1.00 88.75 690 GLN A O 1
ATOM 5365 N N . LEU A 1 691 ? -13.435 11.687 36.148 1.00 88.31 691 LEU A N 1
ATOM 5366 C CA . LEU A 1 691 ? -14.021 10.621 35.336 1.00 88.31 691 LEU A CA 1
ATOM 5367 C C . LEU A 1 691 ? -15.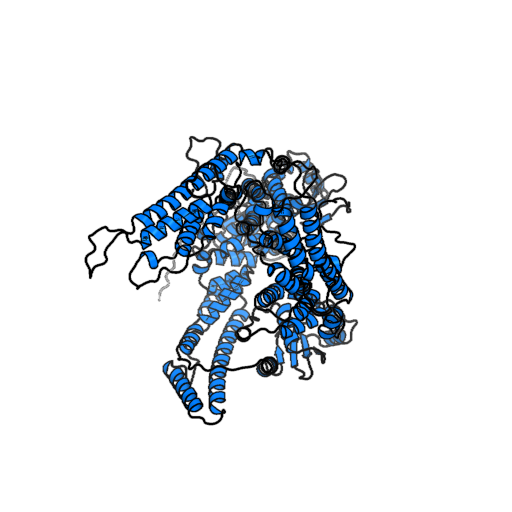046 9.799 36.134 1.00 88.31 691 LEU A C 1
ATOM 5369 O O . LEU A 1 691 ? -16.142 9.547 35.635 1.00 88.31 691 LEU A O 1
ATOM 5373 N N . ALA A 1 692 ? -14.720 9.410 37.372 1.00 84.31 692 ALA A N 1
ATOM 5374 C CA . ALA A 1 692 ? -15.622 8.642 38.231 1.00 84.31 692 ALA A CA 1
ATOM 5375 C C . ALA A 1 692 ? -16.858 9.449 38.671 1.00 84.31 692 ALA A C 1
ATOM 5377 O O . ALA A 1 692 ? -17.968 8.919 38.651 1.00 84.31 692 ALA A O 1
ATOM 5378 N N . GLU A 1 693 ? -16.677 10.722 39.032 1.00 86.81 693 GLU A N 1
ATOM 5379 C CA . GLU A 1 693 ? -17.763 11.634 39.415 1.00 86.81 693 GLU A CA 1
ATOM 5380 C C . GLU A 1 693 ? -18.734 11.874 38.254 1.00 86.81 693 GLU A C 1
ATOM 5382 O O . GLU A 1 693 ? -19.943 11.742 38.432 1.00 86.81 693 GLU A O 1
ATOM 5387 N N . ASN A 1 694 ? -18.215 12.148 37.053 1.00 85.12 694 ASN A N 1
ATOM 5388 C CA . ASN A 1 694 ? -19.040 12.362 35.863 1.00 85.12 694 ASN A CA 1
ATOM 5389 C C . ASN A 1 694 ? -19.765 11.081 35.432 1.00 85.12 694 ASN A C 1
ATOM 5391 O O . ASN A 1 694 ? -20.952 11.129 35.112 1.00 85.12 694 ASN A O 1
ATOM 5395 N N . SER A 1 695 ? -19.095 9.926 35.518 1.00 80.62 695 SER A N 1
ATOM 5396 C CA . SER A 1 695 ? -19.720 8.627 35.234 1.00 80.62 695 SER A CA 1
ATOM 5397 C C . SER A 1 695 ? -20.900 8.333 36.171 1.00 80.62 695 SER A C 1
ATOM 5399 O O . SER A 1 695 ? -21.877 7.726 35.746 1.00 80.62 695 SER A O 1
ATOM 5401 N N . ALA A 1 696 ? -20.848 8.780 37.433 1.00 80.25 696 ALA A N 1
ATOM 5402 C CA . ALA A 1 696 ? -21.937 8.587 38.397 1.00 80.25 696 ALA A CA 1
ATOM 5403 C C . ALA A 1 696 ? -23.203 9.406 38.073 1.00 80.25 696 ALA A C 1
ATOM 5405 O O . ALA A 1 696 ? -24.283 9.072 38.558 1.00 80.25 696 ALA A O 1
ATOM 5406 N N . VAL A 1 697 ? -23.080 10.460 37.260 1.00 82.00 697 VAL A N 1
ATOM 5407 C CA . VAL A 1 697 ? -24.189 11.325 36.816 1.00 82.00 697 VAL A CA 1
ATOM 5408 C C . VAL A 1 697 ? -24.458 11.226 35.307 1.00 82.00 697 VAL A C 1
ATOM 5410 O O . VAL A 1 697 ? -25.117 12.101 34.751 1.00 82.00 697 VAL A O 1
ATOM 5413 N N . ASP A 1 698 ? -23.951 10.174 34.653 1.00 79.00 698 ASP A N 1
ATOM 5414 C CA . ASP A 1 698 ? -24.076 9.920 33.206 1.00 79.00 698 ASP A CA 1
ATOM 5415 C C . ASP A 1 698 ? -23.600 11.099 32.327 1.00 79.00 698 ASP A C 1
ATOM 5417 O O . ASP A 1 698 ? -24.154 11.416 31.272 1.00 79.00 698 ASP A O 1
ATOM 5421 N N . GLN A 1 699 ? -22.556 11.797 32.788 1.00 82.69 699 GLN A N 1
ATOM 5422 C CA . GLN A 1 699 ? -21.872 12.848 32.039 1.00 82.69 699 GLN A CA 1
ATOM 5423 C C . GLN A 1 699 ? -20.509 12.364 31.548 1.00 82.69 699 GLN A C 1
ATOM 5425 O O . GLN A 1 699 ? -19.827 11.569 32.190 1.00 82.69 699 GLN A O 1
ATOM 5430 N N . ARG A 1 700 ? -20.087 12.881 30.391 1.00 87.50 700 ARG A N 1
ATOM 5431 C CA . ARG A 1 700 ? -18.774 12.576 29.817 1.00 87.50 700 ARG A CA 1
ATOM 5432 C C . ARG A 1 700 ? -17.733 13.533 30.367 1.00 87.50 700 ARG A C 1
ATOM 5434 O O . ARG A 1 700 ? -17.934 14.746 30.343 1.00 87.50 700 ARG A O 1
ATOM 5441 N N . TYR A 1 701 ? -16.609 12.991 30.814 1.00 90.88 701 TYR A N 1
ATOM 5442 C CA . TYR A 1 701 ? -15.487 13.810 31.251 1.00 90.88 701 TYR A CA 1
ATOM 5443 C C . TYR A 1 701 ? -14.722 14.378 30.044 1.00 90.88 701 TYR A C 1
ATOM 5445 O O . TYR A 1 701 ? -14.480 13.656 29.078 1.00 90.88 701 TYR A O 1
ATOM 5453 N N . GLU A 1 702 ? -14.334 15.657 30.088 1.00 93.50 702 GLU A N 1
ATOM 5454 C CA . GLU A 1 702 ? -13.493 16.293 29.065 1.00 93.50 702 GLU A CA 1
ATOM 5455 C C . GLU A 1 702 ? -12.048 16.429 29.566 1.00 93.50 702 GLU A C 1
ATOM 5457 O O . GLU A 1 702 ? -11.782 17.152 30.526 1.00 93.50 702 GLU A O 1
ATOM 5462 N N . LEU A 1 703 ? -11.109 15.749 28.903 1.00 94.50 703 LEU A N 1
ATOM 5463 C CA . LEU A 1 703 ? -9.690 15.730 29.260 1.00 94.50 703 LEU A CA 1
ATOM 5464 C C . LEU A 1 703 ? -8.869 16.597 28.283 1.00 94.50 703 LEU A C 1
ATOM 5466 O O . LEU A 1 703 ? -8.764 16.239 27.105 1.00 94.50 703 LEU A O 1
ATOM 5470 N N . PRO A 1 704 ? -8.270 17.718 28.733 1.00 93.50 704 PRO A N 1
ATOM 5471 C CA . PRO A 1 704 ? -7.469 18.590 27.877 1.00 93.50 704 PRO A CA 1
ATOM 5472 C C . PRO A 1 704 ? -6.056 18.051 27.620 1.00 93.50 704 PRO A C 1
ATOM 5474 O O . PRO A 1 704 ? -5.302 17.797 28.553 1.00 93.50 704 PRO A O 1
ATOM 5477 N N . LEU A 1 705 ? -5.676 17.960 26.341 1.00 94.31 705 LEU A N 1
ATOM 5478 C CA . LEU A 1 705 ? -4.358 17.540 25.845 1.00 94.31 705 LEU A CA 1
ATOM 5479 C C . LEU A 1 705 ? -3.816 18.576 24.829 1.00 94.31 705 LEU A C 1
ATOM 5481 O O . LEU A 1 705 ? -3.767 18.305 23.624 1.00 94.31 705 LEU A O 1
ATOM 5485 N N . PRO A 1 706 ? -3.449 19.792 25.282 1.00 90.81 706 PRO A N 1
ATOM 5486 C CA . PRO A 1 706 ? -3.192 20.923 24.390 1.00 90.81 706 PRO A CA 1
ATOM 5487 C C . PRO A 1 706 ? -1.928 20.791 23.529 1.00 90.81 706 PRO A C 1
ATOM 5489 O O . PRO A 1 706 ? -1.873 21.345 22.433 1.00 90.81 706 PRO A O 1
ATOM 5492 N N . ASP A 1 707 ? -0.936 20.037 24.004 1.00 87.94 707 ASP A N 1
ATOM 5493 C CA . ASP A 1 707 ? 0.368 19.885 23.343 1.00 87.94 707 ASP A CA 1
ATOM 5494 C C . ASP A 1 707 ? 0.414 18.721 22.336 1.00 87.94 707 ASP A C 1
ATOM 5496 O O . ASP A 1 707 ? 1.446 18.474 21.709 1.00 87.94 707 ASP A O 1
ATOM 5500 N N . ASP A 1 708 ? -0.677 17.964 22.209 1.00 93.81 708 ASP A N 1
ATOM 5501 C CA . ASP A 1 708 ? -0.726 16.765 21.377 1.00 93.81 708 ASP A CA 1
ATOM 5502 C C . ASP A 1 708 ? -1.248 17.039 19.965 1.00 93.81 708 ASP A C 1
ATOM 5504 O O . ASP A 1 708 ? -2.158 17.836 19.736 1.00 93.81 708 ASP A O 1
ATOM 5508 N N . ASP A 1 709 ? -0.705 16.298 18.999 1.00 91.25 709 ASP A N 1
ATOM 5509 C CA . ASP A 1 709 ? -1.169 16.324 17.616 1.00 91.25 709 ASP A CA 1
ATOM 5510 C C . ASP A 1 709 ? -2.517 15.593 17.483 1.00 91.25 709 ASP A C 1
ATOM 5512 O O . ASP A 1 709 ? -2.614 14.375 17.670 1.00 91.25 709 ASP A O 1
ATOM 5516 N N . ALA A 1 710 ? -3.563 16.337 17.117 1.00 92.00 710 ALA A N 1
ATOM 5517 C CA . ALA A 1 710 ? -4.925 15.818 16.989 1.00 92.00 710 ALA A CA 1
ATOM 5518 C C . ALA A 1 710 ? -5.065 14.693 15.948 1.00 92.00 710 ALA A C 1
ATOM 5520 O O . ALA A 1 710 ? -5.855 13.764 16.140 1.00 92.00 710 ALA A O 1
ATOM 5521 N N . THR A 1 711 ? -4.290 14.736 14.859 1.00 92.88 711 THR A N 1
ATOM 5522 C CA . THR A 1 711 ? -4.349 13.714 13.802 1.00 92.88 711 THR A CA 1
ATOM 5523 C C . THR A 1 711 ? -3.740 12.405 14.293 1.00 92.88 711 THR A C 1
ATOM 5525 O O . THR A 1 711 ? -4.346 11.341 14.147 1.00 92.88 711 THR A O 1
ATOM 5528 N N . ALA A 1 712 ? -2.561 12.474 14.910 1.00 94.19 712 ALA A N 1
ATOM 5529 C CA . ALA A 1 712 ? -1.877 11.321 15.473 1.00 94.19 712 ALA A CA 1
ATOM 5530 C C . ALA A 1 712 ? -2.667 10.710 16.639 1.00 94.19 712 ALA A C 1
ATOM 5532 O O . ALA A 1 712 ? -2.841 9.491 16.672 1.00 94.19 712 ALA A O 1
ATOM 5533 N N . MET A 1 713 ? -3.223 11.535 17.535 1.00 96.19 713 MET A N 1
ATOM 5534 C CA . MET A 1 713 ? -4.063 11.057 18.638 1.00 96.19 713 MET A CA 1
ATOM 5535 C C . MET A 1 713 ? -5.345 10.385 18.132 1.00 96.19 713 MET A C 1
ATOM 5537 O O . MET A 1 713 ? -5.712 9.317 18.618 1.00 96.19 713 MET A O 1
ATOM 5541 N N . SER A 1 714 ? -5.998 10.944 17.103 1.00 95.50 714 SER A N 1
ATOM 5542 C CA . SER A 1 714 ? -7.165 10.308 16.473 1.00 95.50 714 SER A CA 1
ATOM 5543 C C . SER A 1 714 ? -6.827 8.930 15.897 1.00 95.50 714 SER A C 1
ATOM 5545 O O . SER A 1 714 ? -7.601 7.986 16.064 1.00 95.50 714 SER A O 1
ATOM 5547 N N . ILE A 1 715 ? -5.662 8.788 15.257 1.00 94.88 715 ILE A N 1
ATOM 5548 C CA . ILE A 1 715 ? -5.187 7.501 14.736 1.00 94.88 715 ILE A CA 1
ATOM 5549 C C . ILE A 1 715 ? -4.943 6.507 15.876 1.00 94.88 715 ILE A C 1
ATOM 5551 O O . ILE A 1 715 ? -5.422 5.378 15.782 1.00 94.88 715 ILE A O 1
ATOM 5555 N N . LEU A 1 716 ? -4.261 6.913 16.954 1.00 95.00 716 LEU A N 1
ATOM 5556 C CA . LEU A 1 716 ? -4.051 6.060 18.130 1.00 95.00 716 LEU A CA 1
ATOM 5557 C C . LEU A 1 716 ? -5.375 5.586 18.726 1.00 95.00 716 LEU A C 1
ATOM 5559 O O . LEU A 1 716 ? -5.570 4.388 18.908 1.00 95.00 716 LEU A O 1
ATOM 5563 N N . CYS A 1 717 ? -6.317 6.507 18.934 1.00 92.94 717 CYS A N 1
ATOM 5564 C CA . CYS A 1 717 ? -7.634 6.178 19.465 1.00 92.94 717 CYS A CA 1
ATOM 5565 C C . CYS A 1 717 ? -8.360 5.170 18.567 1.00 92.94 717 CYS A C 1
ATOM 5567 O O . CYS A 1 717 ? -8.873 4.175 19.070 1.00 92.94 717 CYS A O 1
ATOM 5569 N N . LYS A 1 718 ? -8.355 5.361 17.242 1.00 90.25 718 LYS A N 1
ATOM 5570 C CA . LYS A 1 718 ? -8.952 4.397 16.302 1.00 90.25 718 LYS A CA 1
ATOM 5571 C C . LYS A 1 718 ? -8.286 3.023 16.362 1.00 90.25 718 LYS A C 1
ATOM 5573 O O . LYS A 1 718 ? -8.990 2.024 16.270 1.00 90.25 718 LYS A O 1
ATOM 5578 N N . ILE A 1 719 ? -6.963 2.960 16.534 1.00 86.25 719 ILE A N 1
ATOM 5579 C CA . ILE A 1 719 ? -6.248 1.687 16.705 1.00 86.25 719 ILE A CA 1
ATOM 5580 C C . ILE A 1 719 ? -6.675 1.007 18.010 1.00 86.25 719 ILE A C 1
ATOM 5582 O O . ILE A 1 719 ? -7.033 -0.165 17.979 1.00 86.25 719 ILE A O 1
ATOM 5586 N N . PHE A 1 720 ? -6.705 1.732 19.133 1.00 86.19 720 PHE A N 1
ATOM 5587 C CA . PHE A 1 720 ? -7.106 1.165 20.427 1.00 86.19 720 PHE A CA 1
ATOM 5588 C C . PHE A 1 720 ? -8.563 0.693 20.433 1.00 86.19 720 PHE A C 1
ATOM 5590 O O . PHE A 1 720 ? -8.895 -0.291 21.077 1.00 86.19 720 PHE A O 1
ATOM 5597 N N . HIS A 1 721 ? -9.440 1.351 19.680 1.00 85.88 721 HIS A N 1
ATOM 5598 C CA . HIS A 1 721 ? -10.846 0.954 19.569 1.00 85.88 721 HIS A CA 1
ATOM 5599 C C . HIS A 1 721 ? -11.095 -0.029 18.416 1.00 85.88 721 HIS A C 1
ATOM 5601 O O . HIS A 1 721 ? -12.230 -0.192 17.981 1.00 85.88 721 HIS A O 1
ATOM 5607 N N . MET A 1 722 ? -10.045 -0.668 17.886 1.00 79.94 722 MET A N 1
ATOM 5608 C CA . MET A 1 722 ? -10.129 -1.686 16.830 1.00 79.94 722 MET A CA 1
ATOM 5609 C C . MET A 1 722 ? -10.820 -1.217 15.535 1.00 79.94 722 MET A C 1
ATOM 5611 O O . MET A 1 722 ? -11.287 -2.021 14.726 1.00 79.94 722 MET A O 1
ATOM 5615 N N . ARG A 1 723 ? -10.820 0.095 15.274 1.00 79.38 723 ARG A N 1
ATOM 5616 C CA . ARG A 1 723 ? -11.366 0.732 14.066 1.00 79.38 723 ARG A CA 1
ATOM 5617 C C . ARG A 1 723 ? -10.335 0.810 12.944 1.00 79.38 723 ARG A C 1
ATOM 5619 O O . ARG A 1 723 ? -10.077 1.867 12.368 1.00 79.38 723 ARG A O 1
ATOM 5626 N N . HIS A 1 724 ? -9.720 -0.326 12.624 1.00 72.81 724 HIS A N 1
ATOM 5627 C CA . HIS A 1 724 ? -8.613 -0.393 11.664 1.00 72.81 724 HIS A CA 1
ATOM 5628 C C . HIS A 1 724 ? -8.998 0.016 10.234 1.00 72.81 724 HIS A C 1
ATOM 5630 O O . HIS A 1 724 ? -8.126 0.393 9.456 1.00 72.81 724 HIS A O 1
ATOM 5636 N N . GLU A 1 725 ? -10.283 -0.021 9.877 1.00 71.88 725 GLU A N 1
ATOM 5637 C CA . GLU A 1 725 ? -10.766 0.436 8.566 1.00 71.88 725 GLU A CA 1
ATOM 5638 C C . GLU A 1 725 ? -10.650 1.958 8.389 1.00 71.88 725 GLU A C 1
ATOM 5640 O O . GLU A 1 725 ? -10.453 2.440 7.273 1.00 71.88 725 GLU A O 1
ATOM 5645 N N . ASP A 1 726 ? -10.677 2.704 9.498 1.00 79.56 726 ASP A N 1
ATOM 5646 C CA . ASP A 1 726 ? -10.546 4.165 9.542 1.00 79.56 726 ASP A CA 1
ATOM 5647 C C . ASP A 1 726 ? -9.104 4.639 9.768 1.00 79.56 726 ASP A C 1
ATOM 5649 O O . ASP A 1 726 ? -8.847 5.843 9.924 1.00 79.56 726 ASP A O 1
ATOM 5653 N N . VAL A 1 727 ? -8.172 3.686 9.833 1.00 83.31 727 VAL A N 1
ATOM 5654 C CA . VAL A 1 727 ? -6.738 3.895 10.009 1.00 83.31 727 VAL A CA 1
ATOM 5655 C C . VAL A 1 727 ? -6.064 3.861 8.629 1.00 83.31 727 VAL A C 1
ATOM 5657 O O . VAL A 1 727 ? -6.408 3.027 7.786 1.00 83.31 727 VAL A O 1
ATOM 5660 N N . PRO A 1 728 ? -5.095 4.752 8.341 1.00 84.56 728 PRO A N 1
ATOM 5661 C CA . PRO A 1 728 ? -4.417 4.765 7.049 1.00 84.56 728 PRO A CA 1
ATOM 5662 C C . PRO A 1 728 ? -3.820 3.403 6.664 1.00 84.56 728 PRO A C 1
ATOM 5664 O O . PRO A 1 728 ? -3.082 2.788 7.432 1.00 84.56 728 PRO A O 1
ATOM 5667 N N . ARG A 1 729 ? -4.074 2.953 5.431 1.00 79.50 729 ARG A N 1
ATOM 5668 C CA . ARG A 1 729 ? -3.501 1.703 4.903 1.00 79.50 729 ARG A CA 1
ATOM 5669 C C . ARG A 1 729 ? -1.968 1.790 4.753 1.00 79.50 729 ARG A C 1
ATOM 5671 O O . ARG A 1 729 ? -1.434 2.892 4.557 1.00 79.50 729 ARG A O 1
ATOM 5678 N N . PRO A 1 730 ? -1.246 0.651 4.769 1.00 75.06 730 PRO A N 1
ATOM 5679 C CA . PRO A 1 730 ? 0.177 0.609 4.428 1.00 75.06 730 PRO A CA 1
ATOM 5680 C C . PRO A 1 730 ? 0.487 1.337 3.111 1.00 75.06 730 PRO A C 1
ATOM 5682 O O . PRO A 1 730 ? -0.260 1.246 2.137 1.00 75.06 730 PRO A O 1
ATOM 5685 N N . GLY A 1 731 ? 1.552 2.146 3.111 1.00 73.56 731 GLY A N 1
ATOM 5686 C CA . GLY A 1 731 ? 1.948 2.994 1.978 1.00 73.56 731 GLY A CA 1
ATOM 5687 C C . GLY A 1 731 ? 1.104 4.262 1.748 1.00 73.56 731 GLY A C 1
ATOM 5688 O O . GLY A 1 731 ? 1.409 5.024 0.830 1.00 73.56 731 GLY A O 1
ATOM 5689 N N . LYS A 1 732 ? 0.052 4.512 2.545 1.00 79.88 732 LYS A N 1
ATOM 5690 C CA . LYS A 1 732 ? -0.810 5.710 2.427 1.00 79.88 732 LYS A CA 1
ATOM 5691 C C . LYS A 1 732 ? -0.665 6.714 3.571 1.00 79.88 732 LYS A C 1
ATOM 5693 O O . LYS A 1 732 ? -1.000 7.878 3.378 1.00 79.88 732 LYS A O 1
ATOM 5698 N N . ILE A 1 733 ? -0.168 6.297 4.736 1.00 84.69 733 ILE A N 1
ATOM 5699 C CA . ILE A 1 733 ? 0.168 7.225 5.827 1.00 84.69 733 ILE A CA 1
ATOM 5700 C C . ILE A 1 733 ? 1.342 8.121 5.416 1.00 84.69 733 ILE A C 1
ATOM 5702 O O . ILE A 1 733 ? 2.265 7.642 4.762 1.00 84.69 733 ILE A O 1
ATOM 5706 N N . GLN A 1 734 ? 1.318 9.405 5.771 1.00 83.56 734 GLN A N 1
ATOM 5707 C CA . GLN A 1 734 ? 2.437 10.323 5.521 1.00 83.56 734 GLN A CA 1
ATOM 5708 C C . GLN A 1 734 ? 3.548 10.127 6.563 1.00 83.56 734 GLN A C 1
ATOM 5710 O O . GLN A 1 734 ? 3.258 9.796 7.710 1.00 83.56 734 GLN A O 1
ATOM 5715 N N . ASP A 1 735 ? 4.810 10.360 6.192 1.00 80.62 735 ASP A N 1
ATOM 5716 C CA . ASP A 1 735 ? 5.957 10.134 7.091 1.00 80.62 735 ASP A CA 1
ATOM 5717 C C . ASP A 1 735 ? 5.940 11.072 8.314 1.00 80.62 735 ASP A C 1
ATOM 5719 O O . ASP A 1 735 ? 6.293 10.649 9.412 1.00 80.62 735 ASP A O 1
ATOM 5723 N N . SER A 1 736 ? 5.452 12.310 8.161 1.00 82.06 736 SER A N 1
ATOM 5724 C CA . SER A 1 736 ? 5.247 13.257 9.269 1.00 82.06 736 SER A CA 1
ATOM 5725 C C . SER A 1 736 ? 4.203 12.768 10.276 1.00 82.06 736 SER A C 1
ATOM 5727 O O . SER A 1 736 ? 4.438 12.828 11.479 1.00 82.06 736 SER A O 1
ATOM 5729 N N . VAL A 1 737 ? 3.076 12.244 9.789 1.00 89.19 737 VAL A N 1
ATOM 5730 C CA . VAL A 1 737 ? 1.999 11.706 10.633 1.00 89.19 737 VAL A CA 1
ATOM 5731 C C . VAL A 1 737 ? 2.455 10.428 11.332 1.00 89.19 737 VAL A C 1
ATOM 5733 O O . VAL A 1 737 ? 2.225 10.275 12.526 1.00 89.19 737 VAL A O 1
ATOM 5736 N N . LEU A 1 738 ? 3.148 9.530 10.623 1.00 90.81 738 LEU A N 1
ATOM 5737 C CA . LEU A 1 738 ? 3.709 8.311 11.212 1.00 90.81 738 LEU A CA 1
ATOM 5738 C C . LEU A 1 738 ? 4.722 8.632 12.323 1.00 90.81 738 LEU A C 1
ATOM 5740 O O . LEU A 1 738 ? 4.712 7.979 13.363 1.00 90.81 738 LEU A O 1
ATOM 5744 N N . TYR A 1 739 ? 5.558 9.654 12.123 1.00 88.19 739 TYR A N 1
ATOM 5745 C CA . TYR A 1 739 ? 6.455 10.157 13.162 1.00 88.19 739 TYR A CA 1
ATOM 5746 C C . TYR A 1 739 ? 5.693 10.661 14.390 1.00 88.19 739 TYR A C 1
ATOM 5748 O O . TYR A 1 739 ? 5.992 10.226 15.498 1.00 88.19 739 TYR A O 1
ATOM 5756 N N . ASN A 1 740 ? 4.673 11.505 14.206 1.00 90.25 740 ASN A N 1
ATOM 5757 C CA . ASN A 1 740 ? 3.871 12.017 15.321 1.00 90.25 740 ASN A CA 1
ATOM 5758 C C . ASN A 1 740 ? 3.145 10.879 16.066 1.00 90.25 740 ASN A C 1
ATOM 5760 O O . ASN A 1 740 ? 3.127 10.871 17.293 1.00 90.25 740 ASN A O 1
ATOM 5764 N N . VAL A 1 741 ? 2.629 9.870 15.351 1.00 94.88 741 VAL A N 1
ATOM 5765 C CA . VAL A 1 741 ? 2.056 8.657 15.965 1.00 94.88 741 VAL A CA 1
ATOM 5766 C C . VAL A 1 741 ? 3.103 7.922 16.802 1.00 94.88 741 VAL A C 1
ATOM 5768 O O . VAL A 1 741 ? 2.809 7.557 17.935 1.00 94.88 741 VAL A O 1
ATOM 5771 N N . ALA A 1 742 ? 4.326 7.738 16.296 1.00 92.69 742 ALA A N 1
ATOM 5772 C CA . ALA A 1 742 ? 5.401 7.083 17.041 1.00 92.69 742 ALA A CA 1
ATOM 5773 C C . ALA A 1 742 ? 5.807 7.865 18.304 1.00 92.69 742 ALA A C 1
ATOM 5775 O O . ALA A 1 742 ? 5.976 7.264 19.363 1.00 92.69 742 ALA A O 1
ATOM 5776 N N . VAL A 1 743 ? 5.894 9.197 18.214 1.00 91.06 743 VAL A N 1
ATOM 5777 C CA . VAL A 1 743 ? 6.175 10.079 19.360 1.00 91.06 743 VAL A CA 1
ATOM 5778 C C . VAL A 1 743 ? 5.086 9.968 20.423 1.00 91.06 743 VAL A C 1
ATOM 5780 O O . VAL A 1 743 ? 5.402 9.780 21.595 1.00 91.06 743 VAL A O 1
ATOM 5783 N N . LEU A 1 744 ? 3.809 10.041 20.034 1.00 94.75 744 LEU A N 1
ATOM 5784 C CA . LEU A 1 744 ? 2.706 9.882 20.982 1.00 94.75 744 LEU A CA 1
ATOM 5785 C C . LEU A 1 744 ? 2.665 8.468 21.572 1.00 94.75 744 LEU A C 1
ATOM 5787 O O . LEU A 1 744 ? 2.381 8.309 22.753 1.00 94.75 744 LEU A O 1
ATOM 5791 N N . SER A 1 745 ? 2.998 7.447 20.781 1.00 93.50 745 SER A N 1
ATOM 5792 C CA . SER A 1 745 ? 2.996 6.057 21.252 1.00 93.50 745 SER A CA 1
ATOM 5793 C C . SER A 1 745 ? 4.020 5.807 22.349 1.00 93.50 745 SER A C 1
ATOM 5795 O O . SER A 1 745 ? 3.754 5.075 23.299 1.00 93.50 745 SER A O 1
ATOM 5797 N N . GLU A 1 746 ? 5.191 6.426 22.224 1.00 92.19 746 GLU A N 1
ATOM 5798 C CA . GLU A 1 746 ? 6.208 6.421 23.267 1.00 92.19 746 GLU A CA 1
ATOM 5799 C C . GLU A 1 746 ? 5.785 7.301 24.458 1.00 92.19 746 GLU A C 1
ATOM 5801 O O . GLU A 1 746 ? 5.829 6.829 25.592 1.00 92.19 746 GLU A O 1
ATOM 5806 N N . LYS A 1 747 ? 5.300 8.535 24.214 1.00 93.12 747 LYS A N 1
ATOM 5807 C CA . LYS A 1 747 ? 4.827 9.469 25.260 1.00 93.12 747 LYS A CA 1
ATOM 5808 C C . LYS A 1 747 ? 3.783 8.831 26.176 1.00 93.12 747 LYS A C 1
ATOM 5810 O O . LYS A 1 747 ? 3.829 9.037 27.384 1.00 93.12 747 LYS A O 1
ATOM 5815 N N . TYR A 1 748 ? 2.850 8.081 25.597 1.00 94.19 748 TYR A N 1
ATOM 5816 C CA . TYR A 1 748 ? 1.761 7.427 26.315 1.00 94.19 748 TYR A CA 1
ATOM 5817 C C . TYR A 1 748 ? 2.053 5.961 26.677 1.00 94.19 748 TYR A C 1
ATOM 5819 O O . TYR A 1 748 ? 1.169 5.293 27.213 1.00 94.19 748 TYR A O 1
ATOM 5827 N N . ASP A 1 749 ? 3.264 5.451 26.426 1.00 89.81 749 ASP A N 1
ATOM 5828 C CA . ASP A 1 749 ? 3.659 4.052 26.672 1.00 89.81 749 ASP A CA 1
ATOM 5829 C C . ASP A 1 749 ? 2.607 3.042 26.163 1.00 89.81 749 ASP A C 1
ATOM 5831 O O . ASP A 1 749 ? 2.040 2.243 26.915 1.00 89.81 749 ASP A O 1
ATOM 5835 N N . CYS A 1 750 ? 2.292 3.145 24.869 1.00 89.50 750 CYS A N 1
ATOM 5836 C CA . CYS A 1 750 ? 1.299 2.327 24.163 1.00 89.50 750 CYS A CA 1
ATOM 5837 C C . CYS A 1 750 ? 1.834 1.719 22.853 1.00 89.50 750 CYS A C 1
ATOM 5839 O O . CYS A 1 750 ? 1.073 1.273 21.992 1.00 89.50 750 CYS A O 1
ATOM 5841 N N . VAL A 1 751 ? 3.162 1.641 22.716 1.00 88.12 751 VAL A N 1
ATOM 5842 C CA . VAL A 1 751 ? 3.852 1.019 21.571 1.00 88.12 751 VAL A CA 1
ATOM 5843 C C . VAL A 1 751 ? 3.379 -0.420 21.331 1.00 88.12 751 VAL A C 1
ATOM 5845 O O . VAL A 1 751 ? 3.130 -0.803 20.190 1.00 88.12 751 VAL A O 1
ATOM 5848 N N . ALA A 1 752 ? 3.190 -1.205 22.398 1.00 79.50 752 ALA A N 1
ATOM 5849 C CA . ALA A 1 752 ? 2.719 -2.587 22.298 1.00 79.50 752 ALA A CA 1
ATOM 5850 C C . ALA A 1 752 ? 1.328 -2.695 21.644 1.00 79.50 752 ALA A C 1
ATOM 5852 O O . ALA A 1 752 ? 1.111 -3.572 20.809 1.00 79.50 752 ALA A O 1
ATOM 5853 N N . ALA A 1 753 ? 0.416 -1.770 21.963 1.00 78.00 753 ALA A N 1
ATOM 5854 C CA . ALA A 1 753 ? -0.952 -1.775 21.449 1.00 78.00 753 ALA A CA 1
ATOM 5855 C C . ALA A 1 753 ? -1.022 -1.478 19.943 1.00 78.00 753 ALA A C 1
ATOM 5857 O O . ALA A 1 753 ? -1.875 -2.020 19.243 1.00 78.00 753 ALA A O 1
ATOM 5858 N N . ILE A 1 754 ? -0.106 -0.658 19.417 1.00 86.00 754 ILE A N 1
ATOM 5859 C CA . ILE A 1 754 ? -0.100 -0.298 17.990 1.00 86.00 754 ILE A CA 1
ATOM 5860 C C . ILE A 1 754 ? 0.809 -1.171 17.122 1.00 86.00 754 ILE A C 1
ATOM 5862 O O . ILE A 1 754 ? 0.764 -1.063 15.893 1.00 86.00 754 ILE A O 1
ATOM 5866 N N . LYS A 1 755 ? 1.623 -2.031 17.745 1.00 80.88 755 LYS A N 1
ATOM 5867 C CA . LYS A 1 755 ? 2.678 -2.820 17.097 1.00 80.88 755 LYS A CA 1
ATOM 5868 C C . LYS A 1 755 ? 2.233 -3.551 15.819 1.00 80.88 755 LYS A C 1
ATOM 5870 O O . LYS A 1 755 ? 2.909 -3.418 14.800 1.00 80.88 755 LYS A O 1
ATOM 5875 N N . PRO A 1 756 ? 1.077 -4.248 15.784 1.00 74.06 756 PRO A N 1
ATOM 5876 C CA . PRO A 1 756 ? 0.644 -4.952 14.573 1.00 74.06 756 PRO A CA 1
ATOM 5877 C C . PRO A 1 756 ? 0.402 -4.020 13.376 1.00 74.06 756 PRO A C 1
ATOM 5879 O O . PRO A 1 756 ? 0.711 -4.356 12.234 1.00 74.06 756 PRO A O 1
ATOM 5882 N N . VAL A 1 757 ? -0.140 -2.827 13.633 1.00 82.44 757 VAL A N 1
ATOM 5883 C CA . VAL A 1 757 ? -0.434 -1.829 12.596 1.00 82.44 757 VAL A CA 1
ATOM 5884 C C . VAL A 1 757 ? 0.852 -1.143 12.140 1.00 82.44 757 VAL A C 1
ATOM 5886 O O . VAL A 1 757 ? 1.080 -0.948 10.943 1.00 82.44 757 VAL A O 1
ATOM 5889 N N . SER A 1 758 ? 1.714 -0.792 13.092 1.00 84.12 758 SER A N 1
ATOM 5890 C CA . SER A 1 758 ? 2.926 -0.037 12.812 1.00 84.12 758 SER A CA 1
ATOM 5891 C C . SER A 1 758 ? 4.001 -0.872 12.104 1.00 84.12 758 SER A C 1
ATOM 5893 O O . SER A 1 758 ? 4.658 -0.358 11.192 1.00 84.12 758 SER A O 1
ATOM 5895 N N . ALA A 1 759 ? 4.097 -2.173 12.402 1.00 79.00 759 ALA A N 1
ATOM 5896 C CA . ALA A 1 759 ? 4.931 -3.120 11.665 1.00 79.00 759 ALA A CA 1
ATOM 5897 C C . ALA A 1 759 ? 4.553 -3.171 10.173 1.00 79.00 759 ALA A C 1
ATOM 5899 O O . ALA A 1 759 ? 5.428 -3.085 9.309 1.00 79.00 759 ALA A O 1
ATOM 5900 N N . ALA A 1 760 ? 3.255 -3.208 9.845 1.00 77.00 760 ALA A N 1
ATOM 5901 C CA . ALA A 1 760 ? 2.783 -3.186 8.457 1.00 77.00 760 ALA A CA 1
ATOM 5902 C C . ALA A 1 760 ? 3.113 -1.859 7.743 1.00 77.00 760 ALA A C 1
ATOM 5904 O O . ALA A 1 760 ? 3.499 -1.847 6.570 1.00 77.00 760 ALA A O 1
ATOM 5905 N N . TRP A 1 761 ? 3.003 -0.725 8.446 1.00 85.81 761 TRP A N 1
ATOM 5906 C CA . TRP A 1 761 ? 3.391 0.583 7.908 1.00 85.81 761 TRP A CA 1
ATOM 5907 C C . TRP A 1 761 ? 4.883 0.710 7.622 1.00 85.81 761 TRP A C 1
ATOM 5909 O O . TRP A 1 761 ? 5.246 1.363 6.637 1.00 85.81 761 TRP A O 1
ATOM 5919 N N . LEU A 1 762 ? 5.726 0.132 8.479 1.00 82.69 762 LEU A N 1
ATOM 5920 C CA . LEU A 1 762 ? 7.178 0.125 8.322 1.00 82.69 762 LEU A CA 1
ATOM 5921 C C . LEU A 1 762 ? 7.622 -0.860 7.242 1.00 82.69 762 LEU A C 1
ATOM 5923 O O . LEU A 1 762 ? 8.464 -0.508 6.416 1.00 82.69 762 LEU A O 1
ATOM 5927 N N . PHE A 1 763 ? 7.011 -2.045 7.179 1.00 77.06 763 PHE A N 1
ATOM 5928 C CA . PHE A 1 763 ? 7.287 -3.040 6.143 1.00 77.06 763 PHE A CA 1
ATOM 5929 C C . PHE A 1 763 ? 7.074 -2.462 4.737 1.00 77.06 763 PHE A C 1
ATOM 5931 O O . PHE A 1 763 ? 7.994 -2.477 3.922 1.00 77.06 763 PHE A O 1
ATOM 5938 N N . ALA A 1 764 ? 5.921 -1.826 4.495 1.00 75.19 764 ALA A N 1
ATOM 5939 C CA . ALA A 1 764 ? 5.601 -1.202 3.206 1.00 75.19 764 ALA A CA 1
ATOM 5940 C C . ALA A 1 764 ? 6.561 -0.065 2.795 1.00 75.19 764 ALA A C 1
ATOM 5942 O O . ALA A 1 764 ? 6.595 0.325 1.629 1.00 75.19 764 ALA A O 1
ATOM 5943 N N . ARG A 1 765 ? 7.325 0.493 3.743 1.00 74.19 765 ARG A N 1
ATOM 5944 C CA . ARG A 1 765 ? 8.312 1.554 3.492 1.00 74.19 765 ARG A CA 1
ATOM 5945 C C . ARG A 1 765 ? 9.720 1.030 3.285 1.00 74.19 765 ARG A C 1
ATOM 5947 O O . ARG A 1 765 ? 10.451 1.609 2.490 1.00 74.19 765 ARG A O 1
ATOM 5954 N N . CYS A 1 766 ? 10.086 -0.057 3.963 1.00 64.00 766 CYS A N 1
ATOM 5955 C CA . CYS A 1 766 ? 11.416 -0.658 3.855 1.00 64.00 766 CYS A CA 1
ATOM 5956 C C . CYS A 1 766 ? 11.720 -1.184 2.438 1.00 64.00 766 CYS A C 1
ATOM 5958 O O . CYS A 1 766 ? 12.882 -1.403 2.111 1.00 64.00 766 CYS A O 1
ATOM 5960 N N . GLU A 1 767 ? 10.702 -1.359 1.590 1.00 58.62 767 GLU A N 1
ATOM 5961 C CA . GLU A 1 767 ? 10.846 -1.773 0.187 1.00 58.62 767 GLU A CA 1
ATOM 5962 C C . GLU A 1 767 ? 10.987 -0.597 -0.808 1.00 58.62 767 GLU A C 1
ATOM 5964 O O . GLU A 1 767 ? 11.218 -0.816 -1.998 1.00 58.62 767 GLU A O 1
ATOM 5969 N N . SER A 1 768 ? 10.862 0.659 -0.354 1.00 55.53 768 SER A N 1
ATOM 5970 C CA . SER A 1 768 ? 10.789 1.854 -1.209 1.00 55.53 768 SER A CA 1
ATOM 5971 C C . SER A 1 768 ? 11.959 2.817 -0.974 1.00 55.53 768 SER A C 1
ATOM 5973 O O . SER A 1 768 ? 12.177 3.288 0.134 1.00 55.53 768 SER A O 1
ATOM 5975 N N . THR A 1 769 ? 12.666 3.212 -2.040 1.00 49.44 769 THR A N 1
ATOM 5976 C CA . THR A 1 769 ? 13.812 4.151 -1.989 1.00 49.44 769 THR A CA 1
ATOM 5977 C C . THR A 1 769 ? 13.405 5.636 -1.943 1.00 49.44 769 THR A C 1
ATOM 5979 O O . THR A 1 769 ? 14.201 6.503 -2.300 1.00 49.44 769 THR A O 1
ATOM 5982 N N . ALA A 1 770 ? 12.139 5.950 -1.645 1.00 48.31 770 ALA A N 1
ATOM 5983 C CA . ALA A 1 770 ? 11.560 7.290 -1.818 1.00 48.31 770 ALA A CA 1
ATOM 5984 C C . ALA A 1 770 ? 11.297 8.061 -0.508 1.00 48.31 770 ALA A C 1
ATOM 5986 O O . ALA A 1 770 ? 10.799 9.188 -0.575 1.00 48.31 770 ALA A O 1
ATOM 5987 N N . HIS A 1 771 ? 11.579 7.463 0.652 1.00 57.34 771 HIS A N 1
ATOM 5988 C CA . HIS A 1 771 ? 11.221 8.003 1.968 1.00 57.34 771 HIS A CA 1
ATOM 5989 C C . HIS A 1 771 ? 12.387 8.717 2.663 1.00 57.34 771 HIS A C 1
ATOM 5991 O O . HIS A 1 771 ? 13.546 8.554 2.289 1.00 57.34 771 HIS A O 1
ATOM 5997 N N . ASN A 1 772 ? 12.076 9.535 3.677 1.00 62.03 772 ASN A N 1
ATOM 5998 C CA . ASN A 1 772 ? 13.099 10.139 4.531 1.00 62.03 772 ASN A CA 1
ATOM 5999 C C . ASN A 1 772 ? 13.636 9.084 5.510 1.00 62.03 772 ASN A C 1
ATOM 6001 O O . ASN A 1 772 ? 13.060 8.866 6.579 1.00 62.03 772 ASN A O 1
ATOM 6005 N N . ASP A 1 773 ? 14.737 8.434 5.134 1.00 70.19 773 ASP A N 1
ATOM 6006 C CA . ASP A 1 773 ? 15.346 7.347 5.904 1.00 70.19 773 ASP A CA 1
ATOM 6007 C C . ASP A 1 773 ? 15.655 7.734 7.360 1.00 70.19 773 ASP A C 1
ATOM 6009 O O . ASP A 1 773 ? 15.496 6.910 8.258 1.00 70.19 773 ASP A O 1
ATOM 6013 N N . GLY A 1 774 ? 16.027 8.994 7.621 1.00 72.88 774 GLY A N 1
ATOM 6014 C CA . GLY A 1 774 ? 16.305 9.481 8.975 1.00 72.88 774 GLY A CA 1
ATOM 6015 C C . GLY A 1 774 ? 15.060 9.493 9.865 1.00 72.88 774 GLY A C 1
ATOM 6016 O O . GLY A 1 774 ? 15.096 9.010 10.996 1.00 72.88 774 GLY A O 1
ATOM 6017 N N . THR A 1 775 ? 13.925 9.974 9.345 1.00 74.81 775 THR A N 1
ATOM 6018 C CA . THR A 1 775 ? 12.640 9.923 10.061 1.00 74.81 775 THR A CA 1
ATOM 6019 C C . THR A 1 775 ? 12.200 8.481 10.304 1.00 74.81 775 THR A C 1
ATOM 6021 O O . THR A 1 775 ? 11.739 8.162 11.396 1.00 74.81 775 THR A O 1
ATOM 6024 N N . LEU A 1 776 ? 12.371 7.592 9.321 1.00 80.06 776 LEU A N 1
ATOM 6025 C CA . LEU A 1 776 ? 11.994 6.183 9.467 1.00 80.06 776 LEU A CA 1
ATOM 6026 C C . LEU A 1 776 ? 12.861 5.429 10.475 1.00 80.06 776 LEU A C 1
ATOM 6028 O O . LEU A 1 776 ? 12.336 4.582 11.195 1.00 80.06 776 LEU A O 1
ATOM 6032 N N . LEU A 1 777 ? 14.150 5.760 10.571 1.00 82.62 777 LEU A N 1
ATOM 6033 C CA . LEU A 1 777 ? 15.038 5.199 11.586 1.00 82.62 777 LEU A CA 1
ATOM 6034 C C . LEU A 1 777 ? 14.551 5.558 12.998 1.00 82.62 777 LEU A C 1
ATOM 6036 O O . LEU A 1 777 ? 14.478 4.690 13.867 1.00 82.62 777 LEU A O 1
ATOM 6040 N N . LEU A 1 778 ? 14.156 6.819 13.208 1.00 80.75 778 LEU A N 1
ATOM 6041 C CA . LEU A 1 778 ? 13.582 7.278 14.476 1.00 80.75 778 LEU A CA 1
ATOM 6042 C C . LEU A 1 778 ? 12.248 6.605 14.771 1.00 80.75 778 LEU A C 1
ATOM 6044 O O . LEU A 1 778 ? 12.045 6.133 15.882 1.00 80.75 778 LEU A O 1
ATOM 6048 N N . VAL A 1 779 ? 11.357 6.516 13.783 1.00 87.44 779 VAL A N 1
ATOM 6049 C CA . VAL A 1 779 ? 10.076 5.813 13.930 1.00 87.44 779 VAL A CA 1
ATOM 6050 C C . VAL A 1 779 ? 10.304 4.361 14.352 1.00 87.44 779 VAL A C 1
ATOM 6052 O O . VAL A 1 779 ? 9.694 3.917 15.318 1.00 87.44 779 VAL A O 1
ATOM 6055 N N . ALA A 1 780 ? 11.206 3.633 13.687 1.00 88.69 780 ALA A N 1
ATOM 6056 C CA . ALA A 1 780 ? 11.515 2.247 14.041 1.00 88.69 780 ALA A CA 1
ATOM 6057 C C . ALA A 1 780 ? 12.107 2.119 15.458 1.00 88.69 780 ALA A C 1
ATOM 6059 O O . ALA A 1 780 ? 11.807 1.162 16.166 1.00 88.69 780 ALA A O 1
ATOM 6060 N N . MET A 1 781 ? 12.901 3.098 15.904 1.00 86.50 781 MET A N 1
ATOM 6061 C CA . MET A 1 781 ? 13.418 3.143 17.275 1.00 86.50 781 MET A CA 1
ATOM 6062 C C . MET A 1 781 ? 12.315 3.402 18.315 1.00 86.50 781 MET A C 1
ATOM 6064 O O . MET A 1 781 ? 12.255 2.685 19.318 1.00 86.50 781 MET A O 1
ATOM 6068 N N . LEU A 1 782 ? 11.474 4.418 18.083 1.00 88.62 782 LEU A N 1
ATOM 6069 C CA . LEU A 1 782 ? 10.379 4.834 18.973 1.00 88.62 782 LEU A CA 1
ATOM 6070 C C . LEU A 1 782 ? 9.332 3.733 19.131 1.00 88.62 782 LEU A C 1
ATOM 6072 O O . LEU A 1 782 ? 8.825 3.501 20.221 1.00 88.62 782 LEU A O 1
ATOM 6076 N N . LEU A 1 783 ? 9.046 3.026 18.039 1.00 89.38 783 LEU A N 1
ATOM 6077 C CA . LEU A 1 783 ? 8.113 1.906 18.016 1.00 89.38 783 LEU A CA 1
ATOM 6078 C C . LEU A 1 783 ? 8.736 0.576 18.451 1.00 89.38 783 LEU A C 1
ATOM 6080 O O . LEU A 1 783 ? 8.056 -0.443 18.438 1.00 89.38 783 LEU A O 1
ATOM 6084 N N . ASP A 1 784 ? 10.013 0.581 18.835 1.00 88.25 784 ASP A N 1
ATOM 6085 C CA . ASP A 1 784 ? 10.735 -0.607 19.281 1.00 88.25 784 ASP A CA 1
ATOM 6086 C C . ASP A 1 784 ? 10.682 -1.779 18.274 1.00 88.25 784 ASP A C 1
ATOM 6088 O O . ASP A 1 784 ? 10.436 -2.935 18.630 1.00 88.25 784 ASP A O 1
ATOM 6092 N N . GLU A 1 785 ? 10.921 -1.457 16.998 1.00 86.44 785 GLU A N 1
ATOM 6093 C CA . GLU A 1 785 ? 10.873 -2.366 15.846 1.00 86.44 785 GLU A CA 1
ATOM 6094 C C . GLU A 1 785 ? 12.290 -2.706 15.340 1.00 86.44 785 GLU A C 1
ATOM 6096 O O . GLU A 1 785 ? 12.815 -2.032 14.441 1.00 86.44 785 GLU A O 1
ATOM 6101 N N . PRO A 1 786 ? 12.951 -3.746 15.890 1.00 87.50 786 PRO A N 1
ATOM 6102 C CA . PRO A 1 786 ? 14.371 -4.002 15.645 1.00 87.50 786 PRO A CA 1
ATOM 6103 C C . PRO A 1 786 ? 14.680 -4.405 14.193 1.00 87.50 786 PRO A C 1
ATOM 6105 O O . PRO A 1 786 ? 15.701 -3.988 13.647 1.00 87.50 786 PRO A O 1
ATOM 6108 N N . GLU A 1 787 ? 13.790 -5.148 13.531 1.00 85.25 787 GLU A N 1
ATOM 6109 C CA . GLU A 1 787 ? 13.964 -5.567 12.131 1.00 85.25 787 GLU A CA 1
ATOM 6110 C C . GLU A 1 787 ? 13.846 -4.397 11.150 1.00 85.25 787 GLU A C 1
ATOM 6112 O O . GLU A 1 787 ? 14.677 -4.227 10.251 1.00 85.25 787 GLU A O 1
ATOM 6117 N N . ALA A 1 788 ? 12.835 -3.544 11.339 1.00 86.12 788 ALA A N 1
ATOM 6118 C CA . ALA A 1 788 ? 12.692 -2.326 10.550 1.00 86.12 788 ALA A CA 1
ATOM 6119 C C . ALA A 1 788 ? 13.896 -1.400 10.772 1.00 86.12 788 ALA A C 1
ATOM 6121 O O . ALA A 1 788 ? 14.463 -0.883 9.810 1.00 86.12 788 ALA A O 1
ATOM 6122 N N . PHE A 1 789 ? 14.350 -1.262 12.022 1.00 87.75 789 PHE A N 1
ATOM 6123 C CA . PHE A 1 789 ? 15.525 -0.465 12.364 1.00 87.75 789 PHE A CA 1
ATOM 6124 C C . PHE A 1 789 ? 16.799 -0.987 11.681 1.00 87.75 789 PHE A C 1
ATOM 6126 O O . PHE A 1 789 ? 17.538 -0.205 11.076 1.00 87.75 789 PHE A O 1
ATOM 6133 N N . LYS A 1 790 ? 17.038 -2.306 11.689 1.00 87.81 790 LYS A N 1
ATOM 6134 C CA . LYS A 1 790 ? 18.178 -2.927 10.992 1.00 87.81 790 LYS A CA 1
ATOM 6135 C C . LYS A 1 790 ? 18.115 -2.693 9.479 1.00 87.81 790 LYS A C 1
ATOM 6137 O O . LYS A 1 790 ? 19.122 -2.350 8.862 1.00 87.81 790 LYS A O 1
ATOM 6142 N N . LYS A 1 791 ? 16.940 -2.832 8.860 1.00 86.38 791 LYS A N 1
ATOM 6143 C CA . LYS A 1 791 ? 16.765 -2.611 7.412 1.00 86.38 791 LYS A CA 1
ATOM 6144 C C . LYS A 1 791 ? 16.963 -1.147 7.012 1.00 86.38 791 LYS A C 1
ATOM 6146 O O . LYS A 1 791 ? 17.701 -0.871 6.066 1.00 86.38 791 LYS A O 1
ATOM 6151 N N . VAL A 1 792 ? 16.350 -0.214 7.740 1.00 83.75 792 VAL A N 1
ATOM 6152 C CA . VAL A 1 792 ? 16.469 1.225 7.460 1.00 83.75 792 VAL A CA 1
ATOM 6153 C C . VAL A 1 792 ? 17.897 1.706 7.717 1.00 83.75 792 VAL A C 1
ATOM 6155 O O . VAL A 1 792 ? 18.470 2.392 6.873 1.00 83.75 792 VAL A O 1
ATOM 6158 N N . SER A 1 793 ? 18.529 1.286 8.817 1.00 86.00 793 SER A N 1
ATOM 6159 C CA . SER A 1 793 ? 19.927 1.641 9.090 1.00 86.00 793 SER A CA 1
ATOM 6160 C C . SER A 1 793 ? 20.896 1.083 8.047 1.00 86.00 793 SER A C 1
ATOM 6162 O O . SER A 1 793 ? 21.812 1.794 7.641 1.00 86.00 793 SER A O 1
ATOM 6164 N N . LYS A 1 794 ? 20.669 -0.135 7.531 1.00 87.50 794 LYS A N 1
ATOM 6165 C CA . LYS A 1 794 ? 21.417 -0.669 6.381 1.00 87.50 794 LYS A CA 1
ATOM 6166 C C . LYS A 1 794 ? 21.299 0.251 5.165 1.00 87.50 794 LYS A C 1
ATOM 6168 O O . LYS A 1 794 ? 22.307 0.558 4.532 1.00 87.50 794 LYS A O 1
ATOM 6173 N N . HIS A 1 795 ? 20.087 0.703 4.840 1.00 82.88 795 HIS A N 1
ATOM 6174 C CA . HIS A 1 795 ? 19.876 1.619 3.719 1.00 82.88 795 HIS A CA 1
ATOM 6175 C C . HIS A 1 795 ? 20.605 2.954 3.930 1.00 82.88 795 HIS A C 1
ATOM 6177 O O . HIS A 1 795 ? 21.249 3.452 3.007 1.00 82.88 795 HIS A O 1
ATOM 6183 N N . ILE A 1 796 ? 20.588 3.483 5.156 1.00 79.94 796 ILE A N 1
ATOM 6184 C CA . ILE A 1 796 ? 21.320 4.696 5.535 1.00 79.94 796 ILE A CA 1
ATOM 6185 C C . ILE A 1 796 ? 22.833 4.510 5.352 1.00 79.94 796 ILE A C 1
ATOM 6187 O O . ILE A 1 796 ? 23.464 5.312 4.662 1.00 79.94 796 ILE A O 1
ATOM 6191 N N . VAL A 1 797 ? 23.406 3.424 5.884 1.00 82.75 797 VAL A N 1
ATOM 6192 C CA . VAL A 1 797 ? 24.831 3.072 5.724 1.00 82.75 797 VAL A CA 1
ATOM 6193 C C . VAL A 1 797 ? 25.218 2.965 4.246 1.00 82.75 797 VAL A C 1
ATOM 6195 O O . VAL A 1 797 ? 26.300 3.392 3.843 1.00 82.75 797 VAL A O 1
ATOM 6198 N N . MET A 1 798 ? 24.326 2.428 3.411 1.00 82.19 798 MET A N 1
ATOM 6199 C CA . MET A 1 798 ? 24.568 2.293 1.979 1.00 82.19 798 MET A CA 1
ATOM 6200 C C . MET A 1 798 ? 24.479 3.618 1.212 1.00 82.19 798 MET A C 1
ATOM 6202 O O . MET A 1 798 ? 25.274 3.848 0.297 1.00 82.19 798 MET A O 1
ATOM 6206 N N . SER A 1 799 ? 23.509 4.469 1.542 1.00 76.94 799 SER A N 1
ATOM 6207 C CA . SER A 1 799 ? 23.108 5.615 0.716 1.00 76.94 799 SER A CA 1
ATOM 6208 C C . SER A 1 799 ? 23.793 6.927 1.095 1.00 76.94 799 SER A C 1
ATOM 6210 O O . SER A 1 799 ? 24.024 7.765 0.217 1.00 76.94 799 SER A O 1
ATOM 6212 N N . PHE A 1 800 ? 24.167 7.113 2.364 1.00 71.62 800 PHE A N 1
ATOM 6213 C CA . PHE A 1 800 ? 24.771 8.360 2.835 1.00 71.62 800 PHE A CA 1
ATOM 6214 C C . PHE A 1 800 ? 26.278 8.402 2.549 1.00 71.62 800 PHE A C 1
ATOM 6216 O O . PHE A 1 800 ? 27.032 7.499 2.897 1.00 71.62 800 PHE A O 1
ATOM 6223 N N . GLY A 1 801 ? 26.717 9.472 1.879 1.00 60.16 801 GLY A N 1
ATOM 6224 C CA . GLY A 1 801 ? 28.124 9.708 1.526 1.00 60.16 801 GLY A CA 1
ATOM 6225 C C . GLY A 1 801 ? 28.830 10.760 2.388 1.00 60.16 801 GLY A C 1
ATOM 6226 O O . GLY A 1 801 ? 29.989 11.072 2.138 1.00 60.16 801 GLY A O 1
ATOM 6227 N N . LEU A 1 802 ? 28.149 11.352 3.367 1.00 60.62 802 LEU A N 1
ATOM 6228 C CA . LEU A 1 802 ? 28.749 12.280 4.333 1.00 60.62 802 LEU A CA 1
ATOM 6229 C C . LEU A 1 802 ? 28.898 11.591 5.685 1.00 60.62 802 LEU A C 1
ATOM 6231 O O . LEU A 1 802 ? 28.235 10.583 5.930 1.00 60.62 802 LEU A O 1
ATOM 6235 N N . SER A 1 803 ? 29.791 12.110 6.526 1.00 61.38 803 SER A N 1
ATOM 6236 C CA . SER A 1 803 ? 29.887 11.668 7.915 1.00 61.38 803 SER A CA 1
ATOM 6237 C C . SER A 1 803 ? 28.560 11.964 8.623 1.00 61.38 803 SER A C 1
ATOM 6239 O O . SER A 1 803 ? 28.034 13.071 8.526 1.00 61.38 803 SER A O 1
ATOM 6241 N N . PHE A 1 804 ? 27.998 11.008 9.350 1.00 60.78 804 PHE A N 1
ATOM 6242 C CA . PHE A 1 804 ? 26.842 11.191 10.224 1.00 60.78 804 PHE A CA 1
ATOM 6243 C C . PHE A 1 804 ? 27.102 12.261 11.296 1.00 60.78 804 PHE A C 1
ATOM 6245 O O . PHE A 1 804 ? 26.163 12.932 11.721 1.00 60.78 804 PHE A O 1
ATOM 6252 N N . THR A 1 805 ? 28.368 12.515 11.649 1.00 54.78 805 THR A N 1
ATOM 6253 C CA . THR A 1 805 ? 28.774 13.672 12.470 1.00 54.78 805 THR A CA 1
ATOM 6254 C C . THR A 1 805 ? 28.616 15.021 11.752 1.00 54.78 805 THR A C 1
ATOM 6256 O O . THR A 1 805 ? 28.285 16.013 12.395 1.00 54.78 805 THR A O 1
ATOM 6259 N N . GLU A 1 806 ? 28.779 15.073 10.425 1.00 50.34 806 GLU A N 1
ATOM 6260 C CA . GLU A 1 806 ? 28.530 16.267 9.598 1.00 50.34 806 GLU A CA 1
ATOM 6261 C C . GLU A 1 806 ? 27.022 16.468 9.347 1.00 50.34 806 GLU A C 1
ATOM 6263 O O . GLU A 1 806 ? 26.539 17.599 9.326 1.00 50.34 806 GLU A O 1
ATOM 6268 N N . VAL A 1 807 ? 26.258 15.373 9.217 1.00 51.50 807 VAL A N 1
ATOM 6269 C CA . VAL A 1 807 ? 24.789 15.384 9.051 1.00 51.50 807 VAL A CA 1
ATOM 6270 C C . VAL A 1 807 ? 24.072 15.810 10.337 1.00 51.50 807 VAL A C 1
ATOM 6272 O O . VAL A 1 807 ? 23.102 16.559 10.266 1.00 51.50 807 VAL A O 1
ATOM 6275 N N . ALA A 1 808 ? 24.584 15.435 11.516 1.00 50.09 808 ALA A N 1
ATOM 6276 C CA . ALA A 1 808 ? 24.107 15.944 12.809 1.00 50.09 808 ALA A CA 1
ATOM 6277 C C . ALA A 1 808 ? 24.250 17.479 12.947 1.00 50.09 808 ALA A C 1
ATOM 6279 O O . ALA A 1 808 ? 23.607 18.101 13.795 1.00 50.09 808 ALA A O 1
ATOM 6280 N N . GLY A 1 809 ? 25.076 18.106 12.101 1.00 41.62 809 GLY A N 1
ATOM 6281 C CA . GLY A 1 809 ? 25.240 19.554 12.019 1.00 41.62 809 GLY A CA 1
ATOM 6282 C C . GLY A 1 809 ? 24.145 20.290 11.232 1.00 41.62 809 GLY A C 1
ATOM 6283 O O . GLY A 1 809 ? 24.009 21.497 11.438 1.00 41.62 809 GLY A O 1
ATOM 6284 N N . MET A 1 810 ? 23.369 19.600 10.380 1.00 41.53 810 MET A N 1
ATOM 6285 C CA . MET A 1 810 ? 22.341 20.200 9.513 1.00 41.53 810 MET A CA 1
ATOM 6286 C C . MET A 1 810 ? 21.096 20.633 10.310 1.00 41.53 810 MET A C 1
ATOM 6288 O O . MET A 1 810 ? 20.464 19.827 10.993 1.00 41.53 810 MET A O 1
ATOM 6292 N N . GLU A 1 811 ? 20.732 21.913 10.193 1.00 41.06 811 GLU A N 1
ATOM 6293 C CA . GLU A 1 811 ? 19.635 22.578 10.925 1.00 41.06 811 GLU A CA 1
ATOM 6294 C C . GLU A 1 811 ? 18.265 21.887 10.771 1.00 41.06 811 GLU A C 1
ATOM 6296 O O . GLU A 1 811 ? 17.513 21.808 11.736 1.00 41.06 811 GLU A O 1
ATOM 6301 N N . GLU A 1 812 ? 17.970 21.279 9.616 1.00 39.75 812 GLU A N 1
ATOM 6302 C CA . GLU A 1 812 ? 16.680 20.611 9.358 1.00 39.75 812 GLU A CA 1
ATOM 6303 C C . GLU A 1 812 ? 16.454 19.322 10.174 1.00 39.75 812 GLU A C 1
ATOM 6305 O O . GLU A 1 812 ? 15.304 18.949 10.417 1.00 39.75 812 GLU A O 1
ATOM 6310 N N . LEU A 1 813 ? 17.520 18.637 10.619 1.00 42.22 813 LEU A N 1
ATOM 6311 C CA . LEU A 1 813 ? 17.396 17.529 11.577 1.00 42.22 813 LEU A CA 1
ATOM 6312 C C . LEU A 1 813 ? 17.452 18.023 13.026 1.00 42.22 813 LEU A C 1
ATOM 6314 O O . LEU A 1 813 ? 16.831 17.403 13.883 1.00 42.22 813 LEU A O 1
ATOM 6318 N N . LYS A 1 814 ? 18.134 19.133 13.326 1.00 44.38 814 LYS A N 1
ATOM 6319 C CA . LYS A 1 814 ? 18.253 19.631 14.705 1.00 44.38 814 LYS A CA 1
ATOM 6320 C C . LYS A 1 814 ? 16.890 19.907 15.345 1.00 44.38 814 LYS A C 1
ATOM 6322 O O . LYS A 1 814 ? 16.643 19.385 16.422 1.00 44.38 814 LYS A O 1
ATOM 6327 N N . ASP A 1 815 ? 15.959 20.581 14.680 1.00 44.28 815 ASP A N 1
ATOM 6328 C CA . ASP A 1 815 ? 14.734 21.019 15.375 1.00 44.28 815 ASP A CA 1
ATOM 6329 C C . ASP A 1 815 ? 13.701 19.906 15.639 1.00 44.28 815 ASP A C 1
ATOM 6331 O O . ASP A 1 815 ? 12.908 20.009 16.573 1.00 44.28 815 ASP A O 1
ATOM 6335 N N . ARG A 1 816 ? 13.710 18.805 14.868 1.00 45.41 816 ARG A N 1
ATOM 6336 C CA . ARG A 1 816 ? 12.789 17.660 15.078 1.00 45.41 816 ARG A CA 1
ATOM 6337 C C . ARG A 1 816 ? 13.436 16.460 15.770 1.00 45.41 816 ARG A C 1
ATOM 6339 O O . ARG A 1 816 ? 12.714 15.585 16.244 1.00 45.41 816 ARG A O 1
ATOM 6346 N N . VAL A 1 817 ? 14.770 16.398 15.789 1.00 49.19 817 VAL A N 1
ATOM 6347 C CA . VAL A 1 817 ? 15.554 15.213 16.175 1.00 49.19 817 VAL A CA 1
ATOM 6348 C C . VAL A 1 817 ? 16.536 15.489 17.323 1.00 49.19 817 VAL A C 1
ATOM 6350 O O . VAL A 1 817 ? 16.975 14.536 17.980 1.00 49.19 817 VAL A O 1
ATOM 6353 N N . ALA A 1 818 ? 16.870 16.755 17.617 1.00 44.00 818 ALA A N 1
ATOM 6354 C CA . ALA A 1 818 ? 17.780 17.090 18.712 1.00 44.00 818 ALA A CA 1
ATOM 6355 C C . ALA A 1 818 ? 17.212 16.604 20.051 1.00 44.00 818 ALA A C 1
ATOM 6357 O O . ALA A 1 818 ? 16.162 17.041 20.511 1.00 44.00 818 ALA A O 1
ATOM 6358 N N . GLY A 1 819 ? 17.924 15.652 20.653 1.00 55.97 819 GLY A N 1
ATOM 6359 C CA . GLY A 1 819 ? 17.581 15.011 21.922 1.00 55.97 819 GLY A CA 1
ATOM 6360 C C . GLY A 1 819 ? 17.303 13.509 21.818 1.00 55.97 819 GLY A C 1
ATOM 6361 O O . GLY A 1 819 ? 17.452 12.815 22.818 1.00 55.97 819 GLY A O 1
ATOM 6362 N N . ARG A 1 820 ? 16.951 12.980 20.633 1.00 63.47 820 ARG A N 1
ATOM 6363 C CA . ARG A 1 820 ? 16.557 11.561 20.469 1.00 63.47 820 ARG A CA 1
ATOM 6364 C C . ARG A 1 820 ? 17.580 10.689 19.734 1.00 63.47 820 ARG A C 1
ATOM 6366 O O . ARG A 1 820 ? 17.600 9.482 19.955 1.00 63.47 820 ARG A O 1
ATOM 6373 N N . ILE A 1 821 ? 18.452 11.261 18.898 1.00 66.88 821 ILE A N 1
ATOM 6374 C CA . ILE A 1 821 ? 19.614 10.527 18.362 1.00 66.88 821 ILE A CA 1
ATOM 6375 C C . ILE A 1 821 ? 20.726 10.544 19.408 1.00 66.88 821 ILE A C 1
ATOM 6377 O O . ILE A 1 821 ? 21.276 11.598 19.721 1.00 66.88 821 ILE A O 1
ATOM 6381 N N . SER A 1 822 ? 21.073 9.370 19.935 1.00 71.81 822 SER A N 1
ATOM 6382 C CA . SER A 1 822 ? 22.191 9.230 20.865 1.00 71.81 822 SER A CA 1
ATOM 6383 C C . SER A 1 822 ? 23.536 9.291 20.133 1.00 71.81 822 SER A C 1
ATOM 6385 O O . SER A 1 822 ? 23.664 8.827 18.998 1.00 71.81 822 SER A O 1
ATOM 6387 N N . HIS A 1 823 ? 24.575 9.800 20.804 1.00 72.88 823 HIS A N 1
ATOM 6388 C CA . HIS A 1 823 ? 25.952 9.736 20.294 1.00 72.88 823 HIS A CA 1
ATOM 6389 C C . HIS A 1 823 ? 26.366 8.302 19.939 1.00 72.88 823 HIS A C 1
ATOM 6391 O O . HIS A 1 823 ? 26.994 8.084 18.907 1.00 72.88 823 HIS A O 1
ATOM 6397 N N . LYS A 1 824 ? 25.917 7.325 20.736 1.00 78.00 824 LYS A N 1
ATOM 6398 C CA . LYS A 1 824 ? 26.141 5.897 20.496 1.00 78.00 824 LYS A CA 1
ATOM 6399 C C . LYS A 1 824 ? 25.555 5.420 19.163 1.00 78.00 824 LYS A C 1
ATOM 6401 O O . LYS A 1 824 ? 26.174 4.621 18.471 1.00 78.00 824 LYS A O 1
ATOM 6406 N N . MET A 1 825 ? 24.371 5.903 18.779 1.00 80.69 825 MET A N 1
ATOM 6407 C CA . MET A 1 825 ? 23.773 5.558 17.486 1.00 80.69 825 MET A CA 1
ATOM 6408 C C . MET A 1 825 ? 24.612 6.091 16.322 1.00 80.69 825 MET A C 1
ATOM 6410 O O . MET A 1 825 ? 24.832 5.368 15.354 1.00 80.69 825 MET A O 1
ATOM 6414 N N . ILE A 1 826 ? 25.095 7.334 16.426 1.00 77.25 826 ILE A N 1
ATOM 6415 C CA . ILE A 1 826 ? 25.964 7.947 15.411 1.00 77.25 826 ILE A CA 1
ATOM 6416 C C . ILE A 1 826 ? 27.265 7.150 15.289 1.00 77.25 826 ILE A C 1
ATOM 6418 O O . ILE A 1 826 ? 27.658 6.795 14.183 1.00 77.25 826 ILE A O 1
ATOM 6422 N N . GLU A 1 827 ? 27.892 6.818 16.417 1.00 80.94 827 GLU A N 1
ATOM 6423 C CA . GLU A 1 827 ? 29.121 6.023 16.470 1.00 80.94 827 GLU A CA 1
ATOM 6424 C C . GLU A 1 827 ? 28.950 4.646 15.810 1.00 80.94 827 GLU A C 1
ATOM 6426 O O . GLU A 1 827 ? 29.748 4.266 14.956 1.00 80.94 827 GLU A O 1
ATOM 6431 N N . LEU A 1 828 ? 27.871 3.922 16.130 1.00 83.56 828 LEU A N 1
ATOM 6432 C CA . LEU A 1 828 ? 27.591 2.610 15.538 1.00 83.56 828 LEU A CA 1
ATOM 6433 C C . LEU A 1 828 ? 27.295 2.689 14.032 1.00 83.56 828 LEU A C 1
ATOM 6435 O O . LEU A 1 828 ? 27.721 1.810 13.281 1.00 83.56 828 LEU A O 1
ATOM 6439 N N . LEU A 1 829 ? 26.584 3.725 13.572 1.00 82.50 829 LEU A N 1
ATOM 6440 C CA . LEU A 1 829 ? 26.355 3.952 12.139 1.00 82.50 829 LEU A CA 1
ATOM 6441 C C . LEU A 1 829 ? 27.665 4.248 11.402 1.00 82.50 829 LEU A C 1
ATOM 6443 O O . LEU A 1 829 ? 27.862 3.755 10.288 1.00 82.50 829 LEU A O 1
ATOM 6447 N N . GLU A 1 830 ? 28.566 5.012 12.021 1.00 81.81 830 GLU A N 1
ATOM 6448 C CA . GLU A 1 830 ? 29.886 5.289 11.459 1.00 81.81 830 GLU A CA 1
ATOM 6449 C C . GLU A 1 830 ? 30.755 4.043 11.376 1.00 81.81 830 GLU A C 1
ATOM 6451 O O . GLU A 1 830 ? 31.284 3.725 10.309 1.00 81.81 830 GLU A O 1
ATOM 6456 N N . GLN A 1 831 ? 30.824 3.279 12.463 1.00 84.06 831 GLN A N 1
ATOM 6457 C CA . GLN A 1 831 ? 31.568 2.028 12.500 1.00 84.06 831 GLN A CA 1
ATOM 6458 C C . GLN A 1 831 ? 31.060 1.045 11.435 1.00 84.06 831 GLN A C 1
ATOM 6460 O O . GLN A 1 831 ? 31.853 0.459 10.694 1.00 84.06 831 GLN A O 1
ATOM 6465 N N . ALA A 1 832 ? 29.736 0.897 11.303 1.00 85.06 832 ALA A N 1
ATOM 6466 C CA . ALA A 1 832 ? 29.131 0.042 10.284 1.00 85.06 832 ALA A CA 1
ATOM 6467 C C . ALA A 1 832 ? 29.471 0.510 8.858 1.00 85.06 832 ALA A C 1
ATOM 6469 O O . ALA A 1 832 ? 29.716 -0.314 7.969 1.00 85.06 832 ALA A O 1
ATOM 6470 N N . ARG A 1 833 ? 29.532 1.827 8.626 1.00 82.44 833 ARG A N 1
ATOM 6471 C CA . ARG A 1 833 ? 29.924 2.416 7.338 1.00 82.44 833 ARG A CA 1
ATOM 6472 C C . ARG A 1 833 ? 31.390 2.155 7.012 1.00 82.44 833 ARG A C 1
ATOM 6474 O O . ARG A 1 833 ? 31.686 1.718 5.898 1.00 82.44 833 ARG A O 1
ATOM 6481 N N . GLU A 1 834 ? 32.294 2.373 7.961 1.00 82.50 834 GLU A N 1
ATOM 6482 C CA . GLU A 1 834 ? 33.725 2.101 7.793 1.00 82.50 834 GLU A CA 1
ATOM 6483 C C . GLU A 1 834 ? 33.981 0.622 7.485 1.00 82.50 834 GLU A C 1
ATOM 6485 O O . GLU A 1 834 ? 34.646 0.299 6.498 1.00 82.50 834 GLU A O 1
ATOM 6490 N N . GLN A 1 835 ? 33.367 -0.283 8.253 1.00 85.31 835 GLN A N 1
ATOM 6491 C CA . GLN A 1 835 ? 33.434 -1.727 8.013 1.00 85.31 835 GLN A CA 1
ATOM 6492 C C . GLN A 1 835 ? 32.909 -2.103 6.627 1.00 85.31 835 GLN A C 1
ATOM 6494 O O . GLN A 1 835 ? 33.562 -2.838 5.887 1.00 85.31 835 GLN A O 1
ATOM 6499 N N . SER A 1 836 ? 31.765 -1.547 6.231 1.00 86.88 836 SER A N 1
ATOM 6500 C CA . SER A 1 836 ? 31.163 -1.798 4.920 1.00 86.88 836 SER A CA 1
ATOM 6501 C C . SER A 1 836 ? 32.028 -1.279 3.767 1.00 86.88 836 SER A C 1
ATOM 6503 O O . SER A 1 836 ? 32.110 -1.885 2.695 1.00 86.88 836 SER A O 1
ATOM 6505 N N . HIS A 1 837 ? 32.722 -0.163 3.976 1.00 82.81 837 HIS A N 1
ATOM 6506 C CA . HIS A 1 837 ? 33.692 0.359 3.029 1.00 82.81 837 HIS A CA 1
ATOM 6507 C C . HIS A 1 837 ? 34.949 -0.513 2.923 1.00 82.81 837 HIS A C 1
ATOM 6509 O O . HIS A 1 837 ? 35.411 -0.733 1.799 1.00 82.81 837 HIS A O 1
ATOM 6515 N N . MET A 1 838 ? 35.472 -1.024 4.039 1.00 83.62 838 MET A N 1
ATOM 6516 C CA . MET A 1 838 ? 36.581 -1.983 4.036 1.00 83.62 838 MET A CA 1
ATOM 6517 C C . MET A 1 838 ? 36.193 -3.274 3.311 1.00 83.62 838 MET A C 1
ATOM 6519 O O . MET A 1 838 ? 36.911 -3.710 2.416 1.00 83.62 838 MET A O 1
ATOM 6523 N N . LEU A 1 839 ? 35.017 -3.821 3.617 1.00 86.12 839 LEU A N 1
ATOM 6524 C CA . LEU A 1 839 ? 34.454 -5.009 2.977 1.00 86.12 839 LEU A CA 1
ATOM 6525 C C . LEU A 1 839 ? 34.324 -4.840 1.458 1.00 86.12 839 LEU A C 1
ATOM 6527 O O . LEU A 1 839 ? 34.771 -5.694 0.698 1.00 86.12 839 LEU A O 1
ATOM 6531 N N . MET A 1 840 ? 33.773 -3.714 0.991 1.00 86.62 840 MET A N 1
ATOM 6532 C CA . MET A 1 840 ? 33.709 -3.418 -0.444 1.00 86.62 840 MET A CA 1
ATOM 6533 C C . MET A 1 840 ? 35.105 -3.403 -1.081 1.00 86.62 840 MET A C 1
ATOM 6535 O O . MET A 1 840 ? 35.284 -3.938 -2.173 1.00 86.62 840 MET A O 1
ATOM 6539 N N . SER A 1 841 ? 36.095 -2.810 -0.402 1.00 84.00 841 SER A N 1
ATOM 6540 C CA . SER A 1 841 ? 37.479 -2.816 -0.882 1.00 84.00 841 SER A CA 1
ATOM 6541 C C . SER A 1 841 ? 38.029 -4.238 -0.973 1.00 84.00 841 SER A C 1
ATOM 6543 O O . SER A 1 841 ? 38.631 -4.575 -1.984 1.00 84.00 841 SER A O 1
ATOM 6545 N N . GLN A 1 842 ? 37.785 -5.081 0.034 1.00 85.88 842 GLN A N 1
ATOM 6546 C CA . GLN A 1 842 ? 38.214 -6.482 0.048 1.00 85.88 842 GLN A CA 1
ATOM 6547 C C . GLN A 1 842 ? 37.569 -7.294 -1.079 1.00 85.88 842 GLN A C 1
ATOM 6549 O O . GLN A 1 842 ? 38.270 -8.038 -1.755 1.00 85.88 842 GLN A O 1
ATOM 6554 N N . ILE A 1 843 ? 36.266 -7.121 -1.334 1.00 88.06 843 ILE A N 1
ATOM 6555 C CA . ILE A 1 843 ? 35.562 -7.796 -2.439 1.00 88.06 843 ILE A CA 1
ATOM 6556 C C . ILE A 1 843 ? 36.177 -7.401 -3.788 1.00 88.06 843 ILE A C 1
ATOM 6558 O O . ILE A 1 843 ? 36.435 -8.267 -4.623 1.00 88.06 843 ILE A O 1
ATOM 6562 N N . ILE A 1 844 ? 36.440 -6.105 -4.000 1.00 85.00 844 ILE A N 1
ATOM 6563 C CA . ILE A 1 844 ? 37.057 -5.609 -5.239 1.00 85.00 844 ILE A CA 1
ATOM 6564 C C . ILE A 1 844 ? 38.486 -6.148 -5.388 1.00 85.00 844 ILE A C 1
ATOM 6566 O O . ILE A 1 844 ? 38.821 -6.647 -6.460 1.00 85.00 844 ILE A O 1
ATOM 6570 N N . THR A 1 845 ? 39.310 -6.084 -4.335 1.00 83.50 845 THR A N 1
ATOM 6571 C CA . THR A 1 845 ? 40.683 -6.618 -4.345 1.00 83.50 845 THR A CA 1
ATOM 6572 C C . THR A 1 845 ? 40.692 -8.114 -4.634 1.00 83.50 845 THR A C 1
ATOM 6574 O O . THR A 1 845 ? 41.410 -8.554 -5.525 1.00 83.50 845 THR A O 1
ATOM 6577 N N . ARG A 1 846 ? 39.837 -8.886 -3.956 1.00 87.62 846 ARG A N 1
ATOM 6578 C CA . ARG A 1 846 ? 39.716 -10.331 -4.161 1.00 87.62 846 ARG A CA 1
ATOM 6579 C C . ARG A 1 846 ? 39.307 -10.668 -5.589 1.00 87.62 846 ARG A C 1
ATOM 6581 O O . ARG A 1 846 ? 39.805 -11.635 -6.145 1.00 87.62 846 ARG A O 1
ATOM 6588 N N . GLU A 1 847 ? 38.428 -9.887 -6.216 1.00 84.50 847 GLU A N 1
ATOM 6589 C CA . GLU A 1 847 ? 38.080 -10.138 -7.618 1.00 84.50 847 GLU A CA 1
ATOM 6590 C C . GLU A 1 847 ? 39.236 -9.797 -8.570 1.00 84.50 847 GLU A C 1
ATOM 6592 O O . GLU A 1 847 ? 39.443 -10.511 -9.549 1.00 84.50 847 GLU A O 1
ATOM 6597 N N . ILE A 1 848 ? 40.031 -8.758 -8.277 1.00 80.94 848 ILE A N 1
ATOM 6598 C CA . ILE A 1 848 ? 41.275 -8.473 -9.014 1.00 80.94 848 ILE A CA 1
ATOM 6599 C C . ILE A 1 848 ? 42.249 -9.652 -8.888 1.00 80.94 848 ILE A C 1
ATOM 6601 O O . ILE A 1 848 ? 42.809 -10.081 -9.897 1.00 80.94 848 ILE A O 1
ATOM 6605 N N . GLU A 1 849 ? 42.418 -10.195 -7.682 1.00 79.38 849 GLU A N 1
ATOM 6606 C CA . GLU A 1 849 ? 43.239 -11.381 -7.419 1.00 79.38 849 GLU A CA 1
ATOM 6607 C C . GLU A 1 849 ? 42.692 -12.616 -8.134 1.00 79.38 849 GLU A C 1
ATOM 6609 O O . GLU A 1 849 ? 43.452 -13.288 -8.814 1.00 79.38 849 GLU A O 1
ATOM 6614 N N . ASN A 1 850 ? 41.382 -12.876 -8.096 1.00 77.88 850 ASN A N 1
ATOM 6615 C CA . ASN A 1 850 ? 40.751 -13.979 -8.829 1.00 77.88 850 ASN A CA 1
ATOM 6616 C C . ASN A 1 850 ? 40.980 -13.867 -10.340 1.00 77.88 850 ASN A C 1
ATOM 6618 O O . ASN A 1 850 ? 41.268 -14.862 -10.991 1.00 77.88 850 ASN A O 1
ATOM 6622 N N . MET A 1 851 ? 40.872 -12.662 -10.911 1.00 72.44 851 MET A N 1
ATOM 6623 C CA . MET A 1 851 ? 41.175 -12.434 -12.329 1.00 72.44 851 MET A CA 1
ATOM 6624 C C . MET A 1 851 ? 42.667 -12.564 -12.651 1.00 72.44 851 MET A C 1
ATOM 6626 O O . MET A 1 851 ? 43.002 -12.758 -13.816 1.00 72.44 851 MET A O 1
ATOM 6630 N N . SER A 1 852 ? 43.536 -12.436 -11.645 1.00 67.56 852 SER A N 1
ATOM 6631 C CA . SER A 1 852 ? 44.986 -12.610 -11.768 1.00 67.56 852 SER A CA 1
ATOM 6632 C C . SER A 1 852 ? 45.413 -14.065 -11.523 1.00 67.56 852 SER A C 1
ATOM 6634 O O . SER A 1 852 ? 46.381 -14.508 -12.115 1.00 67.56 852 SER A O 1
ATOM 6636 N N . ASN A 1 853 ? 44.671 -14.820 -10.710 1.00 62.72 853 ASN A N 1
ATOM 6637 C CA . ASN A 1 853 ? 44.983 -16.185 -10.276 1.00 62.72 853 ASN A CA 1
ATOM 6638 C C . ASN A 1 853 ? 44.144 -17.265 -10.987 1.00 62.72 853 ASN A C 1
ATOM 6640 O O . ASN A 1 853 ? 44.246 -18.430 -10.617 1.00 62.72 853 ASN A O 1
ATOM 6644 N N . ASP A 1 854 ? 43.304 -16.913 -11.974 1.00 57.41 854 ASP A N 1
ATOM 6645 C CA . ASP A 1 854 ? 42.505 -17.836 -12.816 1.00 57.41 854 ASP A CA 1
ATOM 6646 C C . ASP A 1 854 ? 43.435 -18.645 -13.775 1.00 57.41 854 ASP A C 1
ATOM 6648 O O . ASP A 1 854 ? 43.202 -18.722 -14.982 1.00 57.41 854 ASP A O 1
ATOM 6652 N N . LEU A 1 855 ? 44.524 -19.215 -13.247 1.00 52.12 855 LEU A N 1
ATOM 6653 C CA . LEU A 1 855 ? 45.437 -20.139 -13.920 1.00 52.12 855 LEU A CA 1
ATOM 6654 C C . LEU A 1 855 ? 44.817 -21.547 -13.865 1.00 52.12 855 LEU A C 1
ATOM 6656 O O . LEU A 1 855 ? 44.433 -21.990 -12.785 1.00 52.12 855 LEU A O 1
ATOM 6660 N N . ASP A 1 856 ? 44.607 -22.190 -15.026 1.00 44.88 856 ASP A N 1
ATOM 6661 C CA . ASP A 1 856 ? 45.135 -23.546 -15.300 1.00 44.88 856 ASP A CA 1
ATOM 6662 C C . ASP A 1 856 ? 44.460 -24.353 -16.437 1.00 44.88 856 ASP A C 1
ATOM 6664 O O . ASP A 1 856 ? 43.250 -24.281 -16.687 1.00 44.88 856 ASP A O 1
ATOM 6668 N N . PHE A 1 857 ? 45.338 -25.160 -17.059 1.00 45.16 857 PHE A N 1
ATOM 6669 C CA . PHE A 1 857 ? 45.222 -26.285 -18.003 1.00 45.16 857 PHE A CA 1
ATOM 6670 C C . PHE A 1 857 ? 44.415 -26.086 -19.296 1.00 45.16 857 PHE A C 1
ATOM 6672 O O . PHE A 1 857 ? 43.218 -26.371 -19.391 1.00 45.16 857 PHE A O 1
ATOM 6679 N N . LEU A 1 858 ? 45.133 -25.713 -20.360 1.00 42.00 858 LEU A N 1
ATOM 6680 C CA . LEU A 1 858 ? 44.837 -26.221 -21.698 1.00 42.00 858 LEU A CA 1
ATOM 6681 C C . LEU A 1 858 ? 45.666 -27.494 -21.892 1.00 42.00 858 LEU A C 1
ATOM 6683 O O . LEU A 1 858 ? 46.826 -27.412 -22.283 1.00 42.00 858 LEU A O 1
ATOM 6687 N N . GLU A 1 859 ? 45.084 -28.663 -21.620 1.00 45.91 859 GLU A N 1
ATOM 6688 C CA . GLU A 1 859 ? 45.588 -29.863 -22.285 1.00 45.91 859 GLU A CA 1
ATOM 6689 C C . GLU A 1 859 ? 45.313 -29.722 -23.790 1.00 45.91 859 GLU A C 1
ATOM 6691 O O . GLU A 1 859 ? 44.204 -29.394 -24.230 1.00 45.91 859 GLU A O 1
ATOM 6696 N N . ASP A 1 860 ? 46.385 -29.975 -24.529 1.00 46.75 860 ASP A N 1
ATOM 6697 C CA . ASP A 1 860 ? 46.483 -30.292 -25.944 1.00 46.75 860 ASP A CA 1
ATOM 6698 C C . ASP A 1 860 ? 46.669 -29.156 -26.971 1.00 46.75 860 ASP A C 1
ATOM 6700 O O . ASP A 1 860 ? 45.767 -28.406 -27.360 1.00 46.75 860 ASP A O 1
ATOM 6704 N N . GLU A 1 861 ? 47.898 -29.229 -27.491 1.00 46.12 861 GLU A N 1
ATOM 6705 C CA . GLU A 1 861 ? 48.472 -28.769 -28.754 1.00 46.12 861 GLU A CA 1
ATOM 6706 C C . GLU A 1 861 ? 49.109 -27.370 -28.801 1.00 46.12 861 GLU A C 1
ATOM 6708 O O . GLU A 1 861 ? 48.458 -26.331 -28.734 1.00 46.12 861 GLU A O 1
ATOM 6713 N N . GLU A 1 862 ? 50.428 -27.424 -29.035 1.00 44.53 862 GLU A N 1
ATOM 6714 C CA . GLU A 1 862 ? 51.374 -26.351 -29.363 1.00 44.53 862 GLU A CA 1
ATOM 6715 C C . GLU A 1 862 ? 51.955 -25.531 -28.195 1.00 44.53 862 GLU A C 1
ATOM 6717 O O . GLU A 1 862 ? 51.768 -24.325 -28.107 1.00 44.53 862 GLU A O 1
ATOM 6722 N N . GLY A 1 863 ? 52.793 -26.175 -27.372 1.00 48.16 863 GLY A N 1
ATOM 6723 C CA . GLY A 1 863 ? 54.066 -25.585 -26.921 1.00 48.16 863 GLY A CA 1
ATOM 6724 C C . GLY A 1 863 ? 54.031 -24.371 -25.984 1.00 48.16 863 GLY A C 1
ATOM 6725 O O . GLY A 1 863 ? 54.945 -23.554 -26.060 1.00 48.16 863 GLY A O 1
ATOM 6726 N N . TRP A 1 864 ? 53.025 -24.240 -25.119 1.00 43.12 864 TRP A N 1
ATOM 6727 C CA . TRP A 1 864 ? 53.048 -23.278 -24.008 1.00 43.12 864 TRP A CA 1
ATOM 6728 C C . TRP A 1 864 ? 53.398 -24.010 -22.709 1.00 43.12 864 TRP A C 1
ATOM 6730 O O . TRP A 1 864 ? 52.832 -25.069 -22.436 1.00 43.12 864 TRP A O 1
ATOM 6740 N N . GLU A 1 865 ? 54.366 -23.484 -21.956 1.00 42.91 865 GLU A N 1
ATOM 6741 C CA . GLU A 1 865 ? 54.782 -24.047 -20.669 1.00 42.91 865 GLU A CA 1
ATOM 6742 C C . GLU A 1 865 ? 53.735 -23.751 -19.579 1.00 42.91 865 GLU A C 1
ATOM 6744 O O . GLU A 1 865 ? 52.977 -22.779 -19.642 1.00 42.91 865 GLU A O 1
ATOM 6749 N N . ASP A 1 866 ? 53.679 -24.641 -18.589 1.00 41.56 866 ASP A N 1
ATOM 6750 C CA . ASP A 1 866 ? 52.797 -24.571 -17.421 1.00 41.56 866 ASP A CA 1
ATOM 6751 C C . ASP A 1 866 ? 52.929 -23.211 -16.703 1.00 41.56 866 ASP A C 1
ATOM 6753 O O . ASP A 1 866 ? 54.026 -22.811 -16.313 1.00 41.56 866 ASP A O 1
ATOM 6757 N N . GLY A 1 867 ? 51.809 -22.508 -16.491 1.00 50.25 867 GLY A N 1
ATOM 6758 C CA . GLY A 1 867 ? 51.767 -21.256 -15.717 1.00 50.25 867 GLY A CA 1
ATOM 6759 C C . GLY A 1 867 ? 51.812 -19.937 -16.505 1.00 50.25 867 GLY A C 1
ATOM 6760 O O . GLY A 1 867 ? 51.901 -18.873 -15.887 1.00 50.25 867 GLY A O 1
ATOM 6761 N N . ASP A 1 868 ? 51.707 -19.958 -17.837 1.00 51.56 868 ASP A N 1
ATOM 6762 C CA . ASP A 1 868 ? 51.763 -18.735 -18.650 1.00 51.56 868 ASP A CA 1
ATOM 6763 C C . ASP A 1 868 ? 50.422 -17.969 -18.748 1.00 51.56 868 ASP A C 1
ATOM 6765 O O . ASP A 1 868 ? 49.391 -18.470 -19.206 1.00 51.56 868 ASP A O 1
ATOM 6769 N N . TYR A 1 869 ? 50.447 -16.683 -18.375 1.00 56.12 869 TYR A N 1
ATOM 6770 C CA . TYR A 1 869 ? 49.323 -15.748 -18.510 1.00 56.12 869 TYR A CA 1
ATOM 6771 C C . TYR A 1 869 ? 48.981 -15.485 -19.982 1.00 56.12 869 TYR A C 1
ATOM 6773 O O . TYR A 1 869 ? 49.845 -15.105 -20.779 1.00 56.12 869 TYR A O 1
ATOM 6781 N N . THR A 1 870 ? 47.697 -15.544 -20.358 1.00 63.25 870 THR A N 1
ATOM 6782 C CA . THR A 1 870 ? 47.320 -15.154 -21.722 1.00 63.25 870 THR A CA 1
ATOM 6783 C C . THR A 1 870 ? 47.278 -13.631 -21.867 1.00 63.25 870 THR A C 1
ATOM 6785 O O . THR A 1 870 ? 46.918 -12.884 -20.951 1.00 63.25 870 THR A O 1
ATOM 6788 N N . LYS A 1 871 ? 47.521 -13.134 -23.087 1.00 62.69 871 LYS A N 1
ATOM 6789 C CA . LYS A 1 871 ? 47.293 -11.716 -23.427 1.00 62.69 871 LYS A CA 1
ATOM 6790 C C . LYS A 1 871 ? 45.864 -11.242 -23.102 1.00 62.69 871 LYS A C 1
ATOM 6792 O O . LYS A 1 871 ? 45.648 -10.051 -22.896 1.00 62.69 871 LYS A O 1
ATOM 6797 N N . HIS A 1 872 ? 44.879 -12.146 -23.074 1.00 66.38 872 HIS A N 1
ATOM 6798 C CA . HIS A 1 872 ? 43.490 -11.811 -22.762 1.00 66.38 872 HIS A CA 1
ATOM 6799 C C . HIS A 1 872 ? 43.264 -11.596 -21.260 1.00 66.38 872 HIS A C 1
ATOM 6801 O O . HIS A 1 872 ? 42.478 -10.714 -20.911 1.00 66.38 872 HIS A O 1
ATOM 6807 N N . ASP A 1 873 ? 43.983 -12.316 -20.394 1.00 67.31 873 ASP A N 1
ATOM 6808 C CA . ASP A 1 873 ? 43.948 -12.130 -18.935 1.00 67.31 873 ASP A CA 1
ATOM 6809 C C . ASP A 1 873 ? 44.534 -10.770 -18.552 1.00 67.31 873 ASP A C 1
ATOM 6811 O O . ASP A 1 873 ? 43.869 -9.964 -17.896 1.00 67.31 873 ASP A O 1
ATOM 6815 N N . ALA A 1 874 ? 45.708 -10.439 -19.101 1.00 68.06 874 ALA A N 1
ATOM 6816 C CA . ALA A 1 874 ? 46.339 -9.133 -18.913 1.00 68.06 874 ALA A CA 1
ATOM 6817 C C . ALA A 1 874 ? 45.435 -7.975 -19.383 1.00 68.06 874 ALA A C 1
ATOM 6819 O O . ALA A 1 874 ? 45.257 -6.982 -18.675 1.00 68.06 874 ALA A O 1
ATOM 6820 N N . ILE A 1 875 ? 44.797 -8.112 -20.555 1.00 68.69 875 ILE A N 1
ATOM 6821 C CA . ILE A 1 875 ? 43.846 -7.116 -21.075 1.00 68.69 875 ILE A CA 1
ATOM 6822 C C . ILE A 1 875 ? 42.614 -6.993 -20.166 1.00 68.69 875 ILE A C 1
ATOM 6824 O O . ILE A 1 875 ? 42.121 -5.882 -19.955 1.00 68.69 875 ILE A O 1
ATOM 6828 N N . ARG A 1 876 ? 42.095 -8.103 -19.631 1.00 73.25 876 ARG A N 1
ATOM 6829 C CA . ARG A 1 876 ? 40.908 -8.121 -18.765 1.00 73.25 876 ARG A CA 1
ATOM 6830 C C . ARG A 1 876 ? 41.182 -7.445 -17.422 1.00 73.25 876 ARG A C 1
ATOM 6832 O O . ARG A 1 876 ? 40.419 -6.549 -17.054 1.00 73.25 876 ARG A O 1
ATOM 6839 N N . VAL A 1 877 ? 42.283 -7.794 -16.754 1.00 76.75 877 VAL A N 1
ATOM 6840 C CA . VAL A 1 877 ? 42.716 -7.162 -15.495 1.00 76.75 877 VAL A CA 1
ATOM 6841 C C . VAL A 1 877 ? 42.983 -5.671 -15.710 1.00 76.75 877 VAL A C 1
ATOM 6843 O O . VAL A 1 877 ? 42.417 -4.837 -15.001 1.00 76.75 877 VAL A O 1
ATOM 6846 N N . ALA A 1 878 ? 43.747 -5.304 -16.747 1.00 73.19 878 ALA A N 1
ATOM 6847 C CA . ALA A 1 878 ? 44.052 -3.904 -17.051 1.00 73.19 878 ALA A CA 1
ATOM 6848 C C . ALA A 1 878 ? 42.789 -3.073 -17.336 1.00 73.19 878 ALA A C 1
ATOM 6850 O O . ALA A 1 878 ? 42.673 -1.938 -16.870 1.00 73.19 878 ALA A O 1
ATOM 6851 N N . ARG A 1 879 ? 41.809 -3.632 -18.061 1.00 75.50 879 ARG A N 1
ATOM 6852 C CA . ARG A 1 879 ? 40.523 -2.965 -18.330 1.00 75.50 879 ARG A CA 1
ATOM 6853 C C . ARG A 1 879 ? 39.667 -2.828 -17.077 1.00 75.50 879 ARG A C 1
ATOM 6855 O O . ARG A 1 879 ? 39.028 -1.792 -16.903 1.00 75.50 879 ARG A O 1
ATOM 6862 N N . PHE A 1 880 ? 39.628 -3.846 -16.221 1.00 80.06 880 PHE A N 1
ATOM 6863 C CA . PHE A 1 880 ? 38.877 -3.785 -14.969 1.00 80.06 880 PHE A CA 1
ATOM 6864 C C . PHE A 1 880 ? 39.450 -2.716 -14.036 1.00 80.06 880 PHE A C 1
ATOM 6866 O O . PHE A 1 880 ? 38.735 -1.793 -13.645 1.00 80.06 880 PHE A O 1
ATOM 6873 N N . VAL A 1 881 ? 40.761 -2.766 -13.781 1.00 80.12 881 VAL A N 1
ATOM 6874 C CA . VAL A 1 881 ? 41.477 -1.770 -12.970 1.00 80.12 881 VAL A CA 1
ATOM 6875 C C . VAL A 1 881 ? 41.380 -0.376 -13.599 1.00 80.12 881 VAL A C 1
ATOM 6877 O O . VAL A 1 881 ? 41.170 0.605 -12.891 1.00 80.12 881 VAL A O 1
ATOM 6880 N N . GLY A 1 882 ? 41.455 -0.268 -14.928 1.00 75.69 882 GLY A N 1
ATOM 6881 C CA . GLY A 1 882 ? 41.260 0.989 -15.653 1.00 75.69 882 GLY A CA 1
ATOM 6882 C C . GLY A 1 882 ? 39.878 1.608 -15.424 1.00 75.69 882 GLY A C 1
ATOM 6883 O O . GLY A 1 882 ? 39.787 2.795 -15.115 1.00 75.69 882 GLY A O 1
ATOM 6884 N N . ASN A 1 883 ? 38.804 0.814 -15.502 1.00 80.38 883 ASN A N 1
ATOM 6885 C CA . ASN A 1 883 ? 37.448 1.287 -15.202 1.00 80.38 883 ASN A CA 1
ATOM 6886 C C . ASN A 1 883 ? 37.280 1.668 -13.724 1.00 80.38 883 ASN A C 1
ATOM 6888 O O . ASN A 1 883 ? 36.674 2.698 -13.434 1.00 80.38 883 ASN A O 1
ATOM 6892 N N . LEU A 1 884 ? 37.863 0.901 -12.794 1.00 82.12 884 LEU A N 1
ATOM 6893 C CA . LEU A 1 884 ? 37.872 1.254 -11.370 1.00 82.12 884 LEU A CA 1
ATOM 6894 C C . LEU A 1 884 ? 38.582 2.590 -11.115 1.00 82.12 884 LEU A C 1
ATOM 6896 O O . LEU A 1 884 ? 38.081 3.401 -10.340 1.00 82.12 884 LEU A O 1
ATOM 6900 N N . ARG A 1 885 ? 39.703 2.859 -11.799 1.00 77.44 885 ARG A N 1
ATOM 6901 C CA . ARG A 1 885 ? 40.411 4.149 -11.721 1.00 77.44 885 ARG A CA 1
ATOM 6902 C C . ARG A 1 885 ? 39.574 5.299 -12.276 1.00 77.44 885 ARG A C 1
ATOM 6904 O O . ARG A 1 885 ? 39.479 6.341 -11.634 1.00 77.44 885 ARG A O 1
ATOM 6911 N N . LEU A 1 886 ? 38.936 5.111 -13.435 1.00 77.69 886 LEU A N 1
ATOM 6912 C CA . LEU A 1 886 ? 38.050 6.120 -14.038 1.00 77.69 886 LEU A CA 1
ATOM 6913 C C . LEU A 1 886 ? 36.840 6.431 -13.147 1.00 77.69 886 LEU A C 1
ATOM 6915 O O . LEU A 1 886 ? 36.439 7.587 -13.034 1.00 77.69 886 LEU A O 1
ATOM 6919 N N . ALA A 1 887 ? 36.306 5.411 -12.477 1.00 77.94 887 ALA A N 1
ATOM 6920 C CA . ALA A 1 887 ? 35.237 5.539 -11.494 1.00 77.94 887 ALA A CA 1
ATOM 6921 C C . ALA A 1 887 ? 35.721 5.997 -10.106 1.00 77.94 887 ALA A C 1
ATOM 6923 O O . ALA A 1 887 ? 34.897 6.162 -9.213 1.00 77.94 887 ALA A O 1
ATOM 6924 N N . LYS A 1 888 ? 37.032 6.208 -9.904 1.00 77.62 888 LYS A N 1
ATOM 6925 C CA . LYS A 1 888 ? 37.647 6.567 -8.611 1.00 77.62 888 LYS A CA 1
ATOM 6926 C C . LYS A 1 888 ? 37.323 5.591 -7.472 1.00 77.62 888 LYS A C 1
ATOM 6928 O O . LYS A 1 888 ? 37.107 5.992 -6.330 1.00 77.62 888 LYS A O 1
ATOM 6933 N N . LEU A 1 889 ? 37.267 4.306 -7.801 1.00 77.44 889 LEU A N 1
ATOM 6934 C CA . LEU A 1 889 ? 37.084 3.198 -6.863 1.00 77.44 889 LEU A CA 1
ATOM 6935 C C . LEU A 1 889 ? 38.404 2.470 -6.559 1.00 77.44 889 LEU A C 1
ATOM 6937 O O . LEU A 1 889 ? 38.442 1.643 -5.653 1.00 77.44 889 LEU A O 1
ATOM 6941 N N . TRP A 1 890 ? 39.476 2.776 -7.305 1.00 72.00 890 TRP A N 1
ATOM 6942 C CA . TRP A 1 890 ? 40.808 2.188 -7.145 1.00 72.00 890 TRP A CA 1
ATOM 6943 C C . TRP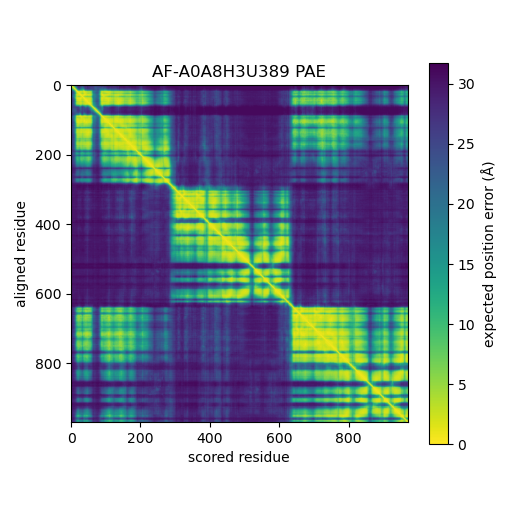 A 1 890 ? 41.933 3.143 -7.605 1.00 72.00 890 TRP A C 1
ATOM 6945 O O . TRP A 1 890 ? 41.780 3.738 -8.672 1.00 72.00 890 TRP A O 1
ATOM 6955 N N . PRO A 1 891 ? 43.079 3.251 -6.896 1.00 61.75 891 PRO A N 1
ATOM 6956 C CA . PRO A 1 891 ? 43.205 2.913 -5.484 1.00 61.75 891 PRO A CA 1
ATOM 6957 C C . PRO A 1 891 ? 42.234 3.785 -4.689 1.00 61.75 891 PRO A C 1
ATOM 6959 O O . PRO A 1 891 ? 41.913 4.906 -5.083 1.00 61.75 891 PRO A O 1
ATOM 6962 N N . ARG A 1 892 ? 41.716 3.252 -3.589 1.00 60.78 892 ARG A N 1
ATOM 6963 C CA . ARG A 1 892 ? 40.772 3.984 -2.755 1.00 60.78 892 ARG A CA 1
ATOM 6964 C C . ARG A 1 892 ? 41.527 4.929 -1.821 1.00 60.78 892 ARG A C 1
ATOM 6966 O O . ARG A 1 892 ? 41.601 4.697 -0.623 1.00 60.78 892 ARG A O 1
ATOM 6973 N N . ASP A 1 893 ? 42.143 5.960 -2.386 1.00 55.75 893 ASP A N 1
ATOM 6974 C CA . ASP A 1 893 ? 42.682 7.081 -1.623 1.00 55.75 893 ASP A CA 1
ATOM 6975 C C . ASP A 1 893 ? 41.608 8.172 -1.443 1.00 55.75 893 ASP A C 1
ATOM 6977 O O . ASP A 1 893 ? 40.504 8.087 -1.988 1.00 55.75 893 ASP A O 1
ATOM 6981 N N . GLY A 1 894 ? 41.897 9.201 -0.641 1.00 51.34 894 GLY A N 1
ATOM 6982 C CA . GLY A 1 894 ? 40.962 10.286 -0.295 1.00 51.34 894 GLY A CA 1
ATOM 6983 C C . GLY A 1 894 ? 40.452 11.147 -1.469 1.00 51.34 894 GLY A C 1
ATOM 6984 O O . GLY A 1 894 ? 39.873 12.204 -1.236 1.00 51.34 894 GLY A O 1
ATOM 6985 N N . SER A 1 895 ? 40.649 10.729 -2.725 1.00 48.41 895 SER A N 1
ATOM 6986 C CA . SER A 1 895 ? 40.258 11.427 -3.959 1.00 48.41 895 SER A CA 1
ATOM 6987 C C . SER A 1 895 ? 38.810 11.162 -4.432 1.00 48.41 895 SER A C 1
ATOM 6989 O O . SER A 1 895 ? 38.414 11.603 -5.524 1.00 48.41 895 SER A O 1
ATOM 6991 N N . ALA A 1 896 ? 38.001 10.467 -3.619 1.00 53.88 896 ALA A N 1
ATOM 6992 C CA . ALA A 1 896 ? 36.608 10.118 -3.910 1.00 53.88 896 ALA A CA 1
ATOM 6993 C C . ALA A 1 896 ? 35.727 11.351 -4.223 1.00 53.88 896 ALA A C 1
ATOM 6995 O O . ALA A 1 896 ? 35.708 12.353 -3.504 1.00 53.88 896 ALA A O 1
ATOM 6996 N N . THR A 1 897 ? 34.949 11.277 -5.308 1.00 52.53 897 THR A N 1
ATOM 6997 C CA . THR A 1 897 ? 33.936 12.297 -5.656 1.00 52.53 897 THR A CA 1
ATOM 6998 C C . THR A 1 897 ? 32.740 12.239 -4.711 1.00 52.53 897 THR A C 1
ATOM 7000 O O . THR A 1 897 ? 32.494 11.198 -4.115 1.00 52.53 897 THR A O 1
ATOM 7003 N N . SER A 1 898 ? 31.932 13.306 -4.620 1.00 51.19 898 SER A N 1
ATOM 7004 C CA . SER A 1 898 ? 30.686 13.293 -3.827 1.00 51.19 898 SER A CA 1
ATOM 7005 C C . SER A 1 898 ? 29.759 12.114 -4.167 1.00 51.19 898 SER A C 1
ATOM 7007 O O . SER A 1 898 ? 29.098 11.594 -3.276 1.00 51.19 898 SER A O 1
ATOM 7009 N N . ALA A 1 899 ? 29.766 11.647 -5.421 1.00 47.56 899 ALA A N 1
ATOM 7010 C CA . ALA A 1 899 ? 28.992 10.498 -5.889 1.00 47.56 899 ALA A CA 1
ATOM 7011 C C . ALA A 1 899 ? 29.548 9.128 -5.450 1.00 47.56 899 ALA A C 1
ATOM 7013 O O . ALA A 1 899 ? 28.788 8.172 -5.391 1.00 47.56 899 ALA A O 1
ATOM 7014 N N . THR A 1 900 ? 30.841 9.012 -5.127 1.00 57.47 900 THR A N 1
ATOM 7015 C CA . THR A 1 900 ? 31.489 7.741 -4.738 1.00 57.47 900 THR A CA 1
ATOM 7016 C C . THR A 1 900 ? 31.787 7.646 -3.245 1.00 57.47 900 THR A C 1
ATOM 7018 O O . THR A 1 900 ? 32.381 6.665 -2.798 1.00 57.47 900 THR A O 1
ATOM 7021 N N . ARG A 1 901 ? 31.366 8.646 -2.455 1.00 68.69 901 ARG A N 1
ATOM 7022 C CA . ARG A 1 901 ? 31.466 8.580 -0.992 1.00 68.69 901 ARG A CA 1
ATOM 7023 C C . ARG A 1 901 ? 30.460 7.611 -0.372 1.00 68.69 901 ARG A C 1
ATOM 7025 O O . ARG A 1 901 ? 30.755 7.062 0.677 1.00 68.69 901 ARG A O 1
ATOM 7032 N N . SER A 1 902 ? 29.302 7.383 -0.996 1.00 80.88 902 SER A N 1
ATOM 7033 C CA . SER A 1 902 ? 28.355 6.363 -0.531 1.00 80.88 902 SER A CA 1
ATOM 7034 C C . SER A 1 902 ? 28.624 5.012 -1.193 1.00 80.88 902 SER A C 1
ATOM 7036 O O . SER A 1 902 ? 29.082 4.935 -2.338 1.00 80.88 902 SER A O 1
ATOM 7038 N N . ILE A 1 903 ? 28.311 3.924 -0.486 1.00 83.50 903 ILE A N 1
ATOM 7039 C CA . ILE A 1 903 ? 28.461 2.555 -1.005 1.00 83.50 903 ILE A CA 1
ATOM 7040 C C . ILE A 1 903 ? 27.535 2.348 -2.205 1.00 83.50 903 ILE A C 1
ATOM 7042 O O . ILE A 1 903 ? 27.945 1.805 -3.227 1.00 83.50 903 ILE A O 1
ATOM 7046 N N . GLN A 1 904 ? 26.297 2.835 -2.122 1.00 85.19 904 GLN A N 1
ATOM 7047 C CA . GLN A 1 904 ? 25.319 2.747 -3.201 1.00 85.19 904 GLN A CA 1
ATOM 7048 C C . GLN A 1 904 ? 25.754 3.552 -4.434 1.00 85.19 904 GLN A C 1
ATOM 7050 O O . GLN A 1 904 ? 25.526 3.123 -5.569 1.00 85.19 904 GLN A O 1
ATOM 7055 N N . GLY A 1 905 ? 26.411 4.695 -4.228 1.00 82.81 905 GLY A N 1
ATOM 7056 C CA . GLY A 1 905 ? 27.026 5.478 -5.293 1.00 82.81 905 GLY A CA 1
ATOM 7057 C C . GLY A 1 905 ? 28.169 4.724 -5.976 1.00 82.81 905 GLY A C 1
ATOM 7058 O O . GLY A 1 905 ? 28.170 4.592 -7.199 1.00 82.81 905 GLY A O 1
ATOM 7059 N N . ALA A 1 906 ? 29.067 4.115 -5.195 1.00 83.62 906 ALA A N 1
ATOM 7060 C CA . ALA A 1 906 ? 30.134 3.253 -5.709 1.00 83.62 906 ALA A CA 1
ATOM 7061 C C . ALA A 1 906 ? 29.591 2.051 -6.505 1.00 83.62 906 ALA A C 1
ATOM 7063 O O . ALA A 1 906 ? 30.037 1.793 -7.623 1.00 83.62 906 ALA A O 1
ATOM 7064 N N . VAL A 1 907 ? 28.566 1.367 -5.988 1.00 87.25 907 VAL A N 1
ATOM 7065 C CA . VAL A 1 907 ? 27.869 0.276 -6.690 1.00 87.25 907 VAL A CA 1
ATOM 7066 C C . VAL A 1 907 ? 27.227 0.762 -7.995 1.00 87.25 907 VAL A C 1
ATOM 7068 O O . VAL A 1 907 ? 27.254 0.058 -9.005 1.00 87.25 907 VAL A O 1
ATOM 7071 N N . SER A 1 908 ? 26.668 1.973 -8.005 1.00 87.31 908 SER A N 1
ATOM 7072 C CA . SER A 1 908 ? 26.073 2.564 -9.208 1.00 87.31 908 SER A CA 1
ATOM 7073 C C . SER A 1 908 ? 27.120 2.890 -10.274 1.00 87.31 908 SER A C 1
ATOM 7075 O O . SER A 1 908 ? 26.845 2.700 -11.456 1.00 87.31 908 SER A O 1
ATOM 7077 N N . GLU A 1 909 ? 28.314 3.349 -9.884 1.00 85.88 909 GLU A N 1
ATOM 7078 C CA . GLU A 1 909 ? 29.430 3.558 -10.816 1.00 85.88 909 GLU A CA 1
ATOM 7079 C C . GLU A 1 909 ? 29.988 2.236 -11.353 1.00 85.88 909 GLU A C 1
ATOM 7081 O O . GLU A 1 909 ? 30.204 2.128 -12.560 1.00 85.88 909 GLU A O 1
ATOM 7086 N N . LEU A 1 910 ? 30.134 1.209 -10.502 1.00 85.44 910 LEU A N 1
ATOM 7087 C CA . LEU A 1 910 ? 30.515 -0.143 -10.932 1.00 85.44 910 LEU A CA 1
ATOM 7088 C C . LEU A 1 910 ? 29.590 -0.631 -12.055 1.00 85.44 910 LEU A C 1
ATOM 7090 O O . LEU A 1 910 ? 30.055 -1.008 -13.128 1.00 85.44 910 LEU A O 1
ATOM 7094 N N . LEU A 1 911 ? 28.270 -0.540 -11.861 1.00 86.44 911 LEU A N 1
ATOM 7095 C CA . LEU A 1 911 ? 27.266 -1.017 -12.823 1.00 86.44 911 LEU A CA 1
ATOM 7096 C C . LEU A 1 911 ? 27.263 -0.279 -14.176 1.00 86.44 911 LEU A C 1
ATOM 7098 O O . LEU A 1 911 ? 26.625 -0.753 -15.119 1.00 86.44 911 LEU A O 1
ATOM 7102 N N . LYS A 1 912 ? 27.967 0.854 -14.307 1.00 86.12 912 LYS A N 1
ATOM 7103 C CA . LYS A 1 912 ? 28.128 1.570 -15.585 1.00 86.12 912 LYS A CA 1
ATOM 7104 C C . LYS A 1 912 ? 29.243 1.001 -16.461 1.00 86.12 912 LYS A C 1
ATOM 7106 O O . LYS A 1 912 ? 29.375 1.439 -17.607 1.00 86.12 912 LYS A O 1
ATOM 7111 N N . PHE A 1 913 ? 30.040 0.059 -15.954 1.00 83.62 913 PHE A N 1
ATOM 7112 C CA . PHE A 1 913 ? 31.163 -0.511 -16.692 1.00 83.62 913 PHE A CA 1
ATOM 7113 C C . PHE A 1 913 ? 30.639 -1.216 -17.944 1.00 83.62 913 PHE A C 1
ATOM 7115 O O . PHE A 1 913 ? 29.767 -2.085 -17.879 1.00 83.62 913 PHE A O 1
ATOM 7122 N N . ARG A 1 914 ? 31.143 -0.804 -19.109 1.00 70.94 914 ARG A N 1
ATOM 7123 C CA . ARG A 1 914 ? 30.731 -1.362 -20.399 1.00 70.94 914 ARG A CA 1
ATOM 7124 C C . ARG A 1 914 ? 31.681 -2.471 -20.819 1.00 70.94 914 ARG A C 1
ATOM 7126 O O . ARG A 1 914 ? 32.895 -2.322 -20.702 1.00 70.94 914 ARG A O 1
ATOM 7133 N N . ASP A 1 915 ? 31.118 -3.542 -21.370 1.00 61.28 915 ASP A N 1
ATOM 7134 C CA . ASP A 1 915 ? 31.896 -4.522 -22.121 1.00 61.28 915 ASP A CA 1
ATOM 7135 C C . ASP A 1 915 ? 32.495 -3.821 -23.355 1.00 61.28 915 ASP A C 1
ATOM 7137 O O . ASP A 1 915 ? 31.789 -3.146 -24.110 1.00 61.28 915 ASP A O 1
ATOM 7141 N N . PHE A 1 916 ? 33.807 -3.944 -23.551 1.00 54.44 916 PHE A N 1
ATOM 7142 C CA . PHE A 1 916 ? 34.452 -3.513 -24.793 1.00 54.44 916 PHE A CA 1
ATOM 7143 C C . PHE A 1 916 ? 34.239 -4.574 -25.880 1.00 54.44 916 PHE A C 1
ATOM 7145 O O . PHE A 1 916 ? 33.934 -5.722 -25.559 1.00 54.44 916 PHE A O 1
ATOM 7152 N N . ALA A 1 917 ? 34.400 -4.188 -27.154 1.00 49.75 917 ALA A N 1
ATOM 7153 C CA . ALA A 1 917 ? 34.229 -5.075 -28.307 1.00 49.75 917 ALA A CA 1
ATOM 7154 C C . ALA A 1 917 ? 34.873 -6.457 -28.063 1.00 49.75 917 ALA A C 1
ATOM 7156 O O . ALA A 1 917 ? 35.980 -6.509 -27.504 1.00 49.75 917 ALA A O 1
ATOM 7157 N N . PRO A 1 918 ? 34.189 -7.559 -28.435 1.00 48.41 918 PRO A N 1
ATOM 7158 C CA . PRO A 1 918 ? 34.695 -8.901 -28.200 1.00 48.41 918 PRO A CA 1
ATOM 7159 C C . PRO A 1 918 ? 36.086 -9.014 -28.813 1.00 48.41 918 PRO A C 1
ATOM 7161 O O . PRO A 1 918 ? 36.291 -8.687 -29.980 1.00 48.41 918 PRO A O 1
ATOM 7164 N N . ILE A 1 919 ? 37.050 -9.449 -28.006 1.00 51.72 919 ILE A N 1
ATOM 7165 C CA . ILE A 1 919 ? 38.335 -9.884 -28.542 1.00 51.72 919 ILE A CA 1
ATOM 7166 C C . ILE A 1 919 ? 37.999 -11.095 -29.416 1.00 51.72 919 ILE A C 1
ATOM 7168 O O . ILE A 1 919 ? 37.336 -11.996 -28.914 1.00 51.72 919 ILE A O 1
ATOM 7172 N N . GLU A 1 920 ? 38.334 -11.087 -30.709 1.00 47.66 920 GLU A N 1
ATOM 7173 C CA . GLU A 1 920 ? 37.991 -12.168 -31.646 1.00 47.66 920 GLU A CA 1
ATOM 7174 C C . GLU A 1 920 ? 38.292 -13.541 -31.020 1.00 47.66 920 GLU A C 1
ATOM 7176 O O . GLU A 1 920 ? 39.442 -13.877 -30.732 1.00 47.66 920 GLU A O 1
ATOM 7181 N N . THR A 1 921 ? 37.245 -14.318 -30.721 1.00 51.44 921 THR A N 1
ATOM 7182 C CA . THR A 1 921 ? 37.385 -15.545 -29.929 1.00 51.44 921 THR A CA 1
ATOM 7183 C C . THR A 1 921 ? 37.445 -16.773 -30.828 1.00 51.44 921 THR A C 1
ATOM 7185 O O . THR A 1 921 ? 36.471 -17.143 -31.477 1.00 51.44 921 THR A O 1
ATOM 7188 N N . LYS A 1 922 ? 38.564 -17.500 -30.780 1.00 50.69 922 LYS A N 1
ATOM 7189 C CA . LYS A 1 922 ? 38.598 -18.930 -31.118 1.00 50.69 922 LYS A CA 1
ATOM 7190 C C . LYS A 1 922 ? 38.177 -19.750 -29.890 1.00 50.69 922 LYS A C 1
ATOM 7192 O O . LYS A 1 922 ? 39.035 -20.367 -29.284 1.00 50.69 922 LYS A O 1
ATOM 7197 N N . GLY A 1 923 ? 36.910 -19.683 -29.462 1.00 51.47 923 GLY A N 1
ATOM 7198 C CA . GLY A 1 923 ? 36.162 -20.649 -28.611 1.00 51.47 923 GLY A CA 1
ATOM 7199 C C . GLY A 1 923 ? 36.733 -21.300 -27.321 1.00 51.47 923 GLY A C 1
ATOM 7200 O O . GLY A 1 923 ? 35.948 -21.886 -26.580 1.00 51.47 923 GLY A O 1
ATOM 7201 N N . LYS A 1 924 ? 38.034 -21.235 -27.005 1.00 56.47 924 LYS A N 1
ATOM 7202 C CA . LYS A 1 924 ? 38.713 -22.056 -25.983 1.00 56.47 924 LYS A CA 1
ATOM 7203 C C . LYS A 1 924 ? 39.239 -21.262 -24.770 1.00 56.47 924 LYS A C 1
ATOM 7205 O O . LYS A 1 924 ? 39.530 -21.859 -23.744 1.00 56.47 924 LYS A O 1
ATOM 7210 N N . CYS A 1 925 ? 39.299 -19.927 -24.824 1.00 60.53 925 CYS A N 1
ATOM 7211 C CA . CYS A 1 925 ? 39.827 -19.091 -23.729 1.00 60.53 925 CYS A CA 1
ATOM 7212 C C . CYS A 1 925 ? 38.781 -18.830 -22.620 1.00 60.53 925 CYS A C 1
ATOM 7214 O O . CYS A 1 925 ? 37.712 -18.273 -22.889 1.00 60.53 925 CYS A O 1
ATOM 7216 N N . ARG A 1 926 ? 39.089 -19.188 -21.360 1.00 59.41 926 ARG A N 1
ATOM 7217 C CA . ARG A 1 926 ? 38.200 -19.000 -20.189 1.00 59.41 926 ARG A CA 1
ATOM 7218 C C . ARG A 1 926 ? 37.976 -17.522 -19.843 1.00 59.41 926 ARG A C 1
ATOM 7220 O O . ARG A 1 926 ? 36.849 -17.153 -19.512 1.00 59.41 926 ARG A O 1
ATOM 7227 N N . ALA A 1 927 ? 38.986 -16.669 -20.034 1.00 58.72 927 ALA A N 1
ATOM 7228 C CA . ALA A 1 927 ? 38.888 -15.212 -19.883 1.00 58.72 927 ALA A CA 1
ATOM 7229 C C . ALA A 1 927 ? 37.820 -14.587 -20.793 1.00 58.72 927 ALA A C 1
ATOM 7231 O O . ALA A 1 927 ? 37.197 -13.589 -20.439 1.00 58.72 927 ALA A O 1
ATOM 7232 N N . CYS A 1 928 ? 37.572 -15.207 -21.950 1.00 60.00 928 CYS A N 1
ATOM 7233 C CA . CYS A 1 928 ? 36.551 -14.786 -22.900 1.00 60.00 928 CYS A CA 1
ATOM 7234 C C . CYS A 1 928 ? 35.143 -15.331 -22.584 1.00 60.00 928 CYS A C 1
ATOM 7236 O O . CYS A 1 928 ? 34.182 -14.894 -23.214 1.00 60.00 928 CYS A O 1
ATOM 7238 N N . LYS A 1 929 ? 34.994 -16.268 -21.629 1.00 63.78 929 LYS A N 1
ATOM 7239 C CA . LYS A 1 929 ? 33.690 -16.845 -21.233 1.00 63.78 929 LYS A CA 1
ATOM 7240 C C . LYS A 1 929 ? 32.916 -15.969 -20.241 1.00 63.78 929 LYS A C 1
ATOM 7242 O O . LYS A 1 929 ? 31.690 -16.044 -20.206 1.00 63.78 929 LYS A O 1
ATOM 7247 N N . LYS A 1 930 ? 33.603 -15.158 -19.427 1.00 64.12 930 LYS A N 1
ATOM 7248 C CA . LYS A 1 930 ? 32.984 -14.253 -18.440 1.00 64.12 930 LYS A CA 1
ATOM 7249 C C . LYS A 1 930 ? 32.998 -12.815 -18.967 1.00 64.12 930 LYS A C 1
ATOM 7251 O O . LYS A 1 930 ? 34.056 -12.283 -19.287 1.00 64.12 930 LYS A O 1
ATOM 7256 N N . THR A 1 931 ? 31.835 -12.166 -19.033 1.00 71.06 931 THR A N 1
ATOM 7257 C CA . THR A 1 931 ? 31.740 -10.746 -19.418 1.00 71.06 931 THR A CA 1
ATOM 7258 C C . THR A 1 931 ? 32.066 -9.841 -18.232 1.00 71.06 931 THR A C 1
ATOM 7260 O O . THR A 1 931 ? 31.784 -10.195 -17.083 1.00 71.06 931 THR A O 1
ATOM 7263 N N . LEU A 1 932 ? 32.604 -8.647 -18.493 1.00 73.56 932 LEU A N 1
ATOM 7264 C CA . 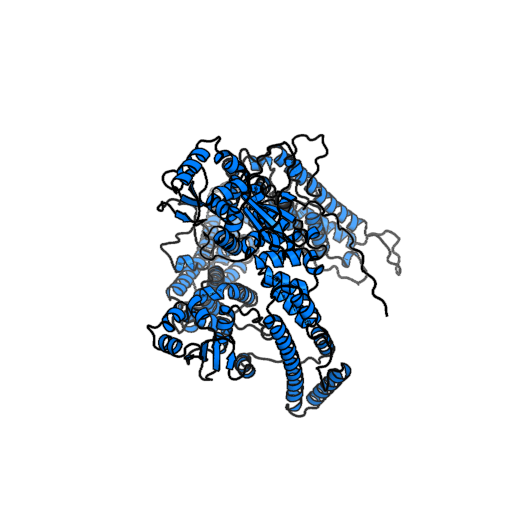LEU A 1 932 ? 32.872 -7.648 -17.454 1.00 73.56 932 LEU A CA 1
ATOM 7265 C C . LEU A 1 932 ? 31.574 -7.266 -16.727 1.00 73.56 932 LEU A C 1
ATOM 7267 O O . LEU A 1 932 ? 31.559 -7.142 -15.503 1.00 73.56 932 LEU A O 1
ATOM 7271 N N . LYS A 1 933 ? 30.457 -7.195 -17.459 1.00 78.94 933 LYS A N 1
ATOM 7272 C CA . LYS A 1 933 ? 29.127 -6.981 -16.878 1.00 78.94 933 LYS A CA 1
ATOM 7273 C C . LYS A 1 933 ? 28.740 -8.038 -15.834 1.00 78.94 933 LYS A C 1
ATOM 7275 O O . LYS A 1 933 ? 28.197 -7.680 -14.793 1.00 78.94 933 LYS A O 1
ATOM 7280 N N . SER A 1 934 ? 29.008 -9.322 -16.091 1.00 80.31 934 SER A N 1
ATOM 7281 C CA . SER A 1 934 ? 28.664 -10.404 -15.151 1.00 80.31 934 SER A CA 1
ATOM 7282 C C . SER A 1 934 ? 29.438 -10.298 -13.831 1.00 80.31 934 SER A C 1
ATOM 7284 O O . SER A 1 934 ? 28.848 -10.417 -12.761 1.00 80.31 934 SER A O 1
ATOM 7286 N N . ILE A 1 935 ? 30.729 -9.970 -13.907 1.00 80.44 935 ILE A N 1
ATOM 7287 C CA . ILE A 1 935 ? 31.615 -9.774 -12.750 1.00 80.44 935 ILE A CA 1
ATOM 7288 C C . ILE A 1 935 ? 31.113 -8.615 -11.890 1.00 80.44 935 ILE A C 1
ATOM 7290 O O . ILE A 1 935 ? 30.907 -8.749 -10.689 1.00 80.44 935 ILE A O 1
ATOM 7294 N N . VAL A 1 936 ? 30.849 -7.478 -12.528 1.00 85.56 936 VAL A N 1
ATOM 7295 C CA . VAL A 1 936 ? 30.382 -6.260 -11.867 1.00 85.56 936 VAL A CA 1
ATOM 7296 C C . VAL A 1 936 ? 29.026 -6.464 -11.182 1.00 85.56 936 VAL A C 1
ATOM 7298 O O . VAL A 1 936 ? 28.820 -5.970 -10.075 1.00 85.56 936 VAL A O 1
ATOM 7301 N N . VAL A 1 937 ? 28.102 -7.202 -11.809 1.00 85.94 937 VAL A N 1
ATOM 7302 C CA . VAL A 1 937 ? 26.811 -7.554 -11.194 1.00 85.94 937 VAL A CA 1
ATOM 7303 C C . VAL A 1 937 ? 27.011 -8.455 -9.974 1.00 85.94 937 VAL A C 1
ATOM 7305 O O . VAL A 1 937 ? 26.363 -8.225 -8.954 1.00 85.94 937 VAL A O 1
ATOM 7308 N N . ASN A 1 938 ? 27.925 -9.426 -10.041 1.00 87.50 938 ASN A N 1
ATOM 7309 C CA . ASN A 1 938 ? 28.239 -10.298 -8.907 1.00 87.50 938 ASN A CA 1
ATOM 7310 C C . ASN A 1 938 ? 28.827 -9.508 -7.732 1.00 87.50 938 ASN A C 1
ATOM 7312 O O . ASN A 1 938 ? 28.307 -9.623 -6.625 1.00 87.50 938 ASN A O 1
ATOM 7316 N N . ILE A 1 939 ? 29.811 -8.636 -7.984 1.00 87.69 939 ILE A N 1
ATOM 7317 C CA . ILE A 1 939 ? 30.379 -7.733 -6.968 1.00 87.69 939 ILE A CA 1
ATOM 7318 C C . ILE A 1 939 ? 29.277 -6.871 -6.343 1.00 87.69 939 ILE A C 1
ATOM 7320 O O . ILE A 1 939 ? 29.166 -6.780 -5.124 1.00 87.69 939 ILE A O 1
ATOM 7324 N N . ALA A 1 940 ? 28.435 -6.241 -7.169 1.00 87.75 940 ALA A N 1
ATOM 7325 C CA . ALA A 1 940 ? 27.361 -5.377 -6.690 1.00 87.75 940 ALA A CA 1
ATOM 7326 C C . ALA A 1 940 ? 26.359 -6.132 -5.803 1.00 87.75 940 ALA A C 1
ATOM 7328 O O . ALA A 1 940 ? 25.907 -5.600 -4.789 1.00 87.75 940 ALA A O 1
ATOM 7329 N N . ASN A 1 941 ? 25.997 -7.359 -6.177 1.00 88.25 941 ASN A N 1
ATOM 7330 C CA . ASN A 1 941 ? 25.082 -8.190 -5.397 1.00 88.25 941 ASN A CA 1
ATOM 7331 C C . ASN A 1 941 ? 25.718 -8.664 -4.091 1.00 88.25 941 ASN A C 1
ATOM 7333 O O . ASN A 1 941 ? 25.048 -8.655 -3.060 1.00 88.25 941 ASN A O 1
ATOM 7337 N N . GLU A 1 942 ? 27.000 -9.019 -4.119 1.00 91.19 942 GLU A N 1
ATOM 7338 C CA . GLU A 1 942 ? 27.739 -9.409 -2.926 1.00 91.19 942 GLU A CA 1
ATOM 7339 C C . GLU A 1 942 ? 27.843 -8.248 -1.932 1.00 91.19 942 GLU A C 1
ATOM 7341 O O . GLU A 1 942 ? 27.425 -8.402 -0.790 1.00 91.19 942 GLU A O 1
ATOM 7346 N N . ILE A 1 943 ? 28.248 -7.050 -2.373 1.00 87.88 943 ILE A N 1
ATOM 7347 C CA . ILE A 1 943 ? 28.281 -5.853 -1.512 1.00 87.88 943 ILE A CA 1
ATOM 7348 C C . ILE A 1 943 ? 26.910 -5.616 -0.863 1.00 87.88 943 ILE A C 1
ATOM 7350 O O . ILE A 1 943 ? 26.817 -5.419 0.345 1.00 87.88 943 ILE A O 1
ATOM 7354 N N . ARG A 1 944 ? 25.817 -5.669 -1.639 1.00 88.25 944 ARG A N 1
ATOM 7355 C CA . ARG A 1 944 ? 24.461 -5.476 -1.092 1.00 88.25 944 ARG A CA 1
ATOM 7356 C C . ARG A 1 944 ? 24.069 -6.536 -0.069 1.00 88.25 944 ARG A C 1
ATOM 7358 O O . ARG A 1 944 ? 23.297 -6.226 0.837 1.00 88.25 944 ARG A O 1
ATOM 7365 N N . ARG A 1 945 ? 24.534 -7.774 -0.229 1.00 88.75 945 ARG A N 1
ATOM 7366 C CA . ARG A 1 945 ? 24.226 -8.879 0.682 1.00 88.75 945 ARG A CA 1
ATOM 7367 C C . ARG A 1 945 ? 25.001 -8.744 1.988 1.00 88.75 945 ARG A C 1
ATOM 7369 O O . ARG A 1 945 ? 24.384 -8.799 3.047 1.00 88.75 945 ARG A O 1
ATOM 7376 N N . GLU A 1 946 ? 26.306 -8.516 1.887 1.00 88.75 946 GLU A N 1
ATOM 7377 C CA . GLU A 1 946 ? 27.235 -8.531 3.020 1.00 88.75 946 GLU A CA 1
ATOM 7378 C C . GLU A 1 946 ? 27.151 -7.267 3.894 1.00 88.75 946 GLU A C 1
ATOM 7380 O O . GLU A 1 946 ? 27.399 -7.332 5.096 1.00 88.75 946 GLU A O 1
ATOM 7385 N N . VAL A 1 947 ? 26.754 -6.114 3.338 1.00 86.69 947 VAL A N 1
ATOM 7386 C CA . VAL A 1 947 ? 26.526 -4.904 4.147 1.00 86.69 947 VAL A CA 1
ATOM 7387 C C . VAL A 1 947 ? 25.361 -5.137 5.112 1.00 86.69 947 VAL A C 1
ATOM 7389 O O . VAL A 1 947 ? 24.244 -5.459 4.691 1.00 86.69 947 VAL A O 1
ATOM 7392 N N . LYS A 1 948 ? 25.605 -4.939 6.410 1.00 85.88 948 LYS A N 1
ATOM 7393 C CA . LYS A 1 948 ? 24.608 -5.101 7.474 1.00 85.88 948 LYS A CA 1
ATOM 7394 C C . LYS A 1 948 ? 24.224 -3.754 8.091 1.00 85.88 948 LYS A C 1
ATOM 7396 O O . LYS A 1 948 ? 25.008 -2.812 8.096 1.00 85.88 948 LYS A O 1
ATOM 7401 N N . GLY A 1 949 ? 22.985 -3.668 8.570 1.00 87.19 949 GLY A N 1
ATOM 7402 C CA . GLY A 1 949 ? 22.521 -2.550 9.393 1.00 87.19 949 GLY A CA 1
ATOM 7403 C C . GLY A 1 949 ? 22.855 -2.766 10.865 1.00 87.19 949 GLY A C 1
ATOM 7404 O O . GLY A 1 949 ? 23.267 -3.859 11.255 1.00 87.19 949 GLY A O 1
ATOM 7405 N N . ILE A 1 950 ? 22.652 -1.737 11.682 1.00 88.44 950 ILE A N 1
ATOM 7406 C CA . ILE A 1 950 ? 22.947 -1.777 13.119 1.00 88.44 950 ILE A CA 1
ATOM 7407 C C . ILE A 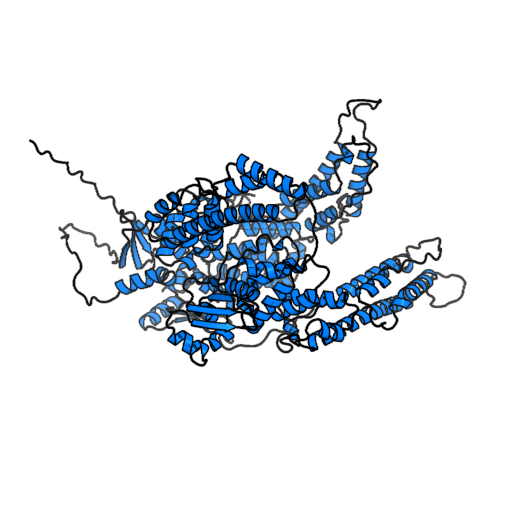1 950 ? 21.773 -2.351 13.923 1.00 88.44 950 ILE A C 1
ATOM 7409 O O . ILE A 1 950 ? 20.612 -2.257 13.520 1.00 88.44 950 ILE A O 1
ATOM 7413 N N . CYS A 1 951 ? 22.079 -2.941 15.078 1.00 90.44 951 CYS A N 1
ATOM 7414 C CA . CYS A 1 951 ? 21.088 -3.534 15.974 1.00 90.44 951 CYS A CA 1
ATOM 7415 C C . CYS A 1 951 ? 20.504 -2.500 16.946 1.00 90.44 951 CYS A C 1
ATOM 7417 O O . CYS A 1 951 ? 21.246 -1.796 17.634 1.00 90.44 951 CYS A O 1
ATOM 7419 N N . LEU A 1 952 ? 19.171 -2.444 17.040 1.00 89.06 952 LEU A N 1
ATOM 7420 C CA . LEU A 1 952 ? 18.459 -1.536 17.944 1.00 89.06 952 LEU A CA 1
ATOM 7421 C C . LEU A 1 952 ? 18.784 -1.805 19.422 1.00 89.06 952 LEU A C 1
ATOM 7423 O O . LEU A 1 952 ? 18.991 -0.864 20.186 1.00 89.06 952 LEU A O 1
ATOM 7427 N N . ASP A 1 953 ? 18.873 -3.074 19.823 1.00 89.25 953 ASP A N 1
ATOM 7428 C CA . ASP A 1 953 ? 19.147 -3.452 21.216 1.00 89.25 953 ASP A CA 1
ATOM 7429 C C . ASP A 1 953 ? 20.575 -3.056 21.625 1.00 89.25 953 ASP A C 1
ATOM 7431 O O . ASP A 1 953 ? 20.790 -2.534 22.719 1.00 89.25 953 ASP A O 1
ATOM 7435 N N . CYS A 1 954 ? 21.544 -3.168 20.708 1.00 87.50 954 CYS A N 1
ATOM 7436 C CA . CYS A 1 954 ? 22.897 -2.647 20.920 1.00 87.50 954 CYS A CA 1
ATOM 7437 C C . CYS A 1 954 ? 22.924 -1.126 21.082 1.00 87.50 954 CYS A C 1
ATOM 7439 O O . CYS A 1 954 ? 23.685 -0.616 21.907 1.00 87.50 954 CYS A O 1
ATOM 7441 N N . VAL A 1 955 ? 22.101 -0.395 20.322 1.00 84.31 955 VAL A N 1
ATOM 7442 C CA . VAL A 1 955 ? 21.976 1.065 20.458 1.00 84.31 955 VAL A CA 1
ATOM 7443 C C . VAL A 1 955 ? 21.381 1.436 21.819 1.00 84.31 955 VAL A C 1
ATOM 7445 O O . VAL A 1 955 ? 21.859 2.381 22.443 1.00 84.31 955 VAL A O 1
ATOM 7448 N N . LYS A 1 956 ? 20.375 0.690 22.295 1.00 83.19 956 LYS A N 1
ATOM 7449 C CA . LYS A 1 956 ? 19.703 0.936 23.584 1.00 83.19 956 LYS A CA 1
ATOM 7450 C C . LYS A 1 956 ? 20.515 0.492 24.804 1.00 83.19 956 LYS A C 1
ATOM 7452 O O . LYS A 1 956 ? 20.276 0.997 25.896 1.00 83.19 956 LYS A O 1
ATOM 7457 N N . ALA A 1 957 ? 21.465 -0.430 24.643 1.00 80.81 957 ALA A N 1
ATOM 7458 C CA . ALA A 1 957 ? 22.263 -0.936 25.755 1.00 80.81 957 ALA A CA 1
ATOM 7459 C C . ALA A 1 957 ? 23.065 0.180 26.448 1.00 80.81 957 ALA A C 1
ATOM 7461 O O . ALA A 1 957 ? 23.785 0.944 25.802 1.00 80.81 957 ALA A O 1
ATOM 7462 N N . THR A 1 958 ? 22.971 0.253 27.770 1.00 63.41 958 THR A N 1
ATOM 7463 C CA . THR A 1 958 ? 23.635 1.272 28.595 1.00 63.41 958 THR A CA 1
ATOM 7464 C C . THR A 1 958 ? 25.061 0.892 28.998 1.00 63.41 958 THR A C 1
ATOM 7466 O O . THR A 1 958 ? 25.845 1.785 29.299 1.00 63.41 958 THR A O 1
ATOM 7469 N N . ASP A 1 959 ? 25.424 -0.396 28.944 1.00 58.53 959 ASP A N 1
ATOM 7470 C CA . ASP A 1 959 ? 26.734 -0.907 29.365 1.00 58.53 959 ASP A CA 1
ATOM 7471 C C . ASP A 1 959 ? 27.391 -1.757 28.250 1.00 58.53 959 ASP A C 1
ATOM 7473 O O . ASP A 1 959 ? 26.798 -2.748 27.815 1.00 58.53 959 ASP A O 1
ATOM 7477 N N . PRO A 1 960 ? 28.583 -1.387 27.743 1.00 53.12 960 PRO A N 1
ATOM 7478 C CA . PRO A 1 960 ? 29.291 -2.129 26.695 1.00 53.12 960 PRO A CA 1
ATOM 7479 C C . PRO A 1 960 ? 29.927 -3.451 27.165 1.00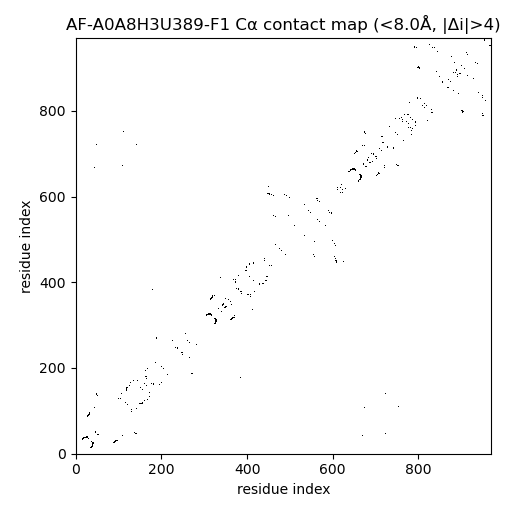 53.12 960 PRO A C 1
ATOM 7481 O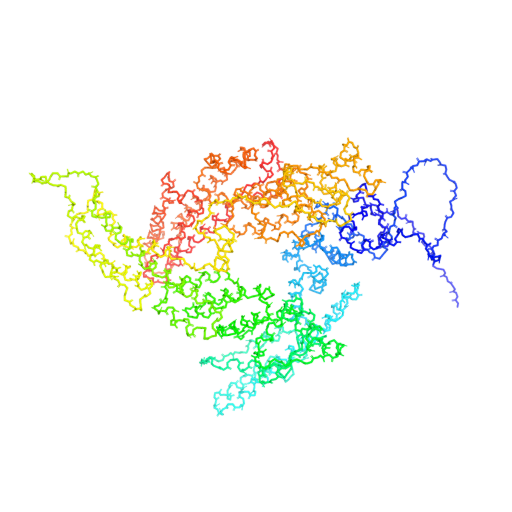 O . PRO A 1 960 ? 30.455 -4.183 26.331 1.00 53.12 960 PRO A O 1
ATOM 7484 N N . THR A 1 961 ? 29.907 -3.763 28.468 1.00 49.28 961 THR A N 1
ATOM 7485 C CA . THR A 1 961 ? 30.626 -4.921 29.040 1.00 49.28 961 THR A CA 1
ATOM 7486 C C . THR A 1 961 ? 29.774 -6.176 29.250 1.00 49.28 961 THR A C 1
ATOM 7488 O O . THR A 1 961 ? 30.327 -7.267 29.384 1.00 49.28 961 THR A O 1
ATOM 7491 N N . ASN A 1 962 ? 28.444 -6.058 29.221 1.00 52.69 962 ASN A N 1
ATOM 7492 C CA . ASN A 1 962 ? 27.536 -7.201 29.322 1.00 52.69 962 ASN A CA 1
ATOM 7493 C C . ASN A 1 962 ? 27.142 -7.723 27.937 1.00 52.69 962 ASN A C 1
ATOM 7495 O O . ASN A 1 962 ? 26.854 -6.950 27.023 1.00 52.69 962 ASN A O 1
ATOM 7499 N N . SER A 1 963 ? 27.067 -9.049 27.787 1.00 57.19 963 SER A N 1
ATOM 7500 C CA . SER A 1 963 ? 26.496 -9.676 26.594 1.00 57.19 963 SER A CA 1
ATOM 7501 C C . SER A 1 963 ? 25.017 -9.293 26.481 1.00 57.19 963 SER A C 1
ATOM 7503 O O . SER A 1 963 ? 24.168 -9.842 27.184 1.00 57.19 963 SER A O 1
ATOM 7505 N N . VAL A 1 964 ? 24.707 -8.323 25.624 1.00 70.00 964 VAL A N 1
ATOM 7506 C CA . VAL A 1 964 ? 23.331 -7.891 25.363 1.00 70.00 964 VAL A CA 1
ATOM 7507 C C . VAL A 1 964 ? 22.617 -9.006 24.607 1.00 70.00 964 VAL A C 1
ATOM 7509 O O . VAL A 1 964 ? 22.998 -9.339 23.484 1.00 70.00 964 VAL A O 1
ATOM 7512 N N . GLN A 1 965 ? 21.574 -9.579 25.206 1.00 80.56 965 GLN A N 1
ATOM 7513 C CA . GLN A 1 965 ? 20.697 -10.508 24.502 1.00 80.56 965 GLN A CA 1
ATOM 7514 C C . GLN A 1 965 ? 19.873 -9.717 23.480 1.00 80.56 965 GLN A C 1
ATOM 7516 O O . GLN A 1 965 ? 18.945 -8.994 23.838 1.00 80.56 965 GLN A O 1
ATOM 7521 N N . CYS A 1 966 ? 20.258 -9.810 22.210 1.00 85.00 966 CYS A N 1
ATOM 7522 C CA . CYS A 1 966 ? 19.622 -9.074 21.121 1.00 85.00 966 CYS A CA 1
ATOM 7523 C C . CYS A 1 966 ? 18.465 -9.886 20.528 1.00 85.00 966 CYS A C 1
ATOM 7525 O O . CYS A 1 966 ? 18.562 -11.105 20.384 1.00 85.00 966 CYS A O 1
ATOM 7527 N N . ARG A 1 967 ? 17.375 -9.205 20.161 1.00 86.31 967 ARG A N 1
ATOM 7528 C CA . ARG A 1 967 ? 16.174 -9.818 19.561 1.00 86.31 967 ARG A CA 1
ATOM 7529 C C . ARG A 1 967 ? 16.359 -10.219 18.101 1.00 86.31 967 ARG A C 1
ATOM 7531 O O . ARG A 1 967 ? 15.522 -10.933 17.562 1.00 86.31 967 ARG A O 1
ATOM 7538 N N . ILE A 1 968 ? 17.422 -9.735 17.466 1.00 83.19 968 ILE A N 1
ATOM 7539 C CA . ILE A 1 968 ? 17.758 -10.009 16.071 1.00 83.19 968 ILE A CA 1
ATOM 7540 C C . ILE A 1 968 ? 19.181 -10.546 15.987 1.00 83.19 968 ILE A C 1
ATOM 7542 O O . ILE A 1 968 ? 20.055 -10.152 16.762 1.00 83.19 968 ILE A O 1
ATOM 7546 N N . GLU A 1 969 ? 19.423 -11.417 15.014 1.00 78.25 969 GLU A N 1
ATOM 7547 C CA . GLU A 1 969 ? 20.769 -11.885 14.699 1.00 78.25 969 GLU A CA 1
ATOM 7548 C C . GLU A 1 969 ? 21.598 -10.730 14.120 1.00 78.25 969 GLU A C 1
ATOM 7550 O O . GLU A 1 969 ? 21.069 -9.894 13.379 1.00 78.25 969 GLU A O 1
ATOM 7555 N N . HIS A 1 970 ? 22.888 -10.650 14.451 1.00 76.00 970 HIS A N 1
ATOM 7556 C CA . HIS A 1 970 ? 23.773 -9.585 13.970 1.00 76.00 970 HIS A CA 1
ATOM 7557 C C . HIS A 1 970 ? 24.267 -9.844 12.548 1.00 76.00 970 HIS A C 1
ATOM 7559 O O . HIS A 1 970 ? 24.963 -10.843 12.273 1.00 76.00 970 HIS A O 1
#

Nearest PDB structures (foldseek):
  6wc3-assembly1_A  TM=1.254E-01  e=4.243E+00  Eremothecium gossypii ATCC 10895
  8rd9-assembly1_A  TM=1.340E-01  e=7.070E+00  Homo sapiens

Radius of gyration: 37.33 Å; Cα contacts (8 Å, |Δi|>4): 1109; chains: 1; bounding box: 98×113×108 Å

pLDDT: mean 71.84, std 17.31, range [25.23, 96.19]

Mean predicted aligned error: 21.36 Å

Secondary structure (DSSP, 8-state):
-------------PPPPEEES-TT--EEEEETTTTEEEEE-HHHHHHH-HHHHHHHHHHTS---S--------PPPP-----------EEEEETTS-HHHHHHHHHHHTT-GGGSPPHHHHTGGGHHHHHHHHHHHTT-HHHHHHHHHHHHT-HHHHHHS-HHHHHHHHHHTT-HHHHHHHHHHHHHH--SSSHHHHHHHHTSTT--HHHHHHHHHHHHHHHHHHHHHHHHHHHHHHHS---HHHHHHHHHHHHHHHHTT-SS---SS--HHHHHHHHHTSPPPP-----STTHHHHHHHTS-SEEES-TT-SEEEEETTTTEEEEE-HHHHHHH-HHHHHHTSTTSHHHHHHHHHTTS-EEEEETTS-HHHHHHHHHHHTT-TT----SGGGS---HHHHHHHHHHHHHTT-HHHHHHHHHHHHHHHHHH-SS-HHHHHHHHHHTT-HHHHHHHHHHHHHH--S-HHHHHHHH-TT--S-HHHHHHHHHHHHHHHHHHHHHHHHHHHHHHT--S------SS-------HHHHHHHHHHHHHHHHHHSPPPTT--HHHHHHHHHT------------TT-GGGTS-HHHHHHHHHHHHHHH--PPPHHHHH-TTT-SSSS-SS--S-------------EEES-TT-SEEEEES-TTS-EEEEE-HHHHHHH-HHHHHHTSTTSHHHHHHHHHHHTT-PEEEEETTS-HHHHHHHHHHHTT-GGGSPPTTTS-HHHHHHHHHHHHHTT-HHHHHHHHHHHHHHHHT-TTS-HHHHHHHHHHTT-HHHHHHHHHHHHHH--S-HHHHTT-HHHHHHHTTTS-HHHHHHHHHHHHHHHHHHHHHHHHHHHHHHH------SSS-PPTTPPPHHHHHHHHHHHHHHHHTT-SS-STT--TTTSSHHHHHHHHTTPPPPS-----S--GGGTS-HHHHHHHHHHHHHHH--PPPHHHHH-S-TTS----SS--

Sequence (970 aa):
MSERDPKRTKIEAADPLETVIDPEGDLRLVVGPDAHSIIVSSKILCVASTVFKEKLLVFKAPDEAGDRFVHDVSPGPVDGKMSEAEDLDTLLLPNDNAKAMILLCNILHFRSQEVPSADEISTGGRLFFFASMVHKYACINAVRPITVGWLSSQAVVESIQMEKLLVISYRLEDAALFFSSSHELLLTSEDDFLRLKKVVSVSRPFPSQILDTLQERRSQIFDKLVDLIFDRILKLSKDDFSDRTALQLGYLIKGLKAQCLWPELRRTRSLENTINSLASIKRIKFSVDSPGTIMSQLTADLGPTTTIDEEGDLTFIVGEAKHRIVVASKVLVLVSKVFKKMLSNQFKEGRELIAANGKGYELELPDDDPAACIVMFNIVHYRPAFQPTEVEKQKRDLDVLRALALLADKYDCVGAIEPVFSRWIAAVARTRVSGDDTLLLISYLLNDAQMFKKVSRRMIREHADDFDSVQKIMDPSGRLPSRIFELLGRRRIKAINNIADLCSAHLKCLSQGTPRNPMKVHGLNPSSLSQHDMLKLGSFFRGTSAVQGTCKAGTSINDRLKQLRGIKDDKYGLLSESPHCRACKCSVEQDIMVIADKAEKAVKGLCLDCFQYPDKFGGGNCRVKHAAAMEHEAMASSPTSITVDEDGDLVLLVGPVDAQARILVSSKVLTVASKVFKAMLSRSFNEGRQLAENSAVDQRYELPLPDDDATAMSILCKIFHMRHEDVPRPGKIQDSVLYNVAVLSEKYDCVAAIKPVSAAWLFARCESTAHNDGTLLLVAMLLDEPEAFKKVSKHIVMSFGLSFTEVAGMEELKDRVAGRISHKMIELLEQAREQSHMLMSQIITREIENMSNDLDFLEDEEGWEDGDYTKHDAIRVARFVGNLRLAKLWPRDGSATSATRSIQGAVSELLKFRDFAPIETKGKCRACKKTLKSIVVNIANEIRREVKGICLDCVKATDPTNSVQCRIEH

Organism: Venturia inaequalis (NCBI:txid5025)